Protein AF-0000000076230034 (afdb_homodimer)

Foldseek 3Di:
DPPVVVVVVVVVVVPDDADFDPDPDPPPVLVVVLVVVLVVLCCCLVVPCCPVVVLQWDKFWKDKAKDKDKFDKFWFAQCQPPDPVDHGIDMDTCPRFWPPNDDGQKIWGFLAKAKDFWWFFDKDFWDPVQDQWFDDFLCSFDDQPARVVTFATFHSGWAAHPVDRVTITTMGGHGPPDTDPDPPHPSGPPPSQFGRRLRLQAMKMAMWMKIAGVVVRDIDILPDPVQDPVNLVDDEDDVPPHFSHRMYRNQCLQVLQVDGSRVCSRAAFEKEWEWEWEAEVQDPRSPTHIGTDMYTDDDCPDPPSHHDWDKDWDWDDDPNGITIMIMITGTYMYGYHYTHMYIYRDNVSVVVSVVVSVVVSVVSVVVSVVCCCPPPDVNPVCCVSRPDPPPVPPPDPPPPPPPVPPPPPPPPCPDDPPDDDDD/DPPVVVVVVVVVVVPDDDDQDDDPPPPPVLVVVLVVVLVVLCCCLVVPCCPVVVLQWDKFWKDKFKDKDKFDKFWFACCQPPDPVDHGIDMDTCPRFWPPNDDGQKIWGFLAKAKDFWWAFDKDFWDPVQDQWFDDFLCSFDDQPDRVVTFATFHSGWAAHPVDRPTIGTMGGGGPPDTPPDPPHPSRPPPSQFGRRLRLQAMKMAMWMKIAGVVVRDIDILPDVVQDPVNLVDDEDDVPPHFSRRMYRNQCLQVLQVDGSRVCSRAAFEKEWEWEWEAEVQDPRSPTHIGTDMYTDDDCPDPPRHHDWDKDWDWDDDPNGITIMIMITGTYMYGYHYTHMYIYRDNVSVVVSVVVSVVVSVVSVVVSVVCCCPPPDVNVVSVCVSDPPPPPPPPDPCPPPPPVPPPPDPPPPDDDPDDPDDD

Radius of gyration: 43.46 Å; Cα contacts (8 Å, |Δi|>4): 1671; chains: 2; bounding box: 86×139×142 Å

Solvent-accessible surface area (backbone atoms only — not comparable to full-atom values): 45998 Å² total; per-residue (Å²): 123,68,67,61,51,49,48,50,52,49,48,48,60,55,13,42,28,65,40,73,22,63,35,71,46,81,44,59,67,60,13,47,52,47,50,49,52,48,48,52,51,50,46,44,41,51,52,40,43,35,56,70,64,37,34,33,32,46,76,39,64,48,49,73,49,66,47,75,47,71,50,51,69,32,58,38,71,27,68,53,32,93,44,92,87,48,56,40,76,41,81,40,39,50,88,69,34,27,59,57,86,71,53,81,49,35,49,33,40,47,16,18,62,37,77,37,69,71,17,28,81,37,74,36,50,41,70,77,84,46,78,91,38,60,34,92,43,35,86,65,23,55,62,75,39,66,42,86,70,43,74,30,23,23,66,30,40,51,37,64,23,88,88,40,81,90,40,38,14,25,23,19,41,14,57,22,69,65,76,75,93,47,85,70,41,76,61,42,68,55,55,93,80,54,36,59,32,52,50,53,46,75,15,36,35,38,53,49,39,41,38,34,27,74,90,74,73,41,74,51,54,52,75,47,81,84,60,44,72,72,50,67,73,67,50,53,45,32,85,82,86,28,56,66,42,50,28,36,44,48,36,56,52,38,41,71,56,74,44,56,51,66,70,40,24,55,41,13,36,36,35,34,43,34,39,38,36,70,29,54,58,77,47,61,67,83,72,48,57,64,42,77,46,63,39,71,56,58,62,85,78,42,81,64,78,53,48,27,69,46,46,40,61,51,61,39,52,57,93,70,36,57,31,27,36,39,35,39,37,14,13,40,34,39,32,55,43,78,45,40,38,36,34,32,78,33,68,62,42,31,51,53,51,49,48,52,42,50,34,37,52,53,26,47,51,54,50,47,52,50,45,49,58,69,69,43,83,71,30,62,63,50,41,52,70,29,39,54,78,70,67,82,74,71,76,68,86,77,69,71,80,75,74,80,74,78,73,72,76,76,73,74,77,72,77,82,83,70,79,87,87,77,138,122,65,66,64,51,48,51,51,49,48,50,46,58,66,21,43,29,70,33,50,11,25,43,43,43,78,39,53,66,58,4,44,52,49,46,50,52,48,50,52,50,48,46,44,37,52,50,40,42,35,56,68,65,38,33,34,32,45,77,39,64,47,50,72,50,62,49,75,48,70,42,35,50,31,60,36,74,27,69,54,32,92,44,77,72,46,53,39,74,41,62,39,40,47,52,68,33,29,57,62,62,64,54,83,46,35,48,28,39,47,15,18,63,38,79,36,70,72,18,28,82,37,74,37,50,41,70,77,85,46,77,90,39,59,35,91,45,36,88,64,23,56,61,74,41,67,45,84,94,56,75,35,26,23,66,30,41,50,37,64,25,89,87,42,80,89,39,37,12,23,22,20,43,27,59,22,68,65,76,74,93,47,86,69,40,76,60,40,74,51,57,94,80,55,33,59,34,53,49,51,45,76,15,36,34,38,52,48,40,30,37,33,27,76,89,74,72,42,74,50,54,53,74,50,80,85,57,44,62,68,51,67,72,68,52,52,45,30,86,83,85,29,56,66,41,50,29,36,43,47,34,56,54,40,40,72,57,74,44,56,53,65,68,39,24,54,40,14,37,37,34,33,45,35,38,39,35,71,28,54,56,77,46,60,67,83,71,47,57,63,42,79,47,64,41,73,69,59,61,84,78,41,89,66,78,52,48,29,69,53,74,52,72,51,60,36,58,58,93,92,37,67,32,28,35,39,35,40,38,14,13,41,34,40,33,54,43,78,45,42,39,36,34,32,80,34,67,60,40,32,51,52,50,51,40,54,41,39,22,49,51,45,49,49,52,55,50,49,50,51,45,49,53,69,67,40,83,72,28,66,65,51,52,52,65,65,61,66,78,77,68,78,74,72,69,66,83,76,67,68,76,68,71,74,72,74,72,73,77,80,70,76,82,68,86,81,77,84,68,90,65,81,126

pLDDT: mean 79.59, std 22.51, range [20.62, 98.31]

Structure (mmCIF, N/CA/C/O backbone):
data_AF-0000000076230034-model_v1
#
loop_
_entity.id
_entity.type
_entity.pdbx_description
1 polymer 'Purinergic receptor'
#
loop_
_atom_site.group_PDB
_atom_site.id
_atom_site.type_symbol
_atom_site.label_atom_id
_atom_site.label_alt_id
_atom_site.label_comp_id
_atom_site.label_asym_id
_atom_site.label_entity_id
_atom_site.label_seq_id
_atom_site.pdbx_PDB_ins_code
_atom_site.Cartn_x
_atom_site.Cartn_y
_atom_site.Cartn_z
_atom_site.occupancy
_atom_site.B_iso_or_equiv
_atom_site.auth_seq_id
_atom_site.auth_comp_id
_atom_site.auth_asym_id
_atom_site.auth_atom_id
_atom_site.pdbx_PDB_model_num
ATOM 1 N N . MET A 1 1 ? -32.969 47.594 50.125 1 35.16 1 MET A N 1
ATOM 2 C CA . MET A 1 1 ? -32.75 48.656 49.125 1 35.16 1 MET A CA 1
ATOM 3 C C . MET A 1 1 ? -31.438 48.438 48.375 1 35.16 1 MET A C 1
ATOM 5 O O . MET A 1 1 ? -31.188 49.094 47.375 1 35.16 1 MET A O 1
ATOM 9 N N . GLY A 1 2 ? -30.453 47.75 49 1 39.94 2 GLY A N 1
ATOM 10 C CA . GLY A 1 2 ? -29.062 47.625 48.625 1 39.94 2 GLY A CA 1
ATOM 11 C C . GLY A 1 2 ? -28.828 46.781 47.406 1 39.94 2 GLY A C 1
ATOM 12 O O . GLY A 1 2 ? -27.969 47.062 46.562 1 39.94 2 GLY A O 1
ATOM 13 N N . LEU A 1 3 ? -29.469 45.625 47.312 1 49.88 3 LEU A N 1
ATOM 14 C CA . LEU A 1 3 ? -29.188 44.656 46.281 1 49.88 3 LEU A CA 1
ATOM 15 C C . LEU A 1 3 ? -29.734 45.094 44.938 1 49.88 3 LEU A C 1
ATOM 17 O O . LEU A 1 3 ? -29.141 44.844 43.906 1 49.88 3 LEU A O 1
ATOM 21 N N . THR A 1 4 ? -30.938 45.719 44.938 1 49.5 4 THR A N 1
ATOM 22 C CA . THR A 1 4 ? -31.578 46.156 43.719 1 49.5 4 THR A CA 1
ATOM 23 C C . THR A 1 4 ? -30.781 47.281 43.062 1 49.5 4 THR A C 1
ATOM 25 O O . THR A 1 4 ? -30.656 47.312 41.812 1 49.5 4 THR A O 1
ATOM 28 N N . GLU A 1 5 ? -30.234 48.219 43.812 1 47.59 5 GLU A N 1
ATOM 29 C CA . GLU A 1 5 ? -29.438 49.281 43.25 1 47.59 5 GLU A CA 1
ATOM 30 C C . GLU A 1 5 ? -28.141 48.781 42.625 1 47.59 5 GLU A C 1
ATOM 32 O O . GLU A 1 5 ? -27.688 49.25 41.594 1 47.59 5 GLU A O 1
ATOM 37 N N . CYS A 1 6 ? -27.641 47.719 43.281 1 45.72 6 CYS A N 1
ATOM 38 C CA . CYS A 1 6 ? -26.406 47.125 42.781 1 45.72 6 CYS A CA 1
ATOM 39 C C . CYS A 1 6 ? -26.672 46.438 41.438 1 45.72 6 CYS A C 1
ATOM 41 O O . CYS A 1 6 ? -25.844 46.5 40.531 1 45.72 6 CYS A O 1
ATOM 43 N N . ARG A 1 7 ? -27.844 45.75 41.344 1 46.25 7 ARG A N 1
ATOM 44 C CA . ARG A 1 7 ? -28.203 45.094 40.094 1 46.25 7 ARG A CA 1
ATOM 45 C C . ARG A 1 7 ? -28.438 46.125 39 1 46.25 7 ARG A C 1
ATOM 47 O O . ARG A 1 7 ? -28.031 45.906 37.844 1 46.25 7 ARG A O 1
ATOM 54 N N . GLN A 1 8 ? -29.156 47.188 39.375 1 46.28 8 GLN A N 1
ATOM 55 C CA . GLN A 1 8 ? -29.453 48.188 38.344 1 46.28 8 GLN A CA 1
ATOM 56 C C . GLN A 1 8 ? -28.188 48.906 37.906 1 46.28 8 GLN A C 1
ATOM 58 O O . GLN A 1 8 ? -28.031 49.188 36.719 1 46.28 8 GLN A O 1
ATOM 63 N N . LYS A 1 9 ? -27.25 49.219 38.812 1 47.53 9 LYS A N 1
ATOM 64 C CA . LYS A 1 9 ? -25.969 49.844 38.438 1 47.53 9 LYS A CA 1
ATOM 65 C C . LYS A 1 9 ? -25.141 48.875 37.594 1 47.53 9 LYS A C 1
ATOM 67 O O . LYS A 1 9 ? -24.469 49.281 36.656 1 47.53 9 LYS A O 1
ATOM 72 N N . GLY A 1 10 ? -25.312 47.562 38 1 44.66 10 GLY A N 1
ATOM 73 C CA . GLY A 1 10 ? -24.609 46.531 37.25 1 44.66 10 GLY A CA 1
ATOM 74 C C . GLY A 1 10 ? -25.125 46.406 35.812 1 44.66 10 GLY A C 1
ATOM 75 O O . GLY A 1 10 ? -24.328 46.344 34.875 1 44.66 10 GLY A O 1
ATOM 76 N N . ILE A 1 11 ? -26.469 46.375 35.75 1 46.47 11 ILE A N 1
ATOM 77 C CA . ILE A 1 11 ? -27.078 46.312 34.406 1 46.47 11 ILE A CA 1
ATOM 78 C C . ILE A 1 11 ? -26.781 47.594 33.656 1 46.47 11 ILE A C 1
ATOM 80 O O . ILE A 1 11 ? -26.547 47.594 32.438 1 46.47 11 ILE A O 1
ATOM 84 N N . GLY A 1 12 ? -26.844 48.75 34.406 1 39.53 12 GLY A N 1
ATOM 85 C CA . GLY A 1 12 ? -26.516 50 33.75 1 39.53 12 GLY A CA 1
ATOM 86 C C . GLY A 1 12 ? -25.109 50.031 33.188 1 39.53 12 GLY A C 1
ATOM 87 O O . GLY A 1 12 ? -24.906 50.562 32.094 1 39.53 12 GLY A O 1
ATOM 88 N N . ILE A 1 13 ? -24.25 49.531 33.969 1 43.09 13 ILE A N 1
ATOM 89 C CA . ILE A 1 13 ? -22.859 49.469 33.531 1 43.09 13 ILE A CA 1
ATOM 90 C C . ILE A 1 13 ? -22.734 48.531 32.344 1 43.09 13 ILE A C 1
ATOM 92 O O . ILE A 1 13 ? -21.938 48.781 31.422 1 43.09 13 ILE A O 1
ATOM 96 N N . LEU A 1 14 ? -23.562 47.469 32.438 1 39.69 14 LEU A N 1
ATOM 97 C CA . LEU A 1 14 ? -23.484 46.469 31.375 1 39.69 14 LEU A CA 1
ATOM 98 C C . LEU A 1 14 ? -24.047 47.031 30.062 1 39.69 14 LEU A C 1
ATOM 100 O O . LEU A 1 14 ? -23.594 46.656 28.984 1 39.69 14 LEU A O 1
ATOM 104 N N . LEU A 1 15 ? -25.078 47.875 30.172 1 40.31 15 LEU A N 1
ATOM 105 C CA . LEU A 1 15 ? -25.766 48.375 29 1 40.31 15 LEU A CA 1
ATOM 106 C C . LEU A 1 15 ? -25.125 49.688 28.5 1 40.31 15 LEU A C 1
ATOM 108 O O . LEU A 1 15 ? -25.688 50.375 27.641 1 40.31 15 LEU A O 1
ATOM 112 N N . HIS A 1 16 ? -24.141 50.094 29.125 1 35.25 16 HIS A N 1
ATOM 113 C CA . HIS A 1 16 ? -23.453 51.312 28.734 1 35.25 16 HIS A CA 1
ATOM 114 C C . HIS A 1 16 ? -22.609 51.094 27.484 1 35.25 16 HIS A C 1
ATOM 116 O O . HIS A 1 16 ? -21.906 50.094 27.375 1 35.25 16 HIS A O 1
ATOM 122 N N . TYR A 1 17 ? -23.188 51.531 26.406 1 35.19 17 TYR A N 1
ATOM 123 C CA . TYR A 1 17 ? -22.469 51.531 25.141 1 35.19 17 TYR A CA 1
ATOM 124 C C . TYR A 1 17 ? -21.406 52.625 25.094 1 35.19 17 TYR A C 1
ATOM 126 O O . TYR A 1 17 ? -21.688 53.781 25.422 1 35.19 17 TYR A O 1
ATOM 134 N N . GLU A 1 18 ? -20.281 52.344 25.312 1 33.41 18 GLU A N 1
ATOM 135 C CA . GLU A 1 18 ? -19.156 53.281 25.359 1 33.41 18 GLU A CA 1
ATOM 136 C C . GLU A 1 18 ? -18.578 53.531 23.969 1 33.41 18 GLU A C 1
ATOM 138 O O . GLU A 1 18 ? -18.453 52.594 23.172 1 33.41 18 GLU A O 1
ATOM 143 N N . THR A 1 19 ? -19 54.531 23.344 1 35.84 19 THR A N 1
ATOM 144 C CA . THR A 1 19 ? -18.344 54.938 22.094 1 35.84 19 THR A CA 1
ATOM 145 C C . THR A 1 19 ? -17.031 55.656 22.359 1 35.84 19 THR A C 1
ATOM 147 O O . THR A 1 19 ? -16.797 56.125 23.469 1 35.84 19 THR A O 1
ATOM 150 N N . VAL A 1 20 ? -16 55.531 21.578 1 36.41 20 VAL A N 1
ATOM 151 C CA . VAL A 1 20 ? -14.594 55.875 21.766 1 36.41 20 VAL A CA 1
ATOM 152 C C . VAL A 1 20 ? -14.375 57.344 21.469 1 36.41 20 VAL A C 1
ATOM 154 O O . VAL A 1 20 ? -14.797 57.844 20.438 1 36.41 20 VAL A O 1
ATOM 157 N N . LYS A 1 21 ? -14.562 58.25 22.375 1 38.28 21 LYS A N 1
ATOM 158 C CA . LYS A 1 21 ? -14.008 59.594 22.219 1 38.28 21 LYS A CA 1
ATOM 159 C C . LYS A 1 21 ? -12.5 59.594 22.484 1 38.28 21 LYS A C 1
ATOM 161 O O . LYS A 1 21 ? -12.023 58.875 23.375 1 38.28 21 LYS A O 1
ATOM 166 N N . ILE A 1 22 ? -11.68 59.875 21.594 1 35.47 22 ILE A N 1
ATOM 167 C CA . ILE A 1 22 ? -10.227 59.844 21.641 1 35.47 22 ILE A CA 1
ATOM 168 C C . ILE A 1 22 ? -9.719 60.875 22.641 1 35.47 22 ILE A C 1
ATOM 170 O O . ILE A 1 22 ? -10.055 62.062 22.531 1 35.47 22 ILE A O 1
ATOM 174 N N . ILE A 1 23 ? -9.594 60.625 23.875 1 41.81 23 ILE A N 1
ATOM 175 C CA . ILE A 1 23 ? -9 61.562 24.812 1 41.81 23 ILE A CA 1
ATOM 176 C C . ILE A 1 23 ? -7.496 61.312 24.922 1 41.81 23 ILE A C 1
ATOM 178 O O . ILE A 1 23 ? -7.059 60.156 24.953 1 41.81 23 ILE A O 1
ATOM 182 N N . ASP A 1 24 ? -6.672 62.188 24.688 1 45.41 24 ASP A N 1
ATOM 183 C CA . ASP A 1 24 ? -5.219 62.188 24.812 1 45.41 24 ASP A CA 1
ATOM 184 C C . ASP A 1 24 ? -4.789 62.094 26.281 1 45.41 24 ASP A C 1
ATOM 186 O O . ASP A 1 24 ? -5.078 62.969 27.078 1 45.41 24 ASP A O 1
ATOM 190 N N . ILE A 1 25 ? -4.746 60.938 26.797 1 48.41 25 ILE A N 1
ATOM 191 C CA . ILE A 1 25 ? -4.266 60.781 28.156 1 48.41 25 ILE A CA 1
ATOM 192 C C . ILE A 1 25 ? -2.744 60.938 28.188 1 48.41 25 ILE A C 1
ATOM 194 O O . ILE A 1 25 ? -2.027 60.125 27.594 1 48.41 25 ILE A O 1
ATOM 198 N N . LYS A 1 26 ? -2.242 62.031 28.672 1 48.53 26 LYS A N 1
ATOM 199 C CA . LYS A 1 26 ? -0.823 62.375 28.812 1 48.53 26 LYS A CA 1
ATOM 200 C C . LYS A 1 26 ? -0.184 61.562 29.938 1 48.53 26 LYS A C 1
ATOM 202 O O . LYS A 1 26 ? 0.639 62.094 30.688 1 48.53 26 LYS A O 1
ATOM 207 N N . ASN A 1 27 ? -0.778 60.438 30.297 1 56.06 27 ASN A N 1
ATOM 208 C CA . ASN A 1 27 ? -0.038 59.656 31.281 1 56.06 27 ASN A CA 1
ATOM 209 C C . ASN A 1 27 ? 1.087 58.844 30.625 1 56.06 27 ASN A C 1
ATOM 211 O O . ASN A 1 27 ? 0.833 57.969 29.781 1 56.06 27 ASN A O 1
ATOM 215 N N . LYS A 1 28 ? 2.35 59.188 30.984 1 61.31 28 LYS A N 1
ATOM 216 C CA . LYS A 1 28 ? 3.559 58.625 30.406 1 61.31 28 LYS A CA 1
ATOM 217 C C . LYS A 1 28 ? 3.615 57.125 30.625 1 61.31 28 LYS A C 1
ATOM 219 O O . LYS A 1 28 ? 4.098 56.375 29.766 1 61.31 28 LYS A O 1
ATOM 224 N N . LYS A 1 29 ? 3.09 56.688 31.828 1 64.69 29 LYS A N 1
ATOM 225 C CA . LYS A 1 29 ? 3.158 55.281 32.156 1 64.69 29 LYS A CA 1
ATOM 226 C C . LYS A 1 29 ? 2.227 54.469 31.25 1 64.69 29 LYS A C 1
ATOM 228 O O . LYS A 1 29 ? 2.605 53.406 30.75 1 64.69 29 LYS A O 1
ATOM 233 N N . VAL A 1 30 ? 1.04 54.938 31.047 1 68.69 30 VAL A N 1
ATOM 234 C CA . VAL A 1 30 ? 0.069 54.25 30.203 1 68.69 30 VAL A CA 1
ATOM 235 C C . VAL A 1 30 ? 0.52 54.281 28.75 1 68.69 30 VAL A C 1
ATOM 237 O O . VAL A 1 30 ? 0.359 53.312 28.016 1 68.69 30 VAL A O 1
ATOM 240 N N . GLY A 1 31 ? 1.138 55.438 28.422 1 69.5 31 GLY A N 1
ATOM 241 C CA . GLY A 1 31 ? 1.676 55.562 27.078 1 69.5 31 GLY A CA 1
ATOM 242 C C . GLY A 1 31 ? 2.797 54.562 26.797 1 69.5 31 GLY A C 1
ATOM 243 O O . GLY A 1 31 ? 2.855 54 25.719 1 69.5 31 GLY A O 1
ATOM 244 N N . ALA A 1 32 ? 3.57 54.344 27.891 1 75.44 32 ALA A N 1
ATOM 245 C CA . ALA A 1 32 ? 4.68 53.438 27.734 1 75.44 32 ALA A CA 1
ATOM 246 C C . ALA A 1 32 ? 4.176 52 27.625 1 75.44 32 ALA A C 1
ATOM 248 O O . ALA A 1 32 ? 4.707 51.188 26.844 1 75.44 32 ALA A O 1
ATOM 249 N N . LEU A 1 33 ? 3.17 51.656 28.375 1 74.94 33 LEU A N 1
ATOM 250 C CA . LEU A 1 33 ? 2.588 50.312 28.312 1 74.94 33 LEU A CA 1
ATOM 251 C C . LEU A 1 33 ? 1.953 50.062 26.953 1 74.94 33 LEU A C 1
ATOM 253 O O . LEU A 1 33 ? 2.109 48.969 26.391 1 74.94 33 LEU A O 1
ATOM 257 N N . TYR A 1 34 ? 1.277 51.062 26.422 1 75.19 34 TYR A N 1
ATOM 258 C CA . TYR A 1 34 ? 0.65 50.938 25.125 1 75.19 34 TYR A CA 1
ATOM 259 C C . TYR A 1 34 ? 1.696 50.719 24.031 1 75.19 34 TYR A C 1
ATOM 261 O O . TYR A 1 34 ? 1.531 49.875 23.156 1 75.19 34 TYR A O 1
ATOM 269 N N . ARG A 1 35 ? 2.734 51.469 24.188 1 78.75 35 ARG A N 1
ATOM 270 C CA . ARG A 1 35 ? 3.789 51.344 23.172 1 78.75 35 ARG A CA 1
ATOM 271 C C . ARG A 1 35 ? 4.492 50 23.281 1 78.75 35 ARG A C 1
ATOM 273 O O . ARG A 1 35 ? 4.914 49.438 22.266 1 78.75 35 ARG A O 1
ATOM 280 N N . PHE A 1 36 ? 4.562 49.594 24.5 1 83.5 36 PHE A N 1
ATOM 281 C CA . PHE A 1 36 ? 5.191 48.281 24.703 1 83.5 36 PHE A CA 1
ATOM 282 C C . PHE A 1 36 ? 4.348 47.188 24.094 1 83.5 36 PHE A C 1
ATOM 284 O O . PHE A 1 36 ? 4.871 46.281 23.422 1 83.5 36 PHE A O 1
ATOM 291 N N . ILE A 1 37 ? 3.078 47.219 24.234 1 79.69 37 ILE A N 1
ATOM 292 C CA . ILE A 1 37 ? 2.168 46.219 23.656 1 79.69 37 ILE A CA 1
ATOM 293 C C . ILE A 1 37 ? 2.178 46.344 22.141 1 79.69 37 ILE A C 1
ATOM 295 O O . ILE A 1 37 ? 2.178 45.312 21.438 1 79.69 37 ILE A O 1
ATOM 299 N N . GLN A 1 38 ? 2.17 47.562 21.672 1 79.25 38 GLN A N 1
ATOM 300 C CA . GLN A 1 38 ? 2.221 47.781 20.219 1 79.25 38 GLN A CA 1
ATOM 301 C C . GLN A 1 38 ? 3.488 47.156 19.625 1 79.25 38 GLN A C 1
ATOM 303 O O . GLN A 1 38 ? 3.445 46.562 18.562 1 79.25 38 GLN A O 1
ATOM 308 N N . LEU A 1 39 ? 4.551 47.281 20.359 1 86.44 39 LEU A N 1
ATOM 309 C CA . LEU A 1 39 ? 5.82 46.75 19.875 1 86.44 39 LEU A CA 1
ATOM 310 C C . LEU A 1 39 ? 5.801 45.219 19.844 1 86.44 39 LEU A C 1
ATOM 312 O O . LEU A 1 39 ? 6.371 44.625 18.938 1 86.44 39 LEU A O 1
ATOM 316 N N . ILE A 1 40 ? 5.215 44.688 20.797 1 85 40 ILE A N 1
ATOM 317 C CA . ILE A 1 40 ? 5.109 43.219 20.844 1 85 40 ILE A CA 1
ATOM 318 C C . ILE A 1 40 ? 4.277 42.719 19.672 1 85 40 ILE A C 1
ATOM 320 O O . ILE A 1 40 ? 4.656 41.781 19 1 85 40 ILE A O 1
ATOM 324 N N . ILE A 1 41 ? 3.188 43.344 19.375 1 80.25 41 ILE A N 1
ATOM 325 C CA . ILE A 1 41 ? 2.297 42.938 18.297 1 80.25 41 ILE A CA 1
ATOM 326 C C . ILE A 1 41 ? 3.008 43.125 16.953 1 80.25 41 ILE A C 1
ATOM 328 O O . ILE A 1 41 ? 2.951 42.219 16.094 1 80.25 41 ILE A O 1
ATOM 332 N N . ILE A 1 42 ? 3.592 44.25 16.828 1 85.06 42 ILE A N 1
ATOM 333 C CA . ILE A 1 42 ? 4.285 44.531 15.562 1 85.06 42 ILE A CA 1
ATOM 334 C C . ILE A 1 42 ? 5.402 43.5 15.367 1 85.06 42 ILE A C 1
ATOM 336 O O . ILE A 1 42 ? 5.598 43 14.258 1 85.06 42 ILE A O 1
ATOM 340 N N . SER A 1 43 ? 6.145 43.188 16.406 1 89.31 43 SER A N 1
ATOM 341 C CA . SER A 1 43 ? 7.215 42.219 16.328 1 89.31 43 SER A CA 1
ATOM 342 C C . SER A 1 43 ? 6.668 40.812 15.977 1 89.31 43 SER A C 1
ATOM 344 O O . SER A 1 43 ? 7.305 40.062 15.25 1 89.31 43 SER A O 1
ATOM 346 N N . TYR A 1 44 ? 5.582 40.531 16.453 1 81.25 44 TYR A N 1
ATOM 347 C CA . TYR A 1 44 ? 4.949 39.25 16.172 1 81.25 44 TYR A CA 1
ATOM 348 C C . TYR A 1 44 ? 4.5 39.188 14.711 1 81.25 44 TYR A C 1
ATOM 350 O O . TYR A 1 44 ? 4.777 38.219 14.016 1 81.25 44 TYR A O 1
ATOM 358 N N . VAL A 1 45 ? 3.754 40.188 14.289 1 81.88 45 VAL A N 1
ATOM 359 C CA . VAL A 1 45 ? 3.176 40.156 12.953 1 81.88 45 VAL A CA 1
ATOM 360 C C . VAL A 1 45 ? 4.289 40.219 11.906 1 81.88 45 VAL A C 1
ATOM 362 O O . VAL A 1 45 ? 4.34 39.406 11 1 81.88 45 VAL A O 1
ATOM 365 N N . ILE A 1 46 ? 5.125 41.188 12.031 1 86.75 46 ILE A N 1
ATOM 366 C CA . ILE A 1 46 ? 6.156 41.375 11.016 1 86.75 46 ILE A CA 1
ATOM 367 C C . ILE A 1 46 ? 7.254 40.344 11.188 1 86.75 46 ILE A C 1
ATOM 369 O O . ILE A 1 46 ? 7.656 39.688 10.219 1 86.75 46 ILE A O 1
ATOM 373 N N . GLY A 1 47 ? 7.762 40.156 12.328 1 87.69 47 GLY A N 1
ATOM 374 C CA . GLY A 1 47 ? 8.867 39.25 12.57 1 87.69 47 GLY A CA 1
ATOM 375 C C . GLY A 1 47 ? 8.492 37.781 12.406 1 87.69 47 GLY A C 1
ATOM 376 O O . GLY A 1 47 ? 9.18 37.031 11.711 1 87.69 47 GLY A O 1
ATOM 377 N N . TYR A 1 48 ? 7.465 37.406 13 1 83.56 48 TYR A N 1
ATOM 378 C CA . TYR A 1 48 ? 7.141 36 13.016 1 83.56 48 TYR A CA 1
ATOM 379 C C . TYR A 1 48 ? 6.238 35.625 11.844 1 83.56 48 TYR A C 1
ATOM 381 O O . TYR A 1 48 ? 6.598 34.781 11.016 1 83.56 48 TYR A O 1
ATOM 389 N N . VAL A 1 49 ? 5.055 36.281 11.703 1 83.06 49 VAL A N 1
ATOM 390 C CA . VAL A 1 49 ? 4.051 35.875 10.727 1 83.06 49 VAL A CA 1
ATOM 391 C C . VAL A 1 49 ? 4.559 36.156 9.312 1 83.06 49 VAL A C 1
ATOM 393 O O . VAL A 1 49 ? 4.531 35.281 8.453 1 83.06 49 VAL A O 1
ATOM 396 N N . ILE A 1 50 ? 5.027 37.281 9.086 1 87.12 50 ILE A N 1
ATOM 397 C CA . ILE A 1 50 ? 5.383 37.688 7.734 1 87.12 50 ILE A CA 1
ATOM 398 C C . ILE A 1 50 ? 6.762 37.156 7.371 1 87.12 50 ILE A C 1
ATOM 400 O O . ILE A 1 50 ? 6.941 36.562 6.301 1 87.12 50 ILE A O 1
ATOM 404 N N . VAL A 1 51 ? 7.73 37.188 8.258 1 88.5 51 VAL A N 1
ATOM 405 C CA . VAL A 1 51 ? 9.102 36.844 7.902 1 88.5 51 VAL A CA 1
ATOM 406 C C . VAL A 1 51 ? 9.352 35.375 8.188 1 88.5 51 VAL A C 1
ATOM 408 O O . VAL A 1 51 ? 9.703 34.625 7.281 1 88.5 51 VAL A O 1
ATOM 411 N N . TYR A 1 52 ? 9.117 35 9.43 1 86.31 52 TYR A N 1
ATOM 412 C CA . TYR A 1 52 ? 9.469 33.625 9.805 1 86.31 52 TYR A CA 1
ATOM 413 C C . TYR A 1 52 ? 8.539 32.625 9.133 1 86.31 52 TYR A C 1
ATOM 415 O O . TYR A 1 52 ? 9 31.641 8.57 1 86.31 52 TYR A O 1
ATOM 423 N N . LYS A 1 53 ? 7.277 32.906 9.07 1 85.62 53 LYS A N 1
ATOM 424 C CA . LYS A 1 53 ? 6.305 31.984 8.469 1 85.62 53 LYS A CA 1
ATOM 425 C C . LYS A 1 53 ? 6.094 32.312 6.992 1 85.62 53 LYS A C 1
ATOM 427 O O . LYS A 1 53 ? 5.285 31.672 6.316 1 85.62 53 LYS A O 1
ATOM 432 N N . LYS A 1 54 ? 6.695 33.312 6.566 1 89.69 54 LYS A N 1
ATOM 433 C CA . LYS A 1 54 ? 6.609 33.75 5.176 1 89.69 54 LYS A CA 1
ATOM 434 C C . LYS A 1 54 ? 5.164 34.031 4.777 1 89.69 54 LYS A C 1
ATOM 436 O O . LYS A 1 54 ? 4.703 33.562 3.729 1 89.69 54 LYS A O 1
ATOM 441 N N . GLY A 1 55 ? 4.496 34.719 5.629 1 89.19 55 GLY A N 1
ATOM 442 C CA . GLY A 1 55 ? 3.09 35.031 5.438 1 89.19 55 GLY A CA 1
ATOM 443 C C . GLY A 1 55 ? 2.842 35.938 4.242 1 89.19 55 GLY A C 1
ATOM 444 O O . GLY A 1 55 ? 1.691 36.188 3.881 1 89.19 55 GLY A O 1
ATOM 445 N N . TYR A 1 56 ? 3.906 36.312 3.66 1 91.12 56 TYR A N 1
ATOM 446 C CA . TYR A 1 56 ? 3.795 37.125 2.469 1 91.12 56 TYR A CA 1
ATOM 447 C C . TYR A 1 56 ? 3.719 36.281 1.209 1 91.12 56 TYR A C 1
ATOM 449 O O . TYR A 1 56 ? 3.557 36.812 0.104 1 91.12 56 TYR A O 1
ATOM 457 N N . GLN A 1 57 ? 3.752 35 1.376 1 94.12 57 GLN A N 1
ATOM 458 C CA . GLN A 1 57 ? 3.783 34.156 0.206 1 94.12 57 GLN A CA 1
ATOM 459 C C . GLN A 1 57 ? 2.498 33.312 0.093 1 94.12 57 GLN A C 1
ATOM 461 O O . GLN A 1 57 ? 1.834 33.062 1.099 1 94.12 57 GLN A O 1
ATOM 466 N N . GLU A 1 58 ? 2.195 33 -1.178 1 93.12 58 GLU A N 1
ATOM 467 C CA . GLU A 1 58 ? 1.226 31.969 -1.482 1 93.12 58 GLU A CA 1
ATOM 468 C C . GLU A 1 58 ? 1.912 30.625 -1.679 1 93.12 58 GLU A C 1
ATOM 470 O O . GLU A 1 58 ? 2.988 30.547 -2.277 1 93.12 58 GLU A O 1
ATOM 475 N N . PHE A 1 59 ? 1.211 29.656 -1.146 1 93 59 PHE A N 1
ATOM 476 C CA . PHE A 1 59 ? 1.894 28.375 -1.156 1 93 59 PHE A CA 1
ATOM 477 C C . PHE A 1 59 ? 1.188 27.391 -2.088 1 93 59 PHE A C 1
ATOM 479 O O . PHE A 1 59 ? -0.012 27.516 -2.336 1 93 59 PHE A O 1
ATOM 486 N N . ASP A 1 60 ? 2 26.5 -2.646 1 92.56 60 ASP A N 1
ATOM 487 C CA . ASP A 1 60 ? 1.542 25.391 -3.471 1 92.56 60 ASP A CA 1
ATOM 488 C C . ASP A 1 60 ? 2.143 24.078 -2.994 1 92.56 60 ASP A C 1
ATOM 490 O O . ASP A 1 60 ? 3.207 24.062 -2.373 1 92.56 60 ASP A O 1
ATOM 494 N N . VAL A 1 61 ? 1.331 23.047 -3.16 1 92.75 61 VAL A N 1
ATOM 495 C CA . VAL A 1 61 ? 1.812 21.703 -2.805 1 92.75 61 VAL A CA 1
ATOM 496 C C . VAL A 1 61 ? 2.213 20.953 -4.066 1 92.75 61 VAL A C 1
ATOM 498 O O . VAL A 1 61 ? 1.548 21.062 -5.102 1 92.75 61 VAL A O 1
ATOM 501 N N . ALA A 1 62 ? 3.172 20.109 -3.924 1 93.69 62 ALA A N 1
ATOM 502 C CA . ALA A 1 62 ? 3.768 19.484 -5.098 1 93.69 62 ALA A CA 1
ATOM 503 C C . ALA A 1 62 ? 2.979 18.25 -5.512 1 93.69 62 ALA A C 1
ATOM 505 O O . ALA A 1 62 ? 2.467 17.516 -4.66 1 93.69 62 ALA A O 1
ATOM 506 N N . ILE A 1 63 ? 2.918 18.047 -6.836 1 92.69 63 ILE A N 1
ATOM 507 C CA . ILE A 1 63 ? 2.586 16.75 -7.441 1 92.69 63 ILE A CA 1
ATOM 508 C C . ILE A 1 63 ? 3.867 16.031 -7.836 1 92.69 63 ILE A C 1
ATOM 510 O O . ILE A 1 63 ? 4.73 16.594 -8.508 1 92.69 63 ILE A O 1
ATOM 514 N N . SER A 1 64 ? 3.938 14.797 -7.371 1 93.81 64 SER A N 1
ATOM 515 C CA . SER A 1 64 ? 5.238 14.156 -7.504 1 93.81 64 SER A CA 1
ATOM 516 C C . SER A 1 64 ? 5.129 12.828 -8.242 1 93.81 64 SER A C 1
ATOM 518 O O . SER A 1 64 ? 4.07 12.188 -8.227 1 93.81 64 SER A O 1
ATOM 520 N N . THR A 1 65 ? 6.152 12.5 -8.992 1 92.81 65 THR A N 1
ATOM 521 C CA . THR A 1 65 ? 6.391 11.172 -9.547 1 92.81 65 THR A CA 1
ATOM 522 C C . THR A 1 65 ? 7.785 10.672 -9.172 1 92.81 65 THR A C 1
ATOM 524 O O . THR A 1 65 ? 8.75 11.438 -9.211 1 92.81 65 THR A O 1
ATOM 527 N N . VAL A 1 66 ? 7.809 9.445 -8.734 1 94.44 66 VAL A N 1
ATOM 528 C CA . VAL A 1 66 ? 9.094 8.875 -8.344 1 94.44 66 VAL A CA 1
ATOM 529 C C . VAL A 1 66 ? 9.273 7.508 -9.008 1 94.44 66 VAL A C 1
ATOM 531 O O . VAL A 1 66 ? 8.336 6.719 -9.086 1 94.44 66 VAL A O 1
ATOM 534 N N . THR A 1 67 ? 10.508 7.262 -9.562 1 93.5 67 THR A N 1
ATOM 535 C CA . THR A 1 67 ? 10.883 5.965 -10.109 1 93.5 67 THR A CA 1
ATOM 536 C C . THR A 1 67 ? 12.219 5.5 -9.547 1 93.5 67 THR A C 1
ATOM 538 O O . THR A 1 67 ? 13.039 6.32 -9.125 1 93.5 67 THR A O 1
ATOM 541 N N . THR A 1 68 ? 12.359 4.223 -9.453 1 95.5 68 THR A N 1
ATOM 542 C CA . THR A 1 68 ? 13.586 3.664 -8.906 1 95.5 68 THR A CA 1
ATOM 543 C C . THR A 1 68 ? 14.164 2.602 -9.836 1 95.5 68 THR A C 1
ATOM 545 O O . THR A 1 68 ? 13.422 1.978 -10.602 1 95.5 68 THR A O 1
ATOM 548 N N . LYS A 1 69 ? 15.453 2.504 -9.844 1 93.81 69 LYS A N 1
ATOM 549 C CA . LYS A 1 69 ? 16.188 1.462 -10.547 1 93.81 69 LYS A CA 1
ATOM 550 C C . LYS A 1 69 ? 17.297 0.885 -9.68 1 93.81 69 LYS A C 1
ATOM 552 O O . LYS A 1 69 ? 18.141 1.627 -9.164 1 93.81 69 LYS A O 1
ATOM 557 N N . LEU A 1 70 ? 17.297 -0.459 -9.516 1 96.38 70 LEU A N 1
ATOM 558 C CA . LEU A 1 70 ? 18.297 -1.124 -8.68 1 96.38 70 LEU A CA 1
ATOM 559 C C . LEU A 1 70 ? 19.359 -1.798 -9.531 1 96.38 70 LEU A C 1
ATOM 561 O O . LEU A 1 70 ? 19.078 -2.295 -10.625 1 96.38 70 LEU A O 1
ATOM 565 N N . LYS A 1 71 ? 20.625 -1.741 -9.039 1 94.75 71 LYS A N 1
ATOM 566 C CA . LYS A 1 71 ? 21.75 -2.443 -9.641 1 94.75 71 LYS A CA 1
ATOM 567 C C . LYS A 1 71 ? 22.547 -3.207 -8.586 1 94.75 71 LYS A C 1
ATOM 569 O O . LYS A 1 71 ? 22.734 -2.725 -7.469 1 94.75 71 LYS A O 1
ATOM 574 N N . GLY A 1 72 ? 22.906 -4.379 -8.867 1 95.94 72 GLY A N 1
ATOM 575 C CA . GLY A 1 72 ? 23.719 -5.211 -7.992 1 95.94 72 GLY A CA 1
ATOM 576 C C . GLY A 1 72 ? 23.453 -6.695 -8.164 1 95.94 72 GLY A C 1
ATOM 577 O O . GLY A 1 72 ? 22.297 -7.105 -8.375 1 95.94 72 GLY A O 1
ATOM 578 N N . THR A 1 73 ? 24.531 -7.469 -8.094 1 95.56 73 THR A N 1
ATOM 579 C CA . THR A 1 73 ? 24.406 -8.922 -8.195 1 95.56 73 THR A CA 1
ATOM 580 C C . THR A 1 73 ? 24.922 -9.586 -6.926 1 95.56 73 THR A C 1
ATOM 582 O O . THR A 1 73 ? 25.812 -9.055 -6.254 1 95.56 73 THR A O 1
ATOM 585 N N . THR A 1 74 ? 24.266 -10.641 -6.59 1 93.69 74 THR A N 1
ATOM 586 C CA . THR A 1 74 ? 24.703 -11.453 -5.457 1 93.69 74 THR A CA 1
ATOM 587 C C . THR A 1 74 ? 24.531 -12.945 -5.762 1 93.69 74 THR A C 1
ATOM 589 O O . THR A 1 74 ? 24.141 -13.312 -6.867 1 93.69 74 THR A O 1
ATOM 592 N N . TYR A 1 75 ? 24.984 -13.75 -4.82 1 91.12 75 TYR A N 1
ATOM 593 C CA . TYR A 1 75 ? 24.891 -15.188 -5.078 1 91.12 75 TYR A CA 1
ATOM 594 C C . TYR A 1 75 ? 24.562 -15.945 -3.799 1 91.12 75 TYR A C 1
ATOM 596 O O . TYR A 1 75 ? 24.719 -15.422 -2.695 1 91.12 75 TYR A O 1
ATOM 604 N N . VAL A 1 76 ? 23.938 -17.062 -3.963 1 89.56 76 VAL A N 1
ATOM 605 C CA . VAL A 1 76 ? 23.656 -18.016 -2.896 1 89.56 76 VAL A CA 1
ATOM 606 C C . VAL A 1 76 ? 24.266 -19.375 -3.24 1 89.56 76 VAL A C 1
ATOM 608 O O . VAL A 1 76 ? 24.188 -19.812 -4.387 1 89.56 76 VAL A O 1
ATOM 611 N N . ASP A 1 77 ? 24.922 -19.906 -2.293 1 85.88 77 ASP A N 1
ATOM 612 C CA . ASP A 1 77 ? 25.438 -21.266 -2.461 1 85.88 77 ASP A CA 1
ATOM 613 C C . ASP A 1 77 ? 24.453 -22.297 -1.894 1 85.88 77 ASP A C 1
ATOM 615 O O . ASP A 1 77 ? 24.344 -22.453 -0.675 1 85.88 77 ASP A O 1
ATOM 619 N N . PHE A 1 78 ? 23.812 -23.047 -2.836 1 86.31 78 PHE A N 1
ATOM 620 C CA . PHE A 1 78 ? 22.828 -24.047 -2.436 1 86.31 78 PHE A CA 1
ATOM 621 C C . PHE A 1 78 ? 23.484 -25.422 -2.316 1 86.31 78 PHE A C 1
ATOM 623 O O . PHE A 1 78 ? 22.797 -26.453 -2.41 1 86.31 78 PHE A O 1
ATOM 630 N N . GLY A 1 79 ? 24.688 -25.516 -2.215 1 79.81 79 GLY A N 1
ATOM 631 C CA . GLY A 1 79 ? 25.422 -26.781 -2.186 1 79.81 79 GLY A CA 1
ATOM 632 C C . GLY A 1 79 ? 24.875 -27.766 -1.17 1 79.81 79 GLY A C 1
ATOM 633 O O . GLY A 1 79 ? 24.859 -28.969 -1.415 1 79.81 79 GLY A O 1
ATOM 634 N N . LYS A 1 80 ? 24.328 -27.328 -0.067 1 77.81 80 LYS A N 1
ATOM 635 C CA . LYS A 1 80 ? 23.859 -28.219 0.987 1 77.81 80 LYS A CA 1
ATOM 636 C C . LYS A 1 80 ? 22.328 -28.312 0.991 1 77.81 80 LYS A C 1
ATOM 638 O O . LYS A 1 80 ? 21.75 -28.938 1.886 1 77.81 80 LYS A O 1
ATOM 643 N N . PHE A 1 81 ? 21.766 -27.688 0.055 1 80.88 81 PHE A N 1
ATOM 644 C CA . PHE A 1 81 ? 20.312 -27.734 -0.055 1 80.88 81 PHE A CA 1
ATOM 645 C C . PHE A 1 81 ? 19.875 -28.984 -0.831 1 80.88 81 PHE A C 1
ATOM 647 O O . PHE A 1 81 ? 20.391 -29.25 -1.916 1 80.88 81 PHE A O 1
ATOM 654 N N . ASN A 1 82 ? 19.078 -29.766 -0.272 1 76.31 82 ASN A N 1
ATOM 655 C CA . ASN A 1 82 ? 18.609 -31 -0.884 1 76.31 82 ASN A CA 1
ATOM 656 C C . ASN A 1 82 ? 17.531 -30.75 -1.93 1 76.31 82 ASN A C 1
ATOM 658 O O . ASN A 1 82 ? 16.344 -30.984 -1.675 1 76.31 82 ASN A O 1
ATOM 662 N N . SER A 1 83 ? 17.891 -30.281 -3.041 1 83.44 83 SER A N 1
ATOM 663 C CA . SER A 1 83 ? 16.938 -30.047 -4.129 1 83.44 83 SER A CA 1
ATOM 664 C C . SER A 1 83 ? 17.625 -30.188 -5.488 1 83.44 83 SER A C 1
ATOM 666 O O . SER A 1 83 ? 18.781 -29.797 -5.656 1 83.44 83 SER A O 1
ATOM 668 N N . THR A 1 84 ? 16.844 -30.734 -6.359 1 83.75 84 THR A N 1
ATOM 669 C CA . THR A 1 84 ? 17.359 -30.875 -7.719 1 83.75 84 THR A CA 1
ATOM 670 C C . THR A 1 84 ? 17.234 -29.547 -8.477 1 83.75 84 THR A C 1
ATOM 672 O O . THR A 1 84 ? 17.953 -29.312 -9.453 1 83.75 84 THR A O 1
ATOM 675 N N . LEU A 1 85 ? 16.359 -28.703 -8.023 1 88.38 85 LEU A N 1
ATOM 676 C CA . LEU A 1 85 ? 16.094 -27.453 -8.711 1 88.38 85 LEU A CA 1
ATOM 677 C C . LEU A 1 85 ? 17.078 -26.375 -8.273 1 88.38 85 LEU A C 1
ATOM 679 O O . LEU A 1 85 ? 17.375 -25.438 -9.031 1 88.38 85 LEU A O 1
ATOM 683 N N . PHE A 1 86 ? 17.5 -26.484 -7.043 1 88.5 86 PHE A N 1
ATOM 684 C CA . PHE A 1 86 ? 18.438 -25.516 -6.465 1 88.5 86 PHE A CA 1
ATOM 685 C C . PHE A 1 86 ? 19.719 -26.203 -6 1 88.5 86 PHE A C 1
ATOM 687 O O . PHE A 1 86 ? 19.719 -26.891 -4.973 1 88.5 86 PHE A O 1
ATOM 694 N N . ASN A 1 87 ? 20.734 -26.062 -6.797 1 86.69 87 ASN A N 1
ATOM 695 C CA . ASN A 1 87 ? 22.016 -26.703 -6.508 1 86.69 87 ASN A CA 1
ATOM 696 C C . ASN A 1 87 ? 23.188 -25.797 -6.887 1 86.69 87 ASN A C 1
ATOM 698 O O . ASN A 1 87 ? 23.078 -24.969 -7.781 1 86.69 87 ASN A O 1
ATOM 702 N N . GLY A 1 88 ? 24.188 -25.906 -6.125 1 86.19 88 GLY A N 1
ATOM 703 C CA . GLY A 1 88 ? 25.375 -25.141 -6.434 1 86.19 88 GLY A CA 1
ATOM 704 C C . GLY A 1 88 ? 25.188 -23.641 -6.254 1 86.19 88 GLY A C 1
ATOM 705 O O . GLY A 1 88 ? 24.375 -23.203 -5.445 1 86.19 88 GLY A O 1
ATOM 706 N N . ILE A 1 89 ? 26.062 -22.938 -6.867 1 88 89 ILE A N 1
ATOM 707 C CA . ILE A 1 89 ? 26.031 -21.484 -6.766 1 88 89 ILE A CA 1
ATOM 708 C C . ILE A 1 89 ? 24.984 -20.922 -7.727 1 88 89 ILE A C 1
ATOM 710 O O . ILE A 1 89 ? 24.938 -21.312 -8.898 1 88 89 ILE A O 1
ATOM 714 N N . ARG A 1 90 ? 24.172 -20.094 -7.16 1 91.62 90 ARG A N 1
ATOM 715 C CA . ARG A 1 90 ? 23.172 -19.422 -7.977 1 91.62 90 ARG A CA 1
ATOM 716 C C . ARG A 1 90 ? 23.297 -17.906 -7.859 1 91.62 90 ARG A C 1
ATOM 718 O O . ARG A 1 90 ? 23.438 -17.375 -6.754 1 91.62 90 ARG A O 1
ATOM 725 N N . ILE A 1 91 ? 23.219 -17.281 -9.008 1 93.69 91 ILE A N 1
ATOM 726 C CA . ILE A 1 91 ? 23.344 -15.82 -9.07 1 93.69 91 ILE A CA 1
ATOM 727 C C . ILE A 1 91 ? 21.953 -15.188 -8.992 1 93.69 91 ILE A C 1
ATOM 729 O O . ILE A 1 91 ? 20.984 -15.711 -9.555 1 93.69 91 ILE A O 1
ATOM 733 N N . TYR A 1 92 ? 21.859 -14.164 -8.227 1 95.38 92 TYR A N 1
ATOM 734 C CA . TYR A 1 92 ? 20.656 -13.359 -8.125 1 95.38 92 TYR A CA 1
ATOM 735 C C . TYR A 1 92 ? 20.906 -11.922 -8.555 1 95.38 92 TYR A C 1
ATOM 737 O O . TYR A 1 92 ? 21.859 -11.289 -8.086 1 95.38 92 TYR A O 1
ATOM 745 N N . ASP A 1 93 ? 20.141 -11.445 -9.453 1 96.38 93 ASP A N 1
ATOM 746 C CA . ASP A 1 93 ? 20.172 -10.047 -9.875 1 96.38 93 ASP A CA 1
ATOM 747 C C . ASP A 1 93 ? 18.859 -9.344 -9.578 1 96.38 93 ASP A C 1
ATOM 749 O O . ASP A 1 93 ? 17.938 -9.945 -9.016 1 96.38 93 ASP A O 1
ATOM 753 N N . PRO A 1 94 ? 18.703 -8.07 -9.836 1 95.25 94 PRO A N 1
ATOM 754 C CA . PRO A 1 94 ? 17.5 -7.328 -9.453 1 95.25 94 PRO A CA 1
ATOM 755 C C . PRO A 1 94 ? 16.234 -7.934 -10.031 1 95.25 94 PRO A C 1
ATOM 757 O O . PRO A 1 94 ? 15.156 -7.82 -9.43 1 95.25 94 PRO A O 1
ATOM 760 N N . SER A 1 95 ? 16.312 -8.57 -11.133 1 94.81 95 SER A N 1
ATOM 761 C CA . SER A 1 95 ? 15.125 -9.211 -11.711 1 94.81 95 SER A CA 1
ATOM 762 C C . SER A 1 95 ? 14.664 -10.391 -10.867 1 94.81 95 SER A C 1
ATOM 764 O O . SER A 1 95 ? 13.516 -10.836 -10.984 1 94.81 95 SER A O 1
ATOM 766 N N . ASP A 1 96 ? 15.602 -10.883 -9.992 1 95.5 96 ASP A N 1
ATOM 767 C CA . ASP A 1 96 ? 15.281 -12.008 -9.117 1 95.5 96 ASP A CA 1
ATOM 768 C C . ASP A 1 96 ? 14.797 -11.531 -7.754 1 95.5 96 ASP A C 1
ATOM 770 O O . ASP A 1 96 ? 13.867 -12.094 -7.184 1 95.5 96 ASP A O 1
ATOM 774 N N . TYR A 1 97 ? 15.477 -10.461 -7.254 1 96.5 97 TYR A N 1
ATOM 775 C CA . TYR A 1 97 ? 15.242 -10.219 -5.836 1 96.5 97 TYR A CA 1
ATOM 776 C C . TYR A 1 97 ? 14.414 -8.953 -5.629 1 96.5 97 TYR A C 1
ATOM 778 O O . TYR A 1 97 ? 14.047 -8.625 -4.5 1 96.5 97 TYR A O 1
ATOM 786 N N . VAL A 1 98 ? 14.125 -8.203 -6.676 1 96.44 98 VAL A N 1
ATOM 787 C CA . VAL A 1 98 ? 13.148 -7.125 -6.586 1 96.44 98 VAL A CA 1
ATOM 788 C C . VAL A 1 98 ? 11.75 -7.656 -6.914 1 96.44 98 VAL A C 1
ATOM 790 O O . VAL A 1 98 ? 11.477 -8.023 -8.055 1 96.44 98 VAL A O 1
ATOM 793 N N . ILE A 1 99 ? 10.859 -7.711 -5.871 1 94.88 99 ILE A N 1
ATOM 794 C CA . ILE A 1 99 ? 9.539 -8.312 -6.031 1 94.88 99 ILE A CA 1
ATOM 795 C C . ILE A 1 99 ? 8.484 -7.418 -5.383 1 94.88 99 ILE A C 1
ATOM 797 O O . ILE A 1 99 ? 8.547 -7.145 -4.184 1 94.88 99 ILE A O 1
ATOM 801 N N . PRO A 1 100 ? 7.453 -7.004 -6.176 1 93.19 100 PRO A N 1
ATOM 802 C CA . PRO A 1 100 ? 7.316 -7.145 -7.625 1 93.19 100 PRO A CA 1
ATOM 803 C C . PRO A 1 100 ? 8.32 -6.293 -8.398 1 93.19 100 PRO A C 1
ATOM 805 O O . PRO A 1 100 ? 9.008 -5.457 -7.812 1 93.19 100 PRO A O 1
ATOM 808 N N . PRO A 1 101 ? 8.406 -6.543 -9.711 1 90.5 101 PRO A N 1
ATOM 809 C CA . PRO A 1 101 ? 9.398 -5.805 -10.5 1 90.5 101 PRO A CA 1
ATOM 810 C C . PRO A 1 101 ? 9.133 -4.301 -10.523 1 90.5 101 PRO A C 1
ATOM 812 O O . PRO A 1 101 ? 10.055 -3.512 -10.742 1 90.5 101 PRO A O 1
ATOM 815 N N . GLN A 1 102 ? 7.852 -3.979 -10.352 1 87.5 102 GLN A N 1
ATOM 816 C CA . GLN A 1 102 ? 7.488 -2.566 -10.297 1 87.5 102 GLN A CA 1
ATOM 817 C C . GLN A 1 102 ? 6.383 -2.324 -9.273 1 87.5 102 GLN A C 1
ATOM 819 O O . GLN A 1 102 ? 5.449 -3.121 -9.156 1 87.5 102 GLN A O 1
ATOM 824 N N . GLU A 1 103 ? 6.598 -1.336 -8.492 1 90.06 103 GLU A N 1
ATOM 825 C CA . GLU A 1 103 ? 5.621 -0.904 -7.492 1 90.06 103 GLU A CA 1
ATOM 826 C C . GLU A 1 103 ? 5.605 0.616 -7.363 1 90.06 103 GLU A C 1
ATOM 828 O O . GLU A 1 103 ? 6.648 1.266 -7.457 1 90.06 103 GLU A O 1
ATOM 833 N N . THR A 1 104 ? 4.395 1.121 -7.133 1 87.88 104 THR A N 1
ATOM 834 C CA . THR A 1 104 ? 4.277 2.57 -7.02 1 87.88 104 THR A CA 1
ATOM 835 C C . THR A 1 104 ? 4.844 3.057 -5.688 1 87.88 104 THR A C 1
ATOM 837 O O . THR A 1 104 ? 4.449 2.572 -4.625 1 87.88 104 THR A O 1
ATOM 840 N N . ASP A 1 105 ? 5.793 3.943 -5.734 1 91.5 105 ASP A N 1
ATOM 841 C CA . ASP A 1 105 ? 6.371 4.676 -4.609 1 91.5 105 ASP A CA 1
ATOM 842 C C . ASP A 1 105 ? 7 3.721 -3.598 1 91.5 105 ASP A C 1
ATOM 844 O O . ASP A 1 105 ? 6.984 3.986 -2.395 1 91.5 105 ASP A O 1
ATOM 848 N N . ALA A 1 106 ? 7.383 2.564 -4.062 1 95 106 ALA A N 1
ATOM 849 C CA . ALA A 1 106 ? 8.055 1.617 -3.176 1 95 106 ALA A CA 1
ATOM 850 C C . ALA A 1 106 ? 8.859 0.593 -3.971 1 95 106 ALA A C 1
ATOM 852 O O . ALA A 1 106 ? 8.664 0.443 -5.18 1 95 106 ALA A O 1
ATOM 853 N N . VAL A 1 107 ? 9.758 -0.01 -3.322 1 96.5 107 VAL A N 1
ATOM 854 C CA . VAL A 1 107 ? 10.531 -1.114 -3.885 1 96.5 107 VAL A CA 1
ATOM 855 C C . VAL A 1 107 ? 10.875 -2.119 -2.787 1 96.5 107 VAL A C 1
ATOM 857 O O . VAL A 1 107 ? 11.281 -1.732 -1.69 1 96.5 107 VAL A O 1
ATOM 860 N N . PHE A 1 108 ? 10.594 -3.355 -3.045 1 97.12 108 PHE A N 1
ATOM 861 C CA . PHE A 1 108 ? 10.953 -4.438 -2.135 1 97.12 108 PHE A CA 1
ATOM 862 C C . PHE A 1 108 ? 12.172 -5.191 -2.646 1 97.12 108 PHE A C 1
ATOM 864 O O . PHE A 1 108 ? 12.211 -5.621 -3.801 1 97.12 108 PHE A O 1
ATOM 871 N N . VAL A 1 109 ? 13.125 -5.332 -1.771 1 98.12 109 VAL A N 1
ATOM 872 C CA . VAL A 1 109 ? 14.352 -6.074 -2.074 1 98.12 109 VAL A CA 1
ATOM 873 C C . VAL A 1 109 ? 14.43 -7.32 -1.197 1 98.12 109 VAL A C 1
ATOM 875 O O . VAL A 1 109 ? 14.562 -7.219 0.025 1 98.12 109 VAL A O 1
ATOM 878 N N . MET A 1 110 ? 14.367 -8.469 -1.8 1 97.81 110 MET A N 1
ATOM 879 C CA . MET A 1 110 ? 14.492 -9.719 -1.056 1 97.81 110 MET A CA 1
ATOM 880 C C . MET A 1 110 ? 15.914 -9.906 -0.542 1 97.81 110 MET A C 1
ATOM 882 O O . MET A 1 110 ? 16.875 -9.82 -1.312 1 97.81 110 MET A O 1
ATOM 886 N N . THR A 1 111 ? 16.062 -10.117 0.745 1 96.75 111 THR A N 1
ATOM 887 C CA . THR A 1 111 ? 17.375 -10.25 1.353 1 96.75 111 THR A CA 1
ATOM 888 C C . THR A 1 111 ? 17.578 -11.648 1.928 1 96.75 111 THR A C 1
ATOM 890 O O . THR A 1 111 ? 18.703 -12.039 2.256 1 96.75 111 THR A O 1
ATOM 893 N N . ASN A 1 112 ? 16.516 -12.344 2.119 1 94.69 112 ASN A N 1
ATOM 894 C CA . ASN A 1 112 ? 16.484 -13.711 2.639 1 94.69 112 ASN A CA 1
ATOM 895 C C . ASN A 1 112 ? 15.266 -14.477 2.145 1 94.69 112 ASN A C 1
ATOM 897 O O . ASN A 1 112 ? 14.344 -13.883 1.583 1 94.69 112 ASN A O 1
ATOM 901 N N . MET A 1 113 ? 15.359 -15.82 2.248 1 94.44 113 MET A N 1
ATOM 902 C CA . MET A 1 113 ? 14.203 -16.562 1.746 1 94.44 113 MET A CA 1
ATOM 903 C C . MET A 1 113 ? 14.141 -17.953 2.352 1 94.44 113 MET A C 1
ATOM 905 O O . MET A 1 113 ? 15.133 -18.453 2.875 1 94.44 113 MET A O 1
ATOM 909 N N . ILE A 1 114 ? 12.992 -18.5 2.416 1 93 114 ILE A N 1
ATOM 910 C CA . ILE A 1 114 ? 12.711 -19.922 2.615 1 93 114 ILE A CA 1
ATOM 911 C C . ILE A 1 114 ? 12.117 -20.516 1.341 1 93 114 ILE A C 1
ATOM 913 O O . ILE A 1 114 ? 11.109 -20 0.828 1 93 114 ILE A O 1
ATOM 917 N N . LEU A 1 115 ? 12.773 -21.531 0.818 1 93.44 115 LEU A N 1
ATOM 918 C CA . LEU A 1 115 ? 12.32 -22.172 -0.414 1 93.44 115 LEU A CA 1
ATOM 919 C C . LEU A 1 115 ? 11.695 -23.531 -0.126 1 93.44 115 LEU A C 1
ATOM 921 O O . LEU A 1 115 ? 12.219 -24.297 0.688 1 93.44 115 LEU A O 1
ATOM 925 N N . THR A 1 116 ? 10.562 -23.797 -0.617 1 94.06 116 THR A N 1
ATOM 926 C CA . THR A 1 116 ? 9.953 -25.109 -0.693 1 94.06 116 THR A CA 1
ATOM 927 C C . THR A 1 116 ? 9.781 -25.547 -2.146 1 94.06 116 THR A C 1
ATOM 929 O O . THR A 1 116 ? 8.766 -25.234 -2.775 1 94.06 116 THR A O 1
ATOM 932 N N . PRO A 1 117 ? 10.773 -26.234 -2.623 1 92.94 117 PRO A N 1
ATOM 933 C CA . PRO A 1 117 ? 10.75 -26.578 -4.047 1 92.94 117 PRO A CA 1
ATOM 934 C C . PRO A 1 117 ? 9.844 -27.766 -4.359 1 92.94 117 PRO A C 1
ATOM 936 O O . PRO A 1 117 ? 9.523 -28.562 -3.465 1 92.94 117 PRO A O 1
ATOM 939 N N . LYS A 1 118 ? 9.336 -27.859 -5.555 1 94 118 LYS A N 1
ATOM 940 C CA . LYS A 1 118 ? 8.672 -29.016 -6.176 1 94 118 LYS A CA 1
ATOM 941 C C . LYS A 1 118 ? 7.426 -29.406 -5.395 1 94 118 LYS A C 1
ATOM 943 O O . LYS A 1 118 ? 7.234 -30.594 -5.086 1 94 118 LYS A O 1
ATOM 948 N N . GLN A 1 119 ? 6.684 -28.438 -4.977 1 96.12 119 GLN A N 1
ATOM 949 C CA . GLN A 1 119 ? 5.387 -28.75 -4.383 1 96.12 119 GLN A CA 1
ATOM 950 C C . GLN A 1 119 ? 4.395 -29.203 -5.445 1 96.12 119 GLN A C 1
ATOM 952 O O . GLN A 1 119 ? 4.387 -28.688 -6.562 1 96.12 119 GLN A O 1
ATOM 957 N N . SER A 1 120 ? 3.576 -30.188 -5.133 1 96.12 120 SER A N 1
ATOM 958 C CA . SER A 1 120 ? 2.463 -30.641 -5.961 1 96.12 120 SER A CA 1
ATOM 959 C C . SER A 1 120 ? 1.214 -30.891 -5.117 1 96.12 120 SER A C 1
ATOM 961 O O . SER A 1 120 ? 1.29 -30.953 -3.891 1 96.12 120 SER A O 1
ATOM 963 N N . GLN A 1 121 ? 0.077 -30.875 -5.789 1 95.81 121 GLN A N 1
ATOM 964 C CA . GLN A 1 121 ? -1.169 -31.234 -5.109 1 95.81 121 GLN A CA 1
ATOM 965 C C . GLN A 1 121 ? -1.208 -32.719 -4.754 1 95.81 121 GLN A C 1
ATOM 967 O O . GLN A 1 121 ? -1.428 -33.562 -5.621 1 95.81 121 GLN A O 1
ATOM 972 N N . SER A 1 122 ? -0.958 -33 -3.543 1 96.12 122 SER A N 1
ATOM 973 C CA . SER A 1 122 ? -0.869 -34.375 -3.084 1 96.12 122 SER A CA 1
ATOM 974 C C . SER A 1 122 ? -1.106 -34.469 -1.58 1 96.12 122 SER A C 1
ATOM 976 O O . SER A 1 122 ? -1.575 -33.5 -0.956 1 96.12 122 SER A O 1
ATOM 978 N N . ASN A 1 123 ? -0.931 -35.656 -1.025 1 97.06 123 ASN A N 1
ATOM 979 C CA . ASN A 1 123 ? -1.114 -35.875 0.402 1 97.06 123 ASN A CA 1
ATOM 980 C C . ASN A 1 123 ? 0.204 -35.781 1.163 1 97.06 123 ASN A C 1
ATOM 982 O O . ASN A 1 123 ? 1.246 -36.219 0.674 1 97.06 123 ASN A O 1
ATOM 986 N N . CYS A 1 124 ? 0.168 -35.156 2.289 1 97.44 124 CYS A N 1
ATOM 987 C CA . CYS A 1 124 ? 1.318 -35.094 3.184 1 97.44 124 CYS A CA 1
ATOM 988 C C . CYS A 1 124 ? 0.883 -34.781 4.613 1 97.44 124 CYS A C 1
ATOM 990 O O . CYS A 1 124 ? -0.261 -34.375 4.848 1 97.44 124 CYS A O 1
ATOM 992 N N . PRO A 1 125 ? 1.747 -35.094 5.594 1 97 125 PRO A N 1
ATOM 993 C CA . PRO A 1 125 ? 1.399 -34.719 6.965 1 97 125 PRO A CA 1
ATOM 994 C C . PRO A 1 125 ? 1.319 -33.188 7.141 1 97 125 PRO A C 1
ATOM 996 O O . PRO A 1 125 ? 2.135 -32.469 6.574 1 97 125 PRO A O 1
ATOM 999 N N . GLU A 1 126 ? 0.306 -32.75 7.855 1 96.38 126 GLU A N 1
ATOM 1000 C CA . GLU A 1 126 ? 0.228 -31.344 8.195 1 96.38 126 GLU A CA 1
ATOM 1001 C C . GLU A 1 126 ? 1.348 -30.938 9.156 1 96.38 126 GLU A C 1
ATOM 1003 O O . GLU A 1 126 ? 1.913 -31.797 9.844 1 96.38 126 GLU A O 1
ATOM 1008 N N . ASP A 1 127 ? 1.695 -29.656 9.125 1 93.25 127 ASP A N 1
ATOM 1009 C CA . ASP A 1 127 ? 2.688 -29.125 10.055 1 93.25 127 ASP A CA 1
ATOM 1010 C C . ASP A 1 127 ? 2.254 -29.312 11.5 1 93.25 127 ASP A C 1
ATOM 1012 O O . ASP A 1 127 ? 1.148 -28.938 11.883 1 93.25 127 ASP A O 1
ATOM 1016 N N . SER A 1 128 ? 3.082 -29.828 12.344 1 91.75 128 SER A N 1
ATOM 1017 C CA . SER A 1 128 ? 2.758 -30.172 13.727 1 91.75 128 SER A CA 1
ATOM 1018 C C . SER A 1 128 ? 2.578 -28.906 14.578 1 91.75 128 SER A C 1
ATOM 1020 O O . SER A 1 128 ? 2.1 -28.984 15.711 1 91.75 128 SER A O 1
ATOM 1022 N N . LYS A 1 129 ? 2.916 -27.781 14.016 1 87.38 129 LYS A N 1
ATOM 1023 C CA . LYS A 1 129 ? 2.809 -26.531 14.766 1 87.38 129 LYS A CA 1
ATOM 1024 C C . LYS A 1 129 ? 1.349 -26.156 15 1 87.38 129 LYS A C 1
ATOM 1026 O O . LYS A 1 129 ? 1.04 -25.375 15.906 1 87.38 129 LYS A O 1
ATOM 1031 N N . PHE A 1 130 ? 0.489 -26.703 14.164 1 87.44 130 PHE A N 1
ATOM 1032 C CA . PHE A 1 130 ? -0.929 -26.391 14.328 1 87.44 130 PHE A CA 1
ATOM 1033 C C . PHE A 1 130 ? -1.543 -27.25 15.43 1 87.44 130 PHE A C 1
ATOM 1035 O O . PHE A 1 130 ? -1.341 -28.469 15.469 1 87.44 130 PHE A O 1
ATOM 1042 N N . LYS A 1 131 ? -2.227 -26.672 16.312 1 80.94 131 LYS A N 1
ATOM 1043 C CA . LYS A 1 131 ? -2.711 -27.344 17.516 1 80.94 131 LYS A CA 1
ATOM 1044 C C . LYS A 1 131 ? -3.867 -28.281 17.188 1 80.94 131 LYS A C 1
ATOM 1046 O O . LYS A 1 131 ? -3.969 -29.375 17.75 1 80.94 131 LYS A O 1
ATOM 1051 N N . ASP A 1 132 ? -4.684 -28 16.25 1 85.62 132 ASP A N 1
ATOM 1052 C CA . ASP A 1 132 ? -5.914 -28.75 16.016 1 85.62 132 ASP A CA 1
ATOM 1053 C C . ASP A 1 132 ? -5.664 -29.953 15.102 1 85.62 132 ASP A C 1
ATOM 1055 O O . ASP A 1 132 ? -6.605 -30.625 14.68 1 85.62 132 ASP A O 1
ATOM 1059 N N . ILE A 1 133 ? -4.352 -30.312 14.883 1 91.94 133 ILE A N 1
ATOM 1060 C CA . ILE A 1 133 ? -4.109 -31.344 13.891 1 91.94 133 ILE A CA 1
ATOM 1061 C C . ILE A 1 133 ? -3.498 -32.562 14.555 1 91.94 133 ILE A C 1
ATOM 1063 O O . ILE A 1 133 ? -3.289 -33.594 13.906 1 91.94 133 ILE A O 1
ATOM 1067 N N . HIS A 1 134 ? -3.17 -32.5 15.836 1 95 134 HIS A N 1
ATOM 1068 C CA . HIS A 1 134 ? -2.631 -33.656 16.547 1 95 134 HIS A CA 1
ATOM 1069 C C . HIS A 1 134 ? -3.678 -34.75 16.688 1 95 134 HIS A C 1
ATOM 1071 O O . HIS A 1 134 ? -4.848 -34.469 16.969 1 95 134 HIS A O 1
ATOM 1077 N N . CYS A 1 135 ? -3.162 -36 16.422 1 96.5 135 CYS A N 1
ATOM 1078 C CA . CYS A 1 135 ? -4.109 -37.094 16.406 1 96.5 135 CYS A CA 1
ATOM 1079 C C . CYS A 1 135 ? -3.486 -38.375 16.984 1 96.5 135 CYS A C 1
ATOM 1081 O O . CYS A 1 135 ? -2.268 -38.438 17.156 1 96.5 135 CYS A O 1
ATOM 1083 N N . LYS A 1 136 ? -4.383 -39.219 17.438 1 95.31 136 LYS A N 1
ATOM 1084 C CA . LYS A 1 136 ? -3.949 -40.531 17.906 1 95.31 136 LYS A CA 1
ATOM 1085 C C . LYS A 1 136 ? -4.453 -41.656 17 1 95.31 136 LYS A C 1
ATOM 1087 O O . LYS A 1 136 ? -3.838 -42.719 16.891 1 95.31 136 LYS A O 1
ATOM 1092 N N . LYS A 1 137 ? -5.59 -41.344 16.344 1 96.06 137 LYS A N 1
ATOM 1093 C CA . LYS A 1 137 ? -6.223 -42.281 15.414 1 96.06 137 LYS A CA 1
ATOM 1094 C C . LYS A 1 137 ? -6.883 -41.562 14.25 1 96.06 137 LYS A C 1
ATOM 1096 O O . LYS A 1 137 ? -7.043 -40.344 14.297 1 96.06 137 LYS A O 1
ATOM 1101 N N . ASP A 1 138 ? -7.301 -42.219 13.195 1 96.69 138 ASP A N 1
ATOM 1102 C CA . ASP A 1 138 ? -7.863 -41.656 11.969 1 96.69 138 ASP A CA 1
ATOM 1103 C C . ASP A 1 138 ? -9.141 -40.875 12.258 1 96.69 138 ASP A C 1
ATOM 1105 O O . ASP A 1 138 ? -9.406 -39.844 11.633 1 96.69 138 ASP A O 1
ATOM 1109 N N . SER A 1 139 ? -9.914 -41.312 13.211 1 95 139 SER A N 1
ATOM 1110 C CA . SER A 1 139 ? -11.195 -40.688 13.5 1 95 139 SER A CA 1
ATOM 1111 C C . SER A 1 139 ? -11.008 -39.281 14.047 1 95 139 SER A C 1
ATOM 1113 O O . SER A 1 139 ? -11.945 -38.469 14.039 1 95 139 SER A O 1
ATOM 1115 N N . ASP A 1 140 ? -9.781 -38.969 14.492 1 96 140 ASP A N 1
ATOM 1116 C CA . ASP A 1 140 ? -9.477 -37.625 15.008 1 96 140 ASP A CA 1
ATOM 1117 C C . ASP A 1 140 ? -9.312 -36.625 13.875 1 96 140 ASP A C 1
ATOM 1119 O O . ASP A 1 140 ? -9.25 -35.438 14.109 1 96 140 ASP A O 1
ATOM 1123 N N . CYS A 1 141 ? -9.242 -37.062 12.672 1 96.81 141 CYS A N 1
ATOM 1124 C CA . CYS A 1 141 ? -9.031 -36.219 11.5 1 96.81 141 CYS A CA 1
ATOM 1125 C C . CYS A 1 141 ? -10.242 -36.25 10.578 1 96.81 141 CYS A C 1
ATOM 1127 O O . CYS A 1 141 ? -10.289 -37.031 9.633 1 96.81 141 CYS A O 1
ATOM 1129 N N . PRO A 1 142 ? -11.156 -35.344 10.859 1 94.31 142 PRO A N 1
ATOM 1130 C CA . PRO A 1 142 ? -12.352 -35.344 10.008 1 94.31 142 PRO A CA 1
ATOM 1131 C C . PRO A 1 142 ? -12.031 -35.094 8.539 1 94.31 142 PRO A C 1
ATOM 1133 O O . PRO A 1 142 ? -11.406 -34.062 8.211 1 94.31 142 PRO A O 1
ATOM 1136 N N . LYS A 1 143 ? -12.602 -35.938 7.664 1 92.19 143 LYS A N 1
ATOM 1137 C CA . LYS A 1 143 ? -12.297 -35.875 6.234 1 92.19 143 LYS A CA 1
ATOM 1138 C C . LYS A 1 143 ? -12.875 -34.625 5.59 1 92.19 143 LYS A C 1
ATOM 1140 O O . LYS A 1 143 ? -14.016 -34.25 5.875 1 92.19 143 LYS A O 1
ATOM 1145 N N . MET A 1 144 ? -12.078 -33.938 4.758 1 88.5 144 MET A N 1
ATOM 1146 C CA . MET A 1 144 ? -12.477 -32.844 3.885 1 88.5 144 MET A CA 1
ATOM 1147 C C . MET A 1 144 ? -12.742 -31.578 4.695 1 88.5 144 MET A C 1
ATOM 1149 O O . MET A 1 144 ? -13.492 -30.703 4.254 1 88.5 144 MET A O 1
ATOM 1153 N N . VAL A 1 145 ? -12.266 -31.578 5.887 1 87.25 145 VAL A N 1
ATOM 1154 C CA . VAL A 1 145 ? -12.344 -30.375 6.707 1 87.25 145 VAL A CA 1
ATOM 1155 C C . VAL A 1 145 ? -11.016 -29.609 6.648 1 87.25 145 VAL A C 1
ATOM 1157 O O . VAL A 1 145 ? -9.969 -30.172 6.969 1 87.25 145 VAL A O 1
ATOM 1160 N N . PRO A 1 146 ? -11.133 -28.375 6.199 1 87.62 146 PRO A N 1
ATOM 1161 C CA . PRO A 1 146 ? -9.898 -27.578 6.125 1 87.62 146 PRO A CA 1
ATOM 1162 C C . PRO A 1 146 ? -9.273 -27.344 7.5 1 87.62 146 PRO A C 1
ATOM 1164 O O . PRO A 1 146 ? -9.992 -27.25 8.5 1 87.62 146 PRO A O 1
ATOM 1167 N N . VAL A 1 147 ? -7.965 -27.344 7.539 1 89.19 147 VAL A N 1
ATOM 1168 C CA . VAL A 1 147 ? -7.266 -26.938 8.75 1 89.19 147 VAL A CA 1
ATOM 1169 C C . VAL A 1 147 ? -7.297 -25.422 8.883 1 89.19 147 VAL A C 1
ATOM 1171 O O . VAL A 1 147 ? -6.902 -24.703 7.957 1 89.19 147 VAL A O 1
ATOM 1174 N N . LYS A 1 148 ? -7.766 -24.969 9.992 1 83.88 148 LYS A N 1
ATOM 1175 C CA . LYS A 1 148 ? -7.852 -23.516 10.195 1 83.88 148 LYS A CA 1
ATOM 1176 C C . LYS A 1 148 ? -6.477 -22.875 10.102 1 83.88 148 LYS A C 1
ATOM 1178 O O . LYS A 1 148 ? -5.574 -23.188 10.883 1 83.88 148 LYS A O 1
ATOM 1183 N N . ASN A 1 149 ? -6.383 -22.031 9.172 1 82.19 149 ASN A N 1
ATOM 1184 C CA . ASN A 1 149 ? -5.145 -21.297 8.938 1 82.19 149 ASN A CA 1
ATOM 1185 C C . ASN A 1 149 ? -3.992 -22.234 8.594 1 82.19 149 ASN A C 1
ATOM 1187 O O . ASN A 1 149 ? -2.828 -21.906 8.828 1 82.19 149 ASN A O 1
ATOM 1191 N N . GLY A 1 150 ? -4.406 -23.422 8.164 1 90.38 150 GLY A N 1
ATOM 1192 C CA . GLY A 1 150 ? -3.389 -24.406 7.836 1 90.38 150 GLY A CA 1
ATOM 1193 C C . GLY A 1 150 ? -3.061 -24.469 6.355 1 90.38 150 GLY A C 1
ATOM 1194 O O . GLY A 1 150 ? -3.152 -23.453 5.66 1 90.38 150 GLY A O 1
ATOM 1195 N N . ASN A 1 151 ? -2.584 -25.688 5.941 1 93.38 151 ASN A N 1
ATOM 1196 C CA . ASN A 1 151 ? -2.002 -25.781 4.605 1 93.38 151 ASN A CA 1
ATOM 1197 C C . ASN A 1 151 ? -2.887 -26.578 3.664 1 93.38 151 ASN A C 1
ATOM 1199 O O . ASN A 1 151 ? -2.566 -26.734 2.484 1 93.38 151 ASN A O 1
ATOM 1203 N N . GLY A 1 152 ? -4.012 -27.109 4.168 1 93.88 152 GLY A N 1
ATOM 1204 C CA . GLY A 1 152 ? -4.828 -27.938 3.301 1 93.88 152 GLY A CA 1
ATOM 1205 C C . GLY A 1 152 ? -6.07 -28.484 3.984 1 93.88 152 GLY A C 1
ATOM 1206 O O . GLY A 1 152 ? -6.566 -27.891 4.945 1 93.88 152 GLY A O 1
ATOM 1207 N N . VAL A 1 153 ? -6.57 -29.562 3.381 1 92.56 153 VAL A N 1
ATOM 1208 C CA . VAL A 1 153 ? -7.773 -30.219 3.881 1 92.56 153 VAL A CA 1
ATOM 1209 C C . VAL A 1 153 ? -7.43 -31.609 4.406 1 92.56 153 VAL A C 1
ATOM 1211 O O . VAL A 1 153 ? -6.629 -32.312 3.803 1 92.56 153 VAL A O 1
ATOM 1214 N N . ARG A 1 154 ? -8.062 -31.984 5.48 1 94.75 154 ARG A N 1
ATOM 1215 C CA . ARG A 1 154 ? -7.797 -33.281 6.102 1 94.75 154 ARG A CA 1
ATOM 1216 C C . ARG A 1 154 ? -8.273 -34.406 5.211 1 94.75 154 ARG A C 1
ATOM 1218 O O . ARG A 1 154 ? -9.352 -34.344 4.617 1 94.75 154 ARG A O 1
ATOM 1225 N N . THR A 1 155 ? -7.477 -35.469 5.086 1 95.88 155 THR A N 1
ATOM 1226 C CA . THR A 1 155 ? -7.816 -36.594 4.238 1 95.88 155 THR A CA 1
ATOM 1227 C C . THR A 1 155 ? -8.57 -37.656 5.035 1 95.88 155 THR A C 1
ATOM 1229 O O . THR A 1 155 ? -9.188 -38.562 4.457 1 95.88 155 THR A O 1
ATOM 1232 N N . GLY A 1 156 ? -8.438 -37.562 6.418 1 96.62 156 GLY A N 1
ATOM 1233 C CA . GLY A 1 156 ? -9.07 -38.562 7.266 1 96.62 156 GLY A CA 1
ATOM 1234 C C . GLY A 1 156 ? -8.078 -39.531 7.863 1 96.62 156 GLY A C 1
ATOM 1235 O O . GLY A 1 156 ? -8.469 -40.5 8.555 1 96.62 156 GLY A O 1
ATOM 1236 N N . LYS A 1 157 ? -6.836 -39.375 7.605 1 97.62 157 LYS A N 1
ATOM 1237 C CA . LYS A 1 157 ? -5.816 -40.312 8.086 1 97.62 157 LYS A CA 1
ATOM 1238 C C . LYS A 1 157 ? -4.91 -39.656 9.117 1 97.62 157 LYS A C 1
ATOM 1240 O O . LYS A 1 157 ? -4.59 -38.469 9 1 97.62 157 LYS A O 1
ATOM 1245 N N . CYS A 1 158 ? -4.543 -40.406 10.156 1 97.62 158 CYS A N 1
ATOM 1246 C CA . CYS A 1 158 ? -3.545 -39.969 11.133 1 97.62 158 CYS A CA 1
ATOM 1247 C C . CYS A 1 158 ? -2.18 -40.562 10.812 1 97.62 158 CYS A C 1
ATOM 1249 O O . CYS A 1 158 ? -2.025 -41.812 10.781 1 97.62 158 CYS A O 1
ATOM 1251 N N . VAL A 1 159 ? -1.233 -39.781 10.516 1 97.5 159 VAL A N 1
ATOM 1252 C CA . VAL A 1 159 ? 0.064 -40.25 10.055 1 97.5 159 VAL A CA 1
ATOM 1253 C C . VAL A 1 159 ? 1.175 -39.688 10.922 1 97.5 159 VAL A C 1
ATOM 1255 O O . VAL A 1 159 ? 0.938 -38.75 11.703 1 97.5 159 VAL A O 1
ATOM 1258 N N . SER A 1 160 ? 2.361 -40.219 10.805 1 96.38 160 SER A N 1
ATOM 1259 C CA . SER A 1 160 ? 3.516 -39.688 11.523 1 96.38 160 SER A CA 1
ATOM 1260 C C . SER A 1 160 ? 3.963 -38.344 10.953 1 96.38 160 SER A C 1
ATOM 1262 O O . SER A 1 160 ? 3.984 -38.188 9.727 1 96.38 160 SER A O 1
ATOM 1264 N N . SER A 1 161 ? 4.293 -37.469 11.812 1 95.56 161 SER A N 1
ATOM 1265 C CA . SER A 1 161 ? 4.797 -36.156 11.375 1 95.56 161 SER A CA 1
ATOM 1266 C C . SER A 1 161 ? 6.16 -36.281 10.711 1 95.56 161 SER A C 1
ATOM 1268 O O . SER A 1 161 ? 6.992 -37.094 11.133 1 95.56 161 SER A O 1
ATOM 1270 N N . ASP A 1 162 ? 6.332 -35.5 9.695 1 91.44 162 ASP A N 1
ATOM 1271 C CA . ASP A 1 162 ? 7.629 -35.5 9.031 1 91.44 162 ASP A CA 1
ATOM 1272 C C . ASP A 1 162 ? 8.586 -34.5 9.688 1 91.44 162 ASP A C 1
ATOM 1274 O O . ASP A 1 162 ? 9.758 -34.438 9.32 1 91.44 162 ASP A O 1
ATOM 1278 N N . ARG A 1 163 ? 8.086 -33.719 10.633 1 87.75 163 ARG A N 1
ATOM 1279 C CA . ARG A 1 163 ? 8.891 -32.719 11.336 1 87.75 163 ARG A CA 1
ATOM 1280 C C . ARG A 1 163 ? 9.359 -33.25 12.68 1 87.75 163 ARG A C 1
ATOM 1282 O O . ARG A 1 163 ? 10.438 -32.875 13.156 1 87.75 163 ARG A O 1
ATOM 1289 N N . ASN A 1 164 ? 8.477 -33.969 13.312 1 87.81 164 ASN A N 1
ATOM 1290 C CA . ASN A 1 164 ? 8.703 -34.531 14.633 1 87.81 164 ASN A CA 1
ATOM 1291 C C . ASN A 1 164 ? 8.281 -36 14.672 1 87.81 164 ASN A C 1
ATOM 1293 O O . ASN A 1 164 ? 7.098 -36.312 14.797 1 87.81 164 ASN A O 1
ATOM 1297 N N . SER A 1 165 ? 9.227 -36.844 14.688 1 88 165 SER A N 1
ATOM 1298 C CA . SER A 1 165 ? 8.961 -38.281 14.586 1 88 165 SER A CA 1
ATOM 1299 C C . SER A 1 165 ? 8.164 -38.781 15.789 1 88 165 SER A C 1
ATOM 1301 O O . SER A 1 165 ? 7.527 -39.844 15.727 1 88 165 SER A O 1
ATOM 1303 N N . SER A 1 166 ? 8.094 -38.031 16.812 1 90.88 166 SER A N 1
ATOM 1304 C CA . SER A 1 166 ? 7.406 -38.469 18.031 1 90.88 166 SER A CA 1
ATOM 1305 C C . SER A 1 166 ? 5.938 -38.062 18.016 1 90.88 166 SER A C 1
ATOM 1307 O O . SER A 1 166 ? 5.18 -38.406 18.922 1 90.88 166 SER A O 1
ATOM 1309 N N . MET A 1 167 ? 5.625 -37.344 17 1 93.75 167 MET A N 1
ATOM 1310 C CA . MET A 1 167 ? 4.258 -36.844 16.969 1 93.75 167 MET A CA 1
ATOM 1311 C C . MET A 1 167 ? 3.496 -37.406 15.773 1 93.75 167 MET A C 1
ATOM 1313 O O . MET A 1 167 ? 4.098 -37.75 14.758 1 93.75 167 MET A O 1
ATOM 1317 N N . THR A 1 168 ? 2.199 -37.562 16 1 96.56 168 THR A N 1
ATOM 1318 C CA . THR A 1 168 ? 1.292 -37.906 14.906 1 96.56 168 THR A CA 1
ATOM 1319 C C . THR A 1 168 ? 0.365 -36.75 14.586 1 96.56 168 THR A C 1
ATOM 1321 O O . THR A 1 168 ? -0.096 -36.062 15.5 1 96.56 168 THR A O 1
ATOM 1324 N N . VAL A 1 169 ? 0.187 -36.562 13.289 1 97.56 169 VAL A N 1
ATOM 1325 C CA . VAL A 1 169 ? -0.646 -35.438 12.852 1 97.56 169 VAL A CA 1
ATOM 1326 C C . VAL A 1 169 ? -1.608 -35.906 11.766 1 97.56 169 VAL A C 1
ATOM 1328 O O . VAL A 1 169 ? -1.417 -36.969 11.172 1 97.56 169 VAL A O 1
ATOM 1331 N N . CYS A 1 170 ? -2.623 -35.125 11.547 1 97.44 170 CYS A N 1
ATOM 1332 C CA . CYS A 1 170 ? -3.559 -35.406 10.469 1 97.44 170 CYS A CA 1
ATOM 1333 C C . CYS A 1 170 ? -2.902 -35.219 9.102 1 97.44 170 CYS A C 1
ATOM 1335 O O . CYS A 1 170 ? -2.162 -34.25 8.898 1 97.44 170 CYS A O 1
ATOM 1337 N N . GLU A 1 171 ? -3.145 -36.188 8.219 1 97.69 171 GLU A N 1
ATOM 1338 C CA . GLU A 1 171 ? -2.771 -36.031 6.82 1 97.69 171 GLU A CA 1
ATOM 1339 C C . GLU A 1 171 ? -3.664 -35 6.117 1 97.69 171 GLU A C 1
ATOM 1341 O O . GLU A 1 171 ? -4.863 -34.938 6.395 1 97.69 171 GLU A O 1
ATOM 1346 N N . ILE A 1 172 ? -3.08 -34.25 5.246 1 96.81 172 ILE A N 1
ATOM 1347 C CA . ILE A 1 172 ? -3.861 -33.25 4.508 1 96.81 172 ILE A CA 1
ATOM 1348 C C . ILE A 1 172 ? -3.646 -33.438 3.008 1 96.81 172 ILE A C 1
ATOM 1350 O O . ILE A 1 172 ? -2.668 -34.062 2.588 1 96.81 172 ILE A O 1
ATOM 1354 N N . TYR A 1 173 ? -4.59 -33.031 2.256 1 96.19 173 TYR A N 1
ATOM 1355 C CA . TYR A 1 173 ? -4.441 -32.812 0.82 1 96.19 173 TYR A CA 1
ATOM 1356 C C . TYR A 1 173 ? -4.203 -31.344 0.508 1 96.19 173 TYR A C 1
ATOM 1358 O O . TYR A 1 173 ? -4.969 -30.484 0.943 1 96.19 173 TYR A O 1
ATOM 1366 N N . GLY A 1 174 ? -3.125 -31 -0.109 1 95.75 174 GLY A N 1
ATOM 1367 C CA . GLY A 1 174 ? -2.738 -29.641 -0.437 1 95.75 174 GLY A CA 1
ATOM 1368 C C . GLY A 1 174 ? -1.422 -29.547 -1.185 1 95.75 174 GLY A C 1
ATOM 1369 O O . GLY A 1 174 ? -1.029 -30.5 -1.87 1 95.75 174 GLY A O 1
ATOM 1370 N N . TRP A 1 175 ? -0.889 -28.375 -1.238 1 96.69 175 TRP A N 1
ATOM 1371 C CA . TRP A 1 175 ? 0.458 -28.25 -1.784 1 96.69 175 TRP A CA 1
ATOM 1372 C C . TRP A 1 175 ? 1.477 -28.938 -0.881 1 96.69 175 TRP A C 1
ATOM 1374 O O . TRP A 1 175 ? 1.726 -28.484 0.24 1 96.69 175 TRP A O 1
ATOM 1384 N N . CYS A 1 176 ? 1.995 -30.047 -1.34 1 96.31 176 CYS A N 1
ATOM 1385 C CA . CYS A 1 176 ? 2.916 -30.859 -0.552 1 96.31 176 CYS A CA 1
ATOM 1386 C C . CYS A 1 176 ? 4.277 -30.938 -1.227 1 96.31 176 CYS A C 1
ATOM 1388 O O . CYS A 1 176 ? 4.363 -31.031 -2.453 1 96.31 176 CYS A O 1
ATOM 1390 N N . PRO A 1 177 ? 5.383 -30.969 -0.421 1 95.5 177 PRO A N 1
ATOM 1391 C CA . PRO A 1 177 ? 5.395 -30.906 1.042 1 95.5 177 PRO A CA 1
ATOM 1392 C C . PRO A 1 177 ? 5.047 -29.516 1.575 1 95.5 177 PRO A C 1
ATOM 1394 O O . PRO A 1 177 ? 5.145 -28.531 0.843 1 95.5 177 PRO A O 1
ATOM 1397 N N . THR A 1 178 ? 4.582 -29.484 2.816 1 95.5 178 THR A N 1
ATOM 1398 C CA . THR A 1 178 ? 4.289 -28.188 3.434 1 95.5 178 THR A CA 1
ATOM 1399 C C . THR A 1 178 ? 5.578 -27.422 3.727 1 95.5 178 THR A C 1
ATOM 1401 O O . THR A 1 178 ? 6.641 -28.031 3.883 1 95.5 178 THR A O 1
ATOM 1404 N N . GLU A 1 179 ? 5.48 -26.141 3.754 1 94.25 179 GLU A N 1
ATOM 1405 C CA . GLU A 1 179 ? 6.625 -25.281 4.012 1 94.25 179 GLU A CA 1
ATOM 1406 C C . GLU A 1 179 ? 7.188 -25.5 5.414 1 94.25 179 GLU A C 1
ATOM 1408 O O . GLU A 1 179 ? 6.43 -25.625 6.375 1 94.25 179 GLU A O 1
ATOM 1413 N N . VAL A 1 180 ? 8.461 -25.625 5.57 1 90.88 180 VAL A N 1
ATOM 1414 C CA . VAL A 1 180 ? 9.133 -25.547 6.863 1 90.88 180 VAL A CA 1
ATOM 1415 C C . VAL A 1 180 ? 9.516 -24.109 7.168 1 90.88 180 VAL A C 1
ATOM 1417 O O . VAL A 1 180 ? 10.555 -23.625 6.707 1 90.88 180 VAL A O 1
ATOM 1420 N N . ASP A 1 181 ? 8.727 -23.484 7.918 1 89.56 181 ASP A N 1
ATOM 1421 C CA . ASP A 1 181 ? 8.852 -22.062 8.203 1 89.56 181 ASP A CA 1
ATOM 1422 C C . ASP A 1 181 ? 9.844 -21.812 9.344 1 89.56 181 ASP A C 1
ATOM 1424 O O . ASP A 1 181 ? 9.445 -21.453 10.453 1 89.56 181 ASP A O 1
ATOM 1428 N N . GLN A 1 182 ? 11.07 -21.953 9.086 1 86.62 182 GLN A N 1
ATOM 1429 C CA . GLN A 1 182 ? 12.125 -21.781 10.078 1 86.62 182 GLN A CA 1
ATOM 1430 C C . GLN A 1 182 ? 13.336 -21.078 9.469 1 86.62 182 GLN A C 1
ATOM 1432 O O . GLN A 1 182 ? 13.742 -21.391 8.352 1 86.62 182 GLN A O 1
ATOM 1437 N N . LEU A 1 183 ? 13.805 -20.109 10.234 1 84.75 183 LEU A N 1
ATOM 1438 C CA . LEU A 1 183 ? 15.039 -19.422 9.844 1 84.75 183 LEU A CA 1
ATOM 1439 C C . LEU A 1 183 ? 16.188 -19.828 10.758 1 84.75 183 LEU A C 1
ATOM 1441 O O . LEU A 1 183 ? 16.016 -19.969 11.969 1 84.75 183 LEU A O 1
ATOM 1445 N N . PRO A 1 184 ? 17.375 -20.016 10.289 1 83.12 184 PRO A N 1
ATOM 1446 C CA . PRO A 1 184 ? 17.734 -20.062 8.875 1 83.12 184 PRO A CA 1
ATOM 1447 C C . PRO A 1 184 ? 17.141 -21.281 8.156 1 83.12 184 PRO A C 1
ATOM 1449 O O . PRO A 1 184 ? 16.828 -22.281 8.797 1 83.12 184 PRO A O 1
ATOM 1452 N N . MET A 1 185 ? 16.938 -21.156 6.84 1 81.94 185 MET A N 1
ATOM 1453 C CA . MET A 1 185 ? 16.344 -22.234 6.066 1 81.94 185 MET A CA 1
ATOM 1454 C C . MET A 1 185 ? 17.016 -23.562 6.391 1 81.94 185 MET A C 1
ATOM 1456 O O . MET A 1 185 ? 18.25 -23.672 6.371 1 81.94 185 MET A O 1
ATOM 1460 N N . PRO A 1 186 ? 16.188 -24.531 6.727 1 70.56 186 PRO A N 1
ATOM 1461 C CA . PRO A 1 186 ? 16.781 -25.812 7.094 1 70.56 186 PRO A CA 1
ATOM 1462 C C . PRO A 1 186 ? 17.625 -26.422 5.969 1 70.56 186 PRO A C 1
ATOM 1464 O O . PRO A 1 186 ? 17.312 -26.234 4.789 1 70.56 186 PRO A O 1
ATOM 1467 N N . ASN A 1 187 ? 18.625 -27.25 6.355 1 63.06 187 ASN A N 1
ATOM 1468 C CA . ASN A 1 187 ? 19.516 -28 5.469 1 63.06 187 ASN A CA 1
ATOM 1469 C C . ASN A 1 187 ? 20.312 -27.078 4.551 1 63.06 187 ASN A C 1
ATOM 1471 O O . ASN A 1 187 ? 20.625 -27.438 3.418 1 63.06 187 ASN A O 1
ATOM 1475 N N . ASN A 1 188 ? 20.203 -25.875 4.801 1 56.06 188 ASN A N 1
ATOM 1476 C CA . ASN A 1 188 ? 21.078 -24.969 4.066 1 56.06 188 ASN A CA 1
ATOM 1477 C C . ASN A 1 188 ? 22.359 -24.672 4.848 1 56.06 188 ASN A C 1
ATOM 1479 O O . ASN A 1 188 ? 22.359 -24.703 6.078 1 56.06 188 ASN A O 1
ATOM 1483 N N . ASN A 1 189 ? 23.453 -25.094 4.312 1 48.88 189 ASN A N 1
ATOM 1484 C CA . ASN A 1 189 ? 24.719 -24.766 4.953 1 48.88 189 ASN A CA 1
ATOM 1485 C C . ASN A 1 189 ? 24.812 -23.266 5.27 1 48.88 189 ASN A C 1
ATOM 1487 O O . ASN A 1 189 ? 25.906 -22.719 5.367 1 48.88 189 ASN A O 1
ATOM 1491 N N . PHE A 1 190 ? 23.812 -22.578 5.012 1 50.81 190 PHE A N 1
ATOM 1492 C CA . PHE A 1 190 ? 24.109 -21.141 5.113 1 50.81 190 PHE A CA 1
ATOM 1493 C C . PHE A 1 190 ? 24.516 -20.781 6.535 1 50.81 190 PHE A C 1
ATOM 1495 O O . PHE A 1 190 ? 23.984 -21.328 7.5 1 50.81 190 PHE A O 1
ATOM 1502 N N . SER A 1 191 ? 25.672 -20.469 6.633 1 50.31 191 SER A N 1
ATOM 1503 C CA . SER A 1 191 ? 26.141 -20.047 7.945 1 50.31 191 SER A CA 1
ATOM 1504 C C . SER A 1 191 ? 25.031 -19.328 8.719 1 50.31 191 SER A C 1
ATOM 1506 O O . SER A 1 191 ? 24.312 -18.5 8.156 1 50.31 191 SER A O 1
ATOM 1508 N N . ASP A 1 192 ? 24.391 -20.047 9.703 1 57.53 192 ASP A N 1
ATOM 1509 C CA . ASP A 1 192 ? 23.562 -19.484 10.773 1 57.53 192 ASP A CA 1
ATOM 1510 C C . ASP A 1 192 ? 23.875 -18 10.984 1 57.53 192 ASP A C 1
ATOM 1512 O O . ASP A 1 192 ? 23.156 -17.312 11.727 1 57.53 192 ASP A O 1
ATOM 1516 N N . THR A 1 193 ? 24.859 -17.516 10.156 1 65.06 193 THR A N 1
ATOM 1517 C CA . THR A 1 193 ? 25.359 -16.219 10.633 1 65.06 193 THR A CA 1
ATOM 1518 C C . THR A 1 193 ? 24.969 -15.102 9.672 1 65.06 193 THR A C 1
ATOM 1520 O O . THR A 1 193 ? 24.969 -13.93 10.047 1 65.06 193 THR A O 1
ATOM 1523 N N . VAL A 1 194 ? 24.594 -15.594 8.328 1 78.56 194 VAL A N 1
ATOM 1524 C CA . VAL A 1 194 ? 24.25 -14.484 7.445 1 78.56 194 VAL A CA 1
ATOM 1525 C C . VAL A 1 194 ? 23.016 -14.836 6.625 1 78.56 194 VAL A C 1
ATOM 1527 O O . VAL A 1 194 ? 22.828 -16 6.258 1 78.56 194 VAL A O 1
ATOM 1530 N N . PRO A 1 195 ? 22.203 -13.914 6.316 1 90 195 PRO A N 1
ATOM 1531 C CA . PRO A 1 195 ? 21.047 -14.156 5.434 1 90 195 PRO A CA 1
ATOM 1532 C C . PRO A 1 195 ? 21.469 -14.602 4.035 1 90 195 PRO A C 1
ATOM 1534 O O . PRO A 1 195 ? 22.594 -14.328 3.604 1 90 195 PRO A O 1
ATOM 1537 N N . LEU A 1 196 ? 20.672 -15.273 3.309 1 90.5 196 LEU A N 1
ATOM 1538 C CA . LEU A 1 196 ? 21.016 -15.914 2.041 1 90.5 196 LEU A CA 1
ATOM 1539 C C . LEU A 1 196 ? 21.422 -14.883 1.003 1 90.5 196 LEU A C 1
ATOM 1541 O O . LEU A 1 196 ? 22.344 -15.125 0.211 1 90.5 196 LEU A O 1
ATOM 1545 N N . LEU A 1 197 ? 20.812 -13.773 1.016 1 94.12 197 LEU A N 1
ATOM 1546 C CA . LEU A 1 197 ? 21.125 -12.75 0.02 1 94.12 197 LEU A CA 1
ATOM 1547 C C . LEU A 1 197 ? 21.75 -11.523 0.672 1 94.12 197 LEU A C 1
ATOM 1549 O O . LEU A 1 197 ? 21.375 -10.391 0.365 1 94.12 197 LEU A O 1
ATOM 1553 N N . ASP A 1 198 ? 22.625 -11.703 1.537 1 90.38 198 ASP A N 1
ATOM 1554 C CA . ASP A 1 198 ? 23.297 -10.641 2.266 1 90.38 198 ASP A CA 1
ATOM 1555 C C . ASP A 1 198 ? 24.062 -9.719 1.312 1 90.38 198 ASP A C 1
ATOM 1557 O O . ASP A 1 198 ? 24.281 -8.539 1.613 1 90.38 198 ASP A O 1
ATOM 1561 N N . GLY A 1 199 ? 24.438 -10.234 0.171 1 93.44 199 GLY A N 1
ATOM 1562 C CA . GLY A 1 199 ? 25.188 -9.461 -0.811 1 93.44 199 GLY A CA 1
ATOM 1563 C C . GLY A 1 199 ? 24.391 -8.289 -1.371 1 93.44 199 GLY A C 1
ATOM 1564 O O . GLY A 1 199 ? 24.953 -7.391 -1.988 1 93.44 199 GLY A O 1
ATOM 1565 N N . THR A 1 200 ? 23.109 -8.289 -1.119 1 96.69 200 THR A N 1
ATOM 1566 C CA . THR A 1 200 ? 22.281 -7.184 -1.604 1 96.69 200 THR A CA 1
ATOM 1567 C C . THR A 1 200 ? 22.688 -5.875 -0.924 1 96.69 200 THR A C 1
ATOM 1569 O O . THR A 1 200 ? 22.328 -4.793 -1.397 1 96.69 200 THR A O 1
ATOM 1572 N N . LYS A 1 201 ? 23.406 -5.934 0.169 1 96.62 201 LYS A N 1
ATOM 1573 C CA . LYS A 1 201 ? 23.844 -4.738 0.877 1 96.62 201 LYS A CA 1
ATOM 1574 C C . LYS A 1 201 ? 24.75 -3.877 -0.009 1 96.62 201 LYS A C 1
ATOM 1576 O O . LYS A 1 201 ? 24.859 -2.668 0.203 1 96.62 201 LYS A O 1
ATOM 1581 N N . TYR A 1 202 ? 25.312 -4.453 -1.036 1 95.56 202 TYR A N 1
ATOM 1582 C CA . TYR A 1 202 ? 26.219 -3.727 -1.92 1 95.56 202 TYR A CA 1
ATOM 1583 C C . TYR A 1 202 ? 25.469 -3.197 -3.143 1 95.56 202 TYR A C 1
ATOM 1585 O O . TYR A 1 202 ? 26.078 -2.539 -3.998 1 95.56 202 TYR A O 1
ATOM 1593 N N . SER A 1 203 ? 24.25 -3.439 -3.207 1 97 203 SER A N 1
ATOM 1594 C CA . SER A 1 203 ? 23.453 -2.955 -4.332 1 97 203 SER A CA 1
ATOM 1595 C C . SER A 1 203 ? 23.188 -1.459 -4.211 1 97 203 SER A C 1
ATOM 1597 O O . SER A 1 203 ? 23.234 -0.899 -3.113 1 97 203 SER A O 1
ATOM 1599 N N . THR A 1 204 ? 22.938 -0.838 -5.359 1 96.94 204 THR A N 1
ATOM 1600 C CA . THR A 1 204 ? 22.656 0.594 -5.402 1 96.94 204 THR A CA 1
ATOM 1601 C C . THR A 1 204 ? 21.281 0.859 -6.012 1 96.94 204 THR A C 1
ATOM 1603 O O . THR A 1 204 ? 20.781 0.064 -6.812 1 96.94 204 THR A O 1
ATOM 1606 N N . MET A 1 205 ? 20.703 1.884 -5.586 1 97.5 205 MET A N 1
ATOM 1607 C CA . MET A 1 205 ? 19.391 2.285 -6.066 1 97.5 205 MET A CA 1
ATOM 1608 C C . MET A 1 205 ? 19.422 3.709 -6.609 1 97.5 205 MET A C 1
ATOM 1610 O O . MET A 1 205 ? 19.781 4.645 -5.895 1 97.5 205 MET A O 1
ATOM 1614 N N . LEU A 1 206 ? 19.125 3.861 -7.863 1 96 206 LEU A N 1
ATOM 1615 C CA . LEU A 1 206 ? 18.891 5.176 -8.453 1 96 206 LEU A CA 1
ATOM 1616 C C . LEU A 1 206 ? 17.469 5.648 -8.188 1 96 206 LEU A C 1
ATOM 1618 O O . LEU A 1 206 ? 16.5 4.922 -8.445 1 96 206 LEU A O 1
ATOM 1622 N N . VAL A 1 207 ? 17.297 6.82 -7.641 1 96.31 207 VAL A N 1
ATOM 1623 C CA . VAL A 1 207 ? 15.992 7.418 -7.41 1 96.31 207 VAL A CA 1
ATOM 1624 C C . VAL A 1 207 ? 15.805 8.625 -8.328 1 96.31 207 VAL A C 1
ATOM 1626 O O . VAL A 1 207 ? 16.578 9.586 -8.25 1 96.31 207 VAL A O 1
ATOM 1629 N N . LYS A 1 208 ? 14.844 8.547 -9.188 1 94.56 208 LYS A N 1
ATOM 1630 C CA . LYS A 1 208 ? 14.453 9.672 -10.039 1 94.56 208 LYS A CA 1
ATOM 1631 C C . LYS A 1 208 ? 13.141 10.281 -9.562 1 94.56 208 LYS A C 1
ATOM 1633 O O . LYS A 1 208 ? 12.109 9.602 -9.508 1 94.56 208 LYS A O 1
ATOM 1638 N N . ASN A 1 209 ? 13.164 11.523 -9.219 1 96.31 209 ASN A N 1
ATOM 1639 C CA . ASN A 1 209 ? 11.992 12.211 -8.688 1 96.31 209 ASN A CA 1
ATOM 1640 C C . ASN A 1 209 ? 11.727 13.516 -9.438 1 96.31 209 ASN A C 1
ATOM 1642 O O . ASN A 1 209 ? 12.641 14.312 -9.648 1 96.31 209 ASN A O 1
ATOM 1646 N N . GLN A 1 210 ? 10.555 13.648 -9.922 1 94.75 210 GLN A N 1
ATOM 1647 C CA . GLN A 1 210 ? 10.094 14.891 -10.539 1 94.75 210 GLN A CA 1
ATOM 1648 C C . GLN A 1 210 ? 8.922 15.484 -9.766 1 94.75 210 GLN A C 1
ATOM 1650 O O . GLN A 1 210 ? 7.992 14.766 -9.391 1 94.75 210 GLN A O 1
ATOM 1655 N N . ILE A 1 211 ? 8.992 16.781 -9.516 1 95.06 211 ILE A N 1
ATOM 1656 C CA . ILE A 1 211 ? 7.895 17.469 -8.836 1 95.06 211 ILE A CA 1
ATOM 1657 C C . ILE A 1 211 ? 7.41 18.641 -9.68 1 95.06 211 ILE A C 1
ATOM 1659 O O . ILE A 1 211 ? 8.18 19.219 -10.445 1 95.06 211 ILE A O 1
ATOM 1663 N N . SER A 1 212 ? 6.16 18.891 -9.562 1 95.56 212 SER A N 1
ATOM 1664 C CA . SER A 1 212 ? 5.539 20.031 -10.25 1 95.56 212 SER A CA 1
ATOM 1665 C C . SER A 1 212 ? 4.637 20.812 -9.305 1 95.56 212 SER A C 1
ATOM 1667 O O . SER A 1 212 ? 3.938 20.234 -8.477 1 95.56 212 SER A O 1
ATOM 1669 N N . PHE A 1 213 ? 4.695 22.109 -9.414 1 95.5 213 PHE A N 1
ATOM 1670 C CA . PHE A 1 213 ? 3.816 23.031 -8.695 1 95.5 213 PHE A CA 1
ATOM 1671 C C . PHE A 1 213 ? 2.842 23.703 -9.656 1 95.5 213 PHE A C 1
ATOM 1673 O O . PHE A 1 213 ? 3.148 24.75 -10.219 1 95.5 213 PHE A O 1
ATOM 1680 N N . PRO A 1 214 ? 1.689 23.156 -9.773 1 95 214 PRO A N 1
ATOM 1681 C CA . PRO A 1 214 ? 0.749 23.609 -10.797 1 95 214 PRO A CA 1
ATOM 1682 C C . PRO A 1 214 ? 0.377 25.078 -10.641 1 95 214 PRO A C 1
ATOM 1684 O O . PRO A 1 214 ? 0.232 25.797 -11.641 1 95 214 PRO A O 1
ATOM 1687 N N . LYS A 1 215 ? 0.192 25.516 -9.453 1 93.12 215 LYS A N 1
ATOM 1688 C CA . LYS A 1 215 ? -0.201 26.906 -9.219 1 93.12 215 LYS A CA 1
ATOM 1689 C C . LYS A 1 215 ? 0.824 27.875 -9.805 1 93.12 215 LYS A C 1
ATOM 1691 O O . LYS A 1 215 ? 0.462 28.938 -10.305 1 93.12 215 LYS A O 1
ATOM 1696 N N . PHE A 1 216 ? 2.072 27.5 -9.773 1 95.06 216 PHE A N 1
ATOM 1697 C CA . PHE A 1 216 ? 3.143 28.406 -10.18 1 95.06 216 PHE A CA 1
ATOM 1698 C C . PHE A 1 216 ? 3.754 27.953 -11.5 1 95.06 216 PHE A C 1
ATOM 1700 O O . PHE A 1 216 ? 4.688 28.578 -12.008 1 95.06 216 PHE A O 1
ATOM 1707 N N . ARG A 1 217 ? 3.361 26.859 -12.016 1 93 217 ARG A N 1
ATOM 1708 C CA . ARG A 1 217 ? 3.861 26.266 -13.258 1 93 217 ARG A CA 1
ATOM 1709 C C . ARG A 1 217 ? 5.367 26.031 -13.18 1 93 217 ARG A C 1
ATOM 1711 O O . ARG A 1 217 ? 6.105 26.391 -14.094 1 93 217 ARG A O 1
ATOM 1718 N N . ALA A 1 218 ? 5.754 25.531 -12.016 1 95 218 ALA A N 1
ATOM 1719 C CA . ALA A 1 218 ? 7.164 25.234 -11.781 1 95 218 ALA A CA 1
ATOM 1720 C C . ALA A 1 218 ? 7.402 23.734 -11.703 1 95 218 ALA A C 1
ATOM 1722 O O . ALA A 1 218 ? 6.59 23 -11.133 1 95 218 ALA A O 1
ATOM 1723 N N . ILE A 1 219 ? 8.5 23.297 -12.344 1 93.88 219 ILE A N 1
ATOM 1724 C CA . ILE A 1 219 ? 8.883 21.891 -12.352 1 93.88 219 ILE A CA 1
ATOM 1725 C C . ILE A 1 219 ? 10.336 21.75 -11.914 1 93.88 219 ILE A C 1
ATOM 1727 O O . ILE A 1 219 ? 11.188 22.547 -12.297 1 93.88 219 ILE A O 1
ATOM 1731 N N . ARG A 1 220 ? 10.547 20.766 -11.102 1 93.69 220 ARG A N 1
ATOM 1732 C CA . ARG A 1 220 ? 11.906 20.5 -10.664 1 93.69 220 ARG A CA 1
ATOM 1733 C C . ARG A 1 220 ? 12.195 19 -10.672 1 93.69 220 ARG A C 1
ATOM 1735 O O . ARG A 1 220 ? 11.297 18.188 -10.453 1 93.69 220 ARG A O 1
ATOM 1742 N N . ASN A 1 221 ? 13.43 18.656 -10.953 1 93.25 221 ASN A N 1
ATOM 1743 C CA . ASN A 1 221 ? 13.938 17.281 -10.906 1 93.25 221 ASN A CA 1
ATOM 1744 C C . ASN A 1 221 ? 15.078 17.141 -9.914 1 93.25 221 ASN A C 1
ATOM 1746 O O . ASN A 1 221 ? 15.867 18.078 -9.719 1 93.25 221 ASN A O 1
ATOM 1750 N N . ASN A 1 222 ? 15.125 15.961 -9.344 1 93.81 222 ASN A N 1
ATOM 1751 C CA . ASN A 1 222 ? 16.219 15.773 -8.391 1 93.81 222 ASN A CA 1
ATOM 1752 C C . ASN A 1 222 ? 17.547 15.57 -9.094 1 93.81 222 ASN A C 1
ATOM 1754 O O . ASN A 1 222 ? 18.609 15.734 -8.492 1 93.81 222 ASN A O 1
ATOM 1758 N N . ILE A 1 223 ? 17.484 15.102 -10.32 1 90.56 223 ILE A N 1
ATOM 1759 C CA . ILE A 1 223 ? 18.688 15.016 -11.141 1 90.56 223 ILE A CA 1
ATOM 1760 C C . ILE A 1 223 ? 18.891 16.344 -11.883 1 90.56 223 ILE A C 1
ATOM 1762 O O . ILE A 1 223 ? 18.25 16.594 -12.898 1 90.56 223 ILE A O 1
ATOM 1766 N N . ILE A 1 224 ? 19.734 17.078 -11.281 1 79.62 224 ILE A N 1
ATOM 1767 C CA . ILE A 1 224 ? 19.922 18.453 -11.742 1 79.62 224 ILE A CA 1
ATOM 1768 C C . ILE A 1 224 ? 20.797 18.453 -12.992 1 79.62 224 ILE A C 1
ATOM 1770 O O . ILE A 1 224 ? 21.719 17.641 -13.117 1 79.62 224 ILE A O 1
ATOM 1774 N N . GLN A 1 225 ? 20.453 19.141 -13.953 1 65.81 225 GLN A N 1
ATOM 1775 C CA . GLN A 1 225 ? 21.062 19.25 -15.273 1 65.81 225 GLN A CA 1
ATOM 1776 C C . GLN A 1 225 ? 22.578 19.438 -15.172 1 65.81 225 GLN A C 1
ATOM 1778 O O . GLN A 1 225 ? 23.328 18.969 -16.031 1 65.81 225 GLN A O 1
ATOM 1783 N N . PHE A 1 226 ? 22.969 20.047 -14.109 1 65.25 226 PHE A N 1
ATOM 1784 C CA . PHE A 1 226 ? 24.391 20.328 -14.102 1 65.25 226 PHE A CA 1
ATOM 1785 C C . PHE A 1 226 ? 25.203 19.078 -13.773 1 65.25 226 PHE A C 1
ATOM 1787 O O . PHE A 1 226 ? 26.422 19.062 -13.914 1 65.25 226 PHE A O 1
ATOM 1794 N N . ASN A 1 227 ? 24.406 18.047 -13.453 1 61.12 227 ASN A N 1
ATOM 1795 C CA . ASN A 1 227 ? 25.125 16.812 -13.141 1 61.12 227 ASN A CA 1
ATOM 1796 C C . ASN A 1 227 ? 25.391 15.992 -14.398 1 61.12 227 ASN A C 1
ATOM 1798 O O . ASN A 1 227 ? 24.469 15.641 -15.133 1 61.12 227 ASN A O 1
ATOM 1802 N N . ASP A 1 228 ? 26.641 15.992 -14.844 1 71.56 228 ASP A N 1
ATOM 1803 C CA . ASP A 1 228 ? 27.109 15.32 -16.062 1 7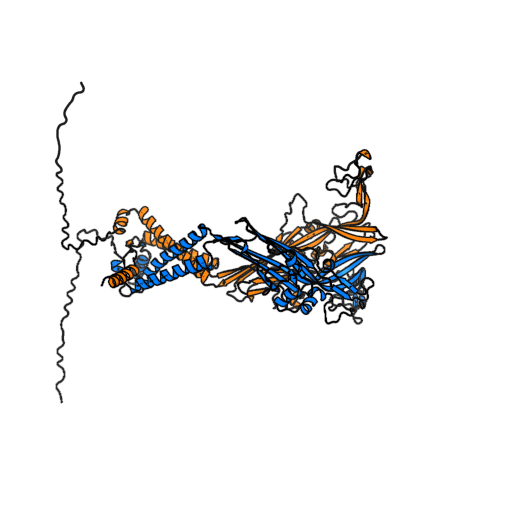1.56 228 ASP A CA 1
ATOM 1804 C C . ASP A 1 228 ? 26.984 13.805 -15.922 1 71.56 228 ASP A C 1
ATOM 1806 O O . ASP A 1 228 ? 26.938 13.273 -14.812 1 71.56 228 ASP A O 1
ATOM 1810 N N . SER A 1 229 ? 26.781 13.219 -17.047 1 78.44 229 SER A N 1
ATOM 1811 C CA . SER A 1 229 ? 26.641 11.773 -17.141 1 78.44 229 SER A CA 1
ATOM 1812 C C . SER A 1 229 ? 27.812 11.055 -16.453 1 78.44 229 SER A C 1
ATOM 1814 O O . SER A 1 229 ? 27.609 10.016 -15.82 1 78.44 229 SER A O 1
ATOM 1816 N N . THR A 1 230 ? 28.969 11.711 -16.516 1 81 230 THR A N 1
ATOM 1817 C CA . THR A 1 230 ? 30.125 11.109 -15.891 1 81 230 THR A CA 1
ATOM 1818 C C . THR A 1 230 ? 30.016 11.148 -14.367 1 81 230 THR A C 1
ATOM 1820 O O . THR A 1 230 ? 30.375 10.188 -13.688 1 81 230 THR A O 1
ATOM 1823 N N . TYR A 1 231 ? 29.438 12.203 -13.93 1 84.69 231 TYR A N 1
ATOM 1824 C CA . TYR A 1 231 ? 29.234 12.352 -12.5 1 84.69 231 TYR A CA 1
ATOM 1825 C C . TYR A 1 231 ? 28.234 11.32 -11.984 1 84.69 231 TYR A C 1
ATOM 1827 O O . TYR A 1 231 ? 28.5 10.633 -11 1 84.69 231 TYR A O 1
ATOM 1835 N N . LEU A 1 232 ? 27.219 11.133 -12.68 1 85.5 232 LEU A N 1
ATOM 1836 C CA . LEU A 1 232 ? 26.125 10.266 -12.242 1 85.5 232 LEU A CA 1
ATOM 1837 C C . LEU A 1 232 ? 26.562 8.797 -12.281 1 85.5 232 LEU A C 1
ATOM 1839 O O . LEU A 1 232 ? 26.016 7.969 -11.547 1 85.5 232 LEU A O 1
ATOM 1843 N N . LYS A 1 233 ? 27.531 8.531 -13.055 1 84.06 233 LYS A N 1
ATOM 1844 C CA . LYS A 1 233 ? 28.016 7.156 -13.148 1 84.06 233 LYS A CA 1
ATOM 1845 C C . LYS A 1 233 ? 28.891 6.793 -11.953 1 84.06 233 LYS A C 1
ATOM 1847 O O . LYS A 1 233 ? 29.047 5.613 -11.641 1 84.06 233 LYS A O 1
ATOM 1852 N N . ARG A 1 234 ? 29.344 7.848 -11.281 1 86.69 234 ARG A N 1
ATOM 1853 C CA . ARG A 1 234 ? 30.344 7.543 -10.25 1 86.69 234 ARG A CA 1
ATOM 1854 C C . ARG A 1 234 ? 29.875 8.031 -8.883 1 86.69 234 ARG A C 1
ATOM 1856 O O . ARG A 1 234 ? 30.438 7.641 -7.859 1 86.69 234 ARG A O 1
ATOM 1863 N N . CYS A 1 235 ? 28.844 8.734 -8.828 1 90.56 235 CYS A N 1
ATOM 1864 C CA . CYS A 1 235 ? 28.516 9.359 -7.555 1 90.56 235 CYS A CA 1
ATOM 1865 C C . CYS A 1 235 ? 27.734 8.406 -6.66 1 90.56 235 CYS A C 1
ATOM 1867 O O . CYS A 1 235 ? 27.141 7.449 -7.145 1 90.56 235 CYS A O 1
ATOM 1869 N N . HIS A 1 236 ? 27.859 8.594 -5.34 1 93.94 236 HIS A N 1
ATOM 1870 C CA . HIS A 1 236 ? 27.078 7.938 -4.297 1 93.94 236 HIS A CA 1
ATOM 1871 C C . HIS A 1 236 ? 26.625 8.938 -3.238 1 93.94 236 HIS A C 1
ATOM 1873 O O . HIS A 1 236 ? 27.406 9.789 -2.807 1 93.94 236 HIS A O 1
ATOM 1879 N N . TYR A 1 237 ? 25.453 8.734 -2.959 1 95.31 237 TYR A N 1
ATOM 1880 C CA . TYR A 1 237 ? 24.891 9.664 -1.989 1 95.31 237 TYR A CA 1
ATOM 1881 C C . TYR A 1 237 ? 25.625 9.594 -0.664 1 95.31 237 TYR A C 1
ATOM 1883 O O . TYR A 1 237 ? 25.922 8.5 -0.168 1 95.31 237 TYR A O 1
ATOM 1891 N N . ASN A 1 238 ? 25.875 10.688 -0.185 1 94 238 ASN A N 1
ATOM 1892 C CA . ASN A 1 238 ? 26.375 10.938 1.16 1 94 238 ASN A CA 1
ATOM 1893 C C . ASN A 1 238 ? 25.906 12.281 1.696 1 94 238 ASN A C 1
ATOM 1895 O O . ASN A 1 238 ? 26.031 13.305 1.022 1 94 238 ASN A O 1
ATOM 1899 N N . SER A 1 239 ? 25.391 12.25 2.838 1 92.62 239 SER A N 1
ATOM 1900 C CA . SER A 1 239 ? 24.75 13.445 3.379 1 92.62 239 SER A CA 1
ATOM 1901 C C . SER A 1 239 ? 25.75 14.594 3.506 1 92.62 239 SER A C 1
ATOM 1903 O O . SER A 1 239 ? 25.391 15.766 3.402 1 92.62 239 SER A O 1
ATOM 1905 N N . ASP A 1 240 ? 27 14.32 3.633 1 92.62 240 ASP A N 1
ATOM 1906 C CA . ASP A 1 240 ? 28.031 15.336 3.883 1 92.62 240 ASP A CA 1
ATOM 1907 C C . ASP A 1 240 ? 28.812 15.641 2.615 1 92.62 240 ASP A C 1
ATOM 1909 O O . ASP A 1 240 ? 29.047 16.797 2.279 1 92.62 240 ASP A O 1
ATOM 1913 N N . THR A 1 241 ? 29.172 14.609 1.891 1 92 241 THR A N 1
ATOM 1914 C CA . THR A 1 241 ? 30.125 14.781 0.799 1 92 241 THR A CA 1
ATOM 1915 C C . THR A 1 241 ? 29.406 14.953 -0.531 1 92 241 THR A C 1
ATOM 1917 O O . THR A 1 241 ? 29.875 15.688 -1.408 1 92 241 THR A O 1
ATOM 1920 N N . ASP A 1 242 ? 28.297 14.289 -0.655 1 93 242 ASP A N 1
ATOM 1921 C CA . ASP A 1 242 ? 27.578 14.359 -1.919 1 93 242 ASP A CA 1
ATOM 1922 C C . ASP A 1 242 ? 26.062 14.289 -1.689 1 93 242 ASP A C 1
ATOM 1924 O O . ASP A 1 242 ? 25.406 13.336 -2.113 1 93 242 ASP A O 1
ATOM 1928 N N . PRO A 1 243 ? 25.484 15.367 -1.21 1 93.44 243 PRO A N 1
ATOM 1929 C CA . PRO A 1 243 ? 24.078 15.328 -0.795 1 93.44 243 PRO A CA 1
ATOM 1930 C C . PRO A 1 243 ? 23.109 15.406 -1.976 1 93.44 243 PRO A C 1
ATOM 1932 O O . PRO A 1 243 ? 21.906 15.172 -1.813 1 93.44 243 PRO A O 1
ATOM 1935 N N . LEU A 1 244 ? 23.547 15.672 -3.184 1 92.31 244 LEU A N 1
ATOM 1936 C CA . LEU A 1 244 ? 22.641 15.836 -4.312 1 92.31 244 LEU A CA 1
ATOM 1937 C C . LEU A 1 244 ? 22.672 14.617 -5.223 1 92.31 244 LEU A C 1
ATOM 1939 O O . LEU A 1 244 ? 21.922 14.539 -6.195 1 92.31 244 LEU A O 1
ATOM 1943 N N . CYS A 1 245 ? 23.547 13.656 -4.934 1 93.44 245 CYS A N 1
ATOM 1944 C CA . CYS A 1 245 ? 23.594 12.438 -5.742 1 93.44 245 CYS A CA 1
ATOM 1945 C C . CYS A 1 245 ? 22.328 11.617 -5.547 1 93.44 245 CYS A C 1
ATOM 1947 O O . CYS A 1 245 ? 21.938 11.328 -4.41 1 93.44 245 CYS A O 1
ATOM 1949 N N . PRO A 1 246 ? 21.672 11.156 -6.613 1 95 246 PRO A N 1
ATOM 1950 C CA . PRO A 1 246 ? 20.422 10.406 -6.504 1 95 246 PRO A CA 1
ATOM 1951 C C . PRO A 1 246 ? 20.656 8.898 -6.402 1 95 246 PRO A C 1
ATOM 1953 O O . PRO A 1 246 ? 19.688 8.117 -6.477 1 95 246 PRO A O 1
ATOM 1956 N N . ILE A 1 247 ? 21.891 8.43 -6.273 1 95.69 247 ILE A N 1
ATOM 1957 C CA . ILE A 1 247 ? 22.219 7.012 -6.203 1 95.69 247 ILE A CA 1
ATOM 1958 C C . ILE A 1 247 ? 22.547 6.629 -4.766 1 95.69 247 ILE A C 1
ATOM 1960 O O . ILE A 1 247 ? 23.516 7.145 -4.191 1 95.69 247 ILE A O 1
ATOM 1964 N N . PHE A 1 248 ? 21.844 5.703 -4.23 1 97.56 248 PHE A N 1
ATOM 1965 C CA . PHE A 1 248 ? 21.969 5.328 -2.828 1 97.56 248 PHE A CA 1
ATOM 1966 C C . PHE A 1 248 ? 22.469 3.898 -2.693 1 97.56 248 PHE A C 1
ATOM 1968 O O . PHE A 1 248 ? 22.047 3.008 -3.43 1 97.56 248 PHE A O 1
ATOM 1975 N N . ASN A 1 249 ? 23.391 3.758 -1.791 1 97.12 249 ASN A N 1
ATOM 1976 C CA . ASN A 1 249 ? 23.75 2.41 -1.364 1 97.12 249 ASN A CA 1
ATOM 1977 C C . ASN A 1 249 ? 22.766 1.865 -0.334 1 97.12 249 ASN A C 1
ATOM 1979 O O . ASN A 1 249 ? 22.438 2.549 0.637 1 97.12 249 ASN A O 1
ATOM 1983 N N . LEU A 1 250 ? 22.328 0.595 -0.489 1 98.06 250 LEU A N 1
ATOM 1984 C CA . LEU A 1 250 ? 21.297 0.053 0.4 1 98.06 250 LEU A CA 1
ATOM 1985 C C . LEU A 1 250 ? 21.812 -0.021 1.835 1 98.06 250 LEU A C 1
ATOM 1987 O O . LEU A 1 250 ? 21.094 0.312 2.775 1 98.06 250 LEU A O 1
ATOM 1991 N N . GLU A 1 251 ? 23 -0.407 1.978 1 97.62 251 GLU A N 1
ATOM 1992 C CA . GLU A 1 251 ? 23.562 -0.508 3.318 1 97.62 251 GLU A CA 1
ATOM 1993 C C . GLU A 1 251 ? 23.609 0.854 4.004 1 97.62 251 GLU A C 1
ATOM 1995 O O . GLU A 1 251 ? 23.359 0.958 5.207 1 97.62 251 GLU A O 1
ATOM 2000 N N . ASP A 1 252 ? 23.906 1.873 3.217 1 96.94 252 ASP A N 1
ATOM 2001 C CA . ASP A 1 252 ? 24.016 3.219 3.775 1 96.94 252 ASP A CA 1
ATOM 2002 C C . ASP A 1 252 ? 22.656 3.713 4.262 1 96.94 252 ASP A C 1
ATOM 2004 O O . ASP A 1 252 ? 22.562 4.398 5.281 1 96.94 252 ASP A O 1
ATOM 2008 N N . ILE A 1 253 ? 21.609 3.385 3.561 1 97.44 253 ILE A N 1
ATOM 2009 C CA . ILE A 1 253 ? 20.266 3.779 3.973 1 97.44 253 ILE A CA 1
ATOM 2010 C C . ILE A 1 253 ? 19.953 3.182 5.344 1 97.44 253 ILE A C 1
ATOM 2012 O O . ILE A 1 253 ? 19.531 3.895 6.258 1 97.44 253 ILE A O 1
ATOM 2016 N N . VAL A 1 254 ? 20.188 1.929 5.504 1 97.69 254 VAL A N 1
ATOM 2017 C CA . VAL A 1 254 ? 19.875 1.199 6.723 1 97.69 254 VAL A CA 1
ATOM 2018 C C . VAL A 1 254 ? 20.75 1.682 7.867 1 97.69 254 VAL A C 1
ATOM 2020 O O . VAL A 1 254 ? 20.281 1.923 8.977 1 97.69 254 VAL A O 1
ATOM 2023 N N . SER A 1 255 ? 22.047 1.896 7.574 1 97.06 255 SER A N 1
ATOM 2024 C CA . SER A 1 255 ? 22.984 2.326 8.594 1 97.06 255 SER A CA 1
ATOM 2025 C C . SER A 1 255 ? 22.688 3.738 9.078 1 97.06 255 SER A C 1
ATOM 2027 O O . SER A 1 255 ? 22.891 4.059 10.25 1 97.06 255 SER A O 1
ATOM 2029 N N . SER A 1 256 ? 22.203 4.547 8.18 1 95.56 256 SER A N 1
ATOM 2030 C CA . SER A 1 256 ? 21.844 5.914 8.547 1 95.56 256 SER A CA 1
ATOM 2031 C C . SER A 1 256 ? 20.719 5.945 9.562 1 95.56 256 SER A C 1
ATOM 2033 O O . SER A 1 256 ? 20.531 6.938 10.266 1 95.56 256 SER A O 1
ATOM 2035 N N . CYS A 1 257 ? 19.953 4.918 9.648 1 95.06 257 CYS A N 1
ATOM 2036 C CA . CYS A 1 257 ? 18.859 4.816 10.609 1 95.06 257 CYS A CA 1
ATOM 2037 C C . CYS A 1 257 ? 19.328 4.152 11.898 1 95.06 257 CYS A C 1
ATOM 2039 O O . CYS A 1 257 ? 18.531 3.914 12.805 1 95.06 257 CYS A O 1
ATOM 2041 N N . GLY A 1 258 ? 20.594 3.777 11.977 1 95.31 258 GLY A N 1
ATOM 2042 C CA . GLY A 1 258 ? 21.172 3.184 13.172 1 95.31 258 GLY A CA 1
ATOM 2043 C C . GLY A 1 258 ? 21.062 1.671 13.195 1 95.31 258 GLY A C 1
ATOM 2044 O O . GLY A 1 258 ? 21.312 1.042 14.227 1 95.31 258 GLY A O 1
ATOM 2045 N N . ASP A 1 259 ? 20.688 1.076 12.156 1 96.69 259 ASP A N 1
ATOM 2046 C CA . ASP A 1 259 ? 20.516 -0.372 12.094 1 96.69 259 ASP A CA 1
ATOM 2047 C C . ASP A 1 259 ? 21.672 -1.034 11.344 1 96.69 259 ASP A C 1
ATOM 2049 O O . ASP A 1 259 ? 22.391 -0.369 10.609 1 96.69 259 ASP A O 1
ATOM 2053 N N . ASN A 1 260 ? 21.812 -2.289 11.648 1 95.81 260 ASN A N 1
ATOM 2054 C CA . ASN A 1 260 ? 22.766 -3.117 10.914 1 95.81 260 ASN A CA 1
ATOM 2055 C C . ASN A 1 260 ? 22.078 -3.875 9.773 1 95.81 260 ASN A C 1
ATOM 2057 O O . ASN A 1 260 ? 21.109 -4.598 10 1 95.81 260 ASN A O 1
ATOM 2061 N N . TYR A 1 261 ? 22.641 -3.766 8.602 1 96.5 261 TYR A N 1
ATOM 2062 C CA . TYR A 1 261 ? 22 -4.324 7.422 1 96.5 261 TYR A CA 1
ATOM 2063 C C . TYR A 1 261 ? 21.844 -5.836 7.547 1 96.5 261 TYR A C 1
ATOM 2065 O O . TYR A 1 261 ? 20.781 -6.383 7.262 1 96.5 261 TYR A O 1
ATOM 2073 N N . THR A 1 262 ? 22.875 -6.527 7.941 1 93.12 262 THR A N 1
ATOM 2074 C CA . THR A 1 262 ? 22.859 -7.984 8.039 1 93.12 262 THR A CA 1
ATOM 2075 C C . THR A 1 262 ? 21.828 -8.445 9.062 1 93.12 262 THR A C 1
ATOM 2077 O O . THR A 1 262 ? 21.109 -9.43 8.828 1 93.12 262 THR A O 1
ATOM 2080 N N . ASP A 1 263 ? 21.734 -7.762 10.109 1 92 263 ASP A N 1
ATOM 2081 C CA . ASP A 1 263 ? 20.75 -8.094 11.133 1 92 263 ASP A CA 1
ATOM 2082 C C . ASP A 1 263 ? 19.328 -7.906 10.617 1 92 263 ASP A C 1
ATOM 2084 O O . ASP A 1 263 ? 18.469 -8.766 10.82 1 92 263 ASP A O 1
ATOM 2088 N N . VAL A 1 264 ? 19.141 -6.836 9.891 1 94.81 264 VAL A N 1
ATOM 2089 C CA . VAL A 1 264 ? 17.812 -6.5 9.383 1 94.81 264 VAL A CA 1
ATOM 2090 C C . VAL A 1 264 ? 17.453 -7.441 8.242 1 94.81 264 VAL A C 1
ATOM 2092 O O . VAL A 1 264 ? 16.281 -7.781 8.062 1 94.81 264 VAL A O 1
ATOM 2095 N N . ALA A 1 265 ? 18.391 -7.902 7.539 1 94.69 265 ALA A N 1
ATOM 2096 C CA . ALA A 1 265 ? 18.203 -8.703 6.332 1 94.69 265 ALA A CA 1
ATOM 2097 C C . ALA A 1 265 ? 17.625 -10.07 6.664 1 94.69 265 ALA A C 1
ATOM 2099 O O . ALA A 1 265 ? 17.062 -10.742 5.797 1 94.69 265 ALA A O 1
ATOM 2100 N N . TYR A 1 266 ? 17.734 -10.516 7.891 1 91.81 266 TYR A N 1
ATOM 2101 C CA . TYR A 1 266 ? 17.234 -11.836 8.273 1 91.81 266 TYR A CA 1
ATOM 2102 C C . TYR A 1 266 ? 15.719 -11.883 8.219 1 91.81 266 TYR A C 1
ATOM 2104 O O . TYR A 1 266 ? 15.133 -12.828 7.684 1 91.81 266 TYR A O 1
ATOM 2112 N N . GLN A 1 267 ? 15.102 -10.812 8.703 1 92.88 267 GLN A N 1
ATOM 2113 C CA . GLN A 1 267 ? 13.648 -10.844 8.828 1 92.88 267 GLN A CA 1
ATOM 2114 C C . GLN A 1 267 ? 13 -9.719 8.031 1 92.88 267 GLN A C 1
ATOM 2116 O O . GLN A 1 267 ? 11.773 -9.672 7.891 1 92.88 267 GLN A O 1
ATOM 2121 N N . GLY A 1 268 ? 13.82 -8.852 7.605 1 95.06 268 GLY A N 1
ATOM 2122 C CA . GLY A 1 268 ? 13.289 -7.766 6.801 1 95.06 268 GLY A CA 1
ATOM 2123 C C . GLY A 1 268 ? 12.875 -6.559 7.625 1 95.06 268 GLY A C 1
ATOM 2124 O O . GLY A 1 268 ? 12.938 -6.594 8.859 1 95.06 268 GLY A O 1
ATOM 2125 N N . ALA A 1 269 ? 12.531 -5.52 6.918 1 96.5 269 ALA A N 1
ATOM 2126 C CA . ALA A 1 269 ? 12.117 -4.262 7.531 1 96.5 269 ALA A CA 1
ATOM 2127 C C . ALA A 1 269 ? 11.539 -3.309 6.492 1 96.5 269 ALA A C 1
ATOM 2129 O O . ALA A 1 269 ? 11.547 -3.604 5.297 1 96.5 269 ALA A O 1
ATOM 2130 N N . ILE A 1 270 ? 10.984 -2.24 7.023 1 95.62 270 ILE A N 1
ATOM 2131 C CA . ILE A 1 270 ? 10.469 -1.193 6.145 1 95.62 270 ILE A CA 1
ATOM 2132 C C . ILE A 1 270 ? 11.18 0.126 6.445 1 95.62 270 ILE A C 1
ATOM 2134 O O . ILE A 1 270 ? 11.234 0.558 7.598 1 95.62 270 ILE A O 1
ATOM 2138 N N . TYR A 1 271 ? 11.742 0.695 5.445 1 96.44 271 TYR A N 1
ATOM 2139 C CA . TYR A 1 271 ? 12.398 1.993 5.574 1 96.44 271 TYR A CA 1
ATOM 2140 C C . TYR A 1 271 ? 11.75 3.021 4.648 1 96.44 271 TYR A C 1
ATOM 2142 O O . TYR A 1 271 ? 11.281 2.68 3.564 1 96.44 271 TYR A O 1
ATOM 2150 N N . GLY A 1 272 ? 11.75 4.234 5.098 1 95.44 272 GLY A N 1
ATOM 2151 C CA . GLY A 1 272 ? 11.305 5.34 4.266 1 95.44 272 GLY A CA 1
ATOM 2152 C C . GLY A 1 272 ? 12.445 6.18 3.727 1 95.44 272 GLY A C 1
ATOM 2153 O O . GLY A 1 272 ? 13.383 6.504 4.461 1 95.44 272 GLY A O 1
ATOM 2154 N N . ILE A 1 273 ? 12.398 6.391 2.465 1 96.56 273 ILE A N 1
ATOM 2155 C CA . ILE A 1 273 ? 13.227 7.414 1.836 1 96.56 273 ILE A CA 1
ATOM 2156 C C . ILE A 1 273 ? 12.414 8.688 1.642 1 96.56 273 ILE A C 1
ATOM 2158 O O . ILE A 1 273 ? 11.578 8.773 0.736 1 96.56 273 ILE A O 1
ATOM 2162 N N . ILE A 1 274 ? 12.703 9.648 2.447 1 94.75 274 ILE A N 1
ATOM 2163 C CA . ILE A 1 274 ? 11.93 10.891 2.443 1 94.75 274 ILE A CA 1
ATOM 2164 C C . ILE A 1 274 ? 12.641 11.938 1.588 1 94.75 274 ILE A C 1
ATOM 2166 O O . ILE A 1 274 ? 13.805 12.258 1.825 1 94.75 274 ILE A O 1
ATOM 2170 N N . ILE A 1 275 ? 11.977 12.414 0.625 1 95.81 275 ILE A N 1
ATOM 2171 C CA . ILE A 1 275 ? 12.477 13.477 -0.238 1 95.81 275 ILE A CA 1
ATOM 2172 C C . ILE A 1 275 ? 11.711 14.766 0.032 1 95.81 275 ILE A C 1
ATOM 2174 O O . ILE A 1 275 ? 10.508 14.844 -0.236 1 95.81 275 ILE A O 1
ATOM 2178 N N . GLU A 1 276 ? 12.391 15.781 0.47 1 95.38 276 GLU A N 1
ATOM 2179 C CA . GLU A 1 276 ? 11.758 17.047 0.827 1 95.38 276 GLU A CA 1
ATOM 2180 C C . GLU A 1 276 ? 12.164 18.156 -0.132 1 95.38 276 GLU A C 1
ATOM 2182 O O . GLU A 1 276 ? 13.352 18.328 -0.422 1 95.38 276 GLU A O 1
ATOM 2187 N N . TRP A 1 277 ? 11.172 18.828 -0.619 1 94.94 277 TRP A N 1
ATOM 2188 C CA . TRP A 1 277 ? 11.359 20 -1.454 1 94.94 277 TRP A CA 1
ATOM 2189 C C . TRP A 1 277 ? 10.781 21.25 -0.777 1 94.94 277 TRP A C 1
ATOM 2191 O O . TRP A 1 277 ? 9.578 21.312 -0.528 1 94.94 277 TRP A O 1
ATOM 2201 N N . ASP A 1 278 ? 11.578 22.094 -0.393 1 94.19 278 ASP A N 1
ATOM 2202 C CA . ASP A 1 278 ? 11.172 23.406 0.104 1 94.19 278 ASP A CA 1
ATOM 2203 C C . ASP A 1 278 ? 11.633 24.516 -0.838 1 94.19 278 ASP A C 1
ATOM 2205 O O . ASP A 1 278 ? 12.75 25.031 -0.714 1 94.19 278 ASP A O 1
ATOM 2209 N N . CYS A 1 279 ? 10.742 24.969 -1.658 1 94.94 279 CYS A N 1
ATOM 2210 C CA . CYS A 1 279 ? 11.133 25.844 -2.756 1 94.94 279 CYS A CA 1
ATOM 2211 C C . CYS A 1 279 ? 10.641 27.266 -2.514 1 94.94 279 CYS A C 1
ATOM 2213 O O . CYS A 1 279 ? 9.445 27.5 -2.34 1 94.94 279 CYS A O 1
ATOM 2215 N N . ASN A 1 280 ? 11.578 28.141 -2.451 1 94.94 280 ASN A N 1
ATOM 2216 C CA . ASN A 1 280 ? 11.258 29.562 -2.467 1 94.94 280 ASN A CA 1
ATOM 2217 C C . ASN A 1 280 ? 11.328 30.141 -3.879 1 94.94 280 ASN A C 1
ATOM 2219 O O . ASN A 1 280 ? 12.414 30.469 -4.363 1 94.94 280 ASN A O 1
ATOM 2223 N N . LEU A 1 281 ? 10.266 30.375 -4.477 1 95.12 281 LEU A N 1
ATOM 2224 C CA . LEU A 1 281 ? 10.203 30.75 -5.887 1 95.12 281 LEU A CA 1
ATOM 2225 C C . LEU A 1 281 ? 10.398 32.25 -6.051 1 95.12 281 LEU A C 1
ATOM 2227 O O . LEU A 1 281 ? 10.328 32.781 -7.164 1 95.12 281 LEU A O 1
ATOM 2231 N N . ASP A 1 282 ? 10.562 32.875 -4.898 1 93.56 282 ASP A N 1
ATOM 2232 C CA . ASP A 1 282 ? 10.992 34.281 -4.992 1 93.56 282 ASP A CA 1
ATOM 2233 C C . ASP A 1 282 ? 12.445 34.375 -5.453 1 93.56 282 ASP A C 1
ATOM 2235 O O . ASP A 1 282 ? 12.891 35.438 -5.902 1 93.56 282 ASP A O 1
ATOM 2239 N N . HIS A 1 283 ? 13.102 33.312 -5.297 1 92.38 283 HIS A N 1
ATOM 2240 C CA . HIS A 1 283 ? 14.453 33.156 -5.809 1 92.38 283 HIS A CA 1
ATOM 2241 C C . HIS A 1 283 ? 14.484 32.281 -7.039 1 92.38 283 HIS A C 1
ATOM 2243 O O . HIS A 1 283 ? 13.438 31.844 -7.527 1 92.38 283 HIS A O 1
ATOM 2249 N N . SER A 1 284 ? 15.664 32.031 -7.527 1 90.88 284 SER A N 1
ATOM 2250 C CA . SER A 1 284 ? 15.805 31.156 -8.688 1 90.88 284 SER A CA 1
ATOM 2251 C C . SER A 1 284 ? 15.375 29.734 -8.352 1 90.88 284 SER A C 1
ATOM 2253 O O . SER A 1 284 ? 15.664 29.234 -7.266 1 90.88 284 SER A O 1
ATOM 2255 N N . ILE A 1 285 ? 14.672 29.156 -9.211 1 89.94 285 ILE A N 1
ATOM 2256 C CA . ILE A 1 285 ? 14.188 27.781 -9.055 1 89.94 285 ILE A CA 1
ATOM 2257 C C . ILE A 1 285 ? 15.359 26.828 -8.914 1 89.94 285 ILE A C 1
ATOM 2259 O O . ILE A 1 285 ? 15.227 25.75 -8.336 1 89.94 285 ILE A O 1
ATOM 2263 N N . ASP A 1 286 ? 16.484 27.266 -9.375 1 88.44 286 ASP A N 1
ATOM 2264 C CA . ASP A 1 286 ? 17.688 26.422 -9.336 1 88.44 286 ASP A CA 1
ATOM 2265 C C . ASP A 1 286 ? 18.156 26.219 -7.898 1 88.44 286 ASP A C 1
ATOM 2267 O O . ASP A 1 286 ? 18.906 25.281 -7.613 1 88.44 286 ASP A O 1
ATOM 2271 N N . GLU A 1 287 ? 17.734 27.062 -7.051 1 91.81 287 GLU A N 1
ATOM 2272 C CA . GLU A 1 287 ? 18.125 26.969 -5.652 1 91.81 287 GLU A CA 1
ATOM 2273 C C . GLU A 1 287 ? 17.281 25.953 -4.906 1 91.81 287 GLU A C 1
ATOM 2275 O O . GLU A 1 287 ? 17.625 25.547 -3.793 1 91.81 287 GLU A O 1
ATOM 2280 N N . CYS A 1 288 ? 16.188 25.594 -5.566 1 94 288 CYS A N 1
ATOM 2281 C CA . CYS A 1 288 ? 15.352 24.578 -4.957 1 94 288 CYS A CA 1
ATOM 2282 C C . CYS A 1 288 ? 15.961 23.188 -5.121 1 94 288 CYS A C 1
ATOM 2284 O O . CYS A 1 288 ? 15.93 22.625 -6.215 1 94 288 CYS A O 1
ATOM 2286 N N . LEU A 1 289 ? 16.5 22.688 -4.062 1 94.19 289 LEU A N 1
ATOM 2287 C CA . LEU A 1 289 ? 17.188 21.406 -4.094 1 94.19 289 LEU A CA 1
ATOM 2288 C C . LEU A 1 289 ? 16.516 20.406 -3.166 1 94.19 289 LEU A C 1
ATOM 2290 O O . LEU A 1 289 ? 15.977 20.781 -2.123 1 94.19 289 LEU A O 1
ATOM 2294 N N . PRO A 1 290 ? 16.562 19.125 -3.545 1 94.88 290 PRO A N 1
ATOM 2295 C CA . PRO A 1 290 ? 15.969 18.094 -2.689 1 94.88 290 PRO A CA 1
ATOM 2296 C C . PRO A 1 290 ? 16.828 17.766 -1.467 1 94.88 290 PRO A C 1
ATOM 2298 O O . PRO A 1 290 ? 18.047 17.828 -1.537 1 94.88 290 PRO A O 1
ATOM 2301 N N . LYS A 1 291 ? 16.203 17.484 -0.457 1 95.69 291 LYS A N 1
ATOM 2302 C CA . LYS A 1 291 ? 16.844 16.953 0.746 1 95.69 291 LYS A CA 1
ATOM 2303 C C . LYS A 1 291 ? 16.359 15.547 1.059 1 95.69 291 LYS A C 1
ATOM 2305 O O . LYS A 1 291 ? 15.156 15.281 1.048 1 95.69 291 LYS A O 1
ATOM 2310 N N . TYR A 1 292 ? 17.328 14.688 1.346 1 96.38 292 TYR A N 1
ATOM 2311 C CA . TYR A 1 292 ? 16.984 13.289 1.604 1 96.38 292 TYR A CA 1
ATOM 2312 C C . TYR A 1 292 ? 17.141 12.961 3.082 1 96.38 292 TYR A C 1
ATOM 2314 O O . TYR A 1 292 ? 18.078 13.414 3.736 1 96.38 292 TYR A O 1
ATOM 2322 N N . GLN A 1 293 ? 16.172 12.25 3.549 1 94.31 293 GLN A N 1
ATOM 2323 C CA . GLN A 1 293 ? 16.203 11.703 4.898 1 94.31 293 GLN A CA 1
ATOM 2324 C C . GLN A 1 293 ? 15.727 10.258 4.918 1 94.31 293 GLN A C 1
ATOM 2326 O O . GLN A 1 293 ? 14.922 9.852 4.078 1 94.31 293 GLN A O 1
ATOM 2331 N N . PHE A 1 294 ? 16.266 9.492 5.871 1 95.94 294 PHE A N 1
ATOM 2332 C CA . PHE A 1 294 ? 15.891 8.086 5.988 1 95.94 294 PHE A CA 1
ATOM 2333 C C . PHE A 1 294 ? 15.32 7.797 7.371 1 95.94 294 PHE A C 1
ATOM 2335 O O . PHE A 1 294 ? 15.797 8.336 8.375 1 95.94 294 PHE A O 1
ATOM 2342 N N . LYS A 1 295 ? 14.328 6.957 7.324 1 92.62 295 LYS A N 1
ATOM 2343 C CA . LYS A 1 295 ? 13.695 6.582 8.586 1 92.62 295 LYS A CA 1
ATOM 2344 C C . LYS A 1 295 ? 13.148 5.16 8.523 1 92.62 295 LYS A C 1
ATOM 2346 O O . LYS A 1 295 ? 12.594 4.746 7.508 1 92.62 295 LYS A O 1
ATOM 2351 N N . ARG A 1 296 ? 13.344 4.418 9.594 1 92.81 296 ARG A N 1
ATOM 2352 C CA . ARG A 1 296 ? 12.68 3.121 9.688 1 92.81 296 ARG A CA 1
ATOM 2353 C C . ARG A 1 296 ? 11.195 3.287 10.008 1 92.81 296 ARG A C 1
ATOM 2355 O O . ARG A 1 296 ? 10.828 4.062 10.898 1 92.81 296 ARG A O 1
ATOM 2362 N N . LEU A 1 297 ? 10.359 2.562 9.336 1 90.81 297 LEU A N 1
ATOM 2363 C CA . LEU A 1 297 ? 8.922 2.812 9.422 1 90.81 297 LEU A CA 1
ATOM 2364 C C . LEU A 1 297 ? 8.211 1.652 10.109 1 90.81 297 LEU A C 1
ATOM 2366 O O . LEU A 1 297 ? 7.051 1.782 10.516 1 90.81 297 LEU A O 1
ATOM 2370 N N . ASP A 1 298 ? 8.773 0.499 10.258 1 88.81 298 ASP A N 1
ATOM 2371 C CA . ASP A 1 298 ? 8.117 -0.628 10.906 1 88.81 298 ASP A CA 1
ATOM 2372 C C . ASP A 1 298 ? 8.484 -0.698 12.391 1 88.81 298 ASP A C 1
ATOM 2374 O O . ASP A 1 298 ? 9.469 -0.084 12.82 1 88.81 298 ASP A O 1
ATOM 2378 N N . ASP A 1 299 ? 7.629 -1.403 13.07 1 83.62 299 ASP A N 1
ATOM 2379 C CA . ASP A 1 299 ? 7.883 -1.616 14.492 1 83.62 299 ASP A CA 1
ATOM 2380 C C . ASP A 1 299 ? 8.797 -2.818 14.711 1 83.62 299 ASP A C 1
ATOM 2382 O O . ASP A 1 299 ? 8.383 -3.965 14.531 1 83.62 299 ASP A O 1
ATOM 2386 N N . VAL A 1 300 ? 9.938 -2.547 15.266 1 81.88 300 VAL A N 1
ATOM 2387 C CA . VAL A 1 300 ? 10.938 -3.586 15.477 1 81.88 300 VAL A CA 1
ATOM 2388 C C . VAL A 1 300 ? 10.453 -4.559 16.547 1 81.88 300 VAL A C 1
ATOM 2390 O O . VAL A 1 300 ? 10.789 -5.742 16.516 1 81.88 300 VAL A O 1
ATOM 2393 N N . ASN A 1 301 ? 9.617 -4.09 17.391 1 78.94 301 ASN A N 1
ATOM 2394 C CA . ASN A 1 301 ? 9.188 -4.895 18.547 1 78.94 301 ASN A CA 1
ATOM 2395 C C . ASN A 1 301 ? 7.781 -5.449 18.344 1 78.94 301 ASN A C 1
ATOM 2397 O O . ASN A 1 301 ? 7.113 -5.82 19.312 1 78.94 301 ASN A O 1
ATOM 2401 N N . SER A 1 302 ? 7.438 -5.5 17.125 1 81.62 302 SER A N 1
ATOM 2402 C CA . SER A 1 302 ? 6.109 -6.047 16.875 1 81.62 302 SER A CA 1
ATOM 2403 C C . SER A 1 302 ? 5.984 -7.469 17.406 1 81.62 302 SER A C 1
ATOM 2405 O O . SER A 1 302 ? 6.84 -8.312 17.141 1 81.62 302 SER A O 1
ATOM 2407 N N . PRO A 1 303 ? 4.895 -7.719 18.125 1 79.56 303 PRO A N 1
ATOM 2408 C CA . PRO A 1 303 ? 4.73 -9.062 18.688 1 79.56 303 PRO A CA 1
ATOM 2409 C C . PRO A 1 303 ? 4.277 -10.086 17.641 1 79.56 303 PRO A C 1
ATOM 2411 O O . PRO A 1 303 ? 4.375 -11.289 17.875 1 79.56 303 PRO A O 1
ATOM 2414 N N . ILE A 1 304 ? 3.771 -9.594 16.594 1 80.38 304 ILE A N 1
ATOM 2415 C CA . ILE A 1 304 ? 3.275 -10.5 15.57 1 80.38 304 ILE A CA 1
ATOM 2416 C C . ILE A 1 304 ? 3.883 -10.133 14.219 1 80.38 304 ILE A C 1
ATOM 2418 O O . ILE A 1 304 ? 3.938 -8.953 13.852 1 80.38 304 ILE A O 1
ATOM 2422 N N . SER A 1 305 ? 4.395 -11.164 13.578 1 79.25 305 SER A N 1
ATOM 2423 C CA . SER A 1 305 ? 4.953 -11.023 12.234 1 79.25 305 SER A CA 1
ATOM 2424 C C . SER A 1 305 ? 6.027 -9.938 12.195 1 79.25 305 SER A C 1
ATOM 2426 O O . SER A 1 305 ? 5.898 -8.961 11.461 1 79.25 305 SER A O 1
ATOM 2428 N N . PRO A 1 306 ? 6.965 -10.102 12.977 1 84.94 306 PRO A N 1
ATOM 2429 C CA . PRO A 1 306 ? 8.047 -9.109 12.938 1 84.94 306 PRO A CA 1
ATOM 2430 C C . PRO A 1 306 ? 8.734 -9.039 11.578 1 84.94 306 PRO A C 1
ATOM 2432 O O . PRO A 1 306 ? 8.781 -10.031 10.852 1 84.94 306 PRO A O 1
ATOM 2435 N N . GLY A 1 307 ? 9.281 -7.875 11.312 1 90.81 307 GLY A N 1
ATOM 2436 C CA . GLY A 1 307 ? 9.953 -7.676 10.031 1 90.81 307 GLY A CA 1
ATOM 2437 C C . GLY A 1 307 ? 8.984 -7.551 8.867 1 90.81 307 GLY A C 1
ATOM 2438 O O . GLY A 1 307 ? 7.902 -6.977 9.016 1 90.81 307 GLY A O 1
ATOM 2439 N N . TYR A 1 308 ? 9.508 -7.918 7.73 1 94.69 308 TYR A N 1
ATOM 2440 C CA . TYR A 1 308 ? 8.672 -7.836 6.535 1 94.69 308 TYR A CA 1
ATOM 2441 C C . TYR A 1 308 ? 8.93 -9.023 5.613 1 94.69 308 TYR A C 1
ATOM 2443 O O . TYR A 1 308 ? 10.062 -9.258 5.188 1 94.69 308 TYR A O 1
ATOM 2451 N N . ASN A 1 309 ? 7.816 -9.703 5.359 1 94.75 309 ASN A N 1
ATOM 2452 C CA . ASN A 1 309 ? 7.902 -10.867 4.477 1 94.75 309 ASN A CA 1
ATOM 2453 C C . ASN A 1 309 ? 6.559 -11.164 3.816 1 94.75 309 ASN A C 1
ATOM 2455 O O . ASN A 1 309 ? 5.52 -10.68 4.266 1 94.75 309 ASN A O 1
ATOM 2459 N N . PHE A 1 310 ? 6.617 -11.875 2.748 1 94.25 310 PHE A N 1
ATOM 2460 C CA . PHE A 1 310 ? 5.438 -12.406 2.08 1 94.25 310 PHE A CA 1
ATOM 2461 C C . PHE A 1 310 ? 5.785 -13.648 1.27 1 94.25 310 PHE A C 1
ATOM 2463 O O . PHE A 1 310 ? 6.961 -13.977 1.097 1 94.25 310 PHE A O 1
ATOM 2470 N N . ARG A 1 311 ? 4.789 -14.352 0.875 1 95.75 311 ARG A N 1
ATOM 2471 C CA . ARG A 1 311 ? 4.957 -15.578 0.105 1 95.75 311 ARG A CA 1
ATOM 2472 C C . ARG A 1 311 ? 4.512 -15.383 -1.341 1 95.75 311 ARG A C 1
ATOM 2474 O O . ARG A 1 311 ? 3.576 -14.633 -1.611 1 95.75 311 ARG A O 1
ATOM 2481 N N . TYR A 1 312 ? 5.203 -16.047 -2.238 1 95.19 312 TYR A N 1
ATOM 2482 C CA . TYR A 1 312 ? 4.77 -16.156 -3.627 1 95.19 312 TYR A CA 1
ATOM 2483 C C . TYR A 1 312 ? 5.176 -17.5 -4.223 1 95.19 312 TYR A C 1
ATOM 2485 O O . TYR A 1 312 ? 6.008 -18.203 -3.658 1 95.19 312 TYR A O 1
ATOM 2493 N N . ALA A 1 313 ? 4.527 -17.859 -5.344 1 96.06 313 ALA A N 1
ATOM 2494 C CA . ALA A 1 313 ? 4.777 -19.172 -5.949 1 96.06 313 ALA A CA 1
ATOM 2495 C C . ALA A 1 313 ? 5.082 -19.031 -7.438 1 96.06 313 ALA A C 1
ATOM 2497 O O . ALA A 1 313 ? 4.469 -18.219 -8.133 1 96.06 313 ALA A O 1
ATOM 2498 N N . ASP A 1 314 ? 6.086 -19.781 -7.898 1 94 314 ASP A N 1
ATOM 2499 C CA . ASP A 1 314 ? 6.359 -19.969 -9.32 1 94 314 ASP A CA 1
ATOM 2500 C C . ASP A 1 314 ? 5.863 -21.328 -9.805 1 94 314 ASP A C 1
ATOM 2502 O O . ASP A 1 314 ? 6.27 -22.359 -9.273 1 94 314 ASP A O 1
ATOM 2506 N N . TYR A 1 315 ? 5.074 -21.344 -10.797 1 94.5 315 TYR A N 1
ATOM 2507 C CA . TYR A 1 315 ? 4.449 -22.594 -11.258 1 94.5 315 TYR A CA 1
ATOM 2508 C C . TYR A 1 315 ? 5.156 -23.125 -12.5 1 94.5 315 TYR A C 1
ATOM 2510 O O . TYR A 1 315 ? 5.707 -22.359 -13.289 1 94.5 315 TYR A O 1
ATOM 2518 N N . TYR A 1 316 ? 5.207 -24.438 -12.602 1 92 316 TYR A N 1
ATOM 2519 C CA . TYR A 1 316 ? 5.719 -25.109 -13.797 1 92 316 TYR A CA 1
ATOM 2520 C C . TYR A 1 316 ? 5.066 -26.469 -13.977 1 92 316 TYR A C 1
ATOM 2522 O O . TYR A 1 316 ? 4.262 -26.891 -13.141 1 92 316 TYR A O 1
ATOM 2530 N N . VAL A 1 317 ? 5.301 -27.062 -15.141 1 93.44 317 VAL A N 1
ATOM 2531 C CA . VAL A 1 317 ? 4.672 -28.344 -15.445 1 93.44 317 VAL A CA 1
ATOM 2532 C C . VAL A 1 317 ? 5.738 -29.359 -15.852 1 93.44 317 VAL A C 1
ATOM 2534 O O . VAL A 1 317 ? 6.656 -29.031 -16.609 1 93.44 317 VAL A O 1
ATOM 2537 N N . GLU A 1 318 ? 5.688 -30.469 -15.219 1 90.81 318 GLU A N 1
ATOM 2538 C CA . GLU A 1 318 ? 6.512 -31.625 -15.562 1 90.81 318 GLU A CA 1
ATOM 2539 C C . GLU A 1 318 ? 5.664 -32.875 -15.719 1 90.81 318 GLU A C 1
ATOM 2541 O O . GLU A 1 318 ? 4.953 -33.281 -14.789 1 90.81 318 GLU A O 1
ATOM 2546 N N . GLU A 1 319 ? 5.742 -33.531 -16.844 1 88.75 319 GLU A N 1
ATOM 2547 C CA . GLU A 1 319 ? 4.977 -34.75 -17.109 1 88.75 319 GLU A CA 1
ATOM 2548 C C . GLU A 1 319 ? 3.492 -34.531 -16.844 1 88.75 319 GLU A C 1
ATOM 2550 O O . GLU A 1 319 ? 2.881 -35.312 -16.094 1 88.75 319 GLU A O 1
ATOM 2555 N N . ASP A 1 320 ? 2.947 -33.406 -17.25 1 87.38 320 ASP A N 1
ATOM 2556 C CA . ASP A 1 320 ? 1.532 -33.031 -17.219 1 87.38 320 ASP A CA 1
ATOM 2557 C C . ASP A 1 320 ? 1.044 -32.844 -15.789 1 87.38 320 ASP A C 1
ATOM 2559 O O . ASP A 1 320 ? -0.135 -33.062 -15.492 1 87.38 320 ASP A O 1
ATOM 2563 N N . THR A 1 321 ? 2.014 -32.656 -14.93 1 91.38 321 THR A N 1
ATOM 2564 C CA . THR A 1 321 ? 1.679 -32.344 -13.547 1 91.38 321 THR A CA 1
ATOM 2565 C C . THR A 1 321 ? 2.146 -30.938 -13.18 1 91.38 321 THR A C 1
ATOM 2567 O O . THR A 1 321 ? 3.275 -30.547 -13.492 1 91.38 321 THR A O 1
ATOM 2570 N N . ARG A 1 322 ? 1.257 -30.219 -12.617 1 92.81 322 ARG A N 1
ATOM 2571 C CA . ARG A 1 322 ? 1.57 -28.859 -12.219 1 92.81 322 ARG A CA 1
ATOM 2572 C C . ARG A 1 322 ? 2.289 -28.828 -10.867 1 92.81 322 ARG A C 1
ATOM 2574 O O . ARG A 1 322 ? 1.806 -29.391 -9.891 1 92.81 322 ARG A O 1
ATOM 2581 N N . TYR A 1 323 ? 3.475 -28.234 -10.82 1 94.88 323 TYR A N 1
ATOM 2582 C CA . TYR A 1 323 ? 4.293 -28.047 -9.625 1 94.88 323 TYR A CA 1
ATOM 2583 C C . TYR A 1 323 ? 4.461 -26.562 -9.312 1 94.88 323 TYR A C 1
ATOM 2585 O O . TYR A 1 323 ? 4.133 -25.703 -10.133 1 94.88 323 TYR A O 1
ATOM 2593 N N . ARG A 1 324 ? 4.891 -26.312 -8.078 1 95.81 324 ARG A N 1
ATOM 2594 C CA . ARG A 1 324 ? 5.281 -24.938 -7.809 1 95.81 324 ARG A CA 1
ATOM 2595 C C . ARG A 1 324 ? 6.48 -24.875 -6.867 1 95.81 324 ARG A C 1
ATOM 2597 O O . ARG A 1 324 ? 6.777 -25.859 -6.172 1 95.81 324 ARG A O 1
ATOM 2604 N N . VAL A 1 325 ? 7.242 -23.812 -7.008 1 95.88 325 VAL A N 1
ATOM 2605 C CA . VAL A 1 325 ? 8.242 -23.422 -6.016 1 95.88 325 VAL A CA 1
ATOM 2606 C C . VAL A 1 325 ? 7.672 -22.328 -5.113 1 95.88 325 VAL A C 1
ATOM 2608 O O . VAL A 1 325 ? 7.352 -21.234 -5.582 1 95.88 325 VAL A O 1
ATOM 2611 N N . LEU A 1 326 ? 7.488 -22.688 -3.873 1 97.25 326 LEU A N 1
ATOM 2612 C CA . LEU A 1 326 ? 7.02 -21.703 -2.908 1 97.25 326 LEU A CA 1
ATOM 2613 C C . LEU A 1 326 ? 8.188 -20.953 -2.281 1 97.25 326 LEU A C 1
ATOM 2615 O O . LEU A 1 326 ? 9.148 -21.562 -1.812 1 97.25 326 LEU A O 1
ATOM 2619 N N . THR A 1 327 ? 8.125 -19.641 -2.348 1 95.94 327 THR A N 1
ATOM 2620 C CA . THR A 1 327 ? 9.156 -18.797 -1.761 1 95.94 327 THR A CA 1
ATOM 2621 C C . THR A 1 327 ? 8.57 -17.891 -0.69 1 95.94 327 THR A C 1
ATOM 2623 O O . THR A 1 327 ? 7.617 -17.156 -0.951 1 95.94 327 THR A O 1
ATOM 2626 N N . LYS A 1 328 ? 9 -18.047 0.519 1 95.81 328 LYS A N 1
ATOM 2627 C CA . LYS A 1 328 ? 8.781 -17.016 1.534 1 95.81 328 LYS A CA 1
ATOM 2628 C C . LYS A 1 328 ? 9.906 -15.992 1.522 1 95.81 328 LYS A C 1
ATOM 2630 O O . LYS A 1 328 ? 11.016 -16.266 1.987 1 95.81 328 LYS A O 1
ATOM 2635 N N . ALA A 1 329 ? 9.586 -14.875 1.018 1 96.56 329 ALA A N 1
ATOM 2636 C CA . ALA A 1 329 ? 10.594 -13.836 0.805 1 96.56 329 ALA A CA 1
ATOM 2637 C C . ALA A 1 329 ? 10.648 -12.883 1.994 1 96.56 329 ALA A C 1
ATOM 2639 O O . ALA A 1 329 ? 9.648 -12.258 2.354 1 96.56 329 ALA A O 1
ATOM 2640 N N . TYR A 1 330 ? 11.773 -12.844 2.646 1 95.75 330 TYR A N 1
ATOM 2641 C CA . TYR A 1 330 ? 12.094 -11.805 3.619 1 95.75 330 TYR A CA 1
ATOM 2642 C C . TYR A 1 330 ? 12.906 -10.688 2.979 1 95.75 330 TYR A C 1
ATOM 2644 O O . TYR A 1 330 ? 13.75 -10.945 2.115 1 95.75 330 TYR A O 1
ATOM 2652 N N . GLY A 1 331 ? 12.641 -9.461 3.402 1 97.12 331 GLY A N 1
ATOM 2653 C CA . GLY A 1 331 ? 13.438 -8.414 2.783 1 97.12 331 GLY A CA 1
ATOM 2654 C C . GLY A 1 331 ? 13.117 -7.027 3.314 1 97.12 331 GLY A C 1
ATOM 2655 O O . GLY A 1 331 ? 12.492 -6.891 4.367 1 97.12 331 GLY A O 1
ATOM 2656 N N . ILE A 1 332 ? 13.695 -6.102 2.588 1 97.75 332 ILE A N 1
ATOM 2657 C CA . ILE A 1 332 ? 13.555 -4.699 2.971 1 97.75 332 ILE A CA 1
ATOM 2658 C C . ILE A 1 332 ? 12.68 -3.971 1.951 1 97.75 332 ILE A C 1
ATOM 2660 O O . ILE A 1 332 ? 12.977 -3.973 0.754 1 97.75 332 ILE A O 1
ATOM 2664 N N . LYS A 1 333 ? 11.625 -3.426 2.475 1 96.94 333 LYS A N 1
ATOM 2665 C CA . LYS A 1 333 ? 10.781 -2.568 1.65 1 96.94 333 LYS A CA 1
ATOM 2666 C C . LYS A 1 333 ? 11.156 -1.099 1.823 1 96.94 333 LYS A C 1
ATOM 2668 O O . LYS A 1 333 ? 11.172 -0.584 2.943 1 96.94 333 LYS A O 1
ATOM 2673 N N . PHE A 1 334 ? 11.516 -0.461 0.744 1 96.94 334 PHE A N 1
ATOM 2674 C CA . PHE A 1 334 ? 11.789 0.971 0.75 1 96.94 334 PHE A CA 1
ATOM 2675 C C . PHE A 1 334 ? 10.586 1.753 0.233 1 96.94 334 PHE A C 1
ATOM 2677 O O . PHE A 1 334 ? 10.188 1.594 -0.922 1 96.94 334 PHE A O 1
ATOM 2684 N N . GLU A 1 335 ? 10.086 2.533 1.039 1 95.19 335 GLU A N 1
ATOM 2685 C CA . GLU A 1 335 ? 8.992 3.408 0.623 1 95.19 335 GLU A CA 1
ATOM 2686 C C . GLU A 1 335 ? 9.5 4.812 0.309 1 95.19 335 GLU A C 1
ATOM 2688 O O . GLU A 1 335 ? 10.273 5.387 1.079 1 95.19 335 GLU A O 1
ATOM 2693 N N . LEU A 1 336 ? 9.078 5.336 -0.785 1 95.44 336 LEU A N 1
ATOM 2694 C CA . LEU A 1 336 ? 9.477 6.676 -1.205 1 95.44 336 LEU A CA 1
ATOM 2695 C C . LEU A 1 336 ? 8.398 7.695 -0.854 1 95.44 336 LEU A C 1
ATOM 2697 O O . LEU A 1 336 ? 7.289 7.645 -1.396 1 95.44 336 LEU A O 1
ATOM 2701 N N . LEU A 1 337 ? 8.781 8.586 0.027 1 93.31 337 LEU A N 1
ATOM 2702 C CA . LEU A 1 337 ? 7.867 9.625 0.486 1 93.31 337 LEU A CA 1
ATOM 2703 C C . LEU A 1 337 ? 8.336 11 0.029 1 93.31 337 LEU A C 1
ATOM 2705 O O . LEU A 1 337 ? 9.414 11.461 0.428 1 93.31 337 LEU A O 1
ATOM 2709 N N . VAL A 1 338 ? 7.496 11.672 -0.747 1 93.88 338 VAL A N 1
ATOM 2710 C CA . VAL A 1 338 ? 7.895 12.969 -1.294 1 93.88 338 VAL A CA 1
ATOM 2711 C C . VAL A 1 338 ? 7.02 14.07 -0.702 1 93.88 338 VAL A C 1
ATOM 2713 O O . VAL A 1 338 ? 5.789 13.977 -0.728 1 93.88 338 VAL A O 1
ATOM 2716 N N . HIS A 1 339 ? 7.656 15.023 -0.116 1 90.94 339 HIS A N 1
ATOM 2717 C CA . HIS A 1 339 ? 6.996 16.219 0.399 1 90.94 339 HIS A CA 1
ATOM 2718 C C . HIS A 1 339 ? 7.52 17.469 -0.288 1 90.94 339 HIS A C 1
ATOM 2720 O O . HIS A 1 339 ? 8.719 17.766 -0.237 1 90.94 339 HIS A O 1
ATOM 2726 N N . GLY A 1 340 ? 6.617 18.172 -0.946 1 93.75 340 GLY A N 1
ATOM 2727 C CA . GLY A 1 340 ? 7.043 19.375 -1.638 1 93.75 340 GLY A CA 1
ATOM 2728 C C . GLY A 1 340 ? 6.129 20.562 -1.388 1 93.75 340 GLY A C 1
ATOM 2729 O O . GLY A 1 340 ? 4.906 20.422 -1.389 1 93.75 340 GLY A O 1
ATOM 2730 N N . LYS A 1 341 ? 6.734 21.656 -1.103 1 94.25 341 LYS A N 1
ATOM 2731 C CA . LYS A 1 341 ? 6.035 22.922 -0.929 1 94.25 341 LYS A CA 1
ATOM 2732 C C . LYS A 1 341 ? 6.781 24.062 -1.621 1 94.25 341 LYS A C 1
ATOM 2734 O O . LYS A 1 341 ? 8.016 24.109 -1.598 1 94.25 341 LYS A O 1
ATOM 2739 N N . ALA A 1 342 ? 6.035 24.875 -2.256 1 95.94 342 ALA A N 1
ATOM 2740 C CA . ALA A 1 342 ? 6.621 26.047 -2.895 1 95.94 342 ALA A CA 1
ATOM 2741 C C . ALA A 1 342 ? 5.879 27.328 -2.5 1 95.94 342 ALA A C 1
ATOM 2743 O O . ALA A 1 342 ? 4.648 27.328 -2.396 1 95.94 342 ALA A O 1
ATOM 2744 N N . GLY A 1 343 ? 6.68 28.328 -2.184 1 95.69 343 GLY A N 1
ATOM 2745 C CA . GLY A 1 343 ? 6.117 29.625 -1.876 1 95.69 343 GLY A CA 1
ATOM 2746 C C . GLY A 1 343 ? 6.543 30.703 -2.85 1 95.69 343 GLY A C 1
ATOM 2747 O O . GLY A 1 343 ? 7.684 30.703 -3.32 1 95.69 343 GLY A O 1
ATOM 2748 N N . LYS A 1 344 ? 5.633 31.562 -3.146 1 95.62 344 LYS A N 1
ATOM 2749 C CA . LYS A 1 344 ? 5.902 32.719 -4 1 95.62 344 LYS A CA 1
ATOM 2750 C C . LYS A 1 344 ? 5.184 33.969 -3.49 1 95.62 344 LYS A C 1
ATOM 2752 O O . LYS A 1 344 ? 4.066 33.875 -2.977 1 95.62 344 LYS A O 1
ATOM 2757 N N . PHE A 1 345 ? 5.875 35.031 -3.695 1 95.25 345 PHE A N 1
ATOM 2758 C CA . PHE A 1 345 ? 5.309 36.312 -3.227 1 95.25 345 PHE A CA 1
ATOM 2759 C C . PHE A 1 345 ? 3.945 36.562 -3.863 1 95.25 345 PHE A C 1
ATOM 2761 O O . PHE A 1 345 ? 3.768 36.344 -5.066 1 95.25 345 PHE A O 1
ATOM 2768 N N . ASN A 1 346 ? 3.088 36.875 -2.982 1 93.19 346 ASN A N 1
ATOM 2769 C CA . ASN A 1 346 ? 1.744 37.312 -3.373 1 93.19 346 ASN A CA 1
ATOM 2770 C C . ASN A 1 346 ? 1.216 38.406 -2.477 1 93.19 346 ASN A C 1
ATOM 2772 O O . ASN A 1 346 ? 1.317 38.344 -1.25 1 93.19 346 ASN A O 1
ATOM 2776 N N . VAL A 1 347 ? 0.639 39.375 -3.033 1 90.12 347 VAL A N 1
ATOM 2777 C CA . VAL A 1 347 ? 0.213 40.594 -2.316 1 90.12 347 VAL A CA 1
ATOM 2778 C C . VAL A 1 347 ? -0.984 40.25 -1.427 1 90.12 347 VAL A C 1
ATOM 2780 O O . VAL A 1 347 ? -1.165 40.875 -0.369 1 90.12 347 VAL A O 1
ATOM 2783 N N . ILE A 1 348 ? -1.734 39.281 -1.862 1 85 348 ILE A N 1
ATOM 2784 C CA . ILE A 1 348 ? -2.975 39 -1.152 1 85 348 ILE A CA 1
ATOM 2785 C C . ILE A 1 348 ? -2.656 38.469 0.24 1 85 348 ILE A C 1
ATOM 2787 O O . ILE A 1 348 ? -3.107 39 1.245 1 85 348 ILE A O 1
ATOM 2791 N N . PRO A 1 349 ? -1.833 37.375 0.315 1 87.31 349 PRO A N 1
ATOM 2792 C CA . PRO A 1 349 ? -1.514 36.906 1.665 1 87.31 349 PRO A CA 1
ATOM 2793 C C . PRO A 1 349 ? -0.793 37.969 2.504 1 87.31 349 PRO A C 1
ATOM 2795 O O . PRO A 1 349 ? -1.009 38.031 3.715 1 87.31 349 PRO A O 1
ATOM 2798 N N . LEU A 1 350 ? -0.026 38.781 1.961 1 87.75 350 LEU A N 1
ATOM 2799 C CA . LEU A 1 350 ? 0.651 39.844 2.691 1 87.75 350 LEU A CA 1
ATOM 2800 C C . LEU A 1 350 ? -0.358 40.812 3.291 1 87.75 350 LEU A C 1
ATOM 2802 O O . LEU A 1 350 ? -0.314 41.094 4.488 1 87.75 350 LEU A O 1
ATOM 2806 N N . LEU A 1 351 ? -1.246 41.312 2.479 1 82.56 351 LEU A N 1
ATOM 2807 C CA . LEU A 1 351 ? -2.238 42.281 2.922 1 82.56 351 LEU A CA 1
ATOM 2808 C C . LEU A 1 351 ? -3.178 41.656 3.955 1 82.56 351 LEU A C 1
ATOM 2810 O O . LEU A 1 351 ? -3.596 42.344 4.898 1 82.56 351 LEU A O 1
ATOM 2814 N N . THR A 1 352 ? -3.459 40.406 3.674 1 77.81 352 THR A N 1
ATOM 2815 C CA . THR A 1 352 ? -4.336 39.719 4.617 1 77.81 352 THR A CA 1
ATOM 2816 C C . THR A 1 352 ? -3.688 39.625 5.996 1 77.81 352 THR A C 1
ATOM 2818 O O . THR A 1 352 ? -4.332 39.906 7.008 1 77.81 352 THR A O 1
ATOM 2821 N N . ASN A 1 353 ? -2.436 39.344 6.027 1 82.44 353 ASN A N 1
ATOM 2822 C CA . ASN A 1 353 ? -1.736 39.219 7.301 1 82.44 353 ASN A CA 1
ATOM 2823 C C . ASN A 1 353 ? -1.479 40.562 7.941 1 82.44 353 ASN A C 1
ATOM 2825 O O . ASN A 1 353 ? -1.546 40.719 9.164 1 82.44 353 ASN A O 1
ATOM 2829 N N . LEU A 1 354 ? -1.193 41.562 7.188 1 79.88 354 LEU A N 1
ATOM 2830 C CA . LEU A 1 354 ? -1.039 42.906 7.703 1 79.88 354 LEU A CA 1
ATOM 2831 C C . LEU A 1 354 ? -2.363 43.438 8.25 1 79.88 354 LEU A C 1
ATOM 2833 O O . LEU A 1 354 ? -2.393 44.094 9.289 1 79.88 354 LEU A O 1
ATOM 2837 N N . GLY A 1 355 ? -3.346 43.156 7.5 1 73.38 355 GLY A N 1
ATOM 2838 C CA . GLY A 1 355 ? -4.664 43.562 7.973 1 73.38 355 GLY A CA 1
ATOM 2839 C C . GLY A 1 355 ? -5.027 42.938 9.312 1 73.38 355 GLY A C 1
ATOM 2840 O O . GLY A 1 355 ? -5.547 43.625 10.195 1 73.38 355 GLY A O 1
ATOM 2841 N N . ALA A 1 356 ? -4.734 41.656 9.352 1 73.69 356 ALA A N 1
ATOM 2842 C CA . ALA A 1 356 ? -4.973 40.969 10.617 1 73.69 356 ALA A CA 1
ATOM 2843 C C . ALA A 1 356 ? -4.141 41.594 11.734 1 73.69 356 ALA A C 1
ATOM 2845 O O . ALA A 1 356 ? -4.609 41.719 12.875 1 73.69 356 ALA A O 1
ATOM 2846 N N . GLY A 1 357 ? -2.912 41.969 11.469 1 75.44 357 GLY A N 1
ATOM 2847 C CA . GLY A 1 357 ? -2.062 42.656 12.43 1 75.44 357 GLY A CA 1
ATOM 2848 C C . GLY A 1 357 ? -2.613 44.031 12.852 1 75.44 357 GLY A C 1
ATOM 2849 O O . GLY A 1 357 ? -2.588 44.344 14.039 1 75.44 357 GLY A O 1
ATOM 2850 N N . MET A 1 358 ? -3.154 44.75 11.945 1 73.62 358 MET A N 1
ATOM 2851 C CA . MET A 1 358 ? -3.752 46.031 12.242 1 73.62 358 MET A CA 1
ATOM 2852 C C . MET A 1 358 ? -4.984 45.875 13.133 1 73.62 358 MET A C 1
ATOM 2854 O O . MET A 1 358 ? -5.211 46.688 14.031 1 73.62 358 MET A O 1
ATOM 2858 N N . ALA A 1 359 ? -5.621 44.875 12.766 1 69.75 359 ALA A N 1
ATOM 2859 C CA . ALA A 1 359 ? -6.793 44.594 13.594 1 69.75 359 ALA A CA 1
ATOM 2860 C C . ALA A 1 359 ? -6.383 44.312 15.031 1 69.75 359 ALA A C 1
ATOM 2862 O O . ALA A 1 359 ? -7.023 44.75 15.984 1 69.75 359 ALA A O 1
ATOM 2863 N N . LEU A 1 360 ? -5.273 43.625 15.117 1 73.62 360 LEU A N 1
ATOM 2864 C CA . LEU A 1 360 ? -4.762 43.281 16.438 1 73.62 360 LEU A CA 1
ATOM 2865 C C . LEU A 1 360 ? -4.305 44.531 17.188 1 73.62 360 LEU A C 1
ATOM 2867 O O . LEU A 1 360 ? -4.496 44.656 18.391 1 73.62 360 LEU A O 1
ATOM 2871 N N . LEU A 1 361 ? -3.693 45.469 16.531 1 72.56 361 LEU A N 1
ATOM 2872 C CA . LEU A 1 361 ? -3.271 46.75 17.125 1 72.56 361 LEU A CA 1
ATOM 2873 C C . LEU A 1 361 ? -4.477 47.562 17.578 1 72.56 361 LEU A C 1
ATOM 2875 O O . LEU A 1 361 ? -4.438 48.188 18.641 1 72.56 361 LEU A O 1
ATOM 2879 N N . GLY A 1 362 ? -5.461 47.469 16.812 1 65.38 362 GLY A N 1
ATOM 2880 C CA . GLY A 1 362 ? -6.695 48.125 17.188 1 65.38 362 GLY A CA 1
ATOM 2881 C C . GLY A 1 362 ? -7.312 47.594 18.469 1 65.38 362 GLY A C 1
ATOM 2882 O O . GLY A 1 362 ? -7.723 48.344 19.344 1 65.38 362 GLY A O 1
ATOM 2883 N N . ILE A 1 363 ? -7.184 46.344 18.531 1 64.19 363 ILE A N 1
ATOM 2884 C CA . ILE A 1 363 ? -7.738 45.688 19.703 1 64.19 363 ILE A CA 1
ATOM 2885 C C . ILE A 1 363 ? -6.883 46 20.922 1 64.19 363 ILE A C 1
ATOM 2887 O O . ILE A 1 363 ? -7.41 46.188 22.031 1 64.19 363 ILE A O 1
ATOM 2891 N N . ALA A 1 364 ? -5.629 46.062 20.734 1 68.38 364 ALA A N 1
ATOM 2892 C CA . ALA A 1 364 ? -4.711 46.375 21.828 1 68.38 364 ALA A CA 1
ATOM 2893 C C . ALA A 1 364 ? -5.008 47.75 22.422 1 68.38 364 ALA A C 1
ATOM 2895 O O . ALA A 1 364 ? -4.91 47.969 23.625 1 68.38 364 ALA A O 1
ATOM 2896 N N . THR A 1 365 ? -5.414 48.625 21.578 1 62.88 365 THR A N 1
ATOM 2897 C CA . THR A 1 365 ? -5.762 49.969 22.047 1 62.88 365 THR A CA 1
ATOM 2898 C C . THR A 1 365 ? -6.98 49.906 22.969 1 62.88 365 THR A C 1
ATOM 2900 O O . THR A 1 365 ? -6.996 50.562 24.016 1 62.88 365 THR A O 1
ATOM 2903 N N . VAL A 1 366 ? -7.852 49.125 22.594 1 61.34 366 VAL A N 1
ATOM 2904 C CA . VAL A 1 366 ? -9.062 49 23.406 1 61.34 366 VAL A CA 1
ATOM 2905 C C . VAL A 1 366 ? -8.742 48.344 24.734 1 61.34 366 VAL A C 1
ATOM 2907 O O . VAL A 1 366 ? -9.25 48.75 25.781 1 61.34 366 VAL A O 1
ATOM 2910 N N . TRP A 1 367 ? -7.828 47.469 24.656 1 64.81 367 TRP A N 1
ATOM 2911 C CA . TRP A 1 367 ? -7.441 46.75 25.859 1 64.81 367 TRP A CA 1
ATOM 2912 C C . TRP A 1 367 ? -6.629 47.625 26.797 1 64.81 367 TRP A C 1
ATOM 2914 O O . TRP A 1 367 ? -6.805 47.594 28.016 1 64.81 367 TRP A O 1
ATOM 2924 N N . CYS A 1 368 ? -5.785 48.406 26.281 1 63.22 368 CYS A N 1
ATOM 2925 C CA . CYS A 1 368 ? -5.004 49.312 27.109 1 63.22 368 CYS A CA 1
ATOM 2926 C C . CYS A 1 368 ? -5.902 50.344 27.766 1 63.22 3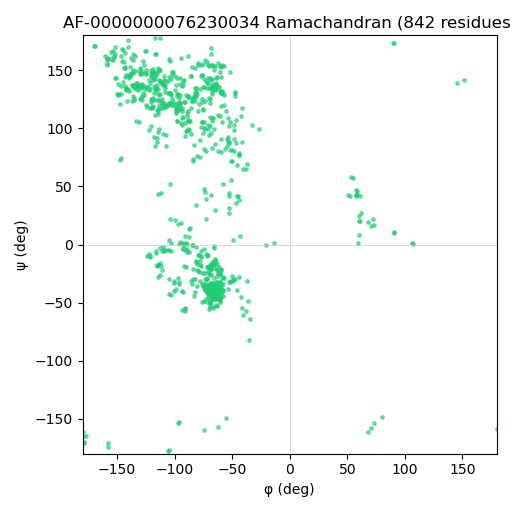68 CYS A C 1
ATOM 2928 O O . CYS A 1 368 ? -5.707 50.688 28.938 1 63.22 368 CYS A O 1
ATOM 2930 N N . ASP A 1 369 ? -6.855 50.781 27.078 1 60.31 369 ASP A N 1
ATOM 2931 C CA . ASP A 1 369 ? -7.828 51.688 27.641 1 60.31 369 ASP A CA 1
ATOM 2932 C C . ASP A 1 369 ? -8.57 51.062 28.812 1 60.31 369 ASP A C 1
ATOM 2934 O O . ASP A 1 369 ? -8.789 51.719 29.844 1 60.31 369 ASP A O 1
ATOM 2938 N N . PHE A 1 370 ? -8.82 49.844 28.625 1 60.16 370 PHE A N 1
ATOM 2939 C CA . PHE A 1 370 ? -9.516 49.125 29.688 1 60.16 370 PHE A CA 1
ATOM 2940 C C . PHE A 1 370 ? -8.633 49 30.922 1 60.16 370 PHE A C 1
ATOM 2942 O O . PHE A 1 370 ? -9.109 49.156 32.031 1 60.16 370 PHE A O 1
ATOM 2949 N N . ILE A 1 371 ? -7.441 48.75 30.719 1 60.97 371 ILE A N 1
ATOM 2950 C CA . ILE A 1 371 ? -6.504 48.594 31.812 1 60.97 371 ILE A CA 1
ATOM 2951 C C . ILE A 1 371 ? -6.32 49.906 32.531 1 60.97 371 ILE A C 1
ATOM 2953 O O . ILE A 1 371 ? -6.316 49.969 33.781 1 60.97 371 ILE A O 1
ATOM 2957 N N . VAL A 1 372 ? -6.16 50.969 31.844 1 60.34 372 VAL A N 1
ATOM 2958 C CA . VAL A 1 372 ? -5.965 52.281 32.438 1 60.34 372 VAL A CA 1
ATOM 2959 C C . VAL A 1 372 ? -7.199 52.688 33.25 1 60.34 372 VAL A C 1
ATOM 2961 O O . VAL A 1 372 ? -7.082 53.25 34.312 1 60.34 372 VAL A O 1
ATOM 2964 N N . MET A 1 373 ? -8.258 52.25 32.781 1 57.91 373 MET A N 1
ATOM 2965 C CA . MET A 1 373 ? -9.5 52.656 33.438 1 57.91 373 MET A CA 1
ATOM 2966 C C . MET A 1 373 ? -9.68 51.844 34.719 1 57.91 373 MET A C 1
ATOM 2968 O O . MET A 1 373 ? -10.188 52.375 35.719 1 57.91 373 MET A O 1
ATOM 2972 N N . TYR A 1 374 ? -9.203 50.719 34.656 1 55 374 TYR A N 1
ATOM 2973 C CA . TYR A 1 374 ? -9.547 49.875 35.812 1 55 374 TYR A CA 1
ATOM 2974 C C . TYR A 1 374 ? -8.352 49.719 36.75 1 55 374 TYR A C 1
ATOM 2976 O O . TYR A 1 374 ? -8.516 49.5 37.938 1 55 374 TYR A O 1
ATOM 2984 N N . LEU A 1 375 ? -7.246 49.781 36.219 1 53.25 375 LEU A N 1
ATOM 2985 C CA . LEU A 1 375 ? -6.117 49.438 37.094 1 53.25 375 LEU A CA 1
ATOM 2986 C C . LEU A 1 375 ? -5.441 50.719 37.594 1 53.25 375 LEU A C 1
ATOM 2988 O O . LEU A 1 375 ? -4.688 50.688 38.562 1 53.25 375 LEU A O 1
ATOM 2992 N N . LEU A 1 376 ? -5.371 51.938 36.875 1 51.31 376 LEU A N 1
ATOM 2993 C CA . LEU A 1 376 ? -4.613 53.094 37.375 1 51.31 376 LEU A CA 1
ATOM 2994 C C . LEU A 1 376 ? -5.453 53.906 38.344 1 51.31 376 LEU A C 1
ATOM 2996 O O . LEU A 1 376 ? -6.68 54 38.219 1 51.31 376 LEU A O 1
ATOM 3000 N N . LYS A 1 377 ? -4.969 54.156 39.531 1 47.12 377 LYS A N 1
ATOM 3001 C CA . LYS A 1 377 ? -5.496 54.844 40.719 1 47.12 377 LYS A CA 1
ATOM 3002 C C . LYS A 1 377 ? -6.27 56.094 40.344 1 47.12 377 LYS A C 1
ATOM 3004 O O . LYS A 1 377 ? -7.23 56.469 41.031 1 47.12 377 LYS A O 1
ATOM 3009 N N . LYS A 1 378 ? -5.605 57.125 39.656 1 45.97 378 LYS A N 1
ATOM 3010 C CA . LYS A 1 378 ? -6.281 58.375 39.406 1 45.97 378 LYS A CA 1
ATOM 3011 C C . LYS A 1 378 ? -7.43 58.188 38.406 1 45.97 378 LYS A C 1
ATOM 3013 O O . LYS A 1 378 ? -7.539 58.938 37.438 1 45.97 378 LYS A O 1
ATOM 3018 N N . ARG A 1 379 ? -8.133 57.219 38.531 1 48.5 379 ARG A N 1
ATOM 3019 C CA . ARG A 1 379 ? -9.258 56.594 37.812 1 48.5 379 ARG A CA 1
ATOM 3020 C C . ARG A 1 379 ? -10.383 57.594 37.594 1 48.5 379 ARG A C 1
ATOM 3022 O O . ARG A 1 379 ? -11 57.625 36.531 1 48.5 379 ARG A O 1
ATOM 3029 N N . ASN A 1 380 ? -10.5 58.375 38.656 1 44.62 380 ASN A N 1
ATOM 3030 C CA . ASN A 1 380 ? -11.602 59.344 38.656 1 44.62 380 ASN A CA 1
ATOM 3031 C C . ASN A 1 380 ? -11.375 60.438 37.625 1 44.62 380 ASN A C 1
ATOM 3033 O O . ASN A 1 380 ? -12.312 60.906 37 1 44.62 380 ASN A O 1
ATOM 3037 N N . VAL A 1 381 ? -10.164 61.031 37.656 1 44.34 381 VAL A N 1
ATOM 3038 C CA . VAL A 1 381 ? -9.898 62.125 36.75 1 44.34 381 VAL A CA 1
ATOM 3039 C C . VAL A 1 381 ? -9.906 61.625 35.312 1 44.34 381 VAL A C 1
ATOM 3041 O O . VAL A 1 381 ? -10.43 62.312 34.406 1 44.34 381 VAL A O 1
ATOM 3044 N N . TYR A 1 382 ? -9.461 60.469 35.156 1 45.69 382 TYR A N 1
ATOM 3045 C CA . TYR A 1 382 ? -9.414 59.875 33.844 1 45.69 382 TYR A CA 1
ATOM 3046 C C . TYR A 1 382 ? -10.805 59.469 33.344 1 45.69 382 TYR A C 1
ATOM 3048 O O . TYR A 1 382 ? -11.133 59.625 32.188 1 45.69 382 TYR A O 1
ATOM 3056 N N . ARG A 1 383 ? -11.508 59 34.281 1 46.81 383 ARG A N 1
ATOM 3057 C CA . ARG A 1 383 ? -12.906 58.688 34.031 1 46.81 383 ARG A CA 1
ATOM 3058 C C . ARG A 1 383 ? -13.711 59.938 33.688 1 46.81 383 ARG A C 1
ATOM 3060 O O . ARG A 1 383 ? -14.594 59.906 32.812 1 46.81 383 ARG A O 1
ATOM 3067 N N . GLU A 1 384 ? -13.438 61 34.438 1 45.22 384 GLU A N 1
ATOM 3068 C CA . GLU A 1 384 ? -14.18 62.25 34.219 1 45.22 384 GLU A CA 1
ATOM 3069 C C . GLU A 1 384 ? -13.875 62.844 32.844 1 45.22 384 GLU A C 1
ATOM 3071 O O . GLU A 1 384 ? -14.75 63.406 32.188 1 45.22 384 GLU A O 1
ATOM 3076 N N . HIS A 1 385 ? -12.633 62.781 32.438 1 44.56 385 HIS A N 1
ATOM 3077 C CA . HIS A 1 385 ? -12.273 63.375 31.172 1 44.56 385 HIS A CA 1
ATOM 3078 C C . HIS A 1 385 ? -12.594 62.438 30.016 1 44.56 385 HIS A C 1
ATOM 3080 O O . HIS A 1 385 ? -12.859 62.875 28.891 1 44.56 385 HIS A O 1
ATOM 3086 N N . LYS A 1 386 ? -12.516 61.25 30.359 1 43.16 386 LYS A N 1
ATOM 3087 C CA . LYS A 1 386 ? -12.797 60.25 29.344 1 43.16 386 LYS A CA 1
ATOM 3088 C C . LYS A 1 386 ? -14.289 59.969 29.234 1 43.16 386 LYS A C 1
ATOM 3090 O O . LYS A 1 386 ? -14.789 59.656 28.156 1 43.16 386 LYS A O 1
ATOM 3095 N N . TYR A 1 387 ? -15.055 60.031 30.406 1 41.59 387 TYR A N 1
ATOM 3096 C CA . TYR A 1 387 ? -16.5 59.75 30.453 1 41.59 387 TYR A CA 1
ATOM 3097 C C . TYR A 1 387 ? -17.281 61.062 30.656 1 41.59 387 TYR A C 1
ATOM 3099 O O . TYR A 1 387 ? -17.016 61.812 31.594 1 41.59 387 TYR A O 1
ATOM 3107 N N . GLN A 1 388 ? -17.594 61.844 29.578 1 41.69 388 GLN A N 1
ATOM 3108 C CA . GLN A 1 388 ? -18.594 62.875 29.781 1 41.69 388 GLN A CA 1
ATOM 3109 C C . GLN A 1 388 ? -20 62.281 29.797 1 41.69 388 GLN A C 1
ATOM 3111 O O . GLN A 1 388 ? -20.375 61.562 28.875 1 41.69 388 GLN A O 1
ATOM 3116 N N . ARG A 1 389 ? -20.5 62.125 31.031 1 38.75 389 ARG A N 1
ATOM 3117 C CA . ARG A 1 389 ? -21.891 61.719 31.25 1 38.75 389 ARG A CA 1
ATOM 3118 C C . ARG A 1 389 ? -22.859 62.75 30.625 1 38.75 389 ARG A C 1
ATOM 3120 O O . ARG A 1 389 ? -22.812 63.938 30.969 1 38.75 389 ARG A O 1
ATOM 3127 N N . VAL A 1 390 ? -23.266 62.625 29.453 1 38.62 390 VAL A N 1
ATOM 3128 C CA . VAL A 1 390 ? -24.391 63.438 29.016 1 38.62 390 VAL A CA 1
ATOM 3129 C C . VAL A 1 390 ? -25.688 62.906 29.609 1 38.62 390 VAL A C 1
ATOM 3131 O O . VAL A 1 390 ? -26.078 61.75 29.328 1 38.62 390 VAL A O 1
ATOM 3134 N N . ASP A 1 391 ? -26 63.312 30.953 1 34.72 391 ASP A N 1
ATOM 3135 C CA . ASP A 1 391 ? -27.312 63.062 31.531 1 34.72 391 ASP A CA 1
ATOM 3136 C C . ASP A 1 391 ? -28.422 63.562 30.625 1 34.72 391 ASP A C 1
ATOM 3138 O O . ASP A 1 391 ? -28.375 64.688 30.172 1 34.72 391 ASP A O 1
ATOM 3142 N N . ASP A 1 392 ? -29.047 62.781 30.031 1 35.75 392 ASP A N 1
ATOM 3143 C CA . ASP A 1 392 ? -30.234 63.156 29.266 1 35.75 392 ASP A CA 1
ATOM 3144 C C . ASP A 1 392 ? -31.188 64 30.094 1 35.75 392 ASP A C 1
ATOM 3146 O O . ASP A 1 392 ? -32.219 64.5 29.594 1 35.75 392 ASP A O 1
ATOM 3150 N N . ASP A 1 393 ? -31.266 63.938 31.422 1 33.84 393 ASP A N 1
ATOM 3151 C CA . ASP A 1 393 ? -32.469 64.562 32 1 33.84 393 ASP A CA 1
ATOM 3152 C C . ASP A 1 393 ? -32.312 66.062 32.031 1 33.84 393 ASP A C 1
ATOM 3154 O O . ASP A 1 393 ? -33.094 66.75 32.719 1 33.84 393 ASP A O 1
ATOM 3158 N N . SER A 1 394 ? -31.156 66.75 31.859 1 33.59 394 SER A N 1
ATOM 3159 C CA . SER A 1 394 ? -31.281 68.188 32.219 1 33.59 394 SER A CA 1
ATOM 3160 C C . SER A 1 394 ? -32.094 68.938 31.172 1 33.59 394 SER A C 1
ATOM 3162 O O . SER A 1 394 ? -31.672 69.062 30.031 1 33.59 394 SER A O 1
ATOM 3164 N N . GLN A 1 395 ? -33.375 68.875 31.203 1 33.22 395 GLN A N 1
ATOM 3165 C CA . GLN A 1 395 ? -34.25 69.875 30.641 1 33.22 395 GLN A CA 1
ATOM 3166 C C . GLN A 1 395 ? -33.688 71.25 30.875 1 33.22 395 GLN A C 1
ATOM 3168 O O . GLN A 1 395 ? -34.094 72.25 30.219 1 33.22 395 GLN A O 1
ATOM 3173 N N . ASP A 1 396 ? -33.406 71.688 32.188 1 33.47 396 ASP A N 1
ATOM 3174 C CA . ASP A 1 396 ? -33.375 73.125 32.5 1 33.47 396 ASP A CA 1
ATOM 3175 C C . ASP A 1 396 ? -32.094 73.75 31.953 1 33.47 396 ASP A C 1
ATOM 3177 O O . ASP A 1 396 ? -31 73.188 32.062 1 33.47 396 ASP A O 1
ATOM 3181 N N . PRO A 1 397 ? -32.188 74.75 30.953 1 35.34 397 PRO A N 1
ATOM 3182 C CA . PRO A 1 397 ? -31.125 75.562 30.328 1 35.34 397 PRO A CA 1
ATOM 3183 C C . PRO A 1 397 ? -30.016 75.938 31.312 1 35.34 397 PRO A C 1
ATOM 3185 O O . PRO A 1 397 ? -28.922 76.312 30.906 1 35.34 397 PRO A O 1
ATOM 3188 N N . LYS A 1 398 ? -30.422 76.438 32.469 1 37.19 398 LYS A N 1
ATOM 3189 C CA . LYS A 1 398 ? -29.562 77.312 33.312 1 37.19 398 LYS A CA 1
ATOM 3190 C C . LYS A 1 398 ? -28.594 76.438 34.125 1 37.19 398 LYS A C 1
ATOM 3192 O O . LYS A 1 398 ? -28.922 76.062 35.25 1 37.19 398 LYS A O 1
ATOM 3197 N N . GLY A 1 399 ? -28.125 75.375 33.688 1 30.61 399 GLY A N 1
ATOM 3198 C CA . GLY A 1 399 ? -27.391 74.5 34.562 1 30.61 399 GLY A CA 1
ATOM 3199 C C . GLY A 1 399 ? -26.25 75.188 35.281 1 30.61 399 GLY A C 1
ATOM 3200 O O . GLY A 1 399 ? -25.312 75.688 34.625 1 30.61 399 GLY A O 1
ATOM 3201 N N . ASN A 1 400 ? -26.562 75.75 36.469 1 28.27 400 ASN A N 1
ATOM 3202 C CA . ASN A 1 400 ? -25.656 76.312 37.469 1 28.27 400 ASN A CA 1
ATOM 3203 C C . ASN A 1 400 ? -24.5 75.375 37.781 1 28.27 400 ASN A C 1
ATOM 3205 O O . ASN A 1 400 ? -24.719 74.25 38.156 1 28.27 400 ASN A O 1
ATOM 3209 N N . VAL A 1 401 ? -23.422 75.5 37.094 1 30.77 401 VAL A N 1
ATOM 3210 C CA . VAL A 1 401 ? -22.156 74.938 37.531 1 30.77 401 VAL A CA 1
ATOM 3211 C C . VAL A 1 401 ? -21.969 75.125 39.031 1 30.77 401 VAL A C 1
ATOM 3213 O O . VAL A 1 401 ? -21.859 76.25 39.5 1 30.77 401 VAL A O 1
ATOM 3216 N N . GLN A 1 402 ? -22.797 74.5 39.875 1 25.58 402 GLN A N 1
ATOM 3217 C CA . GLN A 1 402 ? -22.516 74.562 41.312 1 25.58 402 GLN A CA 1
ATOM 3218 C C . GLN A 1 402 ? -21.078 74.188 41.625 1 25.58 402 GLN A C 1
ATOM 3220 O O . GLN A 1 402 ? -20.688 73 41.375 1 25.58 402 GLN A O 1
ATOM 3225 N N . VAL A 1 403 ? -20.172 75.125 41.469 1 28.78 403 VAL A N 1
ATOM 3226 C CA . VAL A 1 403 ? -18.859 75.125 42.094 1 28.78 403 VAL A CA 1
ATOM 3227 C C . VAL A 1 403 ? -19.016 74.875 43.594 1 28.78 403 VAL A C 1
ATOM 3229 O O . VAL A 1 403 ? -19.641 75.625 44.312 1 28.78 403 VAL A O 1
ATOM 3232 N N . ASP A 1 404 ? -19.359 73.688 44.062 1 24.36 404 ASP A N 1
ATOM 3233 C CA . ASP A 1 404 ? -19.359 73.375 45.5 1 24.36 404 ASP A CA 1
ATOM 3234 C C . ASP A 1 404 ? -18.047 73.812 46.156 1 24.36 404 ASP A C 1
ATOM 3236 O O . ASP A 1 404 ? -16.969 73.312 45.781 1 24.36 404 ASP A O 1
ATOM 3240 N N . ASP A 1 405 ? -17.922 75.125 46.469 1 25.61 405 ASP A N 1
ATOM 3241 C CA . ASP A 1 405 ? -16.938 75.812 47.344 1 25.61 405 ASP A CA 1
ATOM 3242 C C . ASP A 1 405 ? -16.922 75.125 48.719 1 25.61 405 ASP A C 1
ATOM 3244 O O . ASP A 1 405 ? -17.75 75.438 49.594 1 25.61 405 ASP A O 1
ATOM 3248 N N . ASP A 1 406 ? -16.969 73.812 48.875 1 23.16 406 ASP A N 1
ATOM 3249 C CA . ASP A 1 406 ? -16.859 73.375 50.25 1 23.16 406 ASP A CA 1
ATOM 3250 C C . ASP A 1 406 ? -15.625 73.938 50.906 1 23.16 406 ASP A C 1
ATOM 3252 O O . ASP A 1 406 ? -14.5 73.75 50.469 1 23.16 406 ASP A O 1
ATOM 3256 N N . GLU A 1 407 ? -15.742 75.25 51.469 1 24.58 407 GLU A N 1
ATOM 3257 C CA . GLU A 1 407 ? -14.93 75.938 52.5 1 24.58 407 GLU A CA 1
ATOM 3258 C C . GLU A 1 407 ? -14.656 75 53.688 1 24.58 407 GLU A C 1
ATOM 3260 O O . GLU A 1 407 ? -15.516 74.812 54.562 1 24.58 407 GLU A O 1
ATOM 3265 N N . ASN A 1 408 ? -14.359 73.812 53.531 1 23.23 408 ASN A N 1
ATOM 3266 C CA . ASN A 1 408 ? -14.125 73.125 54.812 1 23.23 408 ASN A CA 1
ATOM 3267 C C . ASN A 1 408 ? -13.195 73.938 55.719 1 23.23 408 ASN A C 1
ATOM 3269 O O . ASN A 1 408 ? -12.172 74.438 55.25 1 23.23 408 ASN A O 1
ATOM 3273 N N . GLU A 1 409 ? -13.836 74.625 56.75 1 24.28 409 GLU A N 1
ATOM 3274 C CA . GLU A 1 409 ? -13.375 75.188 58 1 24.28 409 GLU A CA 1
ATOM 3275 C C . GLU A 1 409 ? -12.289 74.312 58.656 1 24.28 409 GLU A C 1
ATOM 3277 O O . GLU A 1 409 ? -12.555 73.188 59.062 1 24.28 409 GLU A O 1
ATOM 3282 N N . LEU A 1 410 ? -11.133 74.25 58.094 1 24.77 410 LEU A N 1
ATOM 3283 C CA . LEU A 1 410 ? -10.008 73.688 58.812 1 24.77 410 LEU A CA 1
ATOM 3284 C C . LEU A 1 410 ? -9.852 74.312 60.188 1 24.77 410 LEU A C 1
ATOM 3286 O O . LEU A 1 410 ? -9.453 75.438 60.281 1 24.77 410 LEU A O 1
ATOM 3290 N N . GLU A 1 411 ? -10.992 74.25 61.031 1 22.91 411 GLU A N 1
ATOM 3291 C CA . GLU A 1 411 ? -10.859 74.625 62.438 1 22.91 411 GLU A CA 1
ATOM 3292 C C . GLU A 1 411 ? -9.57 74.062 63.031 1 22.91 411 GLU A C 1
ATOM 3294 O O . GLU A 1 411 ? -9.234 72.875 62.844 1 22.91 411 GLU A O 1
ATOM 3299 N N . SER A 1 412 ? -8.633 75 63.312 1 25.06 412 SER A N 1
ATOM 3300 C CA . SER A 1 412 ? -7.359 75 64 1 25.06 412 SER A CA 1
ATOM 3301 C C . SER A 1 412 ? -7.516 74.375 65.438 1 25.06 412 SER A C 1
ATOM 3303 O O . SER A 1 412 ? -6.695 74.562 66.312 1 25.06 412 SER A O 1
ATOM 3305 N N . ASP A 1 413 ? -8.438 73.438 65.562 1 23.06 413 ASP A N 1
ATOM 3306 C CA . ASP A 1 413 ? -8.656 73.125 67 1 23.06 413 ASP A CA 1
ATOM 3307 C C . ASP A 1 413 ? -7.348 72.688 67.625 1 23.06 413 ASP A C 1
ATOM 3309 O O . ASP A 1 413 ? -6.887 71.562 67.438 1 23.06 413 ASP A O 1
ATOM 3313 N N . ARG A 1 414 ? -6.23 73.438 67.5 1 24.23 414 ARG A N 1
ATOM 3314 C CA . ARG A 1 414 ? -5.16 73 68.375 1 24.23 414 ARG A CA 1
ATOM 3315 C C . ARG A 1 414 ? -5.637 72.938 69.812 1 24.23 414 ARG A C 1
ATOM 3317 O O . ARG A 1 414 ? -6.094 73.875 70.438 1 24.23 414 ARG A O 1
ATOM 3324 N N . PRO A 1 415 ? -6.16 71.75 70.375 1 23.95 415 PRO A N 1
ATOM 3325 C CA . PRO A 1 415 ? -6.586 71.438 71.75 1 23.95 415 PRO A CA 1
ATOM 3326 C C . PRO A 1 415 ? -5.562 71.875 72.75 1 23.95 415 PRO A C 1
ATOM 3328 O O . PRO A 1 415 ? -4.375 72 72.438 1 23.95 415 PRO A O 1
ATOM 3331 N N . GLU A 1 416 ? -5.98 72.625 73.875 1 23.8 416 GLU A N 1
ATOM 3332 C CA . GLU A 1 416 ? -5.469 73 75.188 1 23.8 416 GLU A CA 1
ATOM 3333 C C . GLU A 1 416 ? -4.82 71.812 75.875 1 23.8 416 GLU A C 1
ATOM 3335 O O . GLU A 1 416 ? -5.488 70.812 76.25 1 23.8 416 GLU A O 1
ATOM 3340 N N . ALA A 1 417 ? -3.643 71.375 75.562 1 22.36 417 ALA A N 1
ATOM 3341 C CA . ALA A 1 417 ? -2.953 70.438 76.438 1 22.36 417 ALA A CA 1
ATOM 3342 C C . ALA A 1 417 ? -2.918 70.938 77.875 1 22.36 417 ALA A C 1
ATOM 3344 O O . ALA A 1 417 ? -2.23 71.938 78.188 1 22.36 417 ALA A O 1
ATOM 3345 N N . GLU A 1 418 ? -4.023 71 78.75 1 20.67 418 GLU A N 1
ATOM 3346 C CA . GLU A 1 418 ? -4.059 71.25 80.188 1 20.67 418 GLU A CA 1
ATOM 3347 C C . GLU A 1 418 ? -3.025 70.438 80.875 1 20.67 418 GLU A C 1
ATOM 3349 O O . GLU A 1 418 ? -2.754 70.625 82.062 1 20.67 418 GLU A O 1
ATOM 3354 N N . ARG A 1 419 ? -2.709 69.188 80.562 1 21.11 419 ARG A N 1
ATOM 3355 C CA . ARG A 1 419 ? -2.695 68.25 81.688 1 21.11 419 ARG A CA 1
ATOM 3356 C C . ARG A 1 419 ? -1.803 68.688 82.812 1 21.11 419 ARG A C 1
ATOM 3358 O O . ARG A 1 419 ? -0.967 69.625 82.625 1 21.11 419 ARG A O 1
ATOM 3365 N N . LEU A 1 420 ? -1.218 67.688 83.562 1 22.92 420 LEU A N 1
ATOM 3366 C CA . LEU A 1 420 ? -0.964 67.25 84.938 1 22.92 420 LEU A CA 1
ATOM 3367 C C . LEU A 1 420 ? 0.198 68 85.562 1 22.92 420 LEU A C 1
ATOM 3369 O O . LEU A 1 420 ? 1.232 68.188 84.875 1 22.92 420 LEU A O 1
ATOM 3373 N N . ILE A 1 421 ? -0.006 68.75 86.75 1 23.83 421 ILE A N 1
ATOM 3374 C CA . ILE A 1 421 ? 0.602 69.312 87.938 1 23.83 421 ILE A CA 1
ATOM 3375 C C . ILE A 1 421 ? 1.698 68.375 88.438 1 23.83 421 ILE A C 1
ATOM 3377 O O . ILE A 1 421 ? 2.803 68.812 88.75 1 23.83 421 ILE A O 1
ATOM 3381 N N . LYS A 1 422 ? 1.216 67.25 89.25 1 29.41 422 LYS A N 1
ATOM 3382 C CA . LYS A 1 422 ? 1.504 67 90.688 1 29.41 422 LYS A CA 1
ATOM 3383 C C . LYS A 1 422 ? 2.947 66.5 90.875 1 29.41 422 LYS A C 1
ATOM 3385 O O . LYS A 1 422 ? 3.562 66 89.938 1 29.41 422 LYS A O 1
ATOM 3390 N N . PRO A 1 423 ? 3.34 65.688 92.25 1 29.52 423 PRO A N 1
ATOM 3391 C CA . PRO A 1 423 ? 4.688 65.5 92.812 1 29.52 423 PRO A CA 1
ATOM 3392 C C . PRO A 1 423 ? 5.703 65.062 91.75 1 29.52 423 PRO A C 1
ATOM 3394 O O . PRO A 1 423 ? 5.336 64.375 90.812 1 29.52 423 PRO A O 1
ATOM 3397 N N . MET B 1 1 ? 19.578 74.125 23.641 1 38.56 1 MET B N 1
ATOM 3398 C CA . MET B 1 1 ? 18.25 74 24.234 1 38.56 1 MET B CA 1
ATOM 3399 C C . MET B 1 1 ? 17.297 73.25 23.328 1 38.56 1 MET B C 1
ATOM 3401 O O . MET B 1 1 ? 16.203 72.875 23.734 1 38.56 1 MET B O 1
ATOM 3405 N N . GLY B 1 2 ? 17.562 73.312 21.984 1 42.5 2 GLY B N 1
ATOM 3406 C CA . GLY B 1 2 ? 16.672 72.875 20.906 1 42.5 2 GLY B CA 1
ATOM 3407 C C . GLY B 1 2 ? 16.469 71.375 20.812 1 42.5 2 GLY B C 1
ATOM 3408 O O . GLY B 1 2 ? 15.359 70.938 20.531 1 42.5 2 GLY B O 1
ATOM 3409 N N . LEU B 1 3 ? 17.531 70.688 20.828 1 52.94 3 LEU B N 1
ATOM 3410 C CA . LEU B 1 3 ? 17.453 69.25 20.547 1 52.94 3 LEU B CA 1
ATOM 3411 C C . LEU B 1 3 ? 16.781 68.5 21.688 1 52.94 3 LEU B C 1
ATOM 3413 O O . LEU B 1 3 ? 16.062 67.5 21.469 1 52.94 3 LEU B O 1
ATOM 3417 N N . THR B 1 4 ? 17.078 68.938 22.938 1 53.16 4 THR B N 1
ATOM 3418 C CA . THR B 1 4 ? 16.516 68.25 24.094 1 53.16 4 THR B CA 1
ATOM 3419 C C . THR B 1 4 ? 14.992 68.438 24.141 1 53.16 4 THR B C 1
ATOM 3421 O O . THR B 1 4 ? 14.258 67.5 24.484 1 53.16 4 THR B O 1
ATOM 3424 N N . GLU B 1 5 ? 14.484 69.562 23.812 1 51.59 5 GLU B N 1
ATOM 3425 C CA . GLU B 1 5 ? 13.047 69.812 23.797 1 51.59 5 GLU B CA 1
ATOM 3426 C C . GLU B 1 5 ? 12.359 69 22.703 1 51.59 5 GLU B C 1
ATOM 3428 O O . GLU B 1 5 ? 11.242 68.562 22.891 1 51.59 5 GLU B O 1
ATOM 3433 N N . CYS B 1 6 ? 13.117 68.875 21.625 1 48.44 6 CYS B N 1
ATOM 3434 C CA . CYS B 1 6 ? 12.562 68.125 20.531 1 48.44 6 CYS B CA 1
ATOM 3435 C C . CYS B 1 6 ? 12.453 66.625 20.906 1 48.44 6 CYS B C 1
ATOM 3437 O O . CYS B 1 6 ? 11.469 66 20.578 1 48.44 6 CYS B O 1
ATOM 3439 N N . ARG B 1 7 ? 13.508 66.125 21.609 1 51.31 7 ARG B N 1
ATOM 3440 C CA . ARG B 1 7 ? 13.461 64.75 22.062 1 51.31 7 ARG B CA 1
ATOM 3441 C C . ARG B 1 7 ? 12.344 64.562 23.078 1 51.31 7 ARG B C 1
ATOM 3443 O O . ARG B 1 7 ? 11.648 63.5 23.047 1 51.31 7 ARG B O 1
ATOM 3450 N N . GLN B 1 8 ? 12.195 65.5 23.953 1 51.75 8 GLN B N 1
ATOM 3451 C CA . GLN B 1 8 ? 11.156 65.375 24.969 1 51.75 8 GLN B CA 1
ATOM 3452 C C . GLN B 1 8 ? 9.766 65.5 24.344 1 51.75 8 GLN B C 1
ATOM 3454 O O . GLN B 1 8 ? 8.852 64.75 24.734 1 51.75 8 GLN B O 1
ATOM 3459 N N . LYS B 1 9 ? 9.555 66.375 23.391 1 50.19 9 LYS B N 1
ATOM 3460 C CA . LYS B 1 9 ? 8.281 66.5 22.672 1 50.19 9 LYS B CA 1
ATOM 3461 C C . LYS B 1 9 ? 8.016 65.25 21.859 1 50.19 9 LYS B C 1
ATOM 3463 O O . LYS B 1 9 ? 6.875 64.75 21.781 1 50.19 9 LYS B O 1
ATOM 3468 N N . GLY B 1 10 ? 9.141 64.75 21.266 1 49.34 10 GLY B N 1
ATOM 3469 C CA . GLY B 1 10 ? 9.008 63.531 20.5 1 49.34 10 GLY B CA 1
ATOM 3470 C C . GLY B 1 10 ? 8.602 62.344 21.359 1 49.34 10 GLY B C 1
ATOM 3471 O O . GLY B 1 10 ? 7.727 61.562 20.969 1 49.34 10 GLY B O 1
ATOM 3472 N N . ILE B 1 11 ? 9.32 62.281 22.453 1 53 11 ILE B N 1
ATOM 3473 C CA . ILE B 1 11 ? 8.945 61.219 23.406 1 53 11 ILE B CA 1
ATOM 3474 C C . ILE B 1 11 ? 7.531 61.5 23.922 1 53 11 ILE B C 1
ATOM 3476 O O . ILE B 1 11 ? 6.754 60.531 24.109 1 53 11 ILE B O 1
ATOM 3480 N N . GLY B 1 12 ? 7.211 62.781 24.141 1 47 12 GLY B N 1
ATOM 3481 C CA . GLY B 1 12 ? 5.863 63.125 24.578 1 47 12 GLY B CA 1
ATOM 3482 C C . GLY B 1 12 ? 4.801 62.719 23.578 1 47 12 GLY B C 1
ATOM 3483 O O . GLY B 1 12 ? 3.756 62.188 23.953 1 47 12 GLY B O 1
ATOM 3484 N N . ILE B 1 13 ? 5.094 63.031 22.359 1 49.22 13 ILE B N 1
ATOM 3485 C CA . ILE B 1 13 ? 4.16 62.688 21.281 1 49.22 13 ILE B CA 1
ATOM 3486 C C . ILE B 1 13 ? 4.082 61.156 21.141 1 49.22 13 ILE B C 1
ATOM 3488 O O . ILE B 1 13 ? 3.012 60.594 20.891 1 49.22 13 ILE B O 1
ATOM 3492 N N . LEU B 1 14 ? 5.277 60.594 21.25 1 49.75 14 LEU B N 1
ATOM 3493 C CA . LEU B 1 14 ? 5.316 59.156 21.141 1 49.75 14 LEU B CA 1
ATOM 3494 C C . LEU B 1 14 ? 4.566 58.5 22.281 1 49.75 14 LEU B C 1
ATOM 3496 O O . LEU B 1 14 ? 3.979 57.406 22.125 1 49.75 14 LEU B O 1
ATOM 3500 N N . LEU B 1 15 ? 4.625 59.188 23.391 1 48.47 15 LEU B N 1
ATOM 3501 C CA . LEU B 1 15 ? 3.984 58.625 24.578 1 48.47 15 LEU B CA 1
ATOM 3502 C C . LEU B 1 15 ? 2.559 59.156 24.719 1 48.47 15 LEU B C 1
ATOM 3504 O O . LEU B 1 15 ? 1.926 58.938 25.766 1 48.47 15 LEU B O 1
ATOM 3508 N N . HIS B 1 16 ? 2.223 59.969 23.75 1 42.22 16 HIS B N 1
ATOM 3509 C CA . HIS B 1 16 ? 0.853 60.469 23.766 1 42.22 16 HIS B CA 1
ATOM 3510 C C . HIS B 1 16 ? -0.139 59.375 23.422 1 42.22 16 HIS B C 1
ATOM 3512 O O . HIS B 1 16 ? 0.088 58.594 22.484 1 42.22 16 HIS B O 1
ATOM 3518 N N . TYR B 1 17 ? -0.713 58.844 24.344 1 41.59 17 TYR B N 1
ATOM 3519 C CA . TYR B 1 17 ? -1.771 57.875 24.188 1 41.59 17 TYR B CA 1
ATOM 3520 C C . TYR B 1 17 ? -3.098 58.531 23.844 1 41.59 17 TYR B C 1
ATOM 3522 O O . TYR B 1 17 ? -3.535 59.438 24.547 1 41.59 17 TYR B O 1
ATOM 3530 N N . GLU B 1 18 ? -3.346 58.688 22.594 1 36.25 18 GLU B N 1
ATOM 3531 C CA . GLU B 1 18 ? -4.656 59.188 22.188 1 36.25 18 GLU B CA 1
ATOM 3532 C C . GLU B 1 18 ? -5.746 58.156 22.438 1 36.25 18 GLU B C 1
ATOM 3534 O O . GLU B 1 18 ? -5.57 56.969 22.141 1 36.25 18 GLU B O 1
ATOM 3539 N N . THR B 1 19 ? -6.309 58.281 23.484 1 39.06 19 THR B N 1
ATOM 3540 C CA . THR B 1 19 ? -7.395 57.344 23.781 1 39.06 19 THR B CA 1
ATOM 3541 C C . THR B 1 19 ? -8.727 57.906 23.266 1 39.06 19 THR B C 1
ATOM 3543 O O . THR B 1 19 ? -8.867 59.125 23.062 1 39.06 19 THR B O 1
ATOM 3546 N N . VAL B 1 20 ? -9.414 57.25 22.594 1 39.41 20 VAL B N 1
ATOM 3547 C CA . VAL B 1 20 ? -10.758 57.562 22.094 1 39.41 20 VAL B CA 1
ATOM 3548 C C . VAL B 1 20 ? -11.695 57.812 23.281 1 39.41 20 VAL B C 1
ATOM 3550 O O . VAL B 1 20 ? -11.648 57.094 24.281 1 39.41 20 VAL B O 1
ATOM 3553 N N . LYS B 1 21 ? -11.992 59.031 23.469 1 39.66 21 LYS B N 1
ATOM 3554 C CA . LYS B 1 21 ? -12.977 59.406 24.484 1 39.66 21 LYS B CA 1
ATOM 3555 C C . LYS B 1 21 ? -14.273 58.625 24.281 1 39.66 21 LYS B C 1
ATOM 3557 O O . LYS B 1 21 ? -14.758 58.5 23.156 1 39.66 21 LYS B O 1
ATOM 3562 N N . ILE B 1 22 ? -14.516 57.688 24.984 1 40.72 22 ILE B N 1
ATOM 3563 C CA . ILE B 1 22 ? -15.727 56.875 24.953 1 40.72 22 ILE B CA 1
ATOM 3564 C C . ILE B 1 22 ? -16.906 57.719 25.453 1 40.72 22 ILE B C 1
ATOM 3566 O O . ILE B 1 22 ? -16.844 58.312 26.531 1 40.72 22 ILE B O 1
ATOM 3570 N N . ILE B 1 23 ? -17.625 58.281 24.531 1 42.53 23 ILE B N 1
ATOM 3571 C CA . ILE B 1 23 ? -18.875 58.906 24.938 1 42.53 23 ILE B CA 1
ATOM 3572 C C . ILE B 1 23 ? -19.859 57.844 25.406 1 42.53 23 ILE B C 1
ATOM 3574 O O . ILE B 1 23 ? -20.078 56.844 24.719 1 42.53 23 ILE B O 1
ATOM 3578 N N . ASP B 1 24 ? -20.109 57.719 26.609 1 45.47 24 ASP B N 1
ATOM 3579 C CA . ASP B 1 24 ? -21.094 56.844 27.219 1 45.47 24 ASP B CA 1
ATOM 3580 C C . ASP B 1 24 ? -22.5 57.156 26.734 1 45.47 24 ASP B C 1
ATOM 3582 O O . ASP B 1 24 ? -23.016 58.25 27 1 45.47 24 ASP B O 1
ATOM 3586 N N . ILE B 1 25 ? -22.766 56.688 25.609 1 46.16 25 ILE B N 1
ATOM 3587 C CA . ILE B 1 25 ? -24.172 56.812 25.25 1 46.16 25 ILE B CA 1
ATOM 3588 C C . ILE B 1 25 ? -25.031 55.969 26.172 1 46.16 25 ILE B C 1
ATOM 3590 O O . ILE B 1 25 ? -24.891 54.75 26.203 1 46.16 25 ILE B O 1
ATOM 3594 N N . LYS B 1 26 ? -25.625 56.531 27.141 1 46.59 26 LYS B N 1
ATOM 3595 C CA . LYS B 1 26 ? -26.516 55.875 28.109 1 46.59 26 LYS B CA 1
ATOM 3596 C C . LYS B 1 26 ? -27.766 55.344 27.438 1 46.59 26 LYS B C 1
ATOM 3598 O O . LYS B 1 26 ? -28.875 55.812 27.688 1 46.59 26 LYS B O 1
ATOM 3603 N N . ASN B 1 27 ? -27.547 55 26.156 1 54.81 27 ASN B N 1
ATOM 3604 C CA . ASN B 1 27 ? -28.734 54.312 25.672 1 54.81 27 ASN B CA 1
ATOM 3605 C C . ASN B 1 27 ? -28.703 52.812 25.984 1 54.81 27 ASN B C 1
ATOM 3607 O O . ASN B 1 27 ? -27.828 52.094 25.484 1 54.81 27 ASN B O 1
ATOM 3611 N N . LYS B 1 28 ? -29.5 52.438 26.922 1 60.75 28 LYS B N 1
ATOM 3612 C CA . LYS B 1 28 ? -29.578 51.062 27.422 1 60.75 28 LYS B CA 1
ATOM 3613 C C . LYS B 1 28 ? -29.797 50.062 26.281 1 60.75 28 LYS B C 1
ATOM 3615 O O . LYS B 1 28 ? -29.266 48.938 26.312 1 60.75 28 LYS B O 1
ATOM 3620 N N . LYS B 1 29 ? -30.516 50.562 25.281 1 62.5 29 LYS B N 1
ATOM 3621 C CA . LYS B 1 29 ? -30.812 49.656 24.156 1 62.5 29 LYS B CA 1
ATOM 3622 C C . LYS B 1 29 ? -29.578 49.375 23.312 1 62.5 29 LYS B C 1
ATOM 3624 O O . LYS B 1 29 ? -29.328 48.25 22.938 1 62.5 29 LYS B O 1
ATOM 3629 N N . VAL B 1 30 ? -28.797 50.406 23.094 1 67.62 30 VAL B N 1
ATOM 3630 C CA . VAL B 1 30 ? -27.594 50.25 22.266 1 67.62 30 VAL B CA 1
ATOM 3631 C C . VAL B 1 30 ? -26.547 49.438 23.047 1 67.62 30 VAL B C 1
ATOM 3633 O O . VAL B 1 30 ? -25.844 48.625 22.469 1 67.62 30 VAL B O 1
ATOM 3636 N N . GLY B 1 31 ? -26.547 49.688 24.391 1 70.38 31 GLY B N 1
ATOM 3637 C CA . GLY B 1 31 ? -25.625 48.938 25.219 1 70.38 31 GLY B CA 1
ATOM 3638 C C . GLY B 1 31 ? -25.953 47.469 25.266 1 70.38 31 GLY B C 1
ATOM 3639 O O . GLY B 1 31 ? -25.047 46.625 25.203 1 70.38 31 GLY B O 1
ATOM 3640 N N . ALA B 1 32 ? -27.281 47.25 25.266 1 75.5 32 ALA B N 1
ATOM 3641 C CA . ALA B 1 32 ? -27.703 45.844 25.297 1 75.5 32 ALA B CA 1
ATOM 3642 C C . ALA B 1 32 ? -27.375 45.156 23.969 1 75.5 32 ALA B C 1
ATOM 3644 O O . ALA B 1 32 ? -26.984 44 23.953 1 75.5 32 ALA B O 1
ATOM 3645 N N . LEU B 1 33 ? -27.484 45.844 22.875 1 74.38 33 LEU B N 1
ATOM 3646 C CA . LEU B 1 33 ? -27.188 45.281 21.547 1 74.38 33 LEU B CA 1
ATOM 3647 C C . LEU B 1 33 ? -25.703 45 21.406 1 74.38 33 LEU B C 1
ATOM 3649 O O . LEU B 1 33 ? -25.312 43.938 20.891 1 74.38 33 LEU B O 1
ATOM 3653 N N . TYR B 1 34 ? -24.906 45.875 21.938 1 76.44 34 TYR B N 1
ATOM 3654 C CA . TYR B 1 34 ? -23.453 45.688 21.875 1 76.44 34 TYR B CA 1
ATOM 3655 C C . TYR B 1 34 ? -23.016 44.5 22.703 1 76.44 34 TYR B C 1
ATOM 3657 O O . TYR B 1 34 ? -22.203 43.688 22.25 1 76.44 34 TYR B O 1
ATOM 3665 N N . ARG B 1 35 ? -23.656 44.406 23.812 1 80 35 ARG B N 1
ATOM 3666 C CA . ARG B 1 35 ? -23.297 43.281 24.672 1 80 35 ARG B CA 1
ATOM 3667 C C . ARG B 1 35 ? -23.75 41.938 24.062 1 80 35 ARG B C 1
ATOM 3669 O O . ARG B 1 35 ? -23.094 40.906 24.219 1 80 35 ARG B O 1
ATOM 3676 N N . PHE B 1 36 ? -24.828 42.062 23.406 1 84.56 36 PHE B N 1
ATOM 3677 C CA . PHE B 1 36 ? -25.344 40.875 22.766 1 84.56 36 PHE B CA 1
ATOM 3678 C C . PHE B 1 36 ? -24.422 40.438 21.625 1 84.56 36 PHE B C 1
ATOM 3680 O O . PHE B 1 36 ? -24.109 39.25 21.5 1 84.56 36 PHE B O 1
ATOM 3687 N N . ILE B 1 37 ? -23.906 41.312 20.875 1 81.5 37 ILE B N 1
ATOM 3688 C CA . ILE B 1 37 ? -23 41.031 19.766 1 81.5 37 ILE B CA 1
ATOM 3689 C C . ILE B 1 37 ? -21.672 40.5 20.328 1 81.5 37 ILE B C 1
ATOM 3691 O O . ILE B 1 37 ? -21.078 39.562 19.797 1 81.5 37 ILE B O 1
ATOM 3695 N N . GLN B 1 38 ? -21.234 41.156 21.406 1 81 38 GLN B N 1
ATOM 3696 C CA . GLN B 1 38 ? -20 40.719 22.047 1 81 38 GLN B CA 1
ATOM 3697 C C . GLN B 1 38 ? -20.094 39.281 22.547 1 81 38 GLN B C 1
ATOM 3699 O O . GLN B 1 38 ? -19.172 38.5 22.391 1 81 38 GLN B O 1
ATOM 3704 N N . LEU B 1 39 ? -21.266 39 23.062 1 87.56 39 LEU B N 1
ATOM 3705 C CA . LEU B 1 39 ? -21.469 37.656 23.578 1 87.56 39 LEU B CA 1
ATOM 3706 C C . LEU B 1 39 ? -21.469 36.625 22.453 1 87.56 39 LEU B C 1
ATOM 3708 O O . LEU B 1 39 ? -20.969 35.5 22.625 1 87.56 39 LEU B O 1
ATOM 3712 N N . ILE B 1 40 ? -22 36.969 21.391 1 89.44 40 ILE B N 1
ATOM 3713 C CA . ILE B 1 40 ? -22.031 36.094 20.234 1 89.44 40 ILE B CA 1
ATOM 3714 C C . ILE B 1 40 ? -20.609 35.844 19.719 1 89.44 40 ILE B C 1
ATOM 3716 O O . ILE B 1 40 ? -20.234 34.688 19.438 1 89.44 40 ILE B O 1
ATOM 3720 N N . ILE B 1 41 ? -19.844 36.844 19.641 1 84.12 41 ILE B N 1
ATOM 3721 C CA . ILE B 1 41 ? -18.469 36.719 19.125 1 84.12 41 ILE B CA 1
ATOM 3722 C C . ILE B 1 41 ? -17.641 35.906 20.094 1 84.12 41 ILE B C 1
ATOM 3724 O O . ILE B 1 41 ? -16.891 35 19.672 1 84.12 41 ILE B O 1
ATOM 3728 N N . ILE B 1 42 ? -17.797 36.219 21.359 1 86.62 42 ILE B N 1
ATOM 3729 C CA . ILE B 1 42 ? -17.016 35.5 22.359 1 86.62 42 ILE B CA 1
ATOM 3730 C C . ILE B 1 42 ? -17.406 34 22.344 1 86.62 42 ILE B C 1
ATOM 3732 O O . ILE B 1 42 ? -16.547 33.125 22.422 1 86.62 42 ILE B O 1
ATOM 3736 N N . SER B 1 43 ? -18.672 33.75 22.234 1 91.12 43 SER B N 1
ATOM 3737 C CA . SER B 1 43 ? -19.141 32.344 22.172 1 91.12 43 SER B CA 1
ATOM 3738 C C . SER B 1 43 ? -18.609 31.641 20.938 1 91.12 43 SER B C 1
ATOM 3740 O O . SER B 1 43 ? -18.297 30.453 20.984 1 91.12 43 SER B O 1
ATOM 3742 N N . TYR B 1 44 ? -18.5 32.312 19.875 1 86.94 44 TYR B N 1
ATOM 3743 C CA . TYR B 1 44 ? -17.969 31.719 18.641 1 86.94 44 TYR B CA 1
ATOM 3744 C C . TYR B 1 44 ? -16.484 31.422 18.766 1 86.94 44 TYR B C 1
ATOM 3746 O O . TYR B 1 44 ? -16.031 30.328 18.422 1 86.94 44 TYR B O 1
ATOM 3754 N N . VAL B 1 45 ? -15.758 32.375 19.234 1 86.38 45 VAL B N 1
ATOM 3755 C CA . VAL B 1 45 ? -14.305 32.25 19.297 1 86.38 45 VAL B CA 1
ATOM 3756 C C . VAL B 1 45 ? -13.914 31.219 20.328 1 86.38 45 VAL B C 1
ATOM 3758 O O . VAL B 1 45 ? -13.172 30.281 20.031 1 86.38 45 VAL B O 1
ATOM 3761 N N . ILE B 1 46 ? -14.383 31.359 21.547 1 88.38 46 ILE B N 1
ATOM 3762 C CA . ILE B 1 46 ? -13.992 30.469 22.641 1 88.38 46 ILE B CA 1
ATOM 3763 C C . ILE B 1 46 ? -14.688 29.125 22.469 1 88.38 46 ILE B C 1
ATOM 3765 O O . ILE B 1 46 ? -14.047 28.062 22.531 1 88.38 46 ILE B O 1
ATOM 3769 N N . GLY B 1 47 ? -15.953 29.156 22.234 1 89.19 47 GLY B N 1
ATOM 3770 C CA . GLY B 1 47 ? -16.719 27.922 22.156 1 89.19 47 GLY B CA 1
ATOM 3771 C C . GLY B 1 47 ? -16.422 27.125 20.891 1 89.19 47 GLY B C 1
ATOM 3772 O O . GLY B 1 47 ? -16.172 25.922 20.953 1 89.19 47 GLY B O 1
ATOM 3773 N N . TYR B 1 48 ? -16.469 27.766 19.797 1 87.44 48 TYR B N 1
ATOM 3774 C CA . TYR B 1 48 ? -16.375 27.031 18.547 1 87.44 48 TYR B CA 1
ATOM 3775 C C . TYR B 1 48 ? -14.914 26.922 18.109 1 87.44 48 TYR B C 1
ATOM 3777 O O . TYR B 1 48 ? -14.398 25.812 17.938 1 87.44 48 TYR B O 1
ATOM 3785 N N . VAL B 1 49 ? -14.195 28 17.984 1 88.19 49 VAL B N 1
ATOM 3786 C CA . VAL B 1 49 ? -12.867 28.016 17.375 1 88.19 49 VAL B CA 1
ATOM 3787 C C . VAL B 1 49 ? -11.859 27.375 18.328 1 88.19 49 VAL B C 1
ATOM 3789 O O . VAL B 1 49 ? -11.109 26.469 17.938 1 88.19 49 VAL B O 1
ATOM 3792 N N . ILE B 1 50 ? -11.859 27.734 19.578 1 88.94 50 ILE B N 1
ATOM 3793 C CA . ILE B 1 50 ? -10.828 27.297 20.516 1 88.94 50 ILE B CA 1
ATOM 3794 C C . ILE B 1 50 ? -11.18 25.906 21.047 1 88.94 50 ILE B C 1
ATOM 3796 O O . ILE B 1 50 ? -10.336 25 21.047 1 88.94 50 ILE B O 1
ATOM 3800 N N . VAL B 1 51 ? -12.414 25.688 21.406 1 89.12 51 VAL B N 1
ATOM 3801 C CA . VAL B 1 51 ? -12.773 24.438 22.078 1 89.12 51 VAL B CA 1
ATOM 3802 C C . VAL B 1 51 ? -13.18 23.391 21.047 1 89.12 51 VAL B C 1
ATOM 3804 O O . VAL B 1 51 ? -12.578 22.312 20.969 1 89.12 51 VAL B O 1
ATOM 3807 N N . TYR B 1 52 ? -14.156 23.75 20.219 1 88.31 52 TYR B N 1
ATOM 3808 C CA . TYR B 1 52 ? -14.688 22.75 19.297 1 88.31 52 TYR B CA 1
ATOM 3809 C C . TYR B 1 52 ? -13.68 22.422 18.219 1 88.31 52 TYR B C 1
ATOM 3811 O O . TYR B 1 52 ? -13.438 21.234 17.922 1 88.31 52 TYR B O 1
ATOM 3819 N N . LYS B 1 53 ? -13.023 23.344 17.672 1 89.94 53 LYS B N 1
ATOM 3820 C CA . LYS B 1 53 ? -12.055 23.125 16.594 1 89.94 53 LYS B CA 1
ATOM 3821 C C . LYS B 1 53 ? -10.648 22.938 17.156 1 89.94 53 LYS B C 1
ATOM 3823 O O . LYS B 1 53 ? -9.688 22.766 16.406 1 89.94 53 LYS B O 1
ATOM 3828 N N . LYS B 1 54 ? -10.531 23.062 18.438 1 91.31 54 LYS B N 1
ATOM 3829 C CA . LYS B 1 54 ? -9.258 22.906 19.125 1 91.31 54 LYS B CA 1
ATOM 3830 C C . LYS B 1 54 ? -8.219 23.891 18.578 1 91.31 54 LYS B C 1
ATOM 3832 O O . LYS B 1 54 ? -7.086 23.5 18.281 1 91.31 54 LYS B O 1
ATOM 3837 N N . GLY B 1 55 ? -8.586 25.078 18.438 1 89.81 55 GLY B N 1
ATOM 3838 C CA . GLY B 1 55 ? -7.75 26.125 17.891 1 89.81 55 GLY B CA 1
ATOM 3839 C C . GLY B 1 55 ? -6.547 26.453 18.75 1 89.81 55 GLY B C 1
ATOM 3840 O O . GLY B 1 55 ? -5.695 27.266 18.359 1 89.81 55 GLY B O 1
ATOM 3841 N N . TYR B 1 56 ? -6.48 25.766 19.844 1 90.44 56 TYR B N 1
ATOM 3842 C CA . TYR B 1 56 ? -5.348 25.953 20.734 1 90.44 56 TYR B CA 1
ATOM 3843 C C . TYR B 1 56 ? -4.23 24.969 20.422 1 90.44 56 TYR B C 1
ATOM 3845 O O . TYR B 1 56 ? -3.162 25.016 21.031 1 90.44 56 TYR B O 1
ATOM 3853 N N . GLN B 1 57 ? -4.441 24.172 19.469 1 93.81 57 GLN B N 1
ATOM 3854 C CA . GLN B 1 57 ? -3.453 23.141 19.172 1 93.81 57 GLN B CA 1
ATOM 3855 C C . GLN B 1 57 ? -2.803 23.375 17.812 1 93.81 57 GLN B C 1
ATOM 3857 O O . GLN B 1 57 ? -3.404 23.984 16.922 1 93.81 57 GLN B O 1
ATOM 3862 N N . GLU B 1 58 ? -1.57 22.922 17.75 1 92.19 58 GLU B N 1
ATOM 3863 C CA . GLU B 1 58 ? -0.901 22.734 16.469 1 92.19 58 GLU B CA 1
ATOM 3864 C C . GLU B 1 58 ? -1.099 21.312 15.953 1 92.19 58 GLU B C 1
ATOM 3866 O O . GLU B 1 58 ? -1.058 20.344 16.719 1 92.19 58 GLU B O 1
ATOM 3871 N N . PHE B 1 59 ? -1.285 21.297 14.625 1 92.44 59 PHE B N 1
ATOM 3872 C CA . PHE B 1 59 ? -1.641 19.984 14.094 1 92.44 59 PHE B CA 1
ATOM 3873 C C . PHE B 1 59 ? -0.53 19.438 13.203 1 92.44 59 PHE B C 1
ATOM 3875 O O . PHE B 1 59 ? 0.24 20.203 12.617 1 92.44 59 PHE B O 1
ATOM 3882 N N . ASP B 1 60 ? -0.448 18.125 13.18 1 91.88 60 ASP B N 1
ATOM 3883 C CA . ASP B 1 60 ? 0.454 17.375 12.32 1 91.88 60 ASP B CA 1
ATOM 3884 C C . ASP B 1 60 ? -0.291 16.266 11.578 1 91.88 60 ASP B C 1
ATOM 3886 O O . ASP B 1 60 ? -1.314 15.766 12.055 1 91.88 60 ASP B O 1
ATOM 3890 N N . VAL B 1 61 ? 0.223 16.047 10.359 1 90.62 61 VAL B N 1
ATOM 3891 C CA . VAL B 1 61 ? -0.355 14.961 9.57 1 90.62 61 VAL B CA 1
ATOM 3892 C C . VAL B 1 61 ? 0.559 13.742 9.617 1 90.62 61 VAL B C 1
ATOM 3894 O O . VAL B 1 61 ? 1.785 13.875 9.594 1 90.62 61 VAL B O 1
ATOM 3897 N N . ALA B 1 62 ? -0.056 12.562 9.547 1 91.38 62 ALA B N 1
ATOM 3898 C CA . ALA B 1 62 ? 0.692 11.336 9.781 1 91.38 62 ALA B CA 1
ATOM 3899 C C . ALA B 1 62 ? 1.364 10.844 8.5 1 91.38 62 ALA B C 1
ATOM 3901 O O . ALA B 1 62 ? 0.808 10.984 7.41 1 91.38 62 ALA B O 1
ATOM 3902 N N . ILE B 1 63 ? 2.52 10.289 8.672 1 87.25 63 ILE B N 1
ATOM 3903 C CA . ILE B 1 63 ? 3.141 9.406 7.688 1 87.25 63 ILE B CA 1
ATOM 3904 C C . ILE B 1 63 ? 2.854 7.953 8.047 1 87.25 63 ILE B C 1
ATOM 3906 O O . ILE B 1 63 ? 3.078 7.531 9.188 1 87.25 63 ILE B O 1
ATOM 3910 N N . SER B 1 64 ? 2.326 7.289 7.094 1 90.12 64 SER B N 1
ATOM 3911 C CA . SER B 1 64 ? 1.815 5.969 7.453 1 90.12 64 SER B CA 1
ATOM 3912 C C . SER B 1 64 ? 2.428 4.883 6.578 1 90.12 64 SER B C 1
ATOM 3914 O O . SER B 1 64 ? 2.84 5.148 5.445 1 90.12 64 SER B O 1
ATOM 3916 N N . THR B 1 65 ? 2.535 3.717 7.172 1 88.75 65 THR B N 1
ATOM 3917 C CA . THR B 1 65 ? 2.84 2.475 6.469 1 88.75 65 THR B CA 1
ATOM 3918 C C . THR B 1 65 ? 1.862 1.373 6.867 1 88.75 65 THR B C 1
ATOM 3920 O O . THR B 1 65 ? 1.502 1.251 8.039 1 88.75 65 THR B O 1
ATOM 3923 N N . VAL B 1 66 ? 1.425 0.697 5.891 1 92.38 66 VAL B N 1
ATOM 3924 C CA . VAL B 1 66 ? 0.472 -0.376 6.16 1 92.38 66 VAL B CA 1
ATOM 3925 C C . VAL B 1 66 ? 0.905 -1.646 5.434 1 92.38 66 VAL B C 1
ATOM 3927 O O . VAL B 1 66 ? 1.343 -1.59 4.281 1 92.38 66 VAL B O 1
ATOM 3930 N N . THR B 1 67 ? 0.847 -2.787 6.141 1 91 67 THR B N 1
ATOM 3931 C CA . THR B 1 67 ? 1.116 -4.098 5.562 1 91 67 THR B CA 1
ATOM 3932 C C . THR B 1 67 ? 0.001 -5.082 5.91 1 91 67 THR B C 1
ATOM 3934 O O . THR B 1 67 ? -0.691 -4.914 6.914 1 91 67 THR B O 1
ATOM 3937 N N . THR B 1 68 ? -0.16 -6.016 5.039 1 94.38 68 THR B N 1
ATOM 3938 C CA . THR B 1 68 ? -1.214 -6.996 5.258 1 94.38 68 THR B CA 1
ATOM 3939 C C . THR B 1 68 ? -0.676 -8.414 5.082 1 94.38 68 THR B C 1
ATOM 3941 O O . THR B 1 68 ? 0.303 -8.633 4.367 1 94.38 68 THR B O 1
ATOM 3944 N N . LYS B 1 69 ? -1.279 -9.297 5.82 1 92.94 69 LYS B N 1
ATOM 3945 C CA . LYS B 1 69 ? -1.021 -10.727 5.707 1 92.94 69 LYS B CA 1
ATOM 3946 C C . LYS B 1 69 ? -2.322 -11.523 5.73 1 92.94 69 LYS B C 1
ATOM 3948 O O . LYS B 1 69 ? -3.135 -11.367 6.645 1 92.94 69 LYS B O 1
ATOM 3953 N N . LEU B 1 70 ? -2.459 -12.375 4.73 1 95 70 LEU B N 1
ATOM 3954 C CA . LEU B 1 70 ? -3.68 -13.164 4.629 1 95 70 LEU B CA 1
ATOM 3955 C C . LEU B 1 70 ? -3.428 -14.609 5.047 1 95 70 LEU B C 1
ATOM 3957 O O . LEU B 1 70 ? -2.346 -15.156 4.801 1 95 70 LEU B O 1
ATOM 3961 N N . LYS B 1 71 ? -4.453 -15.156 5.695 1 92 71 LYS B N 1
ATOM 3962 C CA . LYS B 1 71 ? -4.453 -16.562 6.051 1 92 71 LYS B CA 1
ATOM 3963 C C . LYS B 1 71 ? -5.781 -17.234 5.688 1 92 71 LYS B C 1
ATOM 3965 O O . LYS B 1 71 ? -6.84 -16.609 5.824 1 92 71 LYS B O 1
ATOM 3970 N N . GLY B 1 72 ? -5.664 -18.406 5.176 1 92.25 72 GLY B N 1
ATOM 3971 C CA . GLY B 1 72 ? -6.844 -19.172 4.824 1 92.25 72 GLY B CA 1
ATOM 3972 C C . GLY B 1 72 ? -6.648 -20.031 3.588 1 92.25 72 GLY B C 1
ATOM 3973 O O . GLY B 1 72 ? -6.008 -19.609 2.625 1 92.25 72 GLY B O 1
ATOM 3974 N N . THR B 1 73 ? -7.18 -21.25 3.668 1 91.94 73 THR B N 1
ATOM 3975 C CA . THR B 1 73 ? -7.117 -22.156 2.533 1 91.94 73 THR B CA 1
ATOM 3976 C C . THR B 1 73 ? -8.516 -22.469 2.014 1 91.94 73 THR B C 1
ATOM 3978 O O . THR B 1 73 ? -9.484 -22.438 2.771 1 91.94 73 THR B O 1
ATOM 3981 N N . THR B 1 74 ? -8.555 -22.625 0.755 1 90 74 THR B N 1
ATOM 3982 C CA . THR B 1 74 ? -9.797 -23.047 0.116 1 90 74 THR B CA 1
ATOM 3983 C C . THR B 1 74 ? -9.516 -24.047 -0.993 1 90 74 THR B C 1
ATOM 3985 O O . THR B 1 74 ? -8.359 -24.406 -1.25 1 90 74 THR B O 1
ATOM 3988 N N . TYR B 1 75 ? -10.562 -24.641 -1.5 1 90.12 75 TYR B N 1
ATOM 3989 C CA . TYR B 1 75 ? -10.344 -25.641 -2.547 1 90.12 75 TYR B CA 1
ATOM 3990 C C . TYR B 1 75 ? -11.391 -25.5 -3.65 1 90.12 75 TYR B C 1
ATOM 3992 O O . TYR B 1 75 ? -12.453 -24.906 -3.439 1 90.12 75 TYR B O 1
ATOM 4000 N N . VAL B 1 76 ? -11.023 -25.891 -4.77 1 89.12 76 VAL B N 1
ATOM 4001 C CA . VAL B 1 76 ? -11.883 -25.969 -5.945 1 89.12 76 VAL B CA 1
ATOM 4002 C C . VAL B 1 76 ? -11.922 -27.406 -6.469 1 89.12 76 VAL B C 1
ATOM 4004 O O . VAL B 1 76 ? -10.898 -28.078 -6.527 1 89.12 76 VAL B O 1
ATOM 4007 N N . ASP B 1 77 ? -13.07 -27.859 -6.746 1 86.31 77 ASP B N 1
ATOM 4008 C CA . ASP B 1 77 ? -13.219 -29.156 -7.379 1 86.31 77 ASP B CA 1
ATOM 4009 C C . ASP B 1 77 ? -13.289 -29.031 -8.898 1 86.31 77 ASP B C 1
ATOM 4011 O O . ASP B 1 77 ? -14.312 -28.609 -9.438 1 86.31 77 ASP B O 1
ATOM 4015 N N . PHE B 1 78 ? -12.195 -29.5 -9.547 1 86.88 78 PHE B N 1
ATOM 4016 C CA . PHE B 1 78 ? -12.125 -29.406 -11 1 86.88 78 PHE B CA 1
ATOM 4017 C C . PHE B 1 78 ? -12.555 -30.703 -11.648 1 86.88 78 PHE B C 1
ATOM 4019 O O . PHE B 1 78 ? -12.195 -30.984 -12.797 1 86.88 78 PHE B O 1
ATOM 4026 N N . GLY B 1 79 ? -13.18 -31.516 -11.016 1 81.12 79 GLY B N 1
ATOM 4027 C CA . GLY B 1 79 ? -13.578 -32.812 -11.5 1 81.12 79 GLY B CA 1
ATOM 4028 C C . GLY B 1 79 ? -14.25 -32.781 -12.859 1 81.12 79 GLY B C 1
ATOM 4029 O O . GLY B 1 79 ? -14.055 -33.688 -13.688 1 81.12 79 GLY B O 1
ATOM 4030 N N . LYS B 1 80 ? -14.938 -31.766 -13.188 1 77.88 80 LYS B N 1
ATOM 4031 C CA . LYS B 1 80 ? -15.68 -31.688 -14.438 1 77.88 80 LYS B CA 1
ATOM 4032 C C . LYS B 1 80 ? -14.953 -30.812 -15.453 1 77.88 80 LYS B C 1
ATOM 4034 O O . LYS B 1 80 ? -15.477 -30.547 -16.547 1 77.88 80 LYS B O 1
ATOM 4039 N N . PHE B 1 81 ? -13.883 -30.359 -15.047 1 81.44 81 PHE B N 1
ATOM 4040 C CA . PHE B 1 81 ? -13.094 -29.516 -15.945 1 81.44 81 PHE B CA 1
ATOM 4041 C C . PHE B 1 81 ? -12.234 -30.375 -16.875 1 81.44 81 PHE B C 1
ATOM 4043 O O . PHE B 1 81 ? -11.531 -31.281 -16.422 1 81.44 81 PHE B O 1
ATOM 4050 N N . ASN B 1 82 ? -12.344 -30.188 -18.109 1 76.38 82 ASN B N 1
ATOM 4051 C CA . ASN B 1 82 ? -11.617 -30.984 -19.094 1 76.38 82 ASN B CA 1
ATOM 4052 C C . ASN B 1 82 ? -10.18 -30.484 -19.25 1 76.38 82 ASN B C 1
ATOM 4054 O O . ASN B 1 82 ? -9.852 -29.828 -20.234 1 76.38 82 ASN B O 1
ATOM 4058 N N . SER B 1 83 ? -9.383 -30.781 -18.359 1 84.25 83 SER B N 1
ATOM 4059 C CA . SER B 1 83 ? -7.973 -30.406 -18.422 1 84.25 83 SER B CA 1
ATOM 4060 C C . SER B 1 83 ? -7.105 -31.406 -17.656 1 84.25 83 SER B C 1
ATOM 4062 O O . SER B 1 83 ? -7.504 -31.891 -16.594 1 84.25 83 SER B O 1
ATOM 4064 N N . THR B 1 84 ? -5.973 -31.609 -18.234 1 83.81 84 THR B N 1
ATOM 4065 C CA . THR B 1 84 ? -5.035 -32.5 -17.562 1 83.81 84 THR B CA 1
ATOM 4066 C C . THR B 1 84 ? -4.312 -31.781 -16.438 1 83.81 84 THR B C 1
ATOM 4068 O O . THR B 1 84 ? -3.816 -32.406 -15.5 1 83.81 84 THR B O 1
ATOM 4071 N N . LEU B 1 85 ? -4.258 -30.484 -16.531 1 88.88 85 LEU B N 1
ATOM 4072 C CA . LEU B 1 85 ? -3.508 -29.688 -15.562 1 88.88 85 LEU B CA 1
ATOM 4073 C C . LEU B 1 85 ? -4.355 -29.406 -14.328 1 88.88 85 LEU B C 1
ATOM 4075 O O . LEU B 1 85 ? -3.82 -29.172 -13.234 1 88.88 85 LEU B O 1
ATOM 4079 N N . PHE B 1 86 ? -5.621 -29.344 -14.562 1 89.31 86 PHE B N 1
ATOM 4080 C CA . PHE B 1 86 ? -6.566 -29.047 -13.492 1 89.31 86 PHE B CA 1
ATOM 4081 C C . PHE B 1 86 ? -7.598 -30.156 -13.359 1 89.31 86 PHE B C 1
ATOM 4083 O O . PHE B 1 86 ? -8.547 -30.234 -14.148 1 89.31 86 PHE B O 1
ATOM 4090 N N . ASN B 1 87 ? -7.328 -30.984 -12.438 1 86.12 87 ASN B N 1
ATOM 4091 C CA . ASN B 1 87 ? -8.211 -32.125 -12.219 1 86.12 87 ASN B CA 1
ATOM 4092 C C . ASN B 1 87 ? -8.43 -32.406 -10.734 1 86.12 87 ASN B C 1
ATOM 4094 O O . ASN B 1 87 ? -7.57 -32.062 -9.914 1 86.12 87 ASN B O 1
ATOM 4098 N N . GLY B 1 88 ? -9.578 -32.781 -10.477 1 85.31 88 GLY B N 1
ATOM 4099 C CA . GLY B 1 88 ? -9.859 -33.125 -9.094 1 85.31 88 GLY B CA 1
ATOM 4100 C C . GLY B 1 88 ? -9.891 -31.922 -8.18 1 85.31 88 GLY B C 1
ATOM 4101 O O . GLY B 1 88 ? -10.195 -30.812 -8.617 1 85.31 88 GLY B O 1
ATOM 4102 N N . ILE B 1 89 ? -9.68 -32.219 -6.961 1 87.31 89 ILE B N 1
ATOM 4103 C CA . ILE B 1 89 ? -9.688 -31.172 -5.953 1 87.31 89 ILE B CA 1
ATOM 4104 C C . ILE B 1 89 ? -8.328 -30.469 -5.922 1 87.31 89 ILE B C 1
ATOM 4106 O O . ILE B 1 89 ? -7.285 -31.125 -5.922 1 87.31 89 ILE B O 1
ATOM 4110 N N . ARG B 1 90 ? -8.438 -29.203 -5.969 1 91.94 90 ARG B N 1
ATOM 4111 C CA . ARG B 1 90 ? -7.211 -28.406 -5.867 1 91.94 90 ARG B CA 1
ATOM 4112 C C . ARG B 1 90 ? -7.312 -27.391 -4.734 1 91.94 90 ARG B C 1
ATOM 4114 O O . ARG B 1 90 ? -8.336 -26.719 -4.594 1 91.94 90 ARG B O 1
ATOM 4121 N N . ILE B 1 91 ? -6.25 -27.312 -3.99 1 93 91 ILE B N 1
ATOM 4122 C CA . ILE B 1 91 ? -6.199 -26.406 -2.852 1 93 91 ILE B CA 1
ATOM 4123 C C . ILE B 1 91 ? -5.586 -25.078 -3.279 1 93 91 ILE B C 1
ATOM 4125 O O . ILE B 1 91 ? -4.617 -25.047 -4.043 1 93 91 ILE B O 1
ATOM 4129 N N . TYR B 1 92 ? -6.188 -24.047 -2.828 1 94.25 92 TYR B N 1
ATOM 4130 C CA . TYR B 1 92 ? -5.68 -22.688 -3.029 1 94.25 92 TYR B CA 1
ATOM 4131 C C . TYR B 1 92 ? -5.34 -22.031 -1.699 1 94.25 92 TYR B C 1
ATOM 4133 O O . TYR B 1 92 ? -6.168 -22 -0.786 1 94.25 92 TYR B O 1
ATOM 4141 N N . ASP B 1 93 ? -4.152 -21.578 -1.544 1 95.06 93 ASP B N 1
ATOM 4142 C CA . ASP B 1 93 ? -3.715 -20.812 -0.386 1 95.06 93 ASP B CA 1
ATOM 4143 C C . ASP B 1 93 ? -3.393 -19.375 -0.777 1 95.06 93 ASP B C 1
ATOM 4145 O O . ASP B 1 93 ? -3.531 -19 -1.941 1 95.06 93 ASP B O 1
ATOM 4149 N N . PRO B 1 94 ? -3.033 -18.547 0.165 1 95.31 94 PRO B N 1
ATOM 4150 C CA . PRO B 1 94 ? -2.812 -17.141 -0.149 1 95.31 94 PRO B CA 1
ATOM 4151 C C . PRO B 1 94 ? -1.731 -16.938 -1.207 1 95.31 94 PRO B C 1
ATOM 4153 O O . PRO B 1 94 ? -1.781 -15.961 -1.963 1 95.31 94 PRO B O 1
ATOM 4156 N N . SER B 1 95 ? -0.805 -17.797 -1.298 1 95.5 95 SER B N 1
ATOM 4157 C CA . SER B 1 95 ? 0.219 -17.656 -2.328 1 95.5 95 SER B CA 1
ATOM 4158 C C . SER B 1 95 ? -0.367 -17.875 -3.721 1 95.5 95 SER B C 1
ATOM 4160 O O . SER B 1 95 ? 0.248 -17.5 -4.723 1 95.5 95 SER B O 1
ATOM 4162 N N . ASP B 1 96 ? -1.555 -18.484 -3.742 1 96.12 96 ASP B N 1
ATOM 4163 C CA . ASP B 1 96 ? -2.227 -18.75 -5.012 1 96.12 96 ASP B CA 1
ATOM 4164 C C . ASP B 1 96 ? -3.189 -17.609 -5.367 1 96.12 96 ASP B C 1
ATOM 4166 O O . ASP B 1 96 ? -3.291 -17.219 -6.531 1 96.12 96 ASP B O 1
ATOM 4170 N N . TYR B 1 97 ? -3.902 -17.125 -4.312 1 96.75 97 TYR B N 1
ATOM 4171 C CA . TYR B 1 97 ? -5.047 -16.297 -4.703 1 96.75 97 TYR B CA 1
ATOM 4172 C C . TYR B 1 97 ? -4.82 -14.844 -4.336 1 96.75 97 TYR B C 1
ATOM 4174 O O . TYR B 1 97 ? -5.637 -13.977 -4.672 1 96.75 97 TYR B O 1
ATOM 4182 N N . VAL B 1 98 ? -3.762 -14.523 -3.658 1 97.25 98 VAL B N 1
ATOM 4183 C CA . VAL B 1 98 ? -3.371 -13.133 -3.488 1 97.25 98 VAL B CA 1
ATOM 4184 C C . VAL B 1 98 ? -2.463 -12.703 -4.641 1 97.25 98 VAL B C 1
ATOM 4186 O O . VAL B 1 98 ? -1.336 -13.188 -4.762 1 97.25 98 VAL B O 1
ATOM 4189 N N . ILE B 1 99 ? -3.018 -11.766 -5.48 1 95.12 99 ILE B N 1
ATOM 4190 C CA . ILE B 1 99 ? -2.307 -11.383 -6.695 1 95.12 99 ILE B CA 1
ATOM 4191 C C . ILE B 1 99 ? -2.369 -9.867 -6.875 1 95.12 99 ILE B C 1
ATOM 4193 O O . ILE B 1 99 ? -3.455 -9.297 -6.984 1 95.12 99 ILE B O 1
ATOM 4197 N N . PRO B 1 100 ? -1.201 -9.172 -6.988 1 93.56 100 PRO B N 1
ATOM 4198 C CA . PRO B 1 100 ? 0.156 -9.68 -6.762 1 93.56 100 PRO B CA 1
ATOM 4199 C C . PRO B 1 100 ? 0.426 -10 -5.293 1 93.56 100 PRO B C 1
ATOM 4201 O O . PRO B 1 100 ? -0.378 -9.656 -4.422 1 93.56 100 PRO B O 1
ATOM 4204 N N . PRO B 1 101 ? 1.503 -10.766 -5.066 1 92.25 101 PRO B N 1
ATOM 4205 C CA . PRO B 1 101 ? 1.798 -11.164 -3.686 1 92.25 101 PRO B CA 1
ATOM 4206 C C . PRO B 1 101 ? 1.982 -9.969 -2.758 1 92.25 101 PRO B C 1
ATOM 4208 O O . PRO B 1 101 ? 1.781 -10.078 -1.546 1 92.25 101 PRO B O 1
ATOM 4211 N N . GLN B 1 102 ? 2.408 -8.898 -3.354 1 89.81 102 GLN B N 1
ATOM 4212 C CA . GLN B 1 102 ? 2.588 -7.68 -2.57 1 89.81 102 GLN B CA 1
ATOM 4213 C C . GLN B 1 102 ? 2.184 -6.445 -3.373 1 89.81 102 GLN B C 1
ATOM 4215 O O . GLN B 1 102 ? 2.465 -6.355 -4.57 1 89.81 102 GLN B O 1
ATOM 4220 N N . GLU B 1 103 ? 1.441 -5.621 -2.729 1 89.56 103 GLU B N 1
ATOM 4221 C CA . GLU B 1 103 ? 1.013 -4.348 -3.305 1 89.56 103 GLU B CA 1
ATOM 4222 C C . GLU B 1 103 ? 0.935 -3.258 -2.24 1 89.56 103 GLU B C 1
ATOM 4224 O O . GLU B 1 103 ? 0.508 -3.514 -1.112 1 89.56 103 GLU B O 1
ATOM 4229 N N . THR B 1 104 ? 1.393 -2.023 -2.635 1 87.88 104 THR B N 1
ATOM 4230 C CA . THR B 1 104 ? 1.381 -0.928 -1.674 1 87.88 104 THR B CA 1
ATOM 4231 C C . THR B 1 104 ? -0.05 -0.503 -1.355 1 87.88 104 THR B C 1
ATOM 4233 O O . THR B 1 104 ? -0.831 -0.203 -2.262 1 87.88 104 THR B O 1
ATOM 4236 N N . ASP B 1 105 ? -0.445 -0.535 -0.181 1 92.25 105 ASP B N 1
ATOM 4237 C CA . ASP B 1 105 ? -1.685 -0.034 0.406 1 92.25 105 ASP B CA 1
ATOM 4238 C C . ASP B 1 105 ? -2.9 -0.732 -0.2 1 92.25 105 ASP B C 1
ATOM 4240 O O . ASP B 1 105 ? -3.955 -0.117 -0.369 1 92.25 105 ASP B O 1
ATOM 4244 N N . ALA B 1 106 ? -2.691 -1.934 -0.657 1 95.69 106 ALA B N 1
ATOM 4245 C CA . ALA B 1 106 ? -3.818 -2.693 -1.194 1 95.69 106 ALA B CA 1
ATOM 4246 C C . ALA B 1 106 ? -3.504 -4.188 -1.228 1 95.69 106 ALA B C 1
ATOM 4248 O O . ALA B 1 106 ? -2.344 -4.586 -1.11 1 95.69 106 ALA B O 1
ATOM 4249 N N . VAL B 1 107 ? -4.527 -4.98 -1.341 1 97.12 107 VAL B N 1
ATOM 4250 C CA . VAL B 1 107 ? -4.41 -6.426 -1.513 1 97.12 107 VAL B CA 1
ATOM 4251 C C . VAL B 1 107 ? -5.574 -6.941 -2.355 1 97.12 107 VAL B C 1
ATOM 4253 O O . VAL B 1 107 ? -6.723 -6.547 -2.148 1 97.12 107 VAL B O 1
ATOM 4256 N N . PHE B 1 108 ? -5.242 -7.664 -3.309 1 97.94 108 PHE B N 1
ATOM 4257 C CA . PHE B 1 108 ? -6.242 -8.312 -4.148 1 97.94 108 PHE B CA 1
ATOM 4258 C C . PHE B 1 108 ? -6.375 -9.789 -3.793 1 97.94 108 PHE B C 1
ATOM 4260 O O . PHE B 1 108 ? -5.379 -10.508 -3.732 1 97.94 108 PHE B O 1
ATOM 4267 N N . VAL B 1 109 ? -7.605 -10.211 -3.574 1 98.31 109 VAL B N 1
ATOM 4268 C CA . VAL B 1 109 ? -7.926 -11.609 -3.283 1 98.31 109 VAL B CA 1
ATOM 4269 C C . VAL B 1 109 ? -8.781 -12.188 -4.41 1 98.31 109 VAL B C 1
ATOM 4271 O O . VAL B 1 109 ? -9.922 -11.758 -4.613 1 98.31 109 VAL B O 1
ATOM 4274 N N . MET B 1 110 ? -8.25 -13.141 -5.094 1 97.94 110 MET B N 1
ATOM 4275 C CA . MET B 1 110 ? -9.016 -13.805 -6.148 1 97.94 110 MET B CA 1
ATOM 4276 C C . MET B 1 110 ? -10.133 -14.656 -5.562 1 97.94 110 MET B C 1
ATOM 4278 O O . MET B 1 110 ? -9.891 -15.492 -4.688 1 97.94 110 MET B O 1
ATOM 4282 N N . THR B 1 111 ? -11.336 -14.445 -5.988 1 96.62 111 THR B N 1
ATOM 4283 C CA . THR B 1 111 ? -12.492 -15.164 -5.453 1 96.62 111 THR B CA 1
ATOM 4284 C C . THR B 1 111 ? -13.133 -16.031 -6.527 1 96.62 111 THR B C 1
ATOM 4286 O O . THR B 1 111 ? -13.945 -16.906 -6.223 1 96.62 111 THR B O 1
ATOM 4289 N N . ASN B 1 112 ? -12.828 -15.734 -7.727 1 94.5 112 ASN B N 1
ATOM 4290 C CA . ASN B 1 112 ? -13.32 -16.469 -8.891 1 94.5 112 ASN B CA 1
ATOM 4291 C C . ASN B 1 112 ? -12.344 -16.375 -10.062 1 94.5 112 ASN B C 1
ATOM 4293 O O . ASN B 1 112 ? -11.414 -15.57 -10.039 1 94.5 112 ASN B O 1
ATOM 4297 N N . MET B 1 113 ? -12.547 -17.359 -11.039 1 94.5 113 MET B N 1
ATOM 4298 C CA . MET B 1 113 ? -11.586 -17.297 -12.133 1 94.5 113 MET B CA 1
ATOM 4299 C C . MET B 1 113 ? -12.133 -18 -13.375 1 94.5 113 MET B C 1
ATOM 4301 O O . MET B 1 113 ? -13.07 -18.781 -13.281 1 94.5 113 MET B O 1
ATOM 4305 N N . ILE B 1 114 ? -11.633 -17.625 -14.484 1 92.56 114 ILE B N 1
ATOM 4306 C CA . ILE B 1 114 ? -11.711 -18.359 -15.742 1 92.56 114 ILE B CA 1
ATOM 4307 C C . ILE B 1 114 ? -10.32 -18.828 -16.156 1 92.56 114 ILE B C 1
ATOM 4309 O O . ILE B 1 114 ? -9.391 -18.031 -16.25 1 92.56 114 ILE B O 1
ATOM 4313 N N . LEU B 1 115 ? -10.234 -20.156 -16.359 1 93.5 115 LEU B N 1
ATOM 4314 C CA . LEU B 1 115 ? -8.945 -20.75 -16.703 1 93.5 115 LEU B CA 1
ATOM 4315 C C . LEU B 1 115 ? -8.938 -21.188 -18.172 1 93.5 115 LEU B C 1
ATOM 4317 O O . LEU B 1 115 ? -9.922 -21.766 -18.656 1 93.5 115 LEU B O 1
ATOM 4321 N N . THR B 1 116 ? -7.941 -20.828 -18.891 1 93.62 116 THR B N 1
ATOM 4322 C CA . THR B 1 116 ? -7.617 -21.375 -20.188 1 93.62 116 THR B CA 1
ATOM 4323 C C . THR B 1 116 ? -6.25 -22.062 -20.172 1 93.62 116 THR B C 1
ATOM 4325 O O . THR B 1 116 ? -5.227 -21.406 -20.406 1 93.62 116 THR B O 1
ATOM 4328 N N . PRO B 1 117 ? -6.32 -23.359 -19.906 1 92.62 117 PRO B N 1
ATOM 4329 C CA . PRO B 1 117 ? -5.047 -24.062 -19.734 1 92.62 117 PRO B CA 1
ATOM 4330 C C . PRO B 1 117 ? -4.375 -24.406 -21.047 1 92.62 117 PRO B C 1
ATOM 4332 O O . PRO B 1 117 ? -5.031 -24.422 -22.094 1 92.62 117 PRO B O 1
ATOM 4335 N N . LYS B 1 118 ? -3.117 -24.594 -21.078 1 93.31 118 LYS B N 1
ATOM 4336 C CA . LYS B 1 118 ? -2.295 -25.172 -22.125 1 93.31 118 LYS B CA 1
ATOM 4337 C C . LYS B 1 118 ? -2.432 -24.406 -23.438 1 93.31 118 LYS B C 1
ATOM 4339 O O . LYS B 1 118 ? -2.66 -24.984 -24.484 1 93.31 118 LYS B O 1
ATOM 4344 N N . GLN B 1 119 ? -2.41 -23.109 -23.297 1 95.69 119 GLN B N 1
ATOM 4345 C CA . GLN B 1 119 ? -2.352 -22.312 -24.516 1 95.69 119 GLN B CA 1
ATOM 4346 C C . GLN B 1 119 ? -0.962 -22.359 -25.141 1 95.69 119 GLN B C 1
ATOM 4348 O O . GLN B 1 119 ? 0.046 -22.375 -24.438 1 95.69 119 GLN B O 1
ATOM 4353 N N . SER B 1 120 ? -0.915 -22.391 -26.453 1 97.25 120 SER B N 1
ATOM 4354 C CA . SER B 1 120 ? 0.321 -22.266 -27.219 1 97.25 120 SER B CA 1
ATOM 4355 C C . SER B 1 120 ? 0.135 -21.375 -28.438 1 97.25 120 SER B C 1
ATOM 4357 O O . SER B 1 120 ? -0.995 -21.062 -28.812 1 97.25 120 SER B O 1
ATOM 4359 N N . GLN B 1 121 ? 1.303 -20.875 -28.969 1 97 121 GLN B N 1
ATOM 4360 C CA . GLN B 1 121 ? 1.249 -20.109 -30.203 1 97 121 GLN B CA 1
ATOM 4361 C C . GLN B 1 121 ? 0.932 -21.016 -31.391 1 97 121 GLN B C 1
ATOM 4363 O O . GLN B 1 121 ? 1.787 -21.781 -31.844 1 97 121 GLN B O 1
ATOM 4368 N N . SER B 1 122 ? -0.299 -20.953 -31.812 1 97.69 122 SER B N 1
ATOM 4369 C CA . SER B 1 122 ? -0.774 -21.828 -32.875 1 97.69 122 SER B CA 1
ATOM 4370 C C . SER B 1 122 ? -1.997 -21.234 -33.562 1 97.69 122 SER B C 1
ATOM 4372 O O . SER B 1 122 ? -2.311 -20.062 -33.406 1 97.69 122 SER B O 1
ATOM 4374 N N . ASN B 1 123 ? -2.615 -22.047 -34.406 1 97.69 123 ASN B N 1
ATOM 4375 C CA . ASN B 1 123 ? -3.807 -21.625 -35.125 1 97.69 123 ASN B CA 1
ATOM 4376 C C . ASN B 1 123 ? -5.082 -22.125 -34.469 1 97.69 123 ASN B C 1
ATOM 4378 O O . ASN B 1 123 ? -5.129 -23.234 -33.938 1 97.69 123 ASN B O 1
ATOM 4382 N N . CYS B 1 124 ? -6.051 -21.25 -34.406 1 97.62 124 CYS B N 1
ATOM 4383 C CA . CYS B 1 124 ? -7.367 -21.625 -33.875 1 97.62 124 CYS B CA 1
ATOM 4384 C C . CYS B 1 124 ? -8.438 -20.656 -34.406 1 97.62 124 CYS B C 1
ATOM 4386 O O . CYS B 1 124 ? -8.117 -19.578 -34.906 1 97.62 124 CYS B O 1
ATOM 4388 N N . PRO B 1 125 ? -9.711 -21.094 -34.375 1 97.31 125 PRO B N 1
ATOM 4389 C CA . PRO B 1 125 ? -10.766 -20.156 -34.75 1 97.31 125 PRO B CA 1
ATOM 4390 C C . PRO B 1 125 ? -10.859 -18.969 -33.781 1 97.31 125 PRO B C 1
ATOM 4392 O O . PRO B 1 125 ? -10.727 -19.156 -32.562 1 97.31 125 PRO B O 1
ATOM 4395 N N . GLU B 1 126 ? -11.055 -17.781 -34.312 1 96.56 126 GLU B N 1
ATOM 4396 C CA . GLU B 1 126 ? -11.305 -16.609 -33.469 1 96.56 126 GLU B CA 1
ATOM 4397 C C . GLU B 1 126 ? -12.656 -16.719 -32.75 1 96.56 126 GLU B C 1
ATOM 4399 O O . GLU B 1 126 ? -13.539 -17.453 -33.219 1 96.56 126 GLU B O 1
ATOM 4404 N N . ASP B 1 127 ? -12.758 -16.031 -31.609 1 94 127 ASP B N 1
ATOM 4405 C CA . ASP B 1 127 ? -14.016 -15.977 -30.875 1 94 127 ASP B CA 1
ATOM 4406 C C . ASP B 1 127 ? -15.125 -15.359 -31.734 1 94 127 ASP B C 1
ATOM 4408 O O . ASP B 1 127 ? -14.961 -14.266 -32.281 1 94 127 ASP B O 1
ATOM 4412 N N . SER B 1 128 ? -16.25 -15.945 -31.828 1 92.38 128 SER B N 1
ATOM 4413 C CA . SER B 1 128 ? -17.344 -15.523 -32.688 1 92.38 128 SER B CA 1
ATOM 4414 C C . SER B 1 128 ? -18 -14.25 -32.156 1 92.38 128 SER B C 1
ATOM 4416 O O . SER B 1 128 ? -18.797 -13.625 -32.875 1 92.38 128 SER B O 1
ATOM 4418 N N . LYS B 1 129 ? -17.641 -13.859 -30.969 1 89.19 129 LYS B N 1
ATOM 4419 C CA . LYS B 1 129 ? -18.219 -12.664 -30.375 1 89.19 129 LYS B CA 1
ATOM 4420 C C . LYS B 1 129 ? -17.766 -11.398 -31.109 1 89.19 129 LYS B C 1
ATOM 4422 O O . LYS B 1 129 ? -18.438 -10.359 -31.031 1 89.19 129 LYS B O 1
ATOM 4427 N N . PHE B 1 130 ? -16.672 -11.531 -31.812 1 89.44 130 PHE B N 1
ATOM 4428 C CA . PHE B 1 130 ? -16.172 -10.383 -32.562 1 89.44 130 PHE B CA 1
ATOM 4429 C C . PHE B 1 130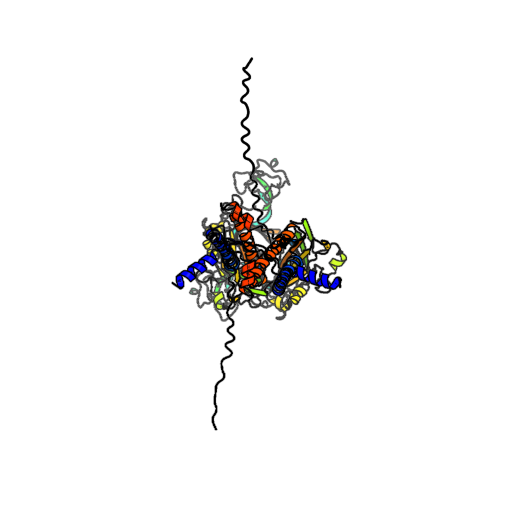 ? -16.906 -10.234 -33.875 1 89.44 130 PHE B C 1
ATOM 4431 O O . PHE B 1 130 ? -17.062 -11.211 -34.625 1 89.44 130 PHE B O 1
ATOM 4438 N N . LYS B 1 131 ? -17.344 -9.117 -34.188 1 85.06 131 LYS B N 1
ATOM 4439 C CA . LYS B 1 131 ? -18.219 -8.883 -35.312 1 85.06 131 LYS B CA 1
ATOM 4440 C C . LYS B 1 131 ? -17.438 -8.93 -36.625 1 85.06 131 LYS B C 1
ATOM 4442 O O . LYS B 1 131 ? -17.922 -9.445 -37.625 1 85.06 131 LYS B O 1
ATOM 4447 N N . ASP B 1 132 ? -16.219 -8.5 -36.656 1 87.25 132 ASP B N 1
ATOM 4448 C CA . ASP B 1 132 ? -15.492 -8.328 -37.906 1 87.25 132 ASP B CA 1
ATOM 4449 C C . ASP B 1 132 ? -14.812 -9.625 -38.312 1 87.25 132 ASP B C 1
ATOM 4451 O O . ASP B 1 132 ? -14.016 -9.633 -39.281 1 87.25 132 ASP B O 1
ATOM 4455 N N . ILE B 1 133 ? -15.188 -10.766 -37.688 1 92.62 133 ILE B N 1
ATOM 4456 C CA . ILE B 1 133 ? -14.414 -11.969 -37.969 1 92.62 133 ILE B CA 1
ATOM 4457 C C . ILE B 1 133 ? -15.297 -13 -38.656 1 92.62 133 ILE B C 1
ATOM 4459 O O . ILE B 1 133 ? -14.812 -14.047 -39.094 1 92.62 133 ILE B O 1
ATOM 4463 N N . HIS B 1 134 ? -16.609 -12.781 -38.781 1 95.19 134 HIS B N 1
ATOM 4464 C CA . HIS B 1 134 ? -17.5 -13.695 -39.469 1 95.19 134 HIS B CA 1
ATOM 4465 C C . HIS B 1 134 ? -17.172 -13.766 -40.969 1 95.19 134 HIS B C 1
ATOM 4467 O O . HIS B 1 134 ? -16.875 -12.742 -41.594 1 95.19 134 HIS B O 1
ATOM 4473 N N . CYS B 1 135 ? -17.234 -15.07 -41.438 1 96.5 135 CYS B N 1
ATOM 4474 C CA . CYS B 1 135 ? -16.812 -15.266 -42.812 1 96.5 135 CYS B CA 1
ATOM 4475 C C . CYS B 1 135 ? -17.625 -16.359 -43.5 1 96.5 135 CYS B C 1
ATOM 4477 O O . CYS B 1 135 ? -18.297 -17.141 -42.844 1 96.5 135 CYS B O 1
ATOM 4479 N N . LYS B 1 136 ? -17.625 -16.266 -44.844 1 95.38 136 LYS B N 1
ATOM 4480 C CA . LYS B 1 136 ? -18.266 -17.297 -45.625 1 95.38 136 LYS B CA 1
ATOM 4481 C C . LYS B 1 136 ? -17.234 -18.062 -46.469 1 95.38 136 LYS B C 1
ATOM 4483 O O . LYS B 1 136 ? -17.453 -19.219 -46.812 1 95.38 136 LYS B O 1
ATOM 4488 N N . LYS B 1 137 ? -16.188 -17.359 -46.781 1 96.19 137 LYS B N 1
ATOM 4489 C CA . LYS B 1 137 ? -15.086 -17.938 -47.562 1 96.19 137 LYS B CA 1
ATOM 4490 C C . LYS B 1 137 ? -13.742 -17.375 -47.125 1 96.19 137 LYS B C 1
ATOM 4492 O O . LYS B 1 137 ? -13.688 -16.391 -46.375 1 96.19 137 LYS B O 1
ATOM 4497 N N . ASP B 1 138 ? -12.609 -17.938 -47.531 1 97.12 138 ASP B N 1
ATOM 4498 C CA . ASP B 1 138 ? -11.25 -17.594 -47.125 1 97.12 138 ASP B CA 1
ATOM 4499 C C . ASP B 1 138 ? -10.93 -16.141 -47.469 1 97.12 138 ASP B C 1
ATOM 4501 O O . ASP B 1 138 ? -10.242 -15.453 -46.719 1 97.12 138 ASP B O 1
ATOM 4505 N N . SER B 1 139 ? -11.484 -15.633 -48.594 1 95.44 139 SER B N 1
ATOM 4506 C CA . SER B 1 139 ? -11.164 -14.281 -49.062 1 95.44 139 SER B CA 1
ATOM 4507 C C . SER B 1 139 ? -11.711 -13.227 -48.094 1 95.44 139 SER B C 1
ATOM 4509 O O . SER B 1 139 ? -11.266 -12.078 -48.125 1 95.44 139 SER B O 1
ATOM 4511 N N . ASP B 1 140 ? -12.625 -13.625 -47.188 1 96.38 140 ASP B N 1
ATOM 4512 C CA . ASP B 1 140 ? -13.211 -12.719 -46.219 1 96.38 140 ASP B CA 1
ATOM 4513 C C . ASP B 1 140 ? -12.266 -12.484 -45.031 1 96.38 140 ASP B C 1
ATOM 4515 O O . ASP B 1 140 ? -12.484 -11.586 -44.219 1 96.38 140 ASP B O 1
ATOM 4519 N N . CYS B 1 141 ? -11.211 -13.234 -44.969 1 97.5 141 CYS B N 1
ATOM 4520 C CA . CYS B 1 141 ? -10.242 -13.164 -43.875 1 97.5 141 CYS B CA 1
ATOM 4521 C C . CYS B 1 141 ? -8.875 -12.734 -44.375 1 97.5 141 CYS B C 1
ATOM 4523 O O . CYS B 1 141 ? -8.016 -13.57 -44.656 1 97.5 141 CYS B O 1
ATOM 4525 N N . PRO B 1 142 ? -8.703 -11.406 -44.469 1 95.38 142 PRO B N 1
ATOM 4526 C CA . PRO B 1 142 ? -7.41 -10.953 -44.969 1 95.38 142 PRO B CA 1
ATOM 4527 C C . PRO B 1 142 ? -6.23 -11.445 -44.156 1 95.38 142 PRO B C 1
ATOM 4529 O O . PRO B 1 142 ? -6.188 -11.203 -42.938 1 95.38 142 PRO B O 1
ATOM 4532 N N . LYS B 1 143 ? -5.211 -12.047 -44.812 1 95.25 143 LYS B N 1
ATOM 4533 C CA . LYS B 1 143 ? -4.066 -12.672 -44.156 1 95.25 143 LYS B CA 1
ATOM 4534 C C . LYS B 1 143 ? -3.197 -11.625 -43.469 1 95.25 143 LYS B C 1
ATOM 4536 O O . LYS B 1 143 ? -2.945 -10.555 -44.031 1 95.25 143 LYS B O 1
ATOM 4541 N N . MET B 1 144 ? -2.797 -11.875 -42.219 1 95.31 144 MET B N 1
ATOM 4542 C CA . MET B 1 144 ? -1.825 -11.109 -41.438 1 95.31 144 MET B CA 1
ATOM 4543 C C . MET B 1 144 ? -2.412 -9.773 -41 1 95.31 144 MET B C 1
ATOM 4545 O O . MET B 1 144 ? -1.679 -8.805 -40.812 1 95.31 144 MET B O 1
ATOM 4549 N N . VAL B 1 145 ? -3.705 -9.617 -40.938 1 92.94 145 VAL B N 1
ATOM 4550 C CA . VAL B 1 145 ? -4.395 -8.453 -40.406 1 92.94 145 VAL B CA 1
ATOM 4551 C C . VAL B 1 145 ? -4.922 -8.766 -39 1 92.94 145 VAL B C 1
ATOM 4553 O O . VAL B 1 145 ? -5.68 -9.727 -38.844 1 92.94 145 VAL B O 1
ATOM 4556 N N . PRO B 1 146 ? -4.465 -7.988 -38.031 1 93.94 146 PRO B N 1
ATOM 4557 C CA . PRO B 1 146 ? -4.934 -8.234 -36.688 1 93.94 146 PRO B CA 1
ATOM 4558 C C . PRO B 1 146 ? -6.434 -8.008 -36.5 1 93.94 146 PRO B C 1
ATOM 4560 O O . PRO B 1 146 ? -7.012 -7.172 -37.219 1 93.94 146 PRO B O 1
ATOM 4563 N N . VAL B 1 147 ? -7.027 -8.828 -35.688 1 92.44 147 VAL B N 1
ATOM 4564 C CA . VAL B 1 147 ? -8.414 -8.586 -35.312 1 92.44 147 VAL B CA 1
ATOM 4565 C C . VAL B 1 147 ? -8.492 -7.457 -34.281 1 92.44 147 VAL B C 1
ATOM 4567 O O . VAL B 1 147 ? -7.836 -7.516 -33.25 1 92.44 147 VAL B O 1
ATOM 4570 N N . LYS B 1 148 ? -9.188 -6.477 -34.562 1 89.44 148 LYS B N 1
ATOM 4571 C CA . LYS B 1 148 ? -9.305 -5.34 -33.656 1 89.44 148 LYS B CA 1
ATOM 4572 C C . LYS B 1 148 ? -9.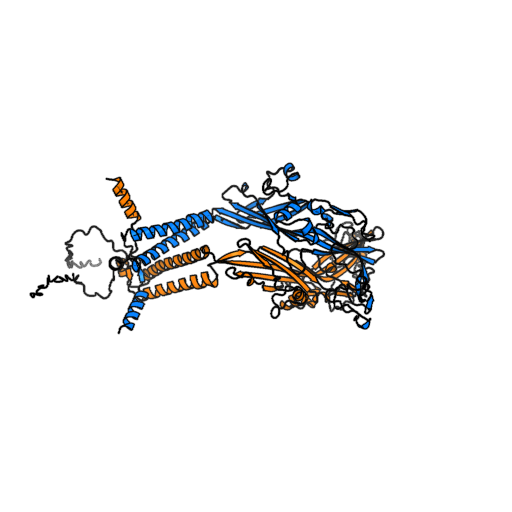828 -5.781 -32.281 1 89.44 148 LYS B C 1
ATOM 4574 O O . LYS B 1 148 ? -10.914 -6.355 -32.188 1 89.44 148 LYS B O 1
ATOM 4579 N N . ASN B 1 149 ? -9.062 -5.551 -31.266 1 88.69 149 ASN B N 1
ATOM 4580 C CA . ASN B 1 149 ? -9.383 -5.902 -29.891 1 88.69 149 ASN B CA 1
ATOM 4581 C C . ASN B 1 149 ? -9.586 -7.406 -29.719 1 88.69 149 ASN B C 1
ATOM 4583 O O . ASN B 1 149 ? -10.266 -7.848 -28.797 1 88.69 149 ASN B O 1
ATOM 4587 N N . GLY B 1 150 ? -9.031 -8.102 -30.703 1 92.81 150 GLY B N 1
ATOM 4588 C CA . GLY B 1 150 ? -9.211 -9.547 -30.688 1 92.81 150 GLY B CA 1
ATOM 4589 C C . GLY B 1 150 ? -8.047 -10.281 -30.062 1 92.81 150 GLY B C 1
ATOM 4590 O O . GLY B 1 150 ? -7.379 -9.766 -29.156 1 92.81 150 GLY B O 1
ATOM 4591 N N . ASN B 1 151 ? -7.879 -11.602 -30.547 1 95.19 151 ASN B N 1
ATOM 4592 C CA . ASN B 1 151 ? -6.961 -12.484 -29.844 1 95.19 151 ASN B CA 1
ATOM 4593 C C . ASN B 1 151 ? -5.742 -12.828 -30.703 1 95.19 151 ASN B C 1
ATOM 4595 O O . ASN B 1 151 ? -4.84 -13.531 -30.25 1 95.19 151 ASN B O 1
ATOM 4599 N N . GLY B 1 152 ? -5.746 -12.305 -31.984 1 96.12 152 GLY B N 1
ATOM 4600 C CA . GLY B 1 152 ? -4.625 -12.672 -32.844 1 96.12 152 GLY B CA 1
ATOM 4601 C C . GLY B 1 152 ? -4.695 -12.055 -34.219 1 96.12 152 GLY B C 1
ATOM 4602 O O . GLY B 1 152 ? -5.344 -11.023 -34.406 1 96.12 152 GLY B O 1
ATOM 4603 N N . VAL B 1 153 ? -3.891 -12.711 -35.125 1 96.31 153 VAL B N 1
ATOM 4604 C CA . VAL B 1 153 ? -3.807 -12.25 -36.5 1 96.31 153 VAL B CA 1
ATOM 4605 C C . VAL B 1 153 ? -4.457 -13.266 -37.438 1 96.31 153 VAL B C 1
ATOM 4607 O O . VAL B 1 153 ? -4.285 -14.477 -37.25 1 96.31 153 VAL B O 1
ATOM 4610 N N . ARG B 1 154 ? -5.176 -12.781 -38.438 1 96.75 154 ARG B N 1
ATOM 4611 C CA . ARG B 1 154 ? -5.875 -13.648 -39.375 1 96.75 154 ARG B CA 1
ATOM 4612 C C . ARG B 1 154 ? -4.887 -14.453 -40.219 1 96.75 154 ARG B C 1
ATOM 4614 O O . ARG B 1 154 ? -3.869 -13.914 -40.656 1 96.75 154 ARG B O 1
ATOM 4621 N N . THR B 1 155 ? -5.156 -15.789 -40.406 1 97.62 155 THR B N 1
ATOM 4622 C CA . THR B 1 155 ? -4.27 -16.656 -41.156 1 97.62 155 THR B CA 1
ATOM 4623 C C . THR B 1 155 ? -4.66 -16.656 -42.625 1 97.62 155 THR B C 1
ATOM 4625 O O . THR B 1 155 ? -3.881 -17.094 -43.469 1 97.62 155 THR B O 1
ATOM 4628 N N . GLY B 1 156 ? -5.934 -16.234 -42.906 1 97.44 156 GLY B N 1
ATOM 4629 C CA . GLY B 1 156 ? -6.434 -16.266 -44.281 1 97.44 156 GLY B CA 1
ATOM 4630 C C . GLY B 1 156 ? -7.438 -17.375 -44.5 1 97.44 156 GLY B C 1
ATOM 4631 O O . GLY B 1 156 ? -7.91 -17.562 -45.625 1 97.44 156 GLY B O 1
ATOM 4632 N N . LYS B 1 157 ? -7.754 -18.156 -43.5 1 97.94 157 LYS B N 1
ATOM 4633 C CA . LYS B 1 157 ? -8.656 -19.281 -43.656 1 97.94 157 LYS B CA 1
ATOM 4634 C C . LYS B 1 157 ? -9.977 -19.031 -42.906 1 97.94 157 LYS B C 1
ATOM 4636 O O . LYS B 1 157 ? -9.992 -18.438 -41.844 1 97.94 157 LYS B O 1
ATOM 4641 N N . CYS B 1 158 ? -11.078 -19.406 -43.5 1 97.88 158 CYS B N 1
ATOM 4642 C CA . CYS B 1 158 ? -12.398 -19.422 -42.875 1 97.88 158 CYS B CA 1
ATOM 4643 C C . CYS B 1 158 ? -12.734 -20.797 -42.344 1 97.88 158 CYS B C 1
ATOM 4645 O O . CYS B 1 158 ? -12.805 -21.766 -43.094 1 97.88 158 CYS B O 1
ATOM 4647 N N . VAL B 1 159 ? -12.883 -20.922 -41.094 1 97.62 159 VAL B N 1
ATOM 4648 C CA . VAL B 1 159 ? -13.055 -22.219 -40.438 1 97.62 159 VAL B CA 1
ATOM 4649 C C . VAL B 1 159 ? -14.32 -22.219 -39.594 1 97.62 159 VAL B C 1
ATOM 4651 O O . VAL B 1 159 ? -14.891 -21.156 -39.312 1 97.62 159 VAL B O 1
ATOM 4654 N N . SER B 1 160 ? -14.766 -23.375 -39.156 1 96.62 160 SER B N 1
ATOM 4655 C CA . SER B 1 160 ? -15.914 -23.484 -38.25 1 96.62 160 SER B CA 1
ATOM 4656 C C . SER B 1 160 ? -15.562 -23 -36.844 1 96.62 160 SER B C 1
ATOM 4658 O O . SER B 1 160 ? -14.477 -23.297 -36.344 1 96.62 160 SER B O 1
ATOM 4660 N N . SER B 1 161 ? -16.453 -22.312 -36.281 1 95.69 161 SER B N 1
ATOM 4661 C CA . SER B 1 161 ? -16.266 -21.844 -34.906 1 95.69 161 SER B CA 1
ATOM 4662 C C . SER B 1 161 ? -16.281 -23.016 -33.906 1 95.69 161 SER B C 1
ATOM 4664 O O . SER B 1 161 ? -17.047 -23.969 -34.094 1 95.69 161 SER B O 1
ATOM 4666 N N . ASP B 1 162 ? -15.445 -22.875 -32.938 1 91.38 162 ASP B N 1
ATOM 4667 C CA . ASP B 1 162 ? -15.438 -23.906 -31.891 1 91.38 162 ASP B CA 1
ATOM 4668 C C . ASP B 1 162 ? -16.422 -23.578 -30.766 1 91.38 162 ASP B C 1
ATOM 4670 O O . ASP B 1 162 ? -16.609 -24.359 -29.844 1 91.38 162 ASP B O 1
ATOM 4674 N N . ARG B 1 163 ? -17.062 -22.406 -30.859 1 88.06 163 ARG B N 1
ATOM 4675 C CA . ARG B 1 163 ? -18.031 -21.969 -29.859 1 88.06 163 ARG B CA 1
ATOM 4676 C C . ARG B 1 163 ? -19.469 -22.203 -30.328 1 88.06 163 ARG B C 1
ATOM 4678 O O . ARG B 1 163 ? -20.359 -22.469 -29.531 1 88.06 163 ARG B O 1
ATOM 4685 N N . ASN B 1 164 ? -19.625 -21.922 -31.578 1 87.75 164 ASN B N 1
ATOM 4686 C CA . ASN B 1 164 ? -20.906 -22.047 -32.25 1 87.75 164 ASN B CA 1
ATOM 4687 C C . ASN B 1 164 ? -20.797 -22.812 -33.562 1 87.75 164 ASN B C 1
ATOM 4689 O O . ASN B 1 164 ? -20.375 -22.25 -34.562 1 87.75 164 ASN B O 1
ATOM 4693 N N . SER B 1 165 ? -21.234 -23.969 -33.562 1 88.25 165 SER B N 1
ATOM 4694 C CA . SER B 1 165 ? -21.062 -24.859 -34.688 1 88.25 165 SER B CA 1
ATOM 4695 C C . SER B 1 165 ? -21.781 -24.312 -35.938 1 88.25 165 SER B C 1
ATOM 4697 O O . SER B 1 165 ? -21.453 -24.688 -37.062 1 88.25 165 SER B O 1
ATOM 4699 N N . SER B 1 166 ? -22.656 -23.406 -35.781 1 91 166 SER B N 1
ATOM 4700 C CA . SER B 1 166 ? -23.438 -22.875 -36.906 1 91 166 SER B CA 1
ATOM 4701 C C . SER B 1 166 ? -22.734 -21.688 -37.562 1 91 166 SER B C 1
ATOM 4703 O O . SER B 1 166 ? -23.203 -21.172 -38.562 1 91 166 SER B O 1
ATOM 4705 N N . MET B 1 167 ? -21.719 -21.328 -36.938 1 93.75 167 MET B N 1
ATOM 4706 C CA . MET B 1 167 ? -21.062 -20.125 -37.438 1 93.75 167 MET B CA 1
ATOM 4707 C C . MET B 1 167 ? -19.656 -20.453 -37.969 1 93.75 167 MET B C 1
ATOM 4709 O O . MET B 1 167 ? -19.031 -21.422 -37.531 1 93.75 167 MET B O 1
ATOM 4713 N N . THR B 1 168 ? -19.281 -19.688 -39 1 96.75 168 THR B N 1
ATOM 4714 C CA . THR B 1 168 ? -17.906 -19.734 -39.5 1 96.75 168 THR B CA 1
ATOM 4715 C C . THR B 1 168 ? -17.188 -18.422 -39.156 1 96.75 168 THR B C 1
ATOM 4717 O O . THR B 1 168 ? -17.766 -17.344 -39.25 1 96.75 168 THR B O 1
ATOM 4720 N N . VAL B 1 169 ? -15.953 -18.625 -38.781 1 97.81 169 VAL B N 1
ATOM 4721 C CA . VAL B 1 169 ? -15.172 -17.453 -38.375 1 97.81 169 VAL B CA 1
ATOM 4722 C C . VAL B 1 169 ? -13.773 -17.531 -39 1 97.81 169 VAL B C 1
ATOM 4724 O O . VAL B 1 169 ? -13.359 -18.609 -39.469 1 97.81 169 VAL B O 1
ATOM 4727 N N . CYS B 1 170 ? -13.078 -16.406 -39 1 97.69 170 CYS B N 1
ATOM 4728 C CA . CYS B 1 170 ? -11.703 -16.391 -39.5 1 97.69 170 CYS B CA 1
ATOM 4729 C C . CYS B 1 170 ? -10.773 -17.109 -38.531 1 97.69 170 CYS B C 1
ATOM 4731 O O . CYS B 1 170 ? -10.891 -16.953 -37.312 1 97.69 170 CYS B O 1
ATOM 4733 N N . GLU B 1 171 ? -9.898 -17.953 -39.062 1 98 171 GLU B N 1
ATOM 4734 C CA . GLU B 1 171 ? -8.805 -18.547 -38.281 1 98 171 GLU B CA 1
ATOM 4735 C C . GLU B 1 171 ? -7.754 -17.5 -37.906 1 98 171 GLU B C 1
ATOM 4737 O O . GLU B 1 171 ? -7.461 -16.609 -38.719 1 98 171 GLU B O 1
ATOM 4742 N N . ILE B 1 172 ? -7.203 -17.609 -36.75 1 97.88 172 ILE B N 1
ATOM 4743 C CA . ILE B 1 172 ? -6.168 -16.672 -36.312 1 97.88 172 ILE B CA 1
ATOM 4744 C C . ILE B 1 172 ? -4.934 -17.453 -35.844 1 97.88 172 ILE B C 1
ATOM 4746 O O . ILE B 1 172 ? -5.012 -18.641 -35.562 1 97.88 172 ILE B O 1
ATOM 4750 N N . TYR B 1 173 ? -3.812 -16.75 -35.875 1 97.44 173 TYR B N 1
ATOM 4751 C CA . TYR B 1 173 ? -2.596 -17.172 -35.188 1 97.44 173 TYR B CA 1
ATOM 4752 C C . TYR B 1 173 ? -2.393 -16.391 -33.906 1 97.44 173 TYR B C 1
ATOM 4754 O O . TYR B 1 173 ? -2.387 -15.156 -33.906 1 97.44 173 TYR B O 1
ATOM 4762 N N . GLY B 1 174 ? -2.35 -17 -32.844 1 97.31 174 GLY B N 1
ATOM 4763 C CA . GLY B 1 174 ? -2.203 -16.391 -31.516 1 97.31 174 GLY B CA 1
ATOM 4764 C C . GLY B 1 174 ? -2.119 -17.406 -30.406 1 97.31 174 GLY B C 1
ATOM 4765 O O . GLY B 1 174 ? -1.716 -18.547 -30.625 1 97.31 174 GLY B O 1
ATOM 4766 N N . TRP B 1 175 ? -2.301 -16.953 -29.156 1 97.19 175 TRP B N 1
ATOM 4767 C CA . TRP B 1 175 ? -2.408 -17.906 -28.047 1 97.19 175 TRP B CA 1
ATOM 4768 C C . TRP B 1 175 ? -3.695 -18.719 -28.156 1 97.19 175 TRP B C 1
ATOM 4770 O O . TRP B 1 175 ? -4.793 -18.172 -28 1 97.19 175 TRP B O 1
ATOM 4780 N N . CYS B 1 176 ? -3.576 -19.984 -28.484 1 96.81 176 CYS B N 1
ATOM 4781 C CA . CYS B 1 176 ? -4.711 -20.859 -28.734 1 96.81 176 CYS B CA 1
ATOM 4782 C C . CYS B 1 176 ? -4.727 -22.016 -27.75 1 96.81 176 CYS B C 1
ATOM 4784 O O . CYS B 1 176 ? -3.674 -22.547 -27.391 1 96.81 176 CYS B O 1
ATOM 4786 N N . PRO B 1 177 ? -5.938 -22.453 -27.297 1 95.56 177 PRO B N 1
ATOM 4787 C CA . PRO B 1 177 ? -7.242 -21.922 -27.703 1 95.56 177 PRO B CA 1
ATOM 4788 C C . PRO B 1 177 ? -7.531 -20.562 -27.094 1 95.56 177 PRO B C 1
ATOM 4790 O O . PRO B 1 177 ? -6.902 -20.172 -26.109 1 95.56 177 PRO B O 1
ATOM 4793 N N . THR B 1 178 ? -8.422 -19.797 -27.688 1 95.62 178 THR B N 1
ATOM 4794 C CA . THR B 1 178 ? -8.805 -18.5 -27.141 1 95.62 178 THR B CA 1
ATOM 4795 C C . THR B 1 178 ? -9.641 -18.672 -25.875 1 95.62 178 THR B C 1
ATOM 4797 O O . THR B 1 178 ? -10.273 -19.719 -25.688 1 95.62 178 THR B O 1
ATOM 4800 N N . GLU B 1 179 ? -9.617 -17.703 -25.031 1 94.5 179 GLU B N 1
ATOM 4801 C CA . GLU B 1 179 ? -10.344 -17.719 -23.766 1 94.5 179 GLU B CA 1
ATOM 4802 C C . GLU B 1 179 ? -11.852 -17.75 -24 1 94.5 179 GLU B C 1
ATOM 4804 O O . GLU B 1 179 ? -12.367 -17.031 -24.859 1 94.5 179 GLU B O 1
ATOM 4809 N N . VAL B 1 180 ? -12.586 -18.594 -23.344 1 91 180 VAL B N 1
ATOM 4810 C CA . VAL B 1 180 ? -14.039 -18.516 -23.281 1 91 180 VAL B CA 1
ATOM 4811 C C . VAL B 1 180 ? -14.461 -17.656 -22.078 1 91 180 VAL B C 1
ATOM 4813 O O . VAL B 1 180 ? -14.539 -18.141 -20.953 1 91 180 VAL B O 1
ATOM 4816 N N . ASP B 1 181 ? -14.734 -16.438 -22.328 1 88.94 181 ASP B N 1
ATOM 4817 C CA . ASP B 1 181 ? -14.992 -15.438 -21.312 1 88.94 181 ASP B CA 1
ATOM 4818 C C . ASP B 1 181 ? -16.453 -15.469 -20.859 1 88.94 181 ASP B C 1
ATOM 4820 O O . ASP B 1 181 ? -17.219 -14.562 -21.188 1 88.94 181 ASP B O 1
ATOM 4824 N N . GLN B 1 182 ? -16.781 -16.5 -20.125 1 85.81 182 GLN B N 1
ATOM 4825 C CA . GLN B 1 182 ? -18.141 -16.688 -19.656 1 85.81 182 GLN B CA 1
ATOM 4826 C C . GLN B 1 182 ? -18.156 -17.188 -18.203 1 85.81 182 GLN B C 1
ATOM 4828 O O . GLN B 1 182 ? -17.391 -18.078 -17.844 1 85.81 182 GLN B O 1
ATOM 4833 N N . LEU B 1 183 ? -18.984 -16.531 -17.422 1 84.75 183 LEU B N 1
ATOM 4834 C CA . LEU B 1 183 ? -19.203 -16.984 -16.047 1 84.75 183 LEU B CA 1
ATOM 4835 C C . LEU B 1 183 ? -20.562 -17.656 -15.906 1 84.75 183 LEU B C 1
ATOM 4837 O O . LEU B 1 183 ? -21.547 -17.203 -16.484 1 84.75 183 LEU B O 1
ATOM 4841 N N . PRO B 1 184 ? -20.641 -18.688 -15.172 1 82.88 184 PRO B N 1
ATOM 4842 C CA . PRO B 1 184 ? -19.562 -19.484 -14.562 1 82.88 184 PRO B CA 1
ATOM 4843 C C . PRO B 1 184 ? -18.688 -20.188 -15.594 1 82.88 184 PRO B C 1
ATOM 4845 O O . PRO B 1 184 ? -19.125 -20.406 -16.719 1 82.88 184 PRO B O 1
ATOM 4848 N N . MET B 1 185 ? -17.438 -20.453 -15.234 1 80.12 185 MET B N 1
ATOM 4849 C CA . MET B 1 185 ? -16.516 -21.109 -16.156 1 80.12 185 MET B CA 1
ATOM 4850 C C . MET B 1 185 ? -17.172 -22.328 -16.812 1 80.12 185 MET B C 1
ATOM 4852 O O . MET B 1 185 ? -17.797 -23.141 -16.125 1 80.12 185 MET B O 1
ATOM 4856 N N . PRO B 1 186 ? -17.047 -22.344 -18.141 1 67.5 186 PRO B N 1
ATOM 4857 C CA . PRO B 1 186 ? -17.672 -23.469 -18.828 1 67.5 186 PRO B CA 1
ATOM 4858 C C . PRO B 1 186 ? -17.156 -24.828 -18.328 1 67.5 186 PRO B C 1
ATOM 4860 O O . PRO B 1 186 ? -15.977 -24.938 -17.984 1 67.5 186 PRO B O 1
ATOM 4863 N N . ASN B 1 187 ? -17.969 -25.844 -18.453 1 61.25 187 ASN B N 1
ATOM 4864 C CA . ASN B 1 187 ? -17.672 -27.219 -18.109 1 61.25 187 ASN B CA 1
ATOM 4865 C C . ASN B 1 187 ? -17.297 -27.375 -16.625 1 61.25 187 ASN B C 1
ATOM 4867 O O . ASN B 1 187 ? -16.641 -28.328 -16.25 1 61.25 187 ASN B O 1
ATOM 4871 N N . ASN B 1 188 ? -17.328 -26.359 -15.953 1 53.81 188 ASN B N 1
ATOM 4872 C CA . ASN B 1 188 ? -17.125 -26.484 -14.516 1 53.81 188 ASN B CA 1
ATOM 4873 C C . ASN B 1 188 ? -18.453 -26.672 -13.789 1 53.81 188 ASN B C 1
ATOM 4875 O O . ASN B 1 188 ? -19.453 -26.062 -14.141 1 53.81 188 ASN B O 1
ATOM 4879 N N . ASN B 1 189 ? -18.828 -27.922 -13.555 1 47.16 189 ASN B N 1
ATOM 4880 C CA . ASN B 1 189 ? -20.031 -28.141 -12.75 1 47.16 189 ASN B CA 1
ATOM 4881 C C . ASN B 1 189 ? -20.062 -27.203 -11.539 1 47.16 189 ASN B C 1
ATOM 4883 O O . ASN B 1 189 ? -20.266 -27.641 -10.414 1 47.16 189 ASN B O 1
ATOM 4887 N N . PHE B 1 190 ? -19.172 -26.266 -11.438 1 50.09 190 PHE B N 1
ATOM 4888 C CA . PHE B 1 190 ? -19.312 -25.531 -10.188 1 50.09 190 PHE B CA 1
ATOM 4889 C C . PHE B 1 190 ? -20.734 -25.016 -10.008 1 50.09 190 PHE B C 1
ATOM 4891 O O . PHE B 1 190 ? -21.391 -24.625 -10.977 1 50.09 190 PHE B O 1
ATOM 4898 N N . SER B 1 191 ? -21.359 -25.625 -9.117 1 47.78 191 SER B N 1
ATOM 4899 C CA . SER B 1 191 ? -22.734 -25.172 -8.93 1 47.78 191 SER B CA 1
ATOM 4900 C C . SER B 1 191 ? -22.906 -23.719 -9.336 1 47.78 191 SER B C 1
ATOM 4902 O O . SER B 1 191 ? -22.062 -22.875 -9.008 1 47.78 191 SER B O 1
ATOM 4904 N N . ASP B 1 192 ? -23.438 -23.422 -10.586 1 55.38 192 ASP B N 1
ATOM 4905 C CA . ASP B 1 192 ? -24.031 -22.156 -10.984 1 55.38 192 ASP B CA 1
ATOM 4906 C C . ASP B 1 192 ? -24.328 -21.266 -9.773 1 55.38 192 ASP B C 1
ATOM 4908 O O . ASP B 1 192 ? -24.719 -20.109 -9.922 1 55.38 192 ASP B O 1
ATOM 4912 N N . THR B 1 193 ? -23.922 -21.891 -8.578 1 64.25 193 THR B N 1
ATOM 4913 C CA . THR B 1 193 ? -24.531 -21.172 -7.469 1 64.25 193 THR B CA 1
ATOM 4914 C C . THR B 1 193 ? -23.469 -20.484 -6.617 1 64.25 193 THR B C 1
ATOM 4916 O O . THR B 1 193 ? -23.781 -19.609 -5.816 1 64.25 193 THR B O 1
ATOM 4919 N N . VAL B 1 194 ? -22.094 -21.031 -6.848 1 78.44 194 VAL B N 1
ATOM 4920 C CA . VAL B 1 194 ? -21.125 -20.344 -5.996 1 78.44 194 VAL B CA 1
ATOM 4921 C C . VAL B 1 194 ? -19.844 -20.078 -6.793 1 78.44 194 VAL B C 1
ATOM 4923 O O . VAL B 1 194 ? -19.469 -20.859 -7.664 1 78.44 194 VAL B O 1
ATOM 4926 N N . PRO B 1 195 ? -19.203 -19 -6.547 1 90.12 195 PRO B N 1
ATOM 4927 C CA . PRO B 1 195 ? -17.906 -18.734 -7.168 1 90.12 195 PRO B CA 1
ATOM 4928 C C . PRO B 1 195 ? -16.875 -19.812 -6.832 1 90.12 195 PRO B C 1
ATOM 4930 O O . PRO B 1 195 ? -17 -20.484 -5.812 1 90.12 195 PRO B O 1
ATOM 4933 N N . LEU B 1 196 ? -15.883 -20.016 -7.66 1 90.5 196 LEU B N 1
ATOM 4934 C CA . LEU B 1 196 ? -14.93 -21.109 -7.543 1 90.5 196 LEU B CA 1
ATOM 4935 C C . LEU B 1 196 ? -14.172 -21.031 -6.227 1 90.5 196 LEU B C 1
ATOM 4937 O O . LEU B 1 196 ? -13.891 -22.047 -5.602 1 90.5 196 LEU B O 1
ATOM 4941 N N . LEU B 1 197 ? -13.836 -19.875 -5.793 1 93.31 197 LEU B N 1
ATOM 4942 C CA . LEU B 1 197 ? -13.062 -19.719 -4.566 1 93.31 197 LEU B CA 1
ATOM 4943 C C . LEU B 1 197 ? -13.906 -19.062 -3.473 1 93.31 197 LEU B C 1
ATOM 4945 O O . LEU B 1 197 ? -13.438 -18.156 -2.781 1 93.31 197 LEU B O 1
ATOM 4949 N N . ASP B 1 198 ? -15.086 -19.484 -3.318 1 89.44 198 ASP B N 1
ATOM 4950 C CA . ASP B 1 198 ? -16 -18.938 -2.326 1 89.44 198 ASP B CA 1
ATOM 4951 C C . ASP B 1 198 ? -15.469 -19.141 -0.91 1 89.44 198 ASP B C 1
ATOM 4953 O O . ASP B 1 198 ? -15.789 -18.375 -0.004 1 89.44 198 ASP B O 1
ATOM 4957 N N . GLY B 1 199 ? -14.633 -20.125 -0.723 1 90.81 199 GLY B N 1
ATOM 4958 C CA . GLY B 1 199 ? -14.07 -20.422 0.584 1 90.81 199 GLY B CA 1
ATOM 4959 C C . GLY B 1 199 ? -13.18 -19.328 1.12 1 90.81 199 GLY B C 1
ATOM 4960 O O . GLY B 1 199 ? -12.867 -19.297 2.311 1 90.81 199 GLY B O 1
ATOM 4961 N N . THR B 1 200 ? -12.82 -18.375 0.26 1 94.69 200 THR B N 1
ATOM 4962 C CA . THR B 1 200 ? -11.984 -17.266 0.707 1 94.69 200 THR B CA 1
ATOM 4963 C C . THR B 1 200 ? -12.727 -16.406 1.713 1 94.69 200 THR B C 1
ATOM 4965 O O . THR B 1 200 ? -12.117 -15.602 2.428 1 94.69 200 THR B O 1
ATOM 4968 N N . LYS B 1 201 ? -14.039 -16.5 1.8 1 95.38 201 LYS B N 1
ATOM 4969 C CA . LYS B 1 201 ? -14.828 -15.727 2.752 1 95.38 201 LYS B CA 1
ATOM 4970 C C . LYS B 1 201 ? -14.414 -16.031 4.188 1 95.38 201 LYS B C 1
ATOM 4972 O O . LYS B 1 201 ? -14.609 -15.211 5.086 1 95.38 201 LYS B O 1
ATOM 4977 N N . TYR B 1 202 ? -13.773 -17.188 4.395 1 92.62 202 TYR B N 1
ATOM 4978 C CA . TYR B 1 202 ? -13.367 -17.594 5.734 1 92.62 202 TYR B CA 1
ATOM 4979 C C . TYR B 1 202 ? -11.922 -17.203 6.012 1 92.62 202 TYR B C 1
ATOM 4981 O O . TYR B 1 202 ? -11.406 -17.438 7.105 1 92.62 202 TYR B O 1
ATOM 4989 N N . SER B 1 203 ? -11.336 -16.562 5.086 1 94.75 203 SER B N 1
ATOM 4990 C CA . SER B 1 203 ? -9.953 -16.125 5.266 1 94.75 203 SER B CA 1
ATOM 4991 C C . SER B 1 203 ? -9.883 -14.898 6.164 1 94.75 203 SER B C 1
ATOM 4993 O O . SER B 1 203 ? -10.852 -14.148 6.281 1 94.75 203 SER B O 1
ATOM 4995 N N . THR B 1 204 ? -8.734 -14.75 6.801 1 95.38 204 THR B N 1
ATOM 4996 C CA . THR B 1 204 ? -8.508 -13.617 7.691 1 95.38 204 THR B CA 1
ATOM 4997 C C . THR B 1 204 ? -7.34 -12.773 7.195 1 95.38 204 THR B C 1
ATOM 4999 O O . THR B 1 204 ? -6.441 -13.273 6.523 1 95.38 204 THR B O 1
ATOM 5002 N N . MET B 1 205 ? -7.426 -11.547 7.5 1 96.38 205 MET B N 1
ATOM 5003 C CA . MET B 1 205 ? -6.391 -10.602 7.105 1 96.38 205 MET B CA 1
ATOM 5004 C C . MET B 1 205 ? -5.852 -9.852 8.312 1 96.38 205 MET B C 1
ATOM 5006 O O . MET B 1 205 ? -6.609 -9.203 9.039 1 96.38 205 MET B O 1
ATOM 5010 N N . LEU B 1 206 ? -4.609 -9.984 8.555 1 95.12 206 LEU B N 1
ATOM 5011 C CA . LEU B 1 206 ? -3.914 -9.164 9.539 1 95.12 206 LEU B CA 1
ATOM 5012 C C . LEU B 1 206 ? -3.502 -7.828 8.93 1 95.12 206 LEU B C 1
ATOM 5014 O O . LEU B 1 206 ? -2.875 -7.789 7.871 1 95.12 206 LEU B O 1
ATOM 5018 N N . VAL B 1 207 ? -3.84 -6.762 9.547 1 95.31 207 VAL B N 1
ATOM 5019 C CA . VAL B 1 207 ? -3.439 -5.43 9.109 1 95.31 207 VAL B CA 1
ATOM 5020 C C . VAL B 1 207 ? -2.479 -4.82 10.133 1 95.31 207 VAL B C 1
ATOM 5022 O O . VAL B 1 207 ? -2.84 -4.625 11.297 1 95.31 207 VAL B O 1
ATOM 5025 N N . LYS B 1 208 ? -1.297 -4.57 9.703 1 92.81 208 LYS B N 1
ATOM 5026 C CA . LYS B 1 208 ? -0.306 -3.861 10.508 1 92.81 208 LYS B CA 1
ATOM 5027 C C . LYS B 1 208 ? -0.121 -2.428 10.016 1 92.81 208 LYS B C 1
ATOM 5029 O O . LYS B 1 208 ? 0.233 -2.205 8.852 1 92.81 208 LYS B O 1
ATOM 5034 N N . ASN B 1 209 ? -0.369 -1.477 10.891 1 94.25 209 ASN B N 1
ATOM 5035 C CA . ASN B 1 209 ? -0.278 -0.064 10.539 1 94.25 209 ASN B CA 1
ATOM 5036 C C . ASN B 1 209 ? 0.572 0.71 11.539 1 94.25 209 ASN B C 1
ATOM 5038 O O . ASN B 1 209 ? 0.376 0.589 12.75 1 94.25 209 ASN B O 1
ATOM 5042 N N . GLN B 1 210 ? 1.51 1.355 11.055 1 91.62 210 GLN B N 1
ATOM 5043 C CA . GLN B 1 210 ? 2.311 2.27 11.859 1 91.62 210 GLN B CA 1
ATOM 5044 C C . GLN B 1 210 ? 2.195 3.701 11.352 1 91.62 210 GLN B C 1
ATOM 5046 O O . GLN B 1 210 ? 2.232 3.941 10.141 1 91.62 210 GLN B O 1
ATOM 5051 N N . ILE B 1 211 ? 2.047 4.598 12.258 1 92.25 211 ILE B N 1
ATOM 5052 C CA . ILE B 1 211 ? 1.971 6.008 11.898 1 92.25 211 ILE B CA 1
ATOM 5053 C C . ILE B 1 211 ? 3.004 6.801 12.695 1 92.25 211 ILE B C 1
ATOM 5055 O O . ILE B 1 211 ? 3.35 6.43 13.82 1 92.25 211 ILE B O 1
ATOM 5059 N N . SER B 1 212 ? 3.482 7.789 12.102 1 91.25 212 SER B N 1
ATOM 5060 C CA . SER B 1 212 ? 4.426 8.703 12.742 1 91.25 212 SER B CA 1
ATOM 5061 C C . SER B 1 212 ? 4.039 10.156 12.484 1 91.25 212 SER B C 1
ATOM 5063 O O . SER B 1 212 ? 3.6 10.508 11.391 1 91.25 212 SER B O 1
ATOM 5065 N N . PHE B 1 213 ? 4.137 10.914 13.508 1 91.56 213 PHE B N 1
ATOM 5066 C CA . PHE B 1 213 ? 3.943 12.359 13.422 1 91.56 213 PHE B CA 1
ATOM 5067 C C . PHE B 1 213 ? 5.273 13.094 13.562 1 91.56 213 PHE B C 1
ATOM 5069 O O . PHE B 1 213 ? 5.711 13.383 14.68 1 91.56 213 PHE B O 1
ATOM 5076 N N . PRO B 1 214 ? 5.855 13.391 12.469 1 85.94 214 PRO B N 1
ATOM 5077 C CA . PRO B 1 214 ? 7.215 13.93 12.492 1 85.94 214 PRO B CA 1
ATOM 5078 C C . PRO B 1 214 ? 7.332 15.211 13.32 1 85.94 214 PRO B C 1
ATOM 5080 O O . PRO B 1 214 ? 8.328 15.406 14.031 1 85.94 214 PRO B O 1
ATOM 5083 N N . LYS B 1 215 ? 6.391 16.078 13.258 1 85.94 215 LYS B N 1
ATOM 5084 C CA . LYS B 1 215 ? 6.441 17.344 13.984 1 85.94 215 LYS B CA 1
ATOM 5085 C C . LYS B 1 215 ? 6.539 17.125 15.484 1 85.94 215 LYS B C 1
ATOM 5087 O O . LYS B 1 215 ? 7.227 17.859 16.188 1 85.94 215 LYS B O 1
ATOM 5092 N N . PHE B 1 216 ? 5.883 16.125 15.93 1 92.5 216 PHE B N 1
ATOM 5093 C CA . PHE B 1 216 ? 5.793 15.891 17.359 1 92.5 216 PHE B CA 1
ATOM 5094 C C . PHE B 1 216 ? 6.664 14.703 17.766 1 92.5 216 PHE B C 1
ATOM 5096 O O . PHE B 1 216 ? 6.711 14.336 18.953 1 92.5 216 PHE B O 1
ATOM 5103 N N . ARG B 1 217 ? 7.246 14.031 16.906 1 88.75 217 ARG B N 1
ATOM 5104 C CA . ARG B 1 217 ? 8.078 12.844 17.125 1 88.75 217 ARG B CA 1
ATOM 5105 C C . ARG B 1 217 ? 7.297 11.758 17.859 1 88.75 217 ARG B C 1
ATOM 5107 O O . ARG B 1 217 ? 7.797 11.172 18.812 1 88.75 217 ARG B O 1
ATOM 5114 N N . ALA B 1 218 ? 6.121 11.625 17.438 1 92.69 218 ALA B N 1
ATOM 5115 C CA . ALA B 1 218 ? 5.246 10.617 18.016 1 92.69 218 ALA B CA 1
ATOM 5116 C C . ALA B 1 218 ? 4.996 9.469 17.047 1 92.69 218 ALA B C 1
ATOM 5118 O O . ALA B 1 218 ? 4.828 9.695 15.844 1 92.69 218 ALA B O 1
ATOM 5119 N N . ILE B 1 219 ? 5.07 8.25 17.609 1 90.81 219 ILE B N 1
ATOM 5120 C CA . ILE B 1 219 ? 4.848 7.051 16.812 1 90.81 219 ILE B CA 1
ATOM 5121 C C . ILE B 1 219 ? 3.777 6.18 17.469 1 90.81 219 ILE B C 1
ATOM 5123 O O . ILE B 1 219 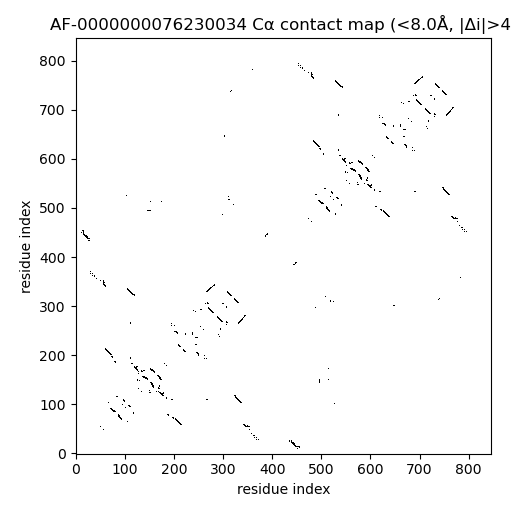? 3.752 6.043 18.703 1 90.81 219 ILE B O 1
ATOM 5127 N N . ARG B 1 220 ? 2.906 5.699 16.641 1 91.69 220 ARG B N 1
ATOM 5128 C CA . ARG B 1 220 ? 1.874 4.797 17.141 1 91.69 220 ARG B CA 1
ATOM 5129 C C . ARG B 1 220 ? 1.69 3.602 16.219 1 91.69 220 ARG B C 1
ATOM 5131 O O . ARG B 1 220 ? 1.868 3.723 15 1 91.69 220 ARG B O 1
ATOM 5138 N N . ASN B 1 221 ? 1.354 2.475 16.812 1 91.31 221 ASN B N 1
ATOM 5139 C CA . ASN B 1 221 ? 1.032 1.241 16.109 1 91.31 221 ASN B CA 1
ATOM 5140 C C . ASN B 1 221 ? -0.384 0.767 16.422 1 91.31 221 ASN B C 1
ATOM 5142 O O . ASN B 1 221 ? -0.877 0.966 17.531 1 91.31 221 ASN B O 1
ATOM 5146 N N . ASN B 1 222 ? -0.927 0.205 15.398 1 92.69 222 ASN B N 1
ATOM 5147 C CA . ASN B 1 222 ? -2.277 -0.282 15.664 1 92.69 222 ASN B CA 1
ATOM 5148 C C . ASN B 1 222 ? -2.26 -1.53 16.531 1 92.69 222 ASN B C 1
ATOM 5150 O O . ASN B 1 222 ? -3.268 -1.872 17.156 1 92.69 222 ASN B O 1
ATOM 5154 N N . ILE B 1 223 ? -1.143 -2.24 16.484 1 89.62 223 ILE B N 1
ATOM 5155 C CA . ILE B 1 223 ? -0.967 -3.375 17.375 1 89.62 223 ILE B CA 1
ATOM 5156 C C . ILE B 1 223 ? -0.346 -2.902 18.688 1 89.62 223 ILE B C 1
ATOM 5158 O O . ILE B 1 223 ? 0.862 -2.662 18.766 1 89.62 223 ILE B O 1
ATOM 5162 N N . ILE B 1 224 ? -1.197 -2.746 19.625 1 78 224 ILE B N 1
ATOM 5163 C CA . ILE B 1 224 ? -0.815 -2.123 20.891 1 78 224 ILE B CA 1
ATOM 5164 C C . ILE B 1 224 ? -0.139 -3.154 21.781 1 78 224 ILE B C 1
ATOM 5166 O O . ILE B 1 224 ? -0.528 -4.324 21.797 1 78 224 ILE B O 1
ATOM 5170 N N . GLN B 1 225 ? 0.968 -2.898 22.281 1 64.5 225 GLN B N 1
ATOM 5171 C CA . GLN B 1 225 ? 1.875 -3.725 23.078 1 64.5 225 GLN B CA 1
ATOM 5172 C C . GLN B 1 225 ? 1.116 -4.512 24.141 1 64.5 225 GLN B C 1
ATOM 5174 O O . GLN B 1 225 ? 1.504 -5.629 24.484 1 64.5 225 GLN B O 1
ATOM 5179 N N . PHE B 1 226 ? 0.071 -3.965 24.531 1 61.72 226 PHE B N 1
ATOM 5180 C CA . PHE B 1 226 ? -0.565 -4.699 25.609 1 61.72 226 PHE B CA 1
ATOM 5181 C C . PHE B 1 226 ? -1.254 -5.953 25.094 1 61.72 226 PHE B C 1
ATOM 5183 O O . PHE B 1 226 ? -1.637 -6.828 25.875 1 61.72 226 PHE B O 1
ATOM 5190 N N . ASN B 1 227 ? -1.172 -6.008 23.797 1 60.75 227 ASN B N 1
ATOM 5191 C CA . ASN B 1 227 ? -1.847 -7.188 23.266 1 60.75 227 ASN B CA 1
ATOM 5192 C C . ASN B 1 227 ? -0.892 -8.375 23.156 1 60.75 227 ASN B C 1
ATOM 5194 O O . ASN B 1 227 ? 0.167 -8.266 22.531 1 60.75 227 ASN B O 1
ATOM 5198 N N . ASP B 1 228 ? -0.991 -9.305 24.016 1 69.5 228 ASP B N 1
ATOM 5199 C CA . ASP B 1 228 ? -0.189 -10.523 24.109 1 69.5 228 ASP B CA 1
ATOM 5200 C C . ASP B 1 228 ? -0.322 -11.367 22.844 1 69.5 228 ASP B C 1
ATOM 5202 O O . ASP B 1 228 ? -1.329 -11.281 22.141 1 69.5 228 ASP B O 1
ATOM 5206 N N . SER B 1 229 ? 0.753 -11.977 22.5 1 76.19 229 SER B N 1
ATOM 5207 C CA . SER B 1 229 ? 0.821 -12.867 21.344 1 76.19 229 SER B CA 1
ATOM 5208 C C . SER B 1 229 ? -0.322 -13.875 21.359 1 76.19 229 SER B C 1
ATOM 5210 O O . SER B 1 229 ? -0.88 -14.203 20.312 1 76.19 229 SER B O 1
ATOM 5212 N N . THR B 1 230 ? -0.72 -14.18 22.547 1 78.5 230 THR B N 1
ATOM 5213 C CA . THR B 1 230 ? -1.807 -15.148 22.656 1 78.5 230 THR B CA 1
ATOM 5214 C C . THR B 1 230 ? -3.131 -14.523 22.234 1 78.5 230 THR B C 1
ATOM 5216 O O . THR B 1 230 ? -3.941 -15.172 21.562 1 78.5 230 THR B O 1
ATOM 5219 N N . TYR B 1 231 ? -3.277 -13.289 22.641 1 83.56 231 TYR B N 1
ATOM 5220 C CA . TYR B 1 231 ? -4.477 -12.555 22.25 1 83.56 231 TYR B CA 1
ATOM 5221 C C . TYR B 1 231 ? -4.547 -12.406 20.734 1 83.56 231 TYR B C 1
ATOM 5223 O O . TYR B 1 231 ? -5.59 -12.672 20.125 1 83.56 231 TYR B O 1
ATOM 5231 N N . LEU B 1 232 ? -3.477 -12.117 20.156 1 85.25 232 LEU B N 1
ATOM 5232 C CA . LEU B 1 232 ? -3.439 -11.82 18.719 1 85.25 232 LEU B CA 1
ATOM 5233 C C . LEU B 1 232 ? -3.648 -13.086 17.906 1 85.25 232 LEU B C 1
ATOM 5235 O O . LEU B 1 232 ? -4.066 -13.016 16.75 1 85.25 232 LEU B O 1
ATOM 5239 N N . LYS B 1 233 ? -3.443 -14.18 18.516 1 79.06 233 LYS B N 1
ATOM 5240 C CA . LYS B 1 233 ? -3.631 -15.445 17.812 1 79.06 233 LYS B CA 1
ATOM 5241 C C . LYS B 1 233 ? -5.105 -15.828 17.75 1 79.06 233 LYS B C 1
ATOM 5243 O O . LYS B 1 233 ? -5.52 -16.609 16.891 1 79.06 233 LYS B O 1
ATOM 5248 N N . ARG B 1 234 ? -5.879 -15.148 18.625 1 83.12 234 ARG B N 1
ATOM 5249 C CA . ARG B 1 234 ? -7.254 -15.625 18.734 1 83.12 234 ARG B CA 1
ATOM 5250 C C . ARG B 1 234 ? -8.25 -14.5 18.453 1 83.12 234 ARG B C 1
ATOM 5252 O O . ARG B 1 234 ? -9.43 -14.758 18.219 1 83.12 234 ARG B O 1
ATOM 5259 N N . CYS B 1 235 ? -7.809 -13.352 18.375 1 89.5 235 CYS B N 1
ATOM 5260 C CA . CYS B 1 235 ? -8.766 -12.25 18.297 1 89.5 235 CYS B CA 1
ATOM 5261 C C . CYS B 1 235 ? -9.273 -12.062 16.875 1 89.5 235 CYS B C 1
ATOM 5263 O O . CYS B 1 235 ? -8.625 -12.484 15.914 1 89.5 235 CYS B O 1
ATOM 5265 N N . HIS B 1 236 ? -10.484 -11.547 16.766 1 92.81 236 HIS B N 1
ATOM 5266 C CA . HIS B 1 236 ? -11.109 -11.125 15.516 1 92.81 236 HIS B CA 1
ATOM 5267 C C . HIS B 1 236 ? -11.805 -9.773 15.672 1 92.81 236 HIS B C 1
ATOM 5269 O O . HIS B 1 236 ? -12.5 -9.547 16.672 1 92.81 236 HIS B O 1
ATOM 5275 N N . TYR B 1 237 ? -11.578 -9.031 14.734 1 95.69 237 TYR B N 1
ATOM 5276 C CA . TYR B 1 237 ? -12.148 -7.684 14.805 1 95.69 237 TYR B CA 1
ATOM 5277 C C . TYR B 1 237 ? -13.664 -7.734 14.836 1 95.69 237 TYR B C 1
ATOM 5279 O O . TYR B 1 237 ? -14.289 -8.469 14.062 1 95.69 237 TYR B O 1
ATOM 5287 N N . ASN B 1 238 ? -14.125 -7.008 15.641 1 94.44 238 ASN B N 1
ATOM 5288 C CA . ASN B 1 238 ? -15.539 -6.676 15.766 1 94.44 238 ASN B CA 1
ATOM 5289 C C . ASN B 1 238 ? -15.742 -5.266 16.312 1 94.44 238 ASN B C 1
ATOM 5291 O O . ASN B 1 238 ? -15.148 -4.891 17.312 1 94.44 238 ASN B O 1
ATOM 5295 N N . SER B 1 239 ? -16.516 -4.543 15.641 1 92.81 239 SER B N 1
ATOM 5296 C CA . SER B 1 239 ? -16.656 -3.133 15.984 1 92.81 239 SER B CA 1
ATOM 5297 C C . SER B 1 239 ? -17.172 -2.961 17.406 1 92.81 239 SER B C 1
ATOM 5299 O O . SER B 1 239 ? -16.875 -1.967 18.062 1 92.81 239 SER B O 1
ATOM 5301 N N . ASP B 1 240 ? -17.859 -3.934 17.953 1 92.62 240 ASP B N 1
ATOM 5302 C CA . ASP B 1 240 ? -18.5 -3.811 19.266 1 92.62 240 ASP B CA 1
ATOM 5303 C C . ASP B 1 240 ? -17.719 -4.574 20.328 1 92.62 240 ASP B C 1
ATOM 5305 O O . ASP B 1 240 ? -17.438 -4.043 21.406 1 92.62 240 ASP B O 1
ATOM 5309 N N . THR B 1 241 ? -17.266 -5.781 19.984 1 92.94 241 THR B N 1
ATOM 5310 C CA . THR B 1 241 ? -16.719 -6.672 21 1 92.94 241 THR B CA 1
ATOM 5311 C C . THR B 1 241 ? -15.203 -6.57 21.047 1 92.94 241 THR B C 1
ATOM 5313 O O . THR B 1 241 ? -14.594 -6.715 22.109 1 92.94 241 THR B O 1
ATOM 5316 N N . ASP B 1 242 ? -14.617 -6.324 19.938 1 93.5 242 ASP B N 1
ATOM 5317 C CA . ASP B 1 242 ? -13.156 -6.266 19.875 1 93.5 242 ASP B CA 1
ATOM 5318 C C . ASP B 1 242 ? -12.68 -5.262 18.828 1 93.5 242 ASP B C 1
ATOM 5320 O O . ASP B 1 242 ? -12.055 -5.641 17.844 1 93.5 242 ASP B O 1
ATOM 5324 N N . PRO B 1 243 ? -12.828 -3.967 19.109 1 93.56 243 PRO B N 1
ATOM 5325 C CA . PRO B 1 243 ? -12.562 -2.943 18.094 1 93.56 243 PRO B CA 1
ATOM 5326 C C . PRO B 1 243 ? -11.07 -2.697 17.875 1 93.56 243 PRO B C 1
ATOM 5328 O O . PRO B 1 243 ? -10.68 -2.033 16.922 1 93.56 243 PRO B O 1
ATOM 5331 N N . LEU B 1 244 ? -10.203 -3.225 18.703 1 92.25 244 LEU B N 1
ATOM 5332 C CA . LEU B 1 244 ? -8.773 -2.939 18.578 1 92.25 244 LEU B CA 1
ATOM 5333 C C . LEU B 1 244 ? -8.039 -4.113 17.938 1 92.25 244 LEU B C 1
ATOM 5335 O O . LEU B 1 244 ? -6.836 -4.035 17.688 1 92.25 244 LEU B O 1
ATOM 5339 N N . CYS B 1 245 ? -8.75 -5.219 17.703 1 93.44 245 CYS B N 1
ATOM 5340 C CA . CYS B 1 245 ? -8.102 -6.352 17.062 1 93.44 245 CYS B CA 1
ATOM 5341 C C . CYS B 1 245 ? -7.746 -6.023 15.609 1 93.44 245 CYS B C 1
ATOM 5343 O O . CYS B 1 245 ? -8.602 -5.559 14.844 1 93.44 245 CYS B O 1
ATOM 5345 N N . PRO B 1 246 ? -6.508 -6.25 15.18 1 94.5 246 PRO B N 1
ATOM 5346 C CA . PRO B 1 246 ? -6.074 -5.918 13.82 1 94.5 246 PRO B CA 1
ATOM 5347 C C . PRO B 1 246 ? -6.348 -7.039 12.82 1 94.5 246 PRO B C 1
ATOM 5349 O O . PRO B 1 246 ? -5.883 -6.98 11.68 1 94.5 246 PRO B O 1
ATOM 5352 N N . ILE B 1 247 ? -7.047 -8.133 13.172 1 95.06 247 ILE B N 1
ATOM 5353 C CA . ILE B 1 247 ? -7.324 -9.281 12.312 1 95.06 247 ILE B CA 1
ATOM 5354 C C . ILE B 1 247 ? -8.773 -9.234 11.844 1 95.06 247 ILE B C 1
ATOM 5356 O O . ILE B 1 247 ? -9.695 -9.281 12.664 1 95.06 247 ILE B O 1
ATOM 5360 N N . PHE B 1 248 ? -8.945 -9.211 10.578 1 97.25 248 PHE B N 1
ATOM 5361 C CA . PHE B 1 248 ? -10.273 -9.039 9.992 1 97.25 248 PHE B CA 1
ATOM 5362 C C . PHE B 1 248 ? -10.68 -10.289 9.219 1 97.25 248 PHE B C 1
ATOM 5364 O O . PHE B 1 248 ? -9.867 -10.891 8.516 1 97.25 248 PHE B O 1
ATOM 5371 N N . ASN B 1 249 ? -11.922 -10.648 9.414 1 96.5 249 ASN B N 1
ATOM 5372 C CA . ASN B 1 249 ? -12.516 -11.648 8.531 1 96.5 249 ASN B CA 1
ATOM 5373 C C . ASN B 1 249 ? -13.008 -11.023 7.234 1 96.5 249 ASN B C 1
ATOM 5375 O O . ASN B 1 249 ? -13.695 -9.992 7.254 1 96.5 249 ASN B O 1
ATOM 5379 N N . LEU B 1 250 ? -12.719 -11.648 6.117 1 97.62 250 LEU B N 1
ATOM 5380 C CA . LEU B 1 250 ? -13.062 -11.039 4.836 1 97.62 250 LEU B CA 1
ATOM 5381 C C . LEU B 1 250 ? -14.578 -10.898 4.695 1 97.62 250 LEU B C 1
ATOM 5383 O O . LEU B 1 250 ? -15.07 -9.867 4.227 1 97.62 250 LEU B O 1
ATOM 5387 N N . GLU B 1 251 ? -15.25 -11.883 5.094 1 97.44 251 GLU B N 1
ATOM 5388 C CA . GLU B 1 251 ? -16.703 -11.844 4.988 1 97.44 251 GLU B CA 1
ATOM 5389 C C . GLU B 1 251 ? -17.281 -10.695 5.82 1 97.44 251 GLU B C 1
ATOM 5391 O O . GLU B 1 251 ? -18.234 -10.031 5.395 1 97.44 251 GLU B O 1
ATOM 5396 N N . ASP B 1 252 ? -16.688 -10.492 6.992 1 96.88 252 ASP B N 1
ATOM 5397 C CA . ASP B 1 252 ? -17.172 -9.445 7.883 1 96.88 252 ASP B CA 1
ATOM 5398 C C . ASP B 1 252 ? -16.984 -8.062 7.262 1 96.88 252 ASP B C 1
ATOM 5400 O O . ASP B 1 252 ? -17.812 -7.172 7.426 1 96.88 252 ASP B O 1
ATOM 5404 N N . ILE B 1 253 ? -15.914 -7.848 6.574 1 97.62 253 ILE B N 1
ATOM 5405 C CA . ILE B 1 253 ? -15.656 -6.574 5.918 1 97.62 253 ILE B CA 1
ATOM 5406 C C . ILE B 1 253 ? -16.75 -6.289 4.895 1 97.62 253 ILE B C 1
ATOM 5408 O O . ILE B 1 253 ? -17.344 -5.207 4.895 1 97.62 253 ILE B O 1
ATOM 5412 N N . VAL B 1 254 ? -17.047 -7.258 4.09 1 97.75 254 VAL B N 1
ATOM 5413 C CA . VAL B 1 254 ? -18.016 -7.113 3.004 1 97.75 254 VAL B CA 1
ATOM 5414 C C . VAL B 1 254 ? -19.422 -6.953 3.576 1 97.75 254 VAL B C 1
ATOM 5416 O O . VAL B 1 254 ? -20.188 -6.086 3.141 1 97.75 254 VAL B O 1
ATOM 5419 N N . SER B 1 255 ? -19.719 -7.746 4.59 1 97.12 255 SER B N 1
ATOM 5420 C CA . SER B 1 255 ? -21.047 -7.707 5.191 1 97.12 255 SER B CA 1
ATOM 5421 C C . SER B 1 255 ? -21.297 -6.383 5.902 1 97.12 255 SER B C 1
ATOM 5423 O O . SER B 1 255 ? -22.422 -5.887 5.93 1 97.12 255 SER B O 1
ATOM 5425 N N . SER B 1 256 ? -20.281 -5.832 6.473 1 95.88 256 SER B N 1
ATOM 5426 C CA . SER B 1 256 ? -20.406 -4.551 7.16 1 95.88 256 SER B CA 1
ATOM 5427 C C . SER B 1 256 ? -20.797 -3.439 6.195 1 95.88 256 SER B C 1
ATOM 5429 O O . SER B 1 256 ? -21.328 -2.402 6.609 1 95.88 256 SER B O 1
ATOM 5431 N N . CYS B 1 257 ? -20.562 -3.613 4.953 1 96.44 257 CYS B N 1
ATOM 5432 C CA . CYS B 1 257 ? -20.922 -2.639 3.93 1 96.44 257 CYS B CA 1
ATOM 5433 C C . CYS B 1 257 ? -22.312 -2.934 3.363 1 96.44 257 CYS B C 1
ATOM 5435 O O . CYS B 1 257 ? -22.766 -2.262 2.434 1 96.44 257 CYS B O 1
ATOM 5437 N N . GLY B 1 258 ? -22.953 -3.965 3.832 1 95.62 258 GLY B N 1
ATOM 5438 C CA . GLY B 1 258 ? -24.297 -4.312 3.406 1 95.62 258 GLY B CA 1
ATOM 5439 C C . GLY B 1 258 ? -24.312 -5.262 2.223 1 95.62 258 GLY B C 1
ATOM 5440 O O . GLY B 1 258 ? -25.375 -5.484 1.62 1 95.62 258 GLY B O 1
ATOM 5441 N N . ASP B 1 259 ? -23.203 -5.809 1.879 1 96.5 259 ASP B N 1
ATOM 5442 C CA . ASP B 1 259 ? -23.125 -6.695 0.721 1 96.5 259 ASP B CA 1
ATOM 5443 C C . ASP B 1 259 ? -23.016 -8.156 1.153 1 96.5 259 ASP B C 1
ATOM 5445 O O . ASP B 1 259 ? -22.688 -8.438 2.305 1 96.5 259 ASP B O 1
ATOM 5449 N N . ASN B 1 260 ? -23.359 -8.992 0.23 1 95.44 260 ASN B N 1
ATOM 5450 C CA . ASN B 1 260 ? -23.172 -10.43 0.416 1 95.44 260 ASN B CA 1
ATOM 5451 C C . ASN B 1 260 ? -21.875 -10.914 -0.228 1 95.44 260 ASN B C 1
ATOM 5453 O O . ASN B 1 260 ? -21.656 -10.695 -1.421 1 95.44 260 ASN B O 1
ATOM 5457 N N . TYR B 1 261 ? -21.109 -11.617 0.508 1 96.44 261 TYR B N 1
ATOM 5458 C CA . TYR B 1 261 ? -19.781 -12 0.043 1 96.44 261 TYR B CA 1
ATOM 5459 C C . TYR B 1 261 ? -19.875 -12.883 -1.198 1 96.44 261 TYR B C 1
ATOM 5461 O O . TYR B 1 261 ? -19.156 -12.672 -2.174 1 96.44 261 TYR B O 1
ATOM 5469 N N . THR B 1 262 ? -20.734 -13.875 -1.208 1 93.25 262 THR B N 1
ATOM 5470 C CA . THR B 1 262 ? -20.859 -14.82 -2.311 1 93.25 262 TH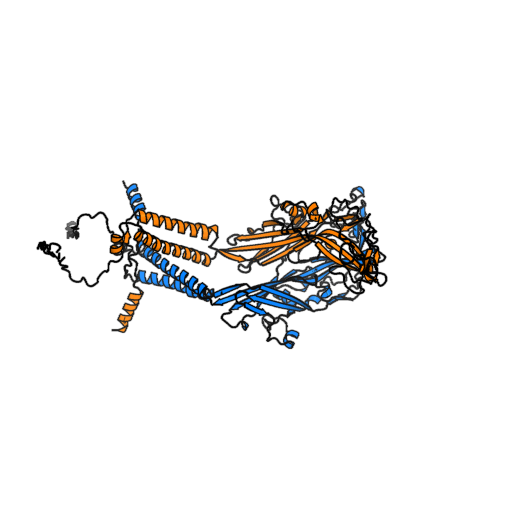R B CA 1
ATOM 5471 C C . THR B 1 262 ? -21.297 -14.109 -3.586 1 93.25 262 THR B C 1
ATOM 5473 O O . THR B 1 262 ? -20.797 -14.406 -4.672 1 93.25 262 THR B O 1
ATOM 5476 N N . ASP B 1 263 ? -22.141 -13.203 -3.438 1 91.56 263 ASP B N 1
ATOM 5477 C CA . ASP B 1 263 ? -22.625 -12.438 -4.586 1 91.56 263 ASP B CA 1
ATOM 5478 C C . ASP B 1 263 ? -21.5 -11.578 -5.18 1 91.56 263 ASP B C 1
ATOM 5480 O O . ASP B 1 263 ? -21.312 -11.547 -6.398 1 91.56 263 ASP B O 1
ATOM 5484 N N . VAL B 1 264 ? -20.781 -10.984 -4.316 1 94.5 264 VAL B N 1
ATOM 5485 C CA . VAL B 1 264 ? -19.719 -10.078 -4.742 1 94.5 264 VAL B CA 1
ATOM 5486 C C . VAL B 1 264 ? -18.562 -10.883 -5.332 1 94.5 264 VAL B C 1
ATOM 5488 O O . VAL B 1 264 ? -17.875 -10.422 -6.25 1 94.5 264 VAL B O 1
ATOM 5491 N N . ALA B 1 265 ? -18.375 -12.086 -4.891 1 94.62 265 ALA B N 1
ATOM 5492 C CA . ALA B 1 265 ? -17.234 -12.93 -5.242 1 94.62 265 ALA B CA 1
ATOM 5493 C C . ALA B 1 265 ? -17.312 -13.367 -6.703 1 94.62 265 ALA B C 1
ATOM 5495 O O . ALA B 1 265 ? -16.297 -13.773 -7.285 1 94.62 265 ALA B O 1
ATOM 5496 N N . TYR B 1 266 ? -18.453 -13.266 -7.312 1 91.44 266 TYR B N 1
ATOM 5497 C CA . TYR B 1 266 ? -18.594 -13.711 -8.695 1 91.44 266 TYR B CA 1
ATOM 5498 C C . TYR B 1 266 ? -17.844 -12.789 -9.648 1 91.44 266 TYR B C 1
ATOM 5500 O O . TYR B 1 266 ? -17.125 -13.258 -10.531 1 91.44 266 TYR B O 1
ATOM 5508 N N . GLN B 1 267 ? -17.969 -11.508 -9.398 1 92.25 267 GLN B N 1
ATOM 5509 C CA . GLN B 1 267 ? -17.406 -10.562 -10.352 1 92.25 267 GLN B CA 1
ATOM 5510 C C . GLN B 1 267 ? -16.375 -9.648 -9.688 1 92.25 267 GLN B C 1
ATOM 5512 O O . GLN B 1 267 ? -15.703 -8.875 -10.359 1 92.25 267 GLN B O 1
ATOM 5517 N N . GLY B 1 268 ? -16.344 -9.734 -8.445 1 95.12 268 GLY B N 1
ATOM 5518 C CA . GLY B 1 268 ? -15.367 -8.93 -7.727 1 95.12 268 GLY B CA 1
ATOM 5519 C C . GLY B 1 268 ? -15.891 -7.559 -7.344 1 95.12 268 GLY B C 1
ATOM 5520 O O . GLY B 1 268 ? -17.016 -7.195 -7.691 1 95.12 268 GLY B O 1
ATOM 5521 N N . ALA B 1 269 ? -15.102 -6.859 -6.578 1 97.38 269 ALA B N 1
ATOM 5522 C CA . ALA B 1 269 ? -15.43 -5.523 -6.09 1 97.38 269 ALA B CA 1
ATOM 5523 C C . ALA B 1 269 ? -14.211 -4.855 -5.453 1 97.38 269 ALA B C 1
ATOM 5525 O O . ALA B 1 269 ? -13.148 -5.473 -5.344 1 97.38 269 ALA B O 1
ATOM 5526 N N . ILE B 1 270 ? -14.391 -3.6 -5.176 1 97.56 270 ILE B N 1
ATOM 5527 C CA . ILE B 1 270 ? -13.344 -2.857 -4.484 1 97.56 270 ILE B CA 1
ATOM 5528 C C . ILE B 1 270 ? -13.883 -2.307 -3.166 1 97.56 270 ILE B C 1
ATOM 5530 O O . ILE B 1 270 ? -14.914 -1.638 -3.145 1 97.56 270 ILE B O 1
ATOM 5534 N N . TYR B 1 271 ? -13.242 -2.654 -2.076 1 98.12 271 TYR B N 1
ATOM 5535 C CA . TYR B 1 271 ? -13.609 -2.154 -0.756 1 98.12 271 TYR B CA 1
ATOM 5536 C C . TYR B 1 271 ? -12.461 -1.371 -0.131 1 98.12 271 TYR B C 1
ATOM 5538 O O . TYR B 1 271 ? -11.289 -1.663 -0.388 1 98.12 271 TYR B O 1
ATOM 5546 N N . GLY B 1 272 ? -12.805 -0.403 0.656 1 98 272 GLY B N 1
ATOM 5547 C CA . GLY B 1 272 ? -11.828 0.339 1.435 1 98 272 GLY B CA 1
ATOM 5548 C C . GLY B 1 272 ? -11.836 -0.027 2.906 1 98 272 GLY B C 1
ATOM 5549 O O . GLY B 1 272 ? -12.898 -0.18 3.51 1 98 272 GLY B O 1
ATOM 5550 N N . ILE B 1 273 ? -10.664 -0.31 3.441 1 98.06 273 ILE B N 1
ATOM 5551 C CA . ILE B 1 273 ? -10.445 -0.371 4.883 1 98.06 273 ILE B CA 1
ATOM 5552 C C . ILE B 1 273 ? -9.844 0.948 5.367 1 98.06 273 ILE B C 1
ATOM 5554 O O . ILE B 1 273 ? -8.664 1.218 5.152 1 98.06 273 ILE B O 1
ATOM 5558 N N . ILE B 1 274 ? -10.633 1.696 6.004 1 97.88 274 ILE B N 1
ATOM 5559 C CA . ILE B 1 274 ? -10.234 3.031 6.434 1 97.88 274 ILE B CA 1
ATOM 5560 C C . ILE B 1 274 ? -9.75 2.984 7.883 1 97.88 274 ILE B C 1
ATOM 5562 O O . ILE B 1 274 ? -10.477 2.539 8.773 1 97.88 274 ILE B O 1
ATOM 5566 N N . ILE B 1 275 ? -8.547 3.367 8.102 1 97.5 275 ILE B N 1
ATOM 5567 C CA . ILE B 1 275 ? -7.961 3.463 9.43 1 97.5 275 ILE B CA 1
ATOM 5568 C C . ILE B 1 275 ? -7.797 4.93 9.82 1 97.5 275 ILE B C 1
ATOM 5570 O O . ILE B 1 275 ? -7.023 5.66 9.195 1 97.5 275 ILE B O 1
ATOM 5574 N N . GLU B 1 276 ? -8.445 5.34 10.859 1 97.19 276 GLU B N 1
ATOM 5575 C CA . GLU B 1 276 ? -8.406 6.738 11.289 1 97.19 276 GLU B CA 1
ATOM 5576 C C . GLU B 1 276 ? -7.699 6.887 12.633 1 97.19 276 GLU B C 1
ATOM 5578 O O . GLU B 1 276 ? -7.98 6.141 13.578 1 97.19 276 GLU B O 1
ATOM 5583 N N . TRP B 1 277 ? -6.785 7.754 12.656 1 96.38 277 TRP B N 1
ATOM 5584 C CA . TRP B 1 277 ? -6.074 8.141 13.867 1 96.38 277 TRP B CA 1
ATOM 5585 C C . TRP B 1 277 ? -6.363 9.594 14.234 1 96.38 277 TRP B C 1
ATOM 5587 O O . TRP B 1 277 ? -6.035 10.5 13.477 1 96.38 277 TRP B O 1
ATOM 5597 N N . ASP B 1 278 ? -7.008 9.82 15.242 1 95.31 278 ASP B N 1
ATOM 5598 C CA . ASP B 1 278 ? -7.203 11.148 15.812 1 95.31 278 ASP B CA 1
ATOM 5599 C C . ASP B 1 278 ? -6.531 11.266 17.188 1 95.31 278 ASP B C 1
ATOM 5601 O O . ASP B 1 278 ? -7.141 10.945 18.203 1 95.31 278 ASP B O 1
ATOM 5605 N N . CYS B 1 279 ? -5.359 11.797 17.203 1 95.62 279 CYS B N 1
ATOM 5606 C CA . CYS B 1 279 ? -4.523 11.742 18.391 1 95.62 279 CYS B CA 1
ATOM 5607 C C . CYS B 1 279 ? -4.457 13.102 19.078 1 95.62 279 CYS B C 1
ATOM 5609 O O . CYS B 1 279 ? -4.051 14.094 18.469 1 95.62 279 CYS B O 1
ATOM 5611 N N . ASN B 1 280 ? -4.898 13.133 20.281 1 95.19 280 ASN B N 1
ATOM 5612 C CA . ASN B 1 280 ? -4.68 14.297 21.156 1 95.19 280 ASN B CA 1
ATOM 5613 C C . ASN B 1 280 ? -3.436 14.125 22.016 1 95.19 280 ASN B C 1
ATOM 5615 O O . ASN B 1 280 ? -3.488 13.484 23.062 1 95.19 280 ASN B O 1
ATOM 5619 N N . LEU B 1 281 ? -2.41 14.75 21.672 1 95.44 281 LEU B N 1
ATOM 5620 C CA . LEU B 1 281 ? -1.118 14.531 22.312 1 95.44 281 LEU B CA 1
ATOM 5621 C C . LEU B 1 281 ? -0.999 15.367 23.578 1 95.44 281 LEU B C 1
ATOM 5623 O O . LEU B 1 281 ? 0.047 15.359 24.234 1 95.44 281 LEU B O 1
ATOM 5627 N N . ASP B 1 282 ? -2.037 16.109 23.844 1 93.75 282 ASP B N 1
ATOM 5628 C CA . ASP B 1 282 ? -2.088 16.734 25.156 1 93.75 282 ASP B CA 1
ATOM 5629 C C . ASP B 1 282 ? -2.336 15.695 26.25 1 93.75 282 ASP B C 1
ATOM 5631 O O . ASP B 1 282 ? -2.09 15.953 27.422 1 93.75 282 ASP B O 1
ATOM 5635 N N . HIS B 1 283 ? -2.816 14.625 25.828 1 92.88 283 HIS B N 1
ATOM 5636 C CA . HIS B 1 283 ? -2.986 13.461 26.688 1 92.88 283 HIS B CA 1
ATOM 5637 C C . HIS B 1 283 ? -1.94 12.398 26.375 1 92.88 283 HIS B C 1
ATOM 5639 O O . HIS B 1 283 ? -1.048 12.609 25.562 1 92.88 283 HIS B O 1
ATOM 5645 N N . SER B 1 284 ? -2.062 11.32 27.078 1 91.44 284 SER B N 1
ATOM 5646 C CA . SER B 1 284 ? -1.131 10.227 26.844 1 91.44 284 SER B CA 1
ATOM 5647 C C . SER B 1 284 ? -1.287 9.656 25.438 1 91.44 284 SER B C 1
ATOM 5649 O O . SER B 1 284 ? -2.406 9.523 24.938 1 91.44 284 SER B O 1
ATOM 5651 N N . ILE B 1 285 ? -0.229 9.406 24.828 1 90.62 285 ILE B N 1
ATOM 5652 C CA . ILE B 1 285 ? -0.208 8.859 23.469 1 90.62 285 ILE B CA 1
ATOM 5653 C C . ILE B 1 285 ? -0.919 7.508 23.453 1 90.62 285 ILE B C 1
ATOM 5655 O O . ILE B 1 285 ? -1.424 7.082 22.406 1 90.62 285 ILE B O 1
ATOM 5659 N N . ASP B 1 286 ? -1.009 6.898 24.562 1 88.5 286 ASP B N 1
ATOM 5660 C CA . ASP B 1 286 ? -1.63 5.578 24.672 1 88.5 286 ASP B CA 1
ATOM 5661 C C . ASP B 1 286 ? -3.135 5.66 24.422 1 88.5 286 ASP B C 1
ATOM 5663 O O . ASP B 1 286 ? -3.771 4.652 24.109 1 88.5 286 ASP B O 1
ATOM 5667 N N 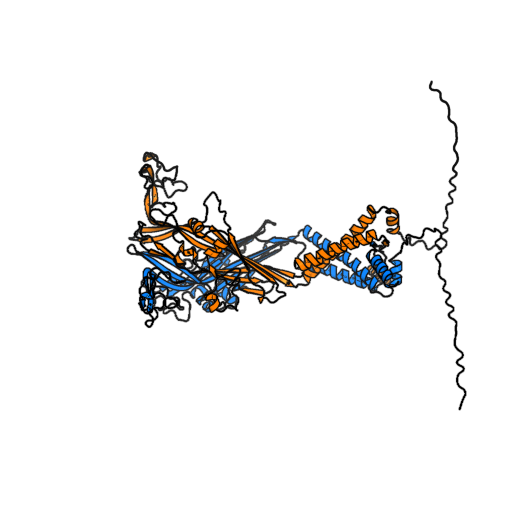. GLU B 1 287 ? -3.604 6.832 24.562 1 92.12 287 GLU B N 1
ATOM 5668 C CA . GLU B 1 287 ? -5.035 7.02 24.344 1 92.12 287 GLU B CA 1
ATOM 5669 C C . GLU B 1 287 ? -5.359 7.148 22.859 1 92.12 287 GLU B C 1
ATOM 5671 O O . GLU B 1 287 ? -6.523 7.059 22.469 1 92.12 287 GLU B O 1
ATOM 5676 N N . CYS B 1 288 ? -4.332 7.363 22.109 1 94.31 288 CYS B N 1
ATOM 5677 C CA . CYS B 1 288 ? -4.539 7.434 20.672 1 94.31 288 CYS B CA 1
ATOM 5678 C C . CYS B 1 288 ? -4.734 6.043 20.078 1 94.31 288 CYS B C 1
ATOM 5680 O O . CYS B 1 288 ? -3.775 5.281 19.938 1 94.31 288 CYS B O 1
ATOM 5682 N N . LEU B 1 289 ? -5.945 5.73 19.734 1 94.44 289 LEU B N 1
ATOM 5683 C CA . LEU B 1 289 ? -6.293 4.402 19.234 1 94.44 289 LEU B CA 1
ATOM 5684 C C . LEU B 1 289 ? -6.859 4.48 17.828 1 94.44 289 LEU B C 1
ATOM 5686 O O . LEU B 1 289 ? -7.527 5.457 17.469 1 94.44 289 LEU B O 1
ATOM 5690 N N . PRO B 1 290 ? -6.605 3.455 17.031 1 95.38 290 PRO B N 1
ATOM 5691 C CA . PRO B 1 290 ? -7.141 3.455 15.672 1 95.38 290 PRO B CA 1
ATOM 5692 C C . PRO B 1 290 ? -8.633 3.133 15.617 1 95.38 290 PRO B C 1
ATOM 5694 O O . PRO B 1 290 ? -9.133 2.363 16.438 1 95.38 290 PRO B O 1
ATOM 5697 N N . LYS B 1 291 ? -9.297 3.725 14.711 1 96.62 291 LYS B N 1
ATOM 5698 C CA . LYS B 1 291 ? -10.68 3.387 14.391 1 96.62 291 LYS B CA 1
ATOM 5699 C C . LYS B 1 291 ? -10.789 2.85 12.961 1 96.62 291 LYS B C 1
ATOM 5701 O O . LYS B 1 291 ? -10.242 3.434 12.031 1 96.62 291 LYS B O 1
ATOM 5706 N N . TYR B 1 292 ? -11.539 1.739 12.859 1 97.5 292 TYR B N 1
ATOM 5707 C CA . TYR B 1 292 ? -11.672 1.099 11.555 1 97.5 292 TYR B CA 1
ATOM 5708 C C . TYR B 1 292 ? -13.07 1.302 10.984 1 97.5 292 TYR B C 1
ATOM 5710 O O . TYR B 1 292 ? -14.062 1.24 11.711 1 97.5 292 TYR B O 1
ATOM 5718 N N . GLN B 1 293 ? -13.086 1.652 9.734 1 96.88 293 GLN B N 1
ATOM 5719 C CA . GLN B 1 293 ? -14.328 1.747 8.969 1 96.88 293 GLN B CA 1
ATOM 5720 C C . GLN B 1 293 ? -14.188 1.083 7.602 1 96.88 293 GLN B C 1
ATOM 5722 O O . GLN B 1 293 ? -13.086 1.023 7.047 1 96.88 293 GLN B O 1
ATOM 5727 N N . PHE B 1 294 ? -15.32 0.536 7.105 1 97.94 294 PHE B N 1
ATOM 5728 C CA . PHE B 1 294 ? -15.312 -0.14 5.812 1 97.94 294 PHE B CA 1
ATOM 5729 C C . PHE B 1 294 ? -16.297 0.514 4.855 1 97.94 294 PHE B C 1
ATOM 5731 O O . PHE B 1 294 ? -17.375 0.939 5.266 1 97.94 294 PHE B O 1
ATOM 5738 N N . LYS B 1 295 ? -15.836 0.618 3.635 1 97.12 295 LYS B N 1
ATOM 5739 C CA . LYS B 1 295 ? -16.688 1.212 2.611 1 97.12 295 LYS B CA 1
ATOM 5740 C C . LYS B 1 295 ? -16.438 0.575 1.247 1 97.12 295 LYS B C 1
ATOM 5742 O O . LYS B 1 295 ? -15.297 0.301 0.885 1 97.12 295 LYS B O 1
ATOM 5747 N N . ARG B 1 296 ? -17.516 0.295 0.548 1 96.38 296 ARG B N 1
ATOM 5748 C CA . ARG B 1 296 ? -17.344 -0.125 -0.839 1 96.38 296 ARG B CA 1
ATOM 5749 C C . ARG B 1 296 ? -16.969 1.055 -1.727 1 96.38 296 ARG B C 1
ATOM 5751 O O . ARG B 1 296 ? -17.578 2.123 -1.643 1 96.38 296 ARG B O 1
ATOM 5758 N N . LEU B 1 297 ? -16.016 0.918 -2.611 1 95.31 297 LEU B N 1
ATOM 5759 C CA . LEU B 1 297 ? -15.453 2.041 -3.35 1 95.31 297 LEU B CA 1
ATOM 5760 C C . LEU B 1 297 ? -15.828 1.968 -4.824 1 95.31 297 LEU B C 1
ATOM 5762 O O . LEU B 1 297 ? -15.711 2.961 -5.547 1 95.31 297 LEU B O 1
ATOM 5766 N N . ASP B 1 298 ? -16.172 0.822 -5.355 1 92.44 298 ASP B N 1
ATOM 5767 C CA . ASP B 1 298 ? -16.516 0.717 -6.77 1 92.44 298 ASP B CA 1
ATOM 5768 C C . ASP B 1 298 ? -18 0.976 -6.992 1 92.44 298 ASP B C 1
ATOM 5770 O O . ASP B 1 298 ? -18.797 0.95 -6.043 1 92.44 298 ASP B O 1
ATOM 5774 N N . ASP B 1 299 ? -18.297 1.252 -8.242 1 88 299 ASP B N 1
ATOM 5775 C CA . ASP B 1 299 ? -19.688 1.441 -8.641 1 88 299 ASP B CA 1
ATOM 5776 C C . ASP B 1 299 ? -20.328 0.115 -9.039 1 88 299 ASP B C 1
ATOM 5778 O O . ASP B 1 299 ? -20.016 -0.437 -10.094 1 88 299 ASP B O 1
ATOM 5782 N N . VAL B 1 300 ? -21.281 -0.287 -8.289 1 84.12 300 VAL B N 1
ATOM 5783 C CA . VAL B 1 300 ? -21.938 -1.571 -8.5 1 84.12 300 VAL B CA 1
ATOM 5784 C C . VAL B 1 300 ? -22.688 -1.547 -9.828 1 84.12 300 VAL B C 1
ATOM 5786 O O . VAL B 1 300 ? -22.844 -2.58 -10.484 1 84.12 300 VAL B O 1
ATOM 5789 N N . ASN B 1 301 ? -23.109 -0.383 -10.211 1 82.69 301 ASN B N 1
ATOM 5790 C CA . ASN B 1 301 ? -23.969 -0.258 -11.383 1 82.69 301 ASN B CA 1
ATOM 5791 C C . ASN B 1 301 ? -23.172 0.165 -12.617 1 82.69 301 ASN B C 1
ATOM 5793 O O . ASN B 1 301 ? -23.75 0.65 -13.594 1 82.69 301 ASN B O 1
ATOM 5797 N N . SER B 1 302 ? -21.938 -0.079 -12.508 1 84 302 SER B N 1
ATOM 5798 C CA . SER B 1 302 ? -21.156 0.276 -13.68 1 84 302 SER B CA 1
ATOM 5799 C C . SER B 1 302 ? -21.625 -0.482 -14.914 1 84 302 SER B C 1
ATOM 5801 O O . SER B 1 302 ? -21.797 -1.703 -14.875 1 84 302 SER B O 1
ATOM 5803 N N . PRO B 1 303 ? -21.844 0.231 -16.047 1 81.81 303 PRO B N 1
ATOM 5804 C CA . PRO B 1 303 ? -22.328 -0.45 -17.25 1 81.81 303 PRO B CA 1
ATOM 5805 C C . PRO B 1 303 ? -21.219 -1.211 -17.969 1 81.81 303 PRO B C 1
ATOM 5807 O O . PRO B 1 303 ? -21.5 -2.094 -18.781 1 81.81 303 PRO B O 1
ATOM 5810 N N . ILE B 1 304 ? -20.031 -0.786 -17.734 1 80.12 304 ILE B N 1
ATOM 5811 C CA . ILE B 1 304 ? -18.906 -1.429 -18.406 1 80.12 304 ILE B CA 1
ATOM 5812 C C . ILE B 1 304 ? -17.984 -2.066 -17.375 1 80.12 304 ILE B C 1
ATOM 5814 O O . ILE B 1 304 ? -17.656 -1.442 -16.359 1 80.12 304 ILE B O 1
ATOM 5818 N N . SER B 1 305 ? -17.688 -3.271 -17.641 1 78.06 305 SER B N 1
ATOM 5819 C CA . SER B 1 305 ? -16.734 -4.027 -16.828 1 78.06 305 SER B CA 1
ATOM 5820 C C . SER B 1 305 ? -17.109 -3.988 -15.344 1 78.06 305 SER B C 1
ATOM 5822 O O . SER B 1 305 ? -16.359 -3.471 -14.523 1 78.06 305 SER B O 1
ATOM 5824 N N . PRO B 1 306 ? -18.234 -4.426 -15.086 1 84.12 306 PRO B N 1
ATOM 5825 C CA . PRO B 1 306 ? -18.641 -4.449 -13.672 1 84.12 306 PRO B CA 1
ATOM 5826 C C . PRO B 1 306 ? -17.719 -5.316 -12.812 1 84.12 306 PRO B C 1
ATOM 5828 O O . PRO B 1 306 ? -17.141 -6.289 -13.305 1 84.12 306 PRO B O 1
ATOM 5831 N N . GLY B 1 307 ? -17.578 -4.918 -11.547 1 91.69 307 GLY B N 1
ATOM 5832 C CA . GLY B 1 307 ? -16.734 -5.66 -10.625 1 91.69 307 GLY B CA 1
ATOM 5833 C C . GLY B 1 307 ? -15.266 -5.348 -10.781 1 91.69 307 GLY B C 1
ATOM 5834 O O . GLY B 1 307 ? -14.891 -4.203 -11.047 1 91.69 307 GLY B O 1
ATOM 5835 N N . TYR B 1 308 ? -14.477 -6.281 -10.523 1 95.38 308 TYR B N 1
ATOM 5836 C CA . TYR B 1 308 ? -13.031 -6.102 -10.625 1 95.38 308 TYR B CA 1
ATOM 5837 C C . TYR B 1 308 ? -12.352 -7.391 -11.062 1 95.38 308 TYR B C 1
ATOM 5839 O O . TYR B 1 308 ? -12.477 -8.422 -10.406 1 95.38 308 TYR B O 1
ATOM 5847 N N . ASN B 1 309 ? -11.695 -7.242 -12.172 1 94.5 309 ASN B N 1
ATOM 5848 C CA . ASN B 1 309 ? -10.984 -8.398 -12.695 1 94.5 309 ASN B CA 1
ATOM 5849 C C . ASN B 1 309 ? -9.789 -7.984 -13.555 1 94.5 309 ASN B C 1
ATOM 5851 O O . ASN B 1 309 ? -9.688 -6.824 -13.953 1 94.5 309 ASN B O 1
ATOM 5855 N N . PHE B 1 310 ? -8.891 -8.867 -13.695 1 95.62 310 PHE B N 1
ATOM 5856 C CA . PHE B 1 310 ? -7.762 -8.703 -14.609 1 95.62 310 PHE B CA 1
ATOM 5857 C C . PHE B 1 310 ? -7.238 -10.055 -15.07 1 95.62 310 PHE B C 1
ATOM 5859 O O . PHE B 1 310 ? -7.652 -11.094 -14.562 1 95.62 310 PHE B O 1
ATOM 5866 N N . ARG B 1 311 ? -6.406 -10.031 -16.094 1 95.94 311 ARG B N 1
ATOM 5867 C CA . ARG B 1 311 ? -5.824 -11.25 -16.656 1 95.94 311 ARG B CA 1
ATOM 5868 C C . ARG B 1 311 ? -4.336 -11.336 -16.344 1 95.94 311 ARG B C 1
ATOM 5870 O O . ARG B 1 311 ? -3.645 -10.32 -16.297 1 95.94 311 ARG B O 1
ATOM 5877 N N . TYR B 1 312 ? -3.893 -12.594 -16.047 1 95 312 TYR B N 1
ATOM 5878 C CA . TYR B 1 312 ? -2.463 -12.883 -15.977 1 95 312 TYR B CA 1
ATOM 5879 C C . TYR B 1 312 ? -2.154 -14.266 -16.531 1 95 312 TYR B C 1
ATOM 5881 O O . TYR B 1 312 ? -3.062 -15.07 -16.766 1 95 312 TYR B O 1
ATOM 5889 N N . ALA B 1 313 ? -0.875 -14.5 -16.812 1 95.81 313 ALA B N 1
ATOM 5890 C CA . ALA B 1 313 ? -0.479 -15.766 -17.422 1 95.81 313 ALA B CA 1
ATOM 5891 C C . ALA B 1 313 ? 0.703 -16.391 -16.672 1 95.81 313 ALA B C 1
ATOM 5893 O O . ALA B 1 313 ? 1.613 -15.672 -16.234 1 95.81 313 ALA B O 1
ATOM 5894 N N . ASP B 1 314 ? 0.625 -17.734 -16.453 1 94.81 314 ASP B N 1
ATOM 5895 C CA . ASP B 1 314 ? 1.758 -18.531 -16 1 94.81 314 ASP B CA 1
ATOM 5896 C C . ASP B 1 314 ? 2.393 -19.297 -17.156 1 94.81 314 ASP B C 1
ATOM 5898 O O . ASP B 1 314 ? 1.721 -20.078 -17.844 1 94.81 314 ASP B O 1
ATOM 5902 N N . TYR B 1 315 ? 3.672 -19.109 -17.406 1 95.06 315 TYR B N 1
ATOM 5903 C CA . TYR B 1 315 ? 4.352 -19.719 -18.531 1 95.06 315 TYR B CA 1
ATOM 5904 C C . TYR B 1 315 ? 5.129 -20.953 -18.109 1 95.06 315 TYR B C 1
ATOM 5906 O O . TYR B 1 315 ? 5.605 -21.031 -16.969 1 95.06 315 TYR B O 1
ATOM 5914 N N . TYR B 1 316 ? 5.176 -21.969 -19 1 93.38 316 TYR B N 1
ATOM 5915 C CA . TYR B 1 316 ? 5.977 -23.172 -18.766 1 93.38 316 TYR B CA 1
ATOM 5916 C C . TYR B 1 316 ? 6.414 -23.781 -20.094 1 93.38 316 TYR B C 1
ATOM 5918 O O . TYR B 1 316 ? 5.938 -23.391 -21.156 1 93.38 316 TYR B O 1
ATOM 5926 N N . VAL B 1 317 ? 7.383 -24.641 -20.031 1 93.62 317 VAL B N 1
ATOM 5927 C CA . VAL B 1 317 ? 7.906 -25.297 -21.219 1 93.62 317 VAL B CA 1
ATOM 5928 C C . VAL B 1 317 ? 7.73 -26.812 -21.109 1 93.62 317 VAL B C 1
ATOM 5930 O O . VAL B 1 317 ? 8.031 -27.391 -20.062 1 93.62 317 VAL B O 1
ATOM 5933 N N . GLU B 1 318 ? 7.102 -27.375 -22.047 1 90.25 318 GLU B N 1
ATOM 5934 C CA . GLU B 1 318 ? 6.965 -28.812 -22.188 1 90.25 318 GLU B CA 1
ATOM 5935 C C . GLU B 1 318 ? 7.375 -29.281 -23.594 1 90.25 318 GLU B C 1
ATOM 5937 O O . GLU B 1 318 ? 6.867 -28.766 -24.594 1 90.25 318 GLU B O 1
ATOM 5942 N N . GLU B 1 319 ? 8.25 -30.234 -23.688 1 89.5 319 GLU B N 1
ATOM 5943 C CA . GLU B 1 319 ? 8.734 -30.766 -24.969 1 89.5 319 GLU B CA 1
ATOM 5944 C C . GLU B 1 319 ? 9.18 -29.641 -25.891 1 89.5 319 GLU B C 1
ATOM 5946 O O . GLU B 1 319 ? 8.727 -29.547 -27.031 1 89.5 319 GLU B O 1
ATOM 5951 N N . ASP B 1 320 ? 9.867 -28.656 -25.406 1 91 320 ASP B N 1
ATOM 5952 C CA . ASP B 1 320 ? 10.531 -27.562 -26.109 1 91 320 ASP B CA 1
ATOM 5953 C C . ASP B 1 320 ? 9.508 -26.594 -26.703 1 91 320 ASP B C 1
ATOM 5955 O O . ASP B 1 320 ? 9.781 -25.922 -27.688 1 91 320 ASP B O 1
ATOM 5959 N N . THR B 1 321 ? 8.336 -26.719 -26.219 1 93.94 321 THR B N 1
ATOM 5960 C CA . THR B 1 321 ? 7.285 -25.781 -26.625 1 93.94 321 THR B CA 1
ATOM 5961 C C . THR B 1 321 ? 6.832 -24.938 -25.438 1 93.94 321 THR B C 1
ATOM 5963 O O . THR B 1 321 ? 6.645 -25.469 -24.328 1 93.94 321 THR B O 1
ATOM 5966 N N . ARG B 1 322 ? 6.719 -23.625 -25.672 1 95.56 322 ARG B N 1
ATOM 5967 C CA . ARG B 1 322 ? 6.277 -22.719 -24.609 1 95.56 322 ARG B CA 1
ATOM 5968 C C . ARG B 1 322 ? 4.758 -22.656 -24.531 1 95.56 322 ARG B C 1
ATOM 5970 O O . ARG B 1 322 ? 4.09 -22.375 -25.531 1 95.56 322 ARG B O 1
ATOM 5977 N N . TYR B 1 323 ? 4.215 -22.953 -23.375 1 96.5 323 TYR B N 1
ATOM 5978 C CA . TYR B 1 323 ? 2.787 -22.922 -23.094 1 96.5 323 TYR B CA 1
ATOM 5979 C C . TYR B 1 323 ? 2.471 -21.891 -22.016 1 96.5 323 TYR B C 1
ATOM 5981 O O . TYR B 1 323 ? 3.377 -21.359 -21.375 1 96.5 323 TYR B O 1
ATOM 5989 N N . ARG B 1 324 ? 1.179 -21.578 -21.953 1 96.19 324 ARG B N 1
ATOM 5990 C CA . ARG B 1 324 ? 0.778 -20.766 -20.812 1 96.19 324 ARG B CA 1
ATOM 5991 C C . ARG B 1 324 ? -0.602 -21.172 -20.297 1 96.19 324 ARG B C 1
ATOM 5993 O O . ARG B 1 324 ? -1.368 -21.812 -21.031 1 96.19 324 ARG B O 1
ATOM 6000 N N . VAL B 1 325 ? -0.754 -20.938 -19.031 1 95.56 325 VAL B N 1
ATOM 6001 C CA . VAL B 1 325 ? -2.09 -20.953 -18.438 1 95.56 325 VAL B CA 1
ATOM 6002 C C . VAL B 1 325 ? -2.609 -19.516 -18.297 1 95.56 325 VAL B C 1
ATOM 6004 O O . VAL B 1 325 ? -2.023 -18.703 -17.578 1 95.56 325 VAL B O 1
ATOM 6007 N N . LEU B 1 326 ? -3.613 -19.219 -19.016 1 96.75 326 LEU B N 1
ATOM 6008 C CA . LEU B 1 326 ? -4.242 -17.906 -18.891 1 96.75 326 LEU B CA 1
ATOM 6009 C C . LEU B 1 326 ? -5.316 -17.906 -17.812 1 96.75 326 LEU B C 1
ATOM 6011 O O . LEU B 1 326 ? -6.172 -18.797 -17.797 1 96.75 326 LEU B O 1
ATOM 6015 N N . THR B 1 327 ? -5.234 -16.984 -16.906 1 95.75 327 THR B N 1
ATOM 6016 C CA . THR B 1 327 ? -6.215 -16.859 -15.836 1 95.75 327 THR B CA 1
ATOM 6017 C C . THR B 1 327 ? -6.871 -15.477 -15.867 1 95.75 327 THR B C 1
ATOM 6019 O O . THR B 1 327 ? -6.184 -14.453 -15.844 1 95.75 327 THR B O 1
ATOM 6022 N N . LYS B 1 328 ? -8.109 -15.453 -16.078 1 95.31 328 LYS B N 1
ATOM 6023 C CA . LYS B 1 328 ? -8.875 -14.25 -15.781 1 95.31 328 LYS B CA 1
ATOM 6024 C C . LYS B 1 328 ? -9.359 -14.25 -14.336 1 95.31 328 LYS B C 1
ATOM 6026 O O . LYS B 1 328 ? -10.273 -14.992 -13.984 1 95.31 328 LYS B O 1
ATOM 6031 N N . ALA B 1 329 ? -8.773 -13.445 -13.547 1 96.81 329 ALA B N 1
ATOM 6032 C CA . ALA B 1 329 ? -9.008 -13.445 -12.109 1 96.81 329 ALA B CA 1
ATOM 6033 C C . ALA B 1 329 ? -10.07 -12.414 -11.734 1 96.81 329 ALA B C 1
ATOM 6035 O O . ALA B 1 329 ? -9.922 -11.227 -12.031 1 96.81 329 ALA B O 1
ATOM 6036 N N . TYR B 1 330 ? -11.148 -12.883 -11.164 1 95.44 330 TYR B N 1
ATOM 6037 C CA . TYR B 1 330 ? -12.125 -12.031 -10.5 1 95.44 330 TYR B CA 1
ATOM 6038 C C . TYR B 1 330 ? -11.898 -12.016 -8.992 1 95.44 330 TYR B C 1
ATOM 6040 O O . TYR B 1 330 ? -11.539 -13.039 -8.406 1 95.44 330 TYR B O 1
ATOM 6048 N N . GLY B 1 331 ? -12.102 -10.891 -8.414 1 97.56 331 GLY B N 1
ATOM 6049 C CA . GLY B 1 331 ? -11.883 -10.898 -6.973 1 97.56 331 GLY B CA 1
ATOM 6050 C C . GLY B 1 331 ? -12.172 -9.562 -6.312 1 97.56 331 GLY B C 1
ATOM 6051 O O . GLY B 1 331 ? -12.789 -8.688 -6.918 1 97.56 331 GLY B O 1
ATOM 6052 N N . ILE B 1 332 ? -11.789 -9.547 -5.062 1 98.19 332 ILE B N 1
ATOM 6053 C CA . ILE B 1 332 ? -12.023 -8.367 -4.23 1 98.19 332 ILE B CA 1
ATOM 6054 C C . ILE B 1 332 ? -10.695 -7.672 -3.939 1 98.19 332 ILE B C 1
ATOM 6056 O O . ILE B 1 332 ? -9.766 -8.289 -3.42 1 98.19 332 ILE B O 1
ATOM 6060 N N . LYS B 1 333 ? -10.672 -6.438 -4.336 1 98.12 333 LYS B N 1
ATOM 6061 C CA . LYS B 1 333 ? -9.531 -5.602 -3.984 1 98.12 333 LYS B CA 1
ATOM 6062 C C . LYS B 1 333 ? -9.812 -4.785 -2.727 1 98.12 333 LYS B C 1
ATOM 6064 O O . LYS B 1 333 ? -10.805 -4.062 -2.656 1 98.12 333 LYS B O 1
ATOM 6069 N N . PHE B 1 334 ? -8.984 -4.961 -1.72 1 98.12 334 PHE B N 1
ATOM 6070 C CA . PHE B 1 334 ? -9.07 -4.164 -0.501 1 98.12 334 PHE B CA 1
ATOM 6071 C C . PHE B 1 334 ? -8.047 -3.035 -0.521 1 98.12 334 PHE B C 1
ATOM 6073 O O . PHE B 1 334 ? -6.836 -3.289 -0.539 1 98.12 334 PHE B O 1
ATOM 6080 N N . GLU B 1 335 ? -8.516 -1.867 -0.494 1 97.38 335 GLU B N 1
ATOM 6081 C CA . GLU B 1 335 ? -7.633 -0.707 -0.409 1 97.38 335 GLU B CA 1
ATOM 6082 C C . GLU B 1 335 ? -7.516 -0.207 1.027 1 97.38 335 GLU B C 1
ATOM 6084 O O . GLU B 1 335 ? -8.523 -0.036 1.716 1 97.38 335 GLU B O 1
ATOM 6089 N N . LEU B 1 336 ? -6.309 -0.027 1.494 1 97.12 336 LEU B N 1
ATOM 6090 C CA . LEU B 1 336 ? -6.055 0.481 2.838 1 97.12 336 LEU B CA 1
ATOM 6091 C C . LEU B 1 336 ? -5.844 1.991 2.818 1 97.12 336 LEU B C 1
ATOM 6093 O O . LEU B 1 336 ? -4.879 2.479 2.227 1 97.12 336 LEU B O 1
ATOM 6097 N N . LEU B 1 337 ? -6.723 2.688 3.459 1 96.56 337 LEU B N 1
ATOM 6098 C CA . LEU B 1 337 ? -6.676 4.145 3.537 1 96.56 337 LEU B CA 1
ATOM 6099 C C . LEU B 1 337 ? -6.422 4.605 4.969 1 96.56 337 LEU B C 1
ATOM 6101 O O . LEU B 1 337 ? -7.242 4.363 5.855 1 96.56 337 LEU B O 1
ATOM 6105 N N . VAL B 1 338 ? -5.316 5.246 5.16 1 95.75 338 VAL B N 1
ATOM 6106 C CA . VAL B 1 338 ? -4.953 5.672 6.508 1 95.75 338 VAL B CA 1
ATOM 6107 C C . VAL B 1 338 ? -5.035 7.195 6.609 1 95.75 338 VAL B C 1
ATOM 6109 O O . VAL B 1 338 ? -4.453 7.91 5.789 1 95.75 338 VAL B O 1
ATOM 6112 N N . HIS B 1 339 ? -5.785 7.676 7.555 1 94.44 339 HIS B N 1
ATOM 6113 C CA . HIS B 1 339 ? -5.879 9.094 7.887 1 94.44 339 HIS B CA 1
ATOM 6114 C C . HIS B 1 339 ? -5.434 9.352 9.32 1 94.44 339 HIS B C 1
ATOM 6116 O O . HIS B 1 339 ? -5.996 8.789 10.266 1 94.44 339 HIS B O 1
ATOM 6122 N N . GLY B 1 340 ? -4.434 10.117 9.445 1 95.62 340 GLY B N 1
ATOM 6123 C CA . GLY B 1 340 ? -3.939 10.414 10.781 1 95.62 340 GLY B CA 1
ATOM 6124 C C . GLY B 1 340 ? -3.707 11.891 11.023 1 95.62 340 GLY B C 1
ATOM 6125 O O . GLY B 1 340 ? -3.158 12.586 10.164 1 95.62 340 GLY B O 1
ATOM 6126 N N . LYS B 1 341 ? -4.184 12.352 12.125 1 95 341 LYS B N 1
ATOM 6127 C CA . LYS B 1 341 ? -3.963 13.719 12.578 1 95 341 LYS B CA 1
ATOM 6128 C C . LYS B 1 341 ? -3.643 13.758 14.07 1 95 341 LYS B C 1
ATOM 6130 O O . LYS B 1 341 ? -4.227 13.008 14.859 1 95 341 LYS B O 1
ATOM 6135 N N . ALA B 1 342 ? -2.705 14.539 14.391 1 96.38 342 ALA B N 1
ATOM 6136 C CA . ALA B 1 342 ? -2.359 14.719 15.805 1 96.38 342 ALA B CA 1
ATOM 6137 C C . ALA B 1 342 ? -2.316 16.203 16.172 1 96.38 342 ALA B C 1
ATOM 6139 O O . ALA B 1 342 ? -1.848 17.031 15.391 1 96.38 342 ALA B O 1
ATOM 6140 N N . GLY B 1 343 ? -2.902 16.484 17.344 1 95.5 343 GLY B N 1
ATOM 6141 C CA . GLY B 1 343 ? -2.857 17.844 17.875 1 95.5 343 GLY B CA 1
ATOM 6142 C C . GLY B 1 343 ? -2.146 17.938 19.219 1 95.5 343 GLY B C 1
ATOM 6143 O O . GLY B 1 343 ? -2.254 17.031 20.047 1 95.5 343 GLY B O 1
ATOM 6144 N N . LYS B 1 344 ? -1.437 18.953 19.375 1 95.81 344 LYS B N 1
ATOM 6145 C CA . LYS B 1 344 ? -0.757 19.25 20.625 1 95.81 344 LYS B CA 1
ATOM 6146 C C . LYS B 1 344 ? -0.836 20.734 20.953 1 95.81 344 LYS B C 1
ATOM 6148 O O . LYS B 1 344 ? -0.774 21.578 20.062 1 95.81 344 LYS B O 1
ATOM 6153 N N . PHE B 1 345 ? -0.918 20.984 22.25 1 94.5 345 PHE B N 1
ATOM 6154 C CA . PHE B 1 345 ? -1.034 22.359 22.688 1 94.5 345 PHE B CA 1
ATOM 6155 C C . PHE B 1 345 ? 0.164 23.188 22.234 1 94.5 345 PHE B C 1
ATOM 6157 O O . PHE B 1 345 ? 1.307 22.734 22.328 1 94.5 345 PHE B O 1
ATOM 6164 N N . ASN B 1 346 ? -0.242 24.25 21.688 1 90.88 346 ASN B N 1
ATOM 6165 C CA . ASN B 1 346 ? 0.733 25.25 21.281 1 90.88 346 ASN B CA 1
ATOM 6166 C C . ASN B 1 346 ? 0.216 26.656 21.531 1 90.88 346 ASN B C 1
ATOM 6168 O O . ASN B 1 346 ? -0.928 26.984 21.203 1 90.88 346 ASN B O 1
ATOM 6172 N N . VAL B 1 347 ? 0.967 27.484 22.062 1 83.56 347 VAL B N 1
ATOM 6173 C CA . VAL B 1 347 ? 0.56 28.828 22.484 1 83.56 347 VAL B CA 1
ATOM 6174 C C . VAL B 1 347 ? 0.304 29.688 21.266 1 83.56 347 VAL B C 1
ATOM 6176 O O . VAL B 1 347 ? -0.534 30.594 21.297 1 83.56 347 VAL B O 1
ATOM 6179 N N . ILE B 1 348 ? 0.966 29.281 20.25 1 74.56 348 ILE B N 1
ATOM 6180 C CA . ILE B 1 348 ? 0.909 30.156 19.062 1 74.56 348 ILE B CA 1
ATOM 6181 C C . ILE B 1 348 ? -0.491 30.094 18.469 1 74.56 348 ILE B C 1
ATOM 6183 O O . ILE B 1 348 ? -1.148 31.141 18.312 1 74.56 348 ILE B O 1
ATOM 6187 N N . PRO B 1 349 ? -0.958 28.922 18.156 1 82.31 349 PRO B N 1
ATOM 6188 C CA . PRO B 1 349 ? -2.318 28.891 17.609 1 82.31 349 PRO B CA 1
ATOM 6189 C C . PRO B 1 349 ? -3.354 29.453 18.594 1 82.31 349 PRO B C 1
ATOM 6191 O O . PRO B 1 349 ? -4.324 30.078 18.172 1 82.31 349 PRO B O 1
ATOM 6194 N N . LEU B 1 350 ? -3.195 29.312 19.766 1 83.69 350 LEU B N 1
ATOM 6195 C CA . LEU B 1 350 ? -4.117 29.859 20.766 1 83.69 350 LEU B CA 1
ATOM 6196 C C . LEU B 1 350 ? -4.148 31.375 20.703 1 83.69 350 LEU B C 1
ATOM 6198 O O . LEU B 1 350 ? -5.223 31.984 20.594 1 83.69 350 LEU B O 1
ATOM 6202 N N . LEU B 1 351 ? -3 31.984 20.75 1 76.5 351 LEU B N 1
ATOM 6203 C CA . LEU B 1 351 ? -2.898 33.438 20.734 1 76.5 351 LEU B CA 1
ATOM 6204 C C . LEU B 1 351 ? -3.398 34 19.422 1 76.5 351 LEU B C 1
ATOM 6206 O O . LEU B 1 351 ? -4.023 35.062 19.391 1 76.5 351 LEU B O 1
ATOM 6210 N N . THR B 1 352 ? -3.07 33.219 18.391 1 73.62 352 THR B N 1
ATOM 6211 C CA . THR B 1 352 ? -3.52 33.688 17.078 1 73.62 352 THR B CA 1
ATOM 6212 C C . THR B 1 352 ? -5.043 33.688 17 1 73.62 352 THR B C 1
ATOM 6214 O O . THR B 1 352 ? -5.633 34.656 16.516 1 73.62 352 THR B O 1
ATOM 6217 N N . ASN B 1 353 ? -5.66 32.719 17.516 1 80.25 353 ASN B N 1
ATOM 6218 C CA . ASN B 1 353 ? -7.117 32.656 17.469 1 80.25 353 ASN B CA 1
ATOM 6219 C C . ASN B 1 353 ? -7.758 33.625 18.438 1 80.25 353 ASN B C 1
ATOM 6221 O O . ASN B 1 353 ? -8.797 34.219 18.141 1 80.25 353 ASN B O 1
ATOM 6225 N N . LEU B 1 354 ? -7.191 33.812 19.562 1 77.75 354 LEU B N 1
ATOM 6226 C CA . LEU B 1 354 ? -7.68 34.812 20.516 1 77.75 354 LEU B CA 1
ATOM 6227 C C . LEU B 1 354 ? -7.531 36.219 19.953 1 77.75 354 LEU B C 1
ATOM 6229 O O . LEU B 1 354 ? -8.422 37.062 20.109 1 77.75 354 LEU B O 1
ATOM 6233 N N . GLY B 1 355 ? -6.434 36.406 19.344 1 72.38 355 GLY B N 1
ATOM 6234 C CA . GLY B 1 355 ? -6.227 37.719 18.703 1 72.38 355 GLY B CA 1
ATOM 6235 C C . GLY B 1 355 ? -7.25 38 17.625 1 72.38 355 GLY B C 1
ATOM 6236 O O . GLY B 1 355 ? -7.781 39.125 17.562 1 72.38 355 GLY B O 1
ATOM 6237 N N . ALA B 1 356 ? -7.441 36.969 16.781 1 73.69 356 ALA B N 1
ATOM 6238 C CA . ALA B 1 356 ? -8.469 37.125 15.758 1 73.69 356 ALA B CA 1
ATOM 6239 C C . ALA B 1 356 ? -9.828 37.406 16.391 1 73.69 356 ALA B C 1
ATOM 6241 O O . ALA B 1 356 ? -10.602 38.219 15.852 1 73.69 356 ALA B O 1
ATOM 6242 N N . GLY B 1 357 ? -10.148 36.812 17.406 1 75.25 357 GLY B N 1
ATOM 6243 C CA . GLY B 1 357 ? -11.375 37.094 18.141 1 75.25 357 GLY B CA 1
ATOM 6244 C C . GLY B 1 357 ? -11.445 38.5 18.688 1 75.25 357 GLY B C 1
ATOM 6245 O O . GLY B 1 357 ? -12.492 39.156 18.594 1 75.25 357 GLY B O 1
ATOM 6246 N N . MET B 1 358 ? -10.367 39 19.156 1 73.06 358 MET B N 1
ATOM 6247 C CA . MET B 1 358 ? -10.305 40.375 19.672 1 73.06 358 MET B CA 1
ATOM 6248 C C . MET B 1 358 ? -10.492 41.375 18.547 1 73.06 358 MET B C 1
ATOM 6250 O O . MET B 1 358 ? -11.148 42.406 18.734 1 73.06 358 MET B O 1
ATOM 6254 N N . ALA B 1 359 ? -9.875 41 17.5 1 70.94 359 ALA B N 1
ATOM 6255 C CA . ALA B 1 359 ? -10.055 41.875 16.344 1 70.94 359 ALA B CA 1
ATOM 6256 C C . ALA B 1 359 ? -11.523 41.906 15.93 1 70.94 359 ALA B C 1
ATOM 6258 O O . ALA B 1 359 ? -12.047 43 15.594 1 70.94 359 ALA B O 1
ATOM 6259 N N . LEU B 1 360 ? -12.086 40.781 16.016 1 74.19 360 LEU B N 1
ATOM 6260 C CA . LEU B 1 360 ? -13.5 40.719 15.672 1 74.19 360 LEU B CA 1
ATOM 6261 C C . LEU B 1 360 ? -14.336 41.562 16.641 1 74.19 360 LEU B C 1
ATOM 6263 O O . LEU B 1 360 ? -15.305 42.188 16.234 1 74.19 360 LEU B O 1
ATOM 6267 N N . LEU B 1 361 ? -14.008 41.562 17.875 1 73.94 361 LEU B N 1
ATOM 6268 C CA . LEU B 1 361 ? -14.703 42.375 18.875 1 73.94 361 LEU B CA 1
ATOM 6269 C C . LEU B 1 361 ? -14.508 43.875 18.609 1 73.94 361 LEU B C 1
ATOM 6271 O O . LEU B 1 361 ? -15.438 44.656 18.781 1 73.94 361 LEU B O 1
ATOM 6275 N N . GLY B 1 362 ? -13.344 44.188 18.141 1 68.19 362 GLY B N 1
ATOM 6276 C CA . GLY B 1 362 ? -13.062 45.562 17.766 1 68.19 362 GLY B CA 1
ATOM 6277 C C . GLY B 1 362 ? -13.891 46.031 16.594 1 68.19 362 GLY B C 1
ATOM 6278 O O . GLY B 1 362 ? -14.445 47.125 16.625 1 68.19 362 GLY B O 1
ATOM 6279 N N . ILE B 1 363 ? -13.977 45.156 15.734 1 68.75 363 ILE B N 1
ATOM 6280 C CA . ILE B 1 363 ? -14.766 45.5 14.555 1 68.75 363 ILE B CA 1
ATOM 6281 C C . ILE B 1 363 ? -16.234 45.625 14.93 1 68.75 363 ILE B C 1
ATOM 6283 O O . ILE B 1 363 ? -16.953 46.5 14.414 1 68.75 363 ILE B O 1
ATOM 6287 N N . ALA B 1 364 ? -16.656 44.812 15.781 1 70.5 364 ALA B N 1
ATOM 6288 C CA . ALA B 1 364 ? -18.047 44.844 16.234 1 70.5 364 ALA B CA 1
ATOM 6289 C C . ALA B 1 364 ? -18.375 46.188 16.891 1 70.5 364 ALA B C 1
ATOM 6291 O O . ALA B 1 364 ? -19.469 46.719 16.719 1 70.5 364 ALA B O 1
ATOM 6292 N N . THR B 1 365 ? -17.391 46.75 17.531 1 65.12 365 THR B N 1
ATOM 6293 C CA . THR B 1 365 ? -17.578 48.062 18.172 1 65.12 365 THR B CA 1
ATOM 6294 C C . THR B 1 365 ? -17.797 49.156 17.109 1 65.12 365 THR B C 1
ATOM 6296 O O . THR B 1 365 ? -18.672 50 17.25 1 65.12 365 THR B O 1
ATOM 6299 N N . VAL B 1 366 ? -17.031 49.062 16.125 1 64.56 366 VAL B N 1
ATOM 6300 C CA . VAL B 1 366 ? -17.141 50.062 15.047 1 64.56 366 VAL B CA 1
ATOM 6301 C C . VAL B 1 366 ? -18.484 49.906 14.336 1 64.56 366 VAL B C 1
ATOM 6303 O O . VAL B 1 366 ? -19.141 50.875 14.008 1 64.56 366 VAL B O 1
ATOM 6306 N N . TRP B 1 367 ? -18.844 48.688 14.25 1 67.31 367 TRP B N 1
ATOM 6307 C CA . TRP B 1 367 ? -20.094 48.406 13.562 1 67.31 367 TRP B CA 1
ATOM 6308 C C . TRP B 1 367 ? -21.297 48.844 14.406 1 67.31 367 TRP B C 1
ATOM 6310 O O . TRP B 1 367 ? -22.266 49.375 13.883 1 67.31 367 TRP B O 1
ATOM 6320 N N . CYS B 1 368 ? -21.25 48.625 15.633 1 65.06 368 CYS B N 1
ATOM 6321 C CA . CYS B 1 368 ? -22.328 49.062 16.516 1 65.06 368 CYS B CA 1
ATOM 6322 C C . CYS B 1 368 ? -22.438 50.594 16.531 1 65.06 368 CYS B C 1
ATOM 6324 O O . CYS B 1 368 ? -23.547 51.125 16.516 1 65.06 368 CYS B O 1
ATOM 6326 N N . ASP B 1 369 ? -21.344 51.281 16.453 1 62.06 369 ASP B N 1
ATOM 6327 C CA . ASP B 1 369 ? -21.328 52.719 16.375 1 62.06 369 ASP B CA 1
ATOM 6328 C C . ASP B 1 369 ? -22 53.188 15.086 1 62.06 369 ASP B C 1
ATOM 6330 O O . ASP B 1 369 ? -22.766 54.156 15.102 1 62.06 369 ASP B O 1
ATOM 6334 N N . PHE B 1 370 ? -21.734 52.5 14.125 1 61.69 370 PHE B N 1
ATOM 6335 C CA . PHE B 1 370 ? -22.328 52.844 12.836 1 61.69 370 PHE B CA 1
ATOM 6336 C C . PHE B 1 370 ? -23.844 52.656 12.875 1 61.69 370 PHE B C 1
ATOM 6338 O O . PHE B 1 370 ? -24.578 53.5 12.367 1 61.69 370 PHE B O 1
ATOM 6345 N N . ILE B 1 371 ? -24.234 51.656 13.484 1 63.34 371 ILE B N 1
ATOM 6346 C CA . ILE B 1 371 ? -25.656 51.375 13.57 1 63.34 371 ILE B CA 1
ATOM 6347 C C . ILE B 1 371 ? -26.344 52.406 14.43 1 63.34 371 ILE B C 1
ATOM 6349 O O . ILE B 1 371 ? -27.422 52.906 14.07 1 63.34 371 ILE B O 1
ATOM 6353 N N . VAL B 1 372 ? -25.781 52.812 15.484 1 62.25 372 VAL B N 1
ATOM 6354 C CA . VAL B 1 372 ? -26.344 53.812 16.391 1 62.25 372 VAL B CA 1
ATOM 6355 C C . VAL B 1 372 ? -26.422 55.156 15.68 1 62.25 372 VAL B C 1
ATOM 6357 O O . VAL B 1 372 ? -27.406 55.875 15.812 1 62.25 372 VAL B O 1
ATOM 6360 N N . MET B 1 373 ? -25.484 55.375 14.914 1 59.16 373 MET B N 1
ATOM 6361 C CA . MET B 1 373 ? -25.438 56.688 14.234 1 59.16 373 MET B CA 1
ATOM 6362 C C . MET B 1 373 ? -26.484 56.75 13.125 1 59.16 373 MET B C 1
ATOM 6364 O O . MET B 1 373 ? -27.078 57.812 12.891 1 59.16 373 MET B O 1
ATOM 6368 N N . TYR B 1 374 ? -26.641 55.656 12.562 1 56.75 374 TYR B N 1
ATOM 6369 C CA . TYR B 1 374 ? -27.484 55.75 11.383 1 56.75 374 TYR B CA 1
ATOM 6370 C C . TYR B 1 374 ? -28.891 55.281 11.68 1 56.75 374 TYR B C 1
ATOM 6372 O O . TYR B 1 374 ? -29.859 55.688 11.039 1 56.75 374 TYR B O 1
ATOM 6380 N N . LEU B 1 375 ? -28.922 54.406 12.484 1 54.12 375 LEU B N 1
ATOM 6381 C CA . LEU B 1 375 ? -30.266 53.812 12.625 1 54.12 375 LEU B CA 1
ATOM 6382 C C . LEU B 1 375 ? -31 54.438 13.805 1 54.12 375 LEU B C 1
ATOM 6384 O O . LEU B 1 375 ? -32.219 54.344 13.898 1 54.12 375 LEU B O 1
ATOM 6388 N N . LEU B 1 376 ? -30.297 54.938 14.898 1 53.56 376 LEU B N 1
ATOM 6389 C CA . LEU B 1 376 ? -31.078 55.438 16.016 1 53.56 376 LEU B CA 1
ATOM 6390 C C . LEU B 1 376 ? -31.422 56.906 15.82 1 53.56 376 LEU B C 1
ATOM 6392 O O . LEU B 1 376 ? -30.672 57.656 15.203 1 53.56 376 LEU B O 1
ATOM 6396 N N . LYS B 1 377 ? -32.656 57.312 15.891 1 49.31 377 LYS B N 1
ATOM 6397 C CA . LYS B 1 377 ? -33.344 58.562 15.648 1 49.31 377 LYS B CA 1
ATOM 6398 C C . LYS B 1 377 ? -32.562 59.75 16.172 1 49.31 377 LYS B C 1
ATOM 6400 O O . LYS B 1 377 ? -32.688 60.875 15.656 1 49.31 377 LYS B O 1
ATOM 6405 N N . LYS B 1 378 ? -32.156 59.812 17.438 1 47.84 378 LYS B N 1
ATOM 6406 C CA . LYS B 1 378 ? -31.531 61 17.984 1 47.84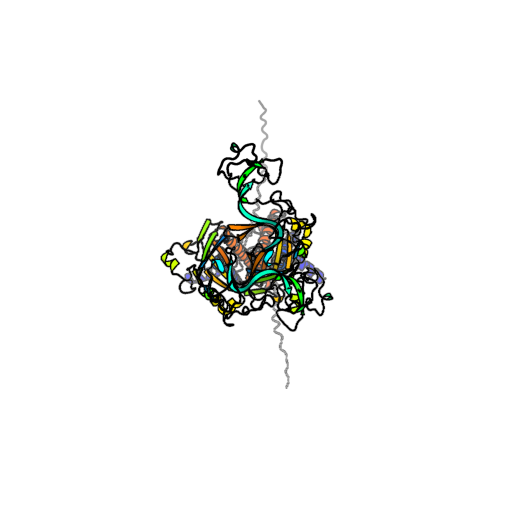 378 LYS B CA 1
ATOM 6407 C C . LYS B 1 378 ? -30.094 61.156 17.484 1 47.84 378 LYS B C 1
ATOM 6409 O O . LYS B 1 378 ? -29.156 61.219 18.281 1 47.84 378 LYS B O 1
ATOM 6414 N N . ARG B 1 379 ? -29.859 61.031 16.266 1 49.38 379 ARG B N 1
ATOM 6415 C CA . ARG B 1 379 ? -28.688 60.969 15.414 1 49.38 379 ARG B CA 1
ATOM 6416 C C . ARG B 1 379 ? -27.844 62.219 15.578 1 49.38 379 ARG B C 1
ATOM 6418 O O . ARG B 1 379 ? -26.609 62.156 15.633 1 49.38 379 ARG B O 1
ATOM 6425 N N . ASN B 1 380 ? -28.578 63.344 15.594 1 46.09 380 ASN B N 1
ATOM 6426 C CA . ASN B 1 380 ? -27.906 64.625 15.625 1 46.09 380 ASN B CA 1
ATOM 6427 C C . ASN B 1 380 ? -27.172 64.875 16.953 1 46.09 380 ASN B C 1
ATOM 6429 O O . ASN B 1 380 ? -26.109 65.5 16.984 1 46.09 380 ASN B O 1
ATOM 6433 N N . VAL B 1 381 ? -27.828 64.5 18.016 1 45.62 381 VAL B N 1
ATOM 6434 C CA . VAL B 1 381 ? -27.219 64.75 19.328 1 45.62 381 VAL B CA 1
ATOM 6435 C C . VAL B 1 381 ? -25.984 63.844 19.484 1 45.62 381 VAL B C 1
ATOM 6437 O O . VAL B 1 381 ? -24.969 64.25 20.016 1 45.62 381 VAL B O 1
ATOM 6440 N N . TYR B 1 382 ? -26.078 62.812 18.781 1 46.34 382 TYR B N 1
ATOM 6441 C CA . TYR B 1 382 ? -24.984 61.844 18.891 1 46.34 382 TYR B CA 1
ATOM 6442 C C . TYR B 1 382 ? -23.781 62.25 18.047 1 46.34 382 TYR B C 1
ATOM 6444 O O . TYR B 1 382 ? -22.641 62.094 18.469 1 46.34 382 TYR B O 1
ATOM 6452 N N . ARG B 1 383 ? -24.031 62.812 16.953 1 46.78 383 ARG B N 1
ATOM 6453 C CA . ARG B 1 383 ? -22.984 63.344 16.078 1 46.78 383 ARG B CA 1
ATOM 6454 C C . ARG B 1 383 ? -22.25 64.5 16.734 1 46.78 383 ARG B C 1
ATOM 6456 O O . ARG B 1 383 ? -21.031 64.625 16.609 1 46.78 383 ARG B O 1
ATOM 6463 N N . GLU B 1 384 ? -23.016 65.438 17.312 1 44.91 384 GLU B N 1
ATOM 6464 C CA . GLU B 1 384 ? -22.422 66.625 17.906 1 44.91 384 GLU B CA 1
ATOM 6465 C C . GLU B 1 384 ? -21.531 66.312 19.078 1 44.91 384 GLU B C 1
ATOM 6467 O O . GLU B 1 384 ? -20.5 66.938 19.297 1 44.91 384 GLU B O 1
ATOM 6472 N N . HIS B 1 385 ? -21.938 65.312 19.797 1 43.41 385 HIS B N 1
ATOM 6473 C CA . HIS B 1 385 ? -21.172 65 21 1 43.41 385 HIS B CA 1
ATOM 6474 C C . HIS B 1 385 ? -19.969 64.125 20.672 1 43.41 385 HIS B C 1
ATOM 6476 O O . HIS B 1 385 ? -18.969 64.125 21.391 1 43.41 385 HIS B O 1
ATOM 6482 N N . LYS B 1 386 ? -20.047 63.5 19.594 1 41.69 386 LYS B N 1
ATOM 6483 C CA . LYS B 1 386 ? -18.922 62.656 19.188 1 41.69 386 LYS B CA 1
ATOM 6484 C C . LYS B 1 386 ? -17.766 63.5 18.672 1 41.69 386 LYS B C 1
ATOM 6486 O O . LYS B 1 386 ? -16.594 63.156 18.859 1 41.69 386 LYS B O 1
ATOM 6491 N N . TYR B 1 387 ? -17.984 64.688 17.922 1 37.38 387 TYR B N 1
ATOM 6492 C CA . TYR B 1 387 ? -16.938 65.562 17.359 1 37.38 387 TYR B CA 1
ATOM 6493 C C . TYR B 1 387 ? -16.781 66.812 18.172 1 37.38 387 TYR B C 1
ATOM 6495 O O . TYR B 1 387 ? -17.609 67.75 18.047 1 37.38 387 TYR B O 1
ATOM 6503 N N . GLN B 1 388 ? -16.594 66.812 19.516 1 36.84 388 GLN B N 1
ATOM 6504 C CA . GLN B 1 388 ? -16.344 68.125 20.125 1 36.84 388 GLN B CA 1
ATOM 6505 C C . GLN B 1 388 ? -14.93 68.625 19.844 1 36.84 388 GLN B C 1
ATOM 6507 O O . GLN B 1 388 ? -13.961 67.938 20.156 1 36.84 388 GLN B O 1
ATOM 6512 N N . ARG B 1 389 ? -14.859 69.438 18.812 1 31.8 389 ARG B N 1
ATOM 6513 C CA . ARG B 1 389 ? -13.648 70.25 18.562 1 31.8 389 ARG B CA 1
ATOM 6514 C C . ARG B 1 389 ? -13.258 71.062 19.797 1 31.8 389 ARG B C 1
ATOM 6516 O O . ARG B 1 389 ? -14.047 71.812 20.297 1 31.8 389 ARG B O 1
ATOM 6523 N N . VAL B 1 390 ? -12.461 70.5 20.703 1 33.88 390 VAL B N 1
ATOM 6524 C CA . VAL B 1 390 ? -11.914 71.375 21.719 1 33.88 390 VAL B CA 1
ATOM 6525 C C . VAL B 1 390 ? -11.023 72.438 21.062 1 33.88 390 VAL B C 1
ATOM 6527 O O . VAL B 1 390 ? -10 72.062 20.469 1 33.88 390 VAL B O 1
ATOM 6530 N N . ASP B 1 391 ? -11.625 73.5 20.5 1 29.02 391 ASP B N 1
ATOM 6531 C CA . ASP B 1 391 ? -10.859 74.688 20.141 1 29.02 391 ASP B CA 1
ATOM 6532 C C . ASP B 1 391 ? -9.977 75.125 21.312 1 29.02 391 ASP B C 1
ATOM 6534 O O . ASP B 1 391 ? -10.461 75.25 22.438 1 29.02 391 ASP B O 1
ATOM 6538 N N . ASP B 1 392 ? -8.734 74.75 21.25 1 30.94 392 ASP B N 1
ATOM 6539 C CA . ASP B 1 392 ? -7.723 75.312 22.156 1 30.94 392 ASP B CA 1
ATOM 6540 C C . ASP B 1 392 ? -7.965 76.812 22.438 1 30.94 392 ASP B C 1
ATOM 6542 O O . ASP B 1 392 ? -7.258 77.375 23.25 1 30.94 392 ASP B O 1
ATOM 6546 N N . ASP B 1 393 ? -8.516 77.562 21.516 1 31.41 393 ASP B N 1
ATOM 6547 C CA . ASP B 1 393 ? -8.305 79 21.688 1 31.41 393 ASP B CA 1
ATOM 6548 C C . ASP B 1 393 ? -9.141 79.562 22.844 1 31.41 393 ASP B C 1
ATOM 6550 O O . ASP B 1 393 ? -9.289 80.75 22.984 1 31.41 393 ASP B O 1
ATOM 6554 N N . SER B 1 394 ? -10.078 78.75 23.453 1 32.5 394 SER B N 1
ATOM 6555 C CA . SER B 1 394 ? -10.883 79.562 24.359 1 32.5 394 SER B CA 1
ATOM 6556 C C . SER B 1 394 ? -10.094 79.938 25.609 1 32.5 394 SER B C 1
ATOM 6558 O O . SER B 1 394 ? -10.055 79.188 26.578 1 32.5 394 SER B O 1
ATOM 6560 N N . GLN B 1 395 ? -8.867 80.375 25.531 1 29.83 395 GLN B N 1
ATOM 6561 C CA . GLN B 1 395 ? -8.367 81.125 26.672 1 29.83 395 GLN B CA 1
ATOM 6562 C C . GLN B 1 395 ? -9.422 82.125 27.203 1 29.83 395 GLN B C 1
ATOM 6564 O O . GLN B 1 395 ? -9.219 82.75 28.234 1 29.83 395 GLN B O 1
ATOM 6569 N N . ASP B 1 396 ? -10.094 82.875 26.359 1 31.45 396 ASP B N 1
ATOM 6570 C CA . ASP B 1 396 ? -10.688 84.062 26.906 1 31.45 396 ASP B CA 1
ATOM 6571 C C . ASP B 1 396 ? -11.844 83.75 27.844 1 31.45 396 ASP B C 1
ATOM 6573 O O . ASP B 1 396 ? -12.719 82.938 27.5 1 31.45 396 ASP B O 1
ATOM 6577 N N . PRO B 1 397 ? -11.641 84 29.281 1 33.75 397 PRO B N 1
ATOM 6578 C CA . PRO B 1 397 ? -12.633 83.812 30.328 1 33.75 397 PRO B CA 1
ATOM 6579 C C . PRO B 1 397 ? -14.047 84.125 29.875 1 33.75 397 PRO B C 1
ATOM 6581 O O . PRO B 1 397 ? -15.023 83.562 30.391 1 33.75 397 PRO B O 1
ATOM 6584 N N . LYS B 1 398 ? -14.148 85.375 29.562 1 34.16 398 LYS B N 1
ATOM 6585 C CA . LYS B 1 398 ? -15.414 86.125 29.562 1 34.16 398 LYS B CA 1
ATOM 6586 C C . LYS B 1 398 ? -16.281 85.688 28.375 1 34.16 398 LYS B C 1
ATOM 6588 O O . LYS B 1 398 ? -16.141 86.25 27.281 1 34.16 398 LYS B O 1
ATOM 6593 N N . GLY B 1 399 ? -16.344 84.5 28.016 1 28.42 399 GLY B N 1
ATOM 6594 C CA . GLY B 1 399 ? -17.156 84.25 26.844 1 28.42 399 GLY B CA 1
ATOM 6595 C C . GLY B 1 399 ? -18.547 84.812 26.906 1 28.42 399 GLY B C 1
ATOM 6596 O O . GLY B 1 399 ? -19.344 84.438 27.766 1 28.42 399 GLY B O 1
ATOM 6597 N N . ASN B 1 400 ? -18.547 86.125 26.594 1 26.16 400 ASN B N 1
ATOM 6598 C CA . ASN B 1 400 ? -19.766 86.875 26.297 1 26.16 400 ASN B CA 1
ATOM 6599 C C . ASN B 1 400 ? -20.703 86.125 25.375 1 26.16 400 ASN B C 1
ATOM 6601 O O . ASN B 1 400 ? -20.328 85.75 24.25 1 26.16 400 ASN B O 1
ATOM 6605 N N . VAL B 1 401 ? -21.375 85.188 25.953 1 28.66 401 VAL B N 1
ATOM 6606 C CA . VAL B 1 401 ? -22.531 84.625 25.219 1 28.66 401 VAL B CA 1
ATOM 6607 C C . VAL B 1 401 ? -23.234 85.812 24.484 1 28.66 401 VAL B C 1
ATOM 6609 O O . VAL B 1 401 ? -23.812 86.688 25.109 1 28.66 401 VAL B O 1
ATOM 6612 N N . GLN B 1 402 ? -22.438 86.375 23.531 1 23.38 402 GLN B N 1
ATOM 6613 C CA . GLN B 1 402 ? -23.203 87.375 22.766 1 23.38 402 GLN B CA 1
ATOM 6614 C C . GLN B 1 402 ? -24.453 86.75 22.156 1 23.38 402 GLN B C 1
ATOM 6616 O O . GLN B 1 402 ? -24.344 85.812 21.375 1 23.38 402 GLN B O 1
ATOM 6621 N N . VAL B 1 403 ? -25.422 86.688 23.016 1 27 403 VAL B N 1
ATOM 6622 C CA . VAL B 1 403 ? -26.797 86.5 22.531 1 27 403 VAL B CA 1
ATOM 6623 C C . VAL B 1 403 ? -27.047 87.438 21.375 1 27 403 VAL B C 1
ATOM 6625 O O . VAL B 1 403 ? -26.969 88.688 21.547 1 27 403 VAL B O 1
ATOM 6628 N N . ASP B 1 404 ? -26.359 87.188 20.203 1 22.39 404 ASP B N 1
ATOM 6629 C CA . ASP B 1 404 ? -26.734 88 19.062 1 22.39 404 ASP B CA 1
ATOM 6630 C C . ASP B 1 404 ? -28.25 88.125 18.922 1 22.39 404 ASP B C 1
ATOM 6632 O O . ASP B 1 404 ? -28.922 87.062 18.781 1 22.39 404 ASP B O 1
ATOM 6636 N N . ASP B 1 405 ? -28.828 89 19.75 1 23.95 405 ASP B N 1
ATOM 6637 C CA . ASP B 1 405 ? -30.172 89.5 19.609 1 23.95 405 ASP B CA 1
ATOM 6638 C C . ASP B 1 405 ? -30.453 89.938 18.156 1 23.95 405 ASP B C 1
ATOM 6640 O O . ASP B 1 405 ? -30.469 91.125 17.859 1 23.95 405 ASP B O 1
ATOM 6644 N N . ASP B 1 406 ? -29.875 89.188 17.188 1 21.47 406 ASP B N 1
ATOM 6645 C CA . ASP B 1 406 ? -30.281 89.75 15.906 1 21.47 406 ASP B CA 1
ATOM 6646 C C . ASP B 1 406 ? -31.812 89.875 15.82 1 21.47 406 ASP B C 1
ATOM 6648 O O . ASP B 1 406 ? -32.531 88.875 15.953 1 21.47 406 ASP B O 1
ATOM 6652 N N . GLU B 1 407 ? -32.281 91 16.312 1 22.88 407 GLU B N 1
ATOM 6653 C CA . GLU B 1 407 ? -33.594 91.688 16.047 1 22.88 407 GLU B CA 1
ATOM 6654 C C . GLU B 1 407 ? -33.906 91.688 14.547 1 22.88 407 GLU B C 1
ATOM 6656 O O . GLU B 1 407 ? -33.406 92.5 13.812 1 22.88 407 GLU B O 1
ATOM 6661 N N . ASN B 1 408 ? -33.562 90.562 13.875 1 22.48 408 ASN B N 1
ATOM 6662 C CA . ASN B 1 408 ? -33.969 90.75 12.492 1 22.48 408 ASN B CA 1
ATOM 6663 C C . ASN B 1 408 ? -35.406 91.312 12.398 1 22.48 408 ASN B C 1
ATOM 6665 O O . ASN B 1 408 ? -36.281 90.812 13.094 1 22.48 408 ASN B O 1
ATOM 6669 N N . GLU B 1 409 ? -35.469 92.625 12.023 1 21.75 409 GLU B N 1
ATOM 6670 C CA . GLU B 1 409 ? -36.531 93.5 11.547 1 21.75 409 GLU B CA 1
ATOM 6671 C C . GLU B 1 409 ? -37.438 92.75 10.539 1 21.75 409 GLU B C 1
ATOM 6673 O O . GLU B 1 409 ? -36.969 92.312 9.516 1 21.75 409 GLU B O 1
ATOM 6678 N N . LEU B 1 410 ? -38.469 92.062 10.977 1 23.66 410 LEU B N 1
ATOM 6679 C CA . LEU B 1 410 ? -39.625 91.625 10.234 1 23.66 410 LEU B CA 1
ATOM 6680 C C . LEU B 1 410 ? -40.188 92.75 9.359 1 23.66 410 LEU B C 1
ATOM 6682 O O . LEU B 1 410 ? -40.906 93.625 9.844 1 23.66 410 LEU B O 1
ATOM 6686 N N . GLU B 1 411 ? -39.281 93.562 8.672 1 20.62 411 GLU B N 1
ATOM 6687 C CA . GLU B 1 411 ? -39.969 94.562 7.91 1 20.62 411 GLU B CA 1
ATOM 6688 C C . GLU B 1 411 ? -41 93.938 6.957 1 20.62 411 GLU B C 1
ATOM 6690 O O . GLU B 1 411 ? -40.688 93 6.242 1 20.62 411 GLU B O 1
ATOM 6695 N N . SER B 1 412 ? -42.281 94.25 7.238 1 23.22 412 SER B N 1
ATOM 6696 C CA . SER B 1 412 ? -43.594 94.062 6.613 1 23.22 412 SER B CA 1
ATOM 6697 C C . SER B 1 412 ? -43.594 94.562 5.18 1 23.22 412 SER B C 1
ATOM 6699 O O . SER B 1 412 ? -44.094 95.625 4.906 1 23.22 412 SER B O 1
ATOM 6701 N N . ASP B 1 413 ? -42.531 94.25 4.352 1 21.55 413 ASP B N 1
ATOM 6702 C CA . ASP B 1 413 ? -42.719 94.875 3.043 1 21.55 413 ASP B CA 1
ATOM 6703 C C . ASP B 1 413 ? -44.062 94.5 2.422 1 21.55 413 ASP B C 1
ATOM 6705 O O . ASP B 1 413 ? -44.25 93.312 2.08 1 21.55 413 ASP B O 1
ATOM 6709 N N . ARG B 1 414 ? -45.125 95.25 2.643 1 21.02 414 ARG B N 1
ATOM 6710 C CA . ARG B 1 414 ? -46.5 95.188 2.148 1 21.02 414 ARG B CA 1
ATOM 6711 C C . ARG B 1 414 ? -46.562 95.438 0.649 1 21.02 414 ARG B C 1
ATOM 6713 O O . ARG B 1 414 ? -47.531 95.062 -0.023 1 21.02 414 ARG B O 1
ATOM 6720 N N . PRO B 1 415 ? -45.594 96.062 -0.127 1 22.31 415 PRO B N 1
ATOM 6721 C CA . PRO B 1 415 ? -46.406 96.875 -1.035 1 22.31 415 PRO B CA 1
ATOM 6722 C C . PRO B 1 415 ? -47.312 96.062 -1.929 1 22.31 415 PRO B C 1
ATOM 6724 O O . PRO B 1 415 ? -47.125 94.812 -2.029 1 22.31 415 PRO B O 1
ATOM 6727 N N . GLU B 1 416 ? -47.719 96.75 -3.182 1 21.05 416 GLU B N 1
ATOM 6728 C CA . GLU B 1 416 ? -48.812 97.125 -4.047 1 21.05 416 GLU B CA 1
ATOM 6729 C C . GLU B 1 416 ? -49.062 96.062 -5.133 1 21.05 416 GLU B C 1
ATOM 6731 O O . GLU B 1 416 ? -48.094 95.562 -5.719 1 21.05 416 GLU B O 1
ATOM 6736 N N . ALA B 1 417 ? -50.25 95.5 -5.246 1 24.5 417 ALA B N 1
ATOM 6737 C CA . ALA B 1 417 ? -51.031 94.625 -6.129 1 24.5 417 ALA B CA 1
ATOM 6738 C C . ALA B 1 417 ? -51 95.188 -7.562 1 24.5 417 ALA B C 1
ATOM 6740 O O . ALA B 1 417 ? -51.719 94.625 -8.422 1 24.5 417 ALA B O 1
ATOM 6741 N N . GLU B 1 418 ? -50.094 95.938 -8.156 1 21.28 418 GLU B N 1
ATOM 6742 C CA . GLU B 1 418 ? -50.719 96.5 -9.352 1 21.28 418 GLU B CA 1
ATOM 6743 C C . GLU B 1 418 ? -51.344 95.438 -10.203 1 21.28 418 GLU B C 1
ATOM 6745 O O . GLU B 1 418 ? -50.812 94.312 -10.273 1 21.28 418 GLU B O 1
ATOM 6750 N N . ARG B 1 419 ? -52.594 95.812 -11.016 1 23 419 ARG B N 1
ATOM 6751 C CA . ARG B 1 419 ? -53.844 95.625 -11.758 1 23 419 ARG B CA 1
ATOM 6752 C C . ARG B 1 419 ? -53.562 95.188 -13.188 1 23 419 ARG B C 1
ATOM 6754 O O . ARG B 1 419 ? -54.469 95.062 -14.008 1 23 419 ARG B O 1
ATOM 6761 N N . LEU B 1 420 ? -52.344 95.062 -13.664 1 22.8 420 LEU B N 1
ATOM 6762 C CA . LEU B 1 420 ? -52.531 95.125 -15.109 1 22.8 420 LEU B CA 1
ATOM 6763 C C . LEU B 1 420 ? -53.438 94 -15.586 1 22.8 420 LEU B C 1
ATOM 6765 O O . LEU B 1 420 ? -53.25 92.875 -15.219 1 22.8 420 LEU B O 1
ATOM 6769 N N . ILE B 1 421 ? -54.688 94.5 -16.016 1 23.58 421 ILE B N 1
ATOM 6770 C CA . ILE B 1 421 ? -55.781 94.125 -16.875 1 23.58 421 ILE B CA 1
ATOM 6771 C C . ILE B 1 421 ? -55.25 93.5 -18.172 1 23.58 421 ILE B C 1
ATOM 6773 O O . ILE B 1 421 ? -54.312 94.062 -18.781 1 23.58 421 ILE B O 1
ATOM 6777 N N . LYS B 1 422 ? -55.531 92.312 -18.453 1 27.22 422 LYS B N 1
ATOM 6778 C CA . LYS B 1 422 ? -55.125 91.75 -19.734 1 27.22 422 LYS B CA 1
ATOM 6779 C C . LYS B 1 422 ? -55.438 92.688 -20.906 1 27.22 422 LYS B C 1
ATOM 6781 O O . LYS B 1 422 ? -56.531 93.25 -21 1 27.22 422 LYS B O 1
ATOM 6786 N N . PRO B 1 423 ? -54.688 93.75 -21.5 1 22.14 423 PRO B N 1
ATOM 6787 C CA . PRO B 1 423 ? -55.25 93.75 -22.844 1 22.14 423 PRO B CA 1
ATOM 6788 C C . PRO B 1 423 ? -55.312 92.375 -23.469 1 22.14 423 PRO B C 1
ATOM 6790 O O . PRO B 1 423 ? -54.5 91.5 -23.109 1 22.14 423 PRO B O 1
#

Organism: NCBI:txid252671

InterPro domains:
  IPR001429 P2X purinoreceptor [PIRSF005713] (9-406)
  IPR001429 P2X purinoreceptor [PR01307] (90-98)
  IPR001429 P2X purinoreceptor [PR01307] (168-179)
  IPR001429 P2X purinoreceptor [PR01307] (306-316)
  IPR001429 P2X purinoreceptor [PR01307] (325-339)
  IPR001429 P2X purinoreceptor [TIGR00863] (10-387)
  IPR027309 P2X purinoreceptor extracellular domain superfamily [G3DSA:2.60.490.10] (60-357)
  IPR059116 ATP P2X receptor-like [PF00864] (16-388)
  IPR059116 ATP P2X receptor-like [PTHR10125] (11-396)

Secondary structure (DSSP, 8-state):
-HHHHHHHHHHHHHT-EEEEEEEEE--HHHHHHHHHHHHHHHIIIIIIIIIIS-TTEEEEEPEEEEEEEEE--EEEE-TTS--SSS-SEEEE-HHHHBSSS--TTEEEEEEEEEEEEEEEEEEEEPPTTSGGGB-SSGGGS-TTPBPTTSSEEEEEEEEE-SS-TT-EEEEEEEEESPP---SSPTT----TTS-TTGGGGG-EEEEEEEEEETTTTEEEESS-TTS-HHHHHH---BTTTBTT--EEEHHHHHHHTT--HHHHHHH-EEEEEEEEEEEETTS-GGG--EEEEEEE-S-TT-SSS-S-EEEEEEEEEETTEEEEEEEEEEEEEEEEEEEEEEEEE-HHHHHHHHHHHHHHHHHHHHHHHHHHHHHSSTHHHHHHHH-----TT---S--------------------------/-HHHHHHHHHHHHHT-EEEEEEEEE--HHHHHHHHHHHHHHHIIIIIIIIIIS-TTEEEEEPEEEEEEEEE--EEEE-TTS--SSS-SEEEE-HHHHBSSS--TTEEEEEEEEEEEEEEEEEEEEPPTT-GGGB-SSGGGS-TTPBPTTSSEEEEEEEEE-SS-TT-EEEEEEEEESPP---SSPTT----TTS-TTGGGGG-EEEEEEEEEETTTTEEEESS-TTS-HHHHHH---BTTTBTT--EEEHHHHHHHTT--HHHHHHH-EEEEEEEEEEEETTS-GGG--EEEEEEE-S-TT-SSS-S-EEEEEEEEEETTEEEEEEEEEEEEEEEEEEEEEEEEE-HHHHHHHHHHHHHHHHHHHHHHHHHHHHHSS-HHHHHHHH-----TTTT-S--------------------------

Nearest PDB structures (foldseek):
  5f1c-assembly1_A  TM=9.129E-01  e=1.193E-43  Amblyomma maculatum
  4dw0-assembly1_A  TM=9.328E-01  e=1.466E-42  Danio rerio
  3h9v-assembly1_A  TM=9.179E-01  e=2.137E-41  Danio rerio
  8jv5-assembly1_C  TM=9.278E-01  e=2.779E-40  Danio rerio
  9ik1-assembly1_B  TM=8.974E-01  e=1.684E-38  Homo sapiens

Sequence (846 aa):
MGLTECRQKGIGILLHYETVKIIDIKNKKVGALYRFIQLIIISYVIGYVIVYKKGYQEFDVAISTVTTKLKGTTYVDFGKFNSTLFNGIRIYDPSDYVIPPQETDAVFVMTNMILTPKQSQSNCPEDSKFKDIHCKKDSDCPKMVPVKNGNGVRTGKCVSSDRNSSMTVCEIYGWCPTEVDQLPMPNNNFSDTVPLLDGTKYSTMLVKNQISFPKFRAIRNNIIQFNDSTYLKRCHYNSDTDPLCPIFNLEDIVSSCGDNYTDVAYQGAIYGIIIEWDCNLDHSIDECLPKYQFKRLDDVNSPISPGYNFRYADYYVEEDTRYRVLTKAYGIKFELLVHGKAGKFNVIPLLTNLGAGMALLGIATVWCDFIVMYLLKKRNVYREHKYQRVDDDSQDPKGNVQVDDDENELESDRPEAERLIKPMGLTECRQKGIGILLHYETVKIIDIKNKKVGALYRFIQLIIISYVIGYVIVYKKGYQEFDVAISTVTTKLKGTTYVDFGKFNSTLFNGIRIYDPSDYVIPPQETDAVFVMTNMILTPKQSQSNCPEDSKFKDIHCKKDSDCPKMVPVKNGNGVRTGKCVSSDRNSSMTVCEIYGWCPTEVDQLPMPNNNFSDTVPLLDGTKYSTMLVKNQISFPKFRAIRNNIIQFNDSTYLKRCHYNSDTDPLCPIFNLEDIVSSCGDNYTDVAYQGAIYGIIIEWDCNLDHSIDECLPKYQFKRLDDVNSPISPGYNFRYADYYVEEDTRYRVLTKAYGIKFELLVHGKAGKFNVIPLLTNLGAGMALLGIATVWCDFIVMYLLKKRNVYREHKYQRVDDDSQDPKGNVQVDDDENELESDRPEAERLIKP